Protein 6CRK (pdb70)

Solvent-accessible surface area: 40838 Å² total; per-residue (Å²): 139,119,69,4,15,13,39,115,15,11,44,40,39,8,128,49,18,56,129,82,11,148,93,58,16,118,130,46,92,66,46,11,56,0,0,0,10,11,39,50,63,2,11,20,44,17,2,4,23,0,0,67,23,34,36,65,99,16,24,55,123,78,81,2,48,144,50,66,32,39,0,6,36,12,0,10,99,3,0,12,27,0,12,149,0,6,60,144,44,176,25,123,54,51,70,99,47,43,52,99,12,10,59,72,0,79,102,36,45,68,45,60,129,77,60,21,12,73,93,101,4,11,21,2,0,62,102,0,27,105,11,77,6,0,50,46,0,44,109,91,34,77,69,20,126,36,34,69,14,1,28,42,1,3,102,50,10,114,87,0,22,94,129,133,14,90,5,64,66,56,0,0,3,53,11,79,72,174,71,59,1,25,44,64,6,114,11,71,43,88,135,43,105,3,39,0,3,3,9,26,21,27,154,33,60,80,118,22,8,4,30,3,0,82,62,4,34,0,0,0,0,1,1,6,0,3,15,1,3,31,76,95,73,119,98,36,155,53,23,65,0,54,76,7,23,126,33,0,39,42,0,2,43,35,149,44,0,93,141,4,34,0,4,0,3,0,3,32,55,54,50,0,81,107,57,4,144,94,15,54,0,54,68,1,3,109,110,17,103,36,48,66,65,46,119,82,0,5,56,54,0,46,57,34,0,49,79,41,5,166,36,125,140,122,31,111,21,44,29,35,55,0,12,4,26,61,41,168,27,2,93,148,8,2,47,30,2,0,62,47,8,81,90,90,130,118,58,64,94,66,22,56,52,48,4,85,119,18,80,72,96,10,142,93,31,46,68,72,12,48,74,24,78,0,58,128,47,0,106,142,40,115,90,38,42,104,21,92,23,41,53,61,42,33,0,150,20,3,104,35,28,0,23,10,10,45,15,5,74,72,4,46,27,0,0,0,0,0,29,36,9,29,0,0,1,1,3,0,59,64,52,19,10,6,12,32,5,93,21,166,22,30,15,4,24,5,2,0,8,0,60,60,23,45,49,0,0,2,2,1,2,28,0,31,1,7,0,9,30,10,126,21,138,52,10,67,23,108,37,32,77,86,1,63,45,2,51,0,0,0,12,12,0,53,7,17,65,39,94,43,0,0,0,0,0,1,12,40,29,0,0,6,0,44,12,119,80,16,104,60,78,36,56,1,89,42,8,97,6,4,0,24,12,4,14,32,6,86,75,43,156,35,0,0,0,0,0,16,45,21,7,0,17,2,2,25,0,143,126,20,56,5,105,15,25,2,85,36,14,149,32,6,1,26,5,10,27,13,2,38,44,12,46,0,0,0,0,0,0,51,29,7,16,0,27,2,2,0,15,75,0,3,28,58,18,15,52,0,48,61,151,132,18,149,31,8,0,35,10,11,12,12,1,81,0,0,24,0,0,0,0,0,1,28,66,82,43,0,2,0,1,2,1,3,40,30,74,101,22,11,55,2,71,22,16,123,45,51,0,15,12,17,13,24,4,88,55,0,30,0,0,0,1,0,0,20,26,17,64,0,40,0,12,16,140,112,76,55,36,58,114,16,127,60,82,8,63,39,16,107,77,11,14,133,50,131,42,31,100,4,33,100,0,0,41,44,2,43,59,50,3,136,75,54,27,100,94,0,17,7,24,60,107,40,84,46,90,103,10,26,5,125,74,157,134,6,81,5,64,9,55,30,22,28,126,15,66,63,56,28,67,80,100,0,25,0,55,8,55,33,16,30,4,54,34,1,2,0,0,0,0,11,23,34,115,95,121,22,11,76,5,1,0,6,4,2,19,39,50,67,35,70,83,67,8,120,56,0,60,85,25,5,72,2,48,27,57,40,135,60,52,17,0,37,0,62,0,47,58,2,123,73,79,1,28,3,62,0,7,0,0,6,0,10,12,39,81,47,4,28,0,0,38,48,13,1,119,15,17,70,0,46,9,40,105,126,114,116,52,6,82,12,64,12,101,74,88,55,34,98,10,65,84,52,43,84,15,71,4,71,5,39,10,79,100,49,0,90,32,82,51,56,55,13,4,0,0,0,0,10,19,82,104,90,98,29,6,95,7,5,0,36,23,18,72,56,62,8,119,80,16,58,130,47,8,62,12,61,37,81,13,58,58,3,41,0,40,0,57,60,4,78,74,83,3,40,4,37,0,8,0,0,0,1,19,59,49,31,4,28,22,3,83,6,2,75,0,76,80,158

Radius of gyration: 34.23 Å; Cα contacts (8 Å, |Δi|>4): 2324; chains: 4; bounding box: 76×103×67 Å

Secondary structure (DSSP, 8-state):
----HHHHHHHHHHHHHHHHHHHHHHHHHTEEEEEEEESTTSSHHHHHHHHHHHHS----HHHHHTTHHHHHHHHHHHHHHHHHHHHHHT---SSTTHHHHHHHHHHHTTS-SSS---HHHHHHHHHHHH-HHHHHHHTTGGGS---TTHHHHHTTHHHHHSTT----HHHHHT------EEEEEEEEETTEEEEEEEEEE--S-HHHHGGGGTT-SEEEEEEEGGGGGPPP-SS-SS-HHHHHHHHHHHHHT-GGGTTSEEEEEEE-HHHHHHHTTTS-GGGT-TT--S---HHHHHHHHHHHHHTT-TTTTT--EEEEE--TT-HHHHHHHHHHHHHHHHHH-/-HHHHHHHHHHHHHHHHHHHHHHH--S-HHHHTTTSPP-------EEEEE----S-EEEEEE-TTSSEEEEEETTTEEEEEETTT--EEEEEEPS---EEEEEE-TTSSEEEEEETT-EEEEEESS-TTSS-EEEEEEE--SS-EEEEEEEETTEEEEEETTS-EEEEETTTTEEEEEE---SS-EEEEEE-TTSSEEEEEETTS-EEEEETTTTEEEEEE---SS-EEEEEE-TTSSEEEEEETTS-EEEEETTTTEEEEEE--TT--S-EEEEEE-TTS-EEEEEETTSEEEEEETTT--EEEEEE--SS-EEEEEE-TTSS-EEEEETTS-EEEE-/-HHHHHHHHHHHHHHHHHHTS----HHHHHHHHHHHHHHHGGG-TTTSPPPGGG-GGG--/--EEEEE--EEE-TT--EEEEEEEESS-GGGSEEEEEEE-TTS-EEEEEEE-TTS--EEE-GGGTTT-EEEEETTTTEEEEEE-S--GGG-EEEEEEEE--STT--TT-EE---EEEEE-----SPPEE----EEEE-TT--EEEEEEESS--B-TTS-B-EEEEEE-TTS--EEEEETTTEEPTT--TTEEEEEETTEEEEEESS--STT-EEEEEEE-SSSSPEE---EEEEE-

B-factor: mean 47.33, std 17.77, range [20.15, 149.13]

Structure (mmCIF, N/CA/C/O backbone):
data_6CRK
#
_entry.id   6CRK
#
_cell.length_a   58.514
_cell.length_b   104.739
_cell.length_c   211.821
_cell.angle_alpha   90.000
_cell.angle_beta   90.000
_cell.angle_gamma   90.000
#
_symmetry.space_group_name_H-M   'P 2 2 21'
#
loop_
_entity.id
_entity.type
_entity.pdbx_description
1 polymer 'Guanine nucleotide-binding protein G(i) subunit alpha-1'
2 polymer 'Guanine nucleotide-binding protein G(I)/G(S)/G(T) subunit beta-1'
3 polymer 'Guanine nucleotide-binding protein G(I)/G(S)/G(O) subunit gamma-2'
4 polymer 'single-chain Fv'
5 non-polymer "GUANOSINE-5'-DIPHOSPHATE"
6 non-polymer 'CITRATE ANION'
7 water water
#
loop_
_atom_site.group_PDB
_atom_site.id
_atom_site.type_symbol
_atom_site.label_atom_id
_atom_site.label_alt_id
_atom_site.label_comp_id
_atom_site.label_asym_id
_atom_site.label_entity_id
_atom_site.label_seq_id
_atom_site.pdbx_PDB_ins_code
_atom_site.Cartn_x
_atom_site.Cartn_y
_atom_site.Cartn_z
_atom_site.occupancy
_atom_site.B_iso_or_equiv
_atom_site.auth_seq_id
_atom_site.auth_comp_id
_atom_site.auth_asym_id
_atom_site.auth_atom_id
_atom_site.pdbx_PDB_model_num
ATOM 1 N N . CYS A 1 4 ? -57.149 19.056 -12.936 1.00 130.61 3 CYS A N 1
ATOM 2 C CA . CYS A 1 4 ? -57.853 19.338 -14.183 1.00 129.01 3 CYS A CA 1
ATOM 3 C C . CYS A 1 4 ? -59.186 20.031 -13.919 1.00 118.35 3 CYS A C 1
ATOM 4 O O . CYS A 1 4 ? -59.751 19.915 -12.830 1.00 118.31 3 CYS A O 1
ATOM 7 N N . THR A 1 5 ? -59.683 20.749 -14.925 1.00 105.04 4 THR A N 1
ATOM 8 C CA . THR A 1 5 ? -60.962 21.456 -14.859 1.00 93.15 4 THR A CA 1
ATOM 9 C C . THR A 1 5 ? -61.943 20.739 -15.788 1.00 84.72 4 THR A C 1
ATOM 10 O O . THR A 1 5 ? -62.007 21.013 -16.989 1.00 83.10 4 THR A O 1
ATOM 14 N N . LEU A 1 6 ? -62.720 19.828 -15.215 1.00 73.87 5 LEU A N 1
ATOM 15 C CA . LEU A 1 6 ? -63.580 18.940 -15.980 1.00 61.68 5 LEU A CA 1
ATOM 16 C C . LEU A 1 6 ? -64.918 19.596 -16.289 1.00 54.23 5 LEU A C 1
ATOM 17 O O . LEU A 1 6 ? -65.444 20.381 -15.495 1.00 55.03 5 LEU A O 1
ATOM 22 N N . SER A 1 7 ? -65.468 19.256 -17.452 1.00 50.30 6 SER A N 1
ATOM 23 C CA . SER A 1 7 ? -66.851 19.583 -17.773 1.00 46.75 6 SER A CA 1
ATOM 24 C C . SER A 1 7 ? -67.801 18.825 -16.848 1.00 44.10 6 SER A C 1
ATOM 25 O O . SER A 1 7 ? -67.423 17.863 -16.175 1.00 46.25 6 SER A O 1
ATOM 28 N N . ALA A 1 8 ? -69.067 19.249 -16.854 1.00 42.72 7 ALA A N 1
ATOM 29 C CA . ALA A 1 8 ? -70.066 18.598 -16.013 1.00 38.30 7 ALA A CA 1
ATOM 30 C C . ALA A 1 8 ? -70.255 17.127 -16.390 1.00 36.41 7 ALA A C 1
ATOM 31 O O . ALA A 1 8 ? -70.384 16.273 -15.507 1.00 39.64 7 ALA A O 1
ATOM 33 N N . GLU A 1 9 ? -70.293 16.810 -17.687 1.00 35.51 8 GLU A N 1
ATOM 34 C CA . GLU A 1 9 ? -70.410 15.401 -18.080 1.00 37.54 8 GLU A CA 1
ATOM 35 C C . GLU A 1 9 ? -69.161 14.626 -17.693 1.00 39.77 8 GLU A C 1
ATOM 36 O O . GLU A 1 9 ? -69.247 13.461 -17.291 1.00 35.33 8 GLU A O 1
ATOM 42 N N . ASP A 1 10 ? -67.991 15.269 -17.779 1.00 43.53 9 ASP A N 1
ATOM 43 C CA . ASP A 1 10 ? -66.751 14.614 -17.374 1.00 41.98 9 ASP A CA 1
ATOM 44 C C . ASP A 1 10 ? -66.754 14.290 -15.886 1.00 39.52 9 ASP A C 1
ATOM 45 O O . ASP A 1 10 ? -66.302 13.211 -15.480 1.00 42.21 9 ASP A O 1
ATOM 50 N N . LYS A 1 11 ? -67.228 15.224 -15.049 1.00 35.03 10 LYS A N 1
ATOM 51 C CA . LYS A 1 11 ? -67.267 14.952 -13.617 1.00 36.33 10 LYS A CA 1
ATOM 52 C C . LYS A 1 11 ? -68.176 13.773 -13.318 1.00 33.48 10 LYS A C 1
ATOM 53 O O . LYS A 1 11 ? -67.865 12.926 -12.471 1.00 37.14 10 LYS A O 1
ATOM 59 N N . ALA A 1 12 ? -69.317 13.719 -13.993 1.00 31.21 11 ALA A N 1
ATOM 60 C CA . ALA A 1 12 ? -70.250 12.627 -13.777 1.00 31.36 11 ALA A CA 1
ATOM 61 C C . ALA A 1 12 ? -69.672 11.295 -14.259 1.00 31.04 11 ALA A C 1
ATOM 62 O O . ALA A 1 12 ? -69.938 10.254 -13.650 1.00 36.41 11 ALA A O 1
ATOM 64 N N . ALA A 1 13 ? -68.853 11.316 -15.318 1.00 33.25 12 ALA A N 1
ATOM 65 C CA . ALA A 1 13 ? -68.166 10.100 -15.758 1.00 32.54 12 ALA A CA 1
ATOM 66 C C . ALA A 1 13 ? -67.136 9.634 -14.735 1.00 40.07 12 ALA A C 1
ATOM 67 O O . ALA A 1 13 ? -67.012 8.430 -14.482 1.00 34.15 12 ALA A O 1
ATOM 69 N N . VAL A 1 14 ? -66.382 10.566 -14.135 1.00 36.79 13 VAL A N 1
ATOM 70 C CA . VAL A 1 14 ? -65.436 10.182 -13.088 1.00 36.63 13 VAL A CA 1
ATOM 71 C C . VAL A 1 14 ? -66.175 9.534 -11.927 1.00 38.25 13 VAL A C 1
ATOM 72 O O . VAL A 1 14 ? -65.753 8.502 -11.387 1.00 36.26 13 VAL A O 1
ATOM 76 N N . GLU A 1 15 ? -67.286 10.150 -11.516 1.00 39.08 14 GLU A N 1
ATOM 77 C CA . GLU A 1 15 ? -68.066 9.623 -10.406 1.00 39.82 14 GLU A CA 1
ATOM 78 C C . GLU A 1 15 ? -68.540 8.207 -10.704 1.00 38.41 14 GLU A C 1
ATOM 79 O O . GLU A 1 15 ? -68.492 7.329 -9.834 1.00 36.02 14 GLU A O 1
ATOM 85 N N . ARG A 1 16 ? -68.992 7.965 -11.934 1.00 34.61 15 ARG A N 1
ATOM 86 C CA . ARG A 1 16 ? -69.372 6.611 -12.332 1.00 33.31 15 ARG A CA 1
ATOM 87 C C . ARG A 1 16 ? -68.197 5.651 -12.208 1.00 28.07 15 ARG A C 1
ATOM 88 O O . ARG A 1 16 ? -68.337 4.539 -11.678 1.00 33.91 15 ARG A O 1
ATOM 96 N N . SER A 1 17 ? -67.022 6.072 -12.685 1.00 35.88 16 SER A N 1
ATOM 97 C CA . SER A 1 17 ? -65.840 5.214 -12.632 1.00 33.17 16 SER A CA 1
ATOM 98 C C . SER A 1 17 ? -65.489 4.854 -11.193 1.00 33.16 16 SER A C 1
ATOM 99 O O . SER A 1 17 ? -65.147 3.706 -10.894 1.00 33.50 16 SER A O 1
ATOM 102 N N . LYS A 1 18 ? -65.594 5.823 -10.281 1.00 33.35 17 LYS A N 1
ATOM 103 C CA . LYS A 1 18 ? -65.320 5.541 -8.875 1.00 37.94 17 LYS A CA 1
ATOM 104 C C . LYS A 1 18 ? -66.353 4.605 -8.276 1.00 37.69 17 LYS A C 1
ATOM 105 O O . LYS A 1 18 ? -66.014 3.770 -7.433 1.00 35.39 17 LYS A O 1
ATOM 111 N N . MET A 1 19 ? -67.607 4.695 -8.723 1.00 39.15 18 MET A N 1
ATOM 112 C CA . MET A 1 19 ? -68.598 3.717 -8.287 1.00 40.78 18 MET A CA 1
ATOM 113 C C . MET A 1 19 ? -68.273 2.315 -8.803 1.00 39.97 18 MET A C 1
ATOM 114 O O . MET A 1 19 ? -68.386 1.334 -8.059 1.00 35.61 18 MET A O 1
ATOM 119 N N . ILE A 1 20 ? -67.896 2.198 -10.080 1.00 37.15 19 ILE A N 1
ATOM 120 C CA . ILE A 1 20 ? -67.434 0.908 -10.603 1.00 30.66 19 ILE A CA 1
ATOM 121 C C . ILE A 1 20 ? -66.283 0.373 -9.755 1.00 34.92 19 ILE A C 1
ATOM 122 O O . ILE A 1 20 ? -66.280 -0.800 -9.364 1.00 35.52 19 ILE A O 1
ATOM 127 N N . ASP A 1 21 ? -65.316 1.240 -9.409 1.00 33.26 20 ASP A N 1
ATOM 128 C CA . ASP A 1 21 ? -64.184 0.805 -8.593 1.00 32.06 20 ASP A CA 1
ATOM 129 C C . ASP A 1 21 ? -64.640 0.220 -7.264 1.00 36.05 20 ASP A C 1
ATOM 130 O O . ASP A 1 21 ? -64.113 -0.810 -6.824 1.00 38.81 20 ASP A O 1
ATOM 135 N N . ARG A 1 22 ? -65.603 0.872 -6.597 1.00 36.89 21 ARG A N 1
ATOM 136 C CA . ARG A 1 22 ? -66.098 0.348 -5.326 1.00 40.14 21 ARG A CA 1
ATOM 137 C C . ARG A 1 22 ? -66.720 -1.029 -5.508 1.00 37.47 21 ARG A C 1
ATOM 138 O O . ARG A 1 22 ? -66.515 -1.926 -4.678 1.00 37.00 21 ARG A O 1
ATOM 146 N N . ASN A 1 23 ? -67.463 -1.224 -6.604 1.00 38.39 22 ASN A N 1
ATOM 147 C CA . ASN A 1 23 ? -68.055 -2.530 -6.891 1.00 38.93 22 ASN A CA 1
ATOM 148 C C . ASN A 1 23 ? -66.974 -3.579 -7.116 1.00 37.16 22 ASN A C 1
ATOM 149 O O . ASN A 1 23 ? -67.048 -4.690 -6.577 1.00 37.48 22 ASN A O 1
ATOM 154 N N . LEU A 1 24 ? -65.973 -3.243 -7.934 1.00 38.44 23 LEU A N 1
ATOM 155 C CA . LEU A 1 24 ? -64.886 -4.172 -8.235 1.00 36.73 23 LEU A CA 1
ATOM 156 C C . LEU A 1 24 ? -64.133 -4.563 -6.973 1.00 41.49 23 LEU A C 1
ATOM 157 O O . LEU A 1 24 ? -63.798 -5.741 -6.775 1.00 34.83 23 LEU A O 1
ATOM 162 N N . ARG A 1 25 ? -63.859 -3.580 -6.105 1.00 37.50 24 ARG A N 1
ATOM 163 C CA . ARG A 1 25 ? -63.181 -3.864 -4.847 1.00 34.54 24 ARG A CA 1
ATOM 164 C C . ARG A 1 25 ? -63.998 -4.839 -4.010 1.00 39.14 24 ARG A C 1
ATOM 165 O O . ARG A 1 25 ? -63.466 -5.826 -3.492 1.00 38.27 24 ARG A O 1
ATOM 173 N N . GLU A 1 26 ? -65.304 -4.594 -3.904 1.00 41.70 25 GLU A N 1
ATOM 174 C CA . GLU A 1 26 ? -66.179 -5.476 -3.139 1.00 46.38 25 GLU A CA 1
ATOM 175 C C . GLU A 1 26 ? -66.228 -6.879 -3.742 1.00 42.89 25 GLU A C 1
ATOM 176 O O . GLU A 1 26 ? -66.059 -7.880 -3.033 1.00 39.24 25 GLU A O 1
ATOM 182 N N . ASP A 1 27 ? -66.455 -6.973 -5.058 1.00 41.80 26 ASP A N 1
ATOM 183 C CA . ASP A 1 27 ? -66.385 -8.268 -5.723 1.00 41.92 26 ASP A CA 1
ATOM 184 C C . ASP A 1 27 ? -65.052 -8.941 -5.456 1.00 43.33 26 ASP A C 1
ATOM 185 O O . ASP A 1 27 ? -64.995 -10.157 -5.243 1.00 45.06 26 ASP A O 1
ATOM 190 N N . GLY A 1 28 ? -63.968 -8.165 -5.459 1.00 41.98 27 GLY A N 1
ATOM 191 C CA . GLY A 1 28 ? -62.654 -8.750 -5.245 1.00 37.76 27 GLY A CA 1
ATOM 192 C C . GLY A 1 28 ? -62.496 -9.335 -3.854 1.00 48.34 27 GLY A C 1
ATOM 193 O O . GLY A 1 28 ? -61.879 -10.390 -3.683 1.00 50.08 27 GLY A O 1
ATOM 194 N N . GLU A 1 29 ? -63.047 -8.657 -2.841 1.00 47.18 28 GLU A N 1
ATOM 195 C CA . GLU A 1 29 ? -62.982 -9.179 -1.479 1.00 47.42 28 GLU A CA 1
ATOM 196 C C . GLU A 1 29 ? -63.680 -10.528 -1.375 1.00 52.42 28 GLU A C 1
ATOM 197 O O . GLU A 1 29 ? -63.137 -11.467 -0.781 1.00 53.03 28 GLU A O 1
ATOM 203 N N . LYS A 1 30 ? -64.873 -10.654 -1.967 1.00 50.55 29 LYS A N 1
ATOM 204 C CA . LYS A 1 30 ? -65.570 -11.939 -1.972 1.00 48.21 29 LYS A CA 1
ATOM 205 C C . LYS A 1 30 ? -64.758 -13.008 -2.697 1.00 49.98 29 LYS A C 1
ATOM 206 O O . LYS A 1 30 ? -64.584 -14.121 -2.189 1.00 54.79 29 LYS A O 1
ATOM 212 N N . ALA A 1 31 ? -64.246 -12.687 -3.889 1.00 49.36 30 ALA A N 1
ATOM 213 C CA . ALA A 1 31 ? -63.556 -13.691 -4.695 1.00 48.41 30 ALA A CA 1
ATOM 214 C C . ALA A 1 31 ? -62.301 -14.210 -4.007 1.00 53.52 30 ALA A C 1
ATOM 215 O O . ALA A 1 31 ? -61.934 -15.382 -4.181 1.00 48.41 30 ALA A O 1
ATOM 217 N N . ALA A 1 32 ? -61.627 -13.358 -3.231 1.00 50.83 31 ALA A N 1
ATOM 218 C CA . ALA A 1 32 ? -60.414 -13.777 -2.536 1.00 51.51 31 ALA A CA 1
ATOM 219 C C . ALA A 1 32 ? -60.694 -14.783 -1.424 1.00 48.82 31 ALA A C 1
ATOM 220 O O . ALA A 1 32 ? -59.767 -15.474 -0.986 1.00 48.39 31 ALA A O 1
ATOM 222 N N . ARG A 1 33 ? -61.936 -14.870 -0.951 1.00 43.10 32 ARG A N 1
ATOM 223 C CA . ARG A 1 33 ? -62.305 -15.848 0.061 1.00 50.22 32 ARG A CA 1
ATOM 224 C C . ARG A 1 33 ? -62.715 -17.186 -0.538 1.00 50.40 32 ARG A C 1
ATOM 225 O O . ARG A 1 33 ? -62.934 -18.143 0.212 1.00 46.66 32 ARG A O 1
ATOM 227 N N . GLU A 1 34 ? -62.824 -17.275 -1.860 1.00 41.44 33 GLU A N 1
ATOM 228 C CA . GLU A 1 34 ? -63.348 -18.484 -2.486 1.00 41.53 33 GLU A CA 1
ATOM 229 C C . GLU A 1 34 ? -62.367 -19.638 -2.343 1.00 40.20 33 GLU A C 1
ATOM 230 O O . GLU A 1 34 ? -61.154 -19.462 -2.462 1.00 37.82 33 GLU A O 1
ATOM 236 N N . VAL A 1 35 ? -62.899 -20.823 -2.058 1.00 37.75 34 VAL A N 1
ATOM 237 C CA . VAL A 1 35 ? -62.138 -22.062 -2.161 1.00 41.73 34 VAL A CA 1
ATOM 238 C C . VAL A 1 35 ? -62.403 -22.619 -3.556 1.00 36.08 34 VAL A C 1
ATOM 239 O O . VAL A 1 35 ? -63.535 -22.982 -3.885 1.00 39.20 34 VAL A O 1
ATOM 243 N N . LYS A 1 36 ? -61.375 -22.659 -4.391 1.00 33.51 35 LYS A N 1
ATOM 244 C CA . LYS A 1 36 ? -61.526 -23.052 -5.784 1.00 37.91 35 LYS A CA 1
ATOM 245 C C . LYS A 1 36 ? -61.108 -24.505 -5.936 1.00 34.74 35 LYS A C 1
ATOM 246 O O . LYS A 1 36 ? -59.983 -24.868 -5.576 1.00 36.41 35 LYS A O 1
ATOM 252 N N . LEU A 1 37 ? -62.006 -25.325 -6.482 1.00 30.52 36 LEU A N 1
ATOM 253 C CA . LEU A 1 37 ? -61.765 -26.743 -6.708 1.00 35.43 36 LEU A CA 1
ATOM 254 C C . LEU A 1 37 ? -61.829 -27.035 -8.198 1.00 30.21 36 LEU A C 1
ATOM 255 O O . LEU A 1 37 ? -62.806 -26.684 -8.867 1.00 34.61 36 LEU A O 1
ATOM 260 N N . LEU A 1 38 ? -60.800 -27.694 -8.710 1.00 27.92 37 LEU A N 1
ATOM 261 C CA . LEU A 1 38 ? -60.723 -28.050 -10.118 1.00 28.24 37 LEU A CA 1
ATOM 262 C C . LEU A 1 38 ? -60.912 -29.557 -10.250 1.00 27.55 37 LEU A C 1
ATOM 263 O O . LEU A 1 38 ? -60.107 -30.331 -9.719 1.00 30.60 37 LEU A O 1
ATOM 268 N N . LEU A 1 39 ? -61.982 -29.963 -10.933 1.00 25.24 38 LEU A N 1
ATOM 269 C CA . LEU A 1 39 ? -62.257 -31.366 -11.224 1.00 29.36 38 LEU A CA 1
ATOM 270 C C . LEU A 1 39 ? -61.595 -31.746 -12.541 1.00 33.08 38 LEU A C 1
ATOM 271 O O . LEU A 1 39 ? -61.872 -31.123 -13.568 1.00 32.69 38 LEU A O 1
ATOM 276 N N . LEU A 1 40 ? -60.754 -32.774 -12.520 1.00 31.24 39 LEU A N 1
ATOM 277 C CA . LEU A 1 40 ? -60.111 -33.299 -13.714 1.00 30.14 39 LEU A CA 1
ATOM 278 C C . LEU A 1 40 ? -60.312 -34.805 -13.762 1.00 32.63 39 LEU A C 1
ATOM 279 O O . LEU A 1 40 ? -60.729 -35.432 -12.781 1.00 29.32 39 LEU A O 1
ATOM 284 N N . GLY A 1 41 ? -59.991 -35.384 -14.908 1.00 28.85 40 GLY A N 1
ATOM 285 C CA . GLY A 1 41 ? -60.091 -36.817 -15.123 1.00 29.42 40 GLY A CA 1
ATOM 286 C C . GLY A 1 41 ? -60.563 -37.083 -16.539 1.00 27.34 40 GLY A C 1
ATOM 287 O O . GLY A 1 41 ? -61.096 -36.204 -17.216 1.00 27.78 40 GLY A O 1
ATOM 288 N N . ALA A 1 42 ? -60.357 -38.320 -16.990 1.00 30.69 41 ALA A N 1
ATOM 289 C CA . ALA A 1 42 ? -60.761 -38.742 -18.326 1.00 34.48 41 ALA A CA 1
ATOM 290 C C . ALA A 1 42 ? -62.272 -38.603 -18.506 1.00 37.78 41 ALA A C 1
ATOM 291 O O . ALA A 1 42 ? -63.045 -38.597 -17.543 1.00 30.96 41 ALA A O 1
ATOM 293 N N . GLY A 1 43 ? -62.697 -38.490 -19.766 1.00 31.74 42 GLY A N 1
ATOM 294 C CA . GLY A 1 43 ? -64.121 -38.546 -20.045 1.00 30.80 42 GLY A CA 1
ATOM 295 C C . GLY A 1 43 ? -64.781 -39.776 -19.427 1.00 30.58 42 GLY A C 1
ATOM 296 O O . GLY A 1 43 ? -64.183 -40.859 -19.386 1.00 31.45 42 GLY A O 1
ATOM 297 N N . GLU A 1 44 ? -65.998 -39.599 -18.904 1.00 30.56 43 GLU A N 1
ATOM 298 C CA . GLU A 1 44 ? -66.810 -40.613 -18.226 1.00 24.95 43 GLU A CA 1
ATOM 299 C C . GLU A 1 44 ? -66.241 -41.063 -16.879 1.00 30.70 43 GLU A C 1
ATOM 300 O O . GLU A 1 44 ? -66.722 -42.049 -16.320 1.00 30.35 43 GLU A O 1
ATOM 306 N N . SER A 1 45 ? -65.248 -40.361 -16.326 1.00 28.43 44 SER A N 1
ATOM 307 C CA . SER A 1 45 ? -64.742 -40.741 -15.012 1.00 25.67 44 SER A CA 1
ATOM 308 C C . SER A 1 45 ? -65.674 -40.361 -13.863 1.00 28.78 44 SER A C 1
ATOM 309 O O . SER A 1 45 ? -65.465 -40.852 -12.748 1.00 32.18 44 SER A O 1
ATOM 312 N N . GLY A 1 46 ? -66.689 -39.522 -14.104 1.00 25.91 45 GLY A N 1
ATOM 313 C CA . GLY A 1 46 ? -67.665 -39.155 -13.096 1.00 25.69 45 GLY A CA 1
ATOM 314 C C . GLY A 1 46 ? -67.664 -37.682 -12.694 1.00 28.83 45 GLY A C 1
ATOM 315 O O . GLY A 1 46 ? -68.287 -37.324 -11.692 1.00 27.32 45 GLY A O 1
ATOM 316 N N . LYS A 1 47 ? -67.012 -36.806 -13.474 1.00 26.44 46 LYS A N 1
ATOM 317 C CA . LYS A 1 47 ? -66.855 -35.409 -13.050 1.00 32.46 46 LYS A CA 1
ATOM 318 C C . LYS A 1 47 ? -68.194 -34.675 -12.978 1.00 27.63 46 LYS A C 1
ATOM 319 O O . LYS A 1 47 ? -68.512 -34.014 -11.976 1.00 23.77 46 LYS A O 1
ATOM 325 N N . SER A 1 48 ? -68.980 -34.735 -14.050 1.00 28.71 47 SER A N 1
ATOM 326 C CA . SER A 1 48 ? -70.235 -34.002 -13.996 1.00 31.49 47 SER A CA 1
ATOM 327 C C . SER A 1 48 ? -71.198 -34.613 -12.984 1.00 31.86 47 SER A C 1
ATOM 328 O O . SER A 1 48 ? -72.071 -33.909 -12.476 1.00 31.38 47 SER A O 1
ATOM 331 N N . THR A 1 49 ? -71.042 -35.902 -12.663 1.00 28.78 48 THR A N 1
ATOM 332 C CA . THR A 1 49 ? -71.849 -36.496 -11.603 1.00 26.97 48 THR A CA 1
ATOM 333 C C . THR A 1 49 ? -71.477 -35.919 -10.240 1.00 29.72 48 THR A C 1
ATOM 334 O O . THR A 1 49 ? -72.363 -35.650 -9.415 1.00 30.73 48 THR A O 1
ATOM 338 N N . ILE A 1 50 ? -70.177 -35.700 -9.981 1.00 25.35 49 ILE A N 1
ATOM 339 C CA . ILE A 1 50 ? -69.788 -35.035 -8.732 1.00 25.11 49 ILE A CA 1
ATOM 340 C C . ILE A 1 50 ? -70.394 -33.628 -8.662 1.00 31.24 49 ILE A C 1
ATOM 341 O O . ILE A 1 50 ? -70.833 -33.177 -7.598 1.00 30.89 49 ILE A O 1
ATOM 346 N N . VAL A 1 51 ? -70.442 -32.919 -9.795 1.00 27.68 50 VAL A N 1
ATOM 347 C CA . VAL A 1 51 ? -71.038 -31.582 -9.810 1.00 30.67 50 VAL A CA 1
ATOM 348 C C . VAL A 1 51 ? -72.515 -31.649 -9.437 1.00 32.27 50 VAL A C 1
ATOM 349 O O . VAL A 1 51 ? -73.017 -30.832 -8.657 1.00 29.92 50 VAL A O 1
ATOM 353 N N . LYS A 1 52 ? -73.238 -32.604 -10.018 1.00 32.75 51 LYS A N 1
ATOM 354 C CA . LYS A 1 52 ? -74.633 -32.797 -9.642 1.00 29.61 51 LYS A CA 1
ATOM 355 C C . LYS A 1 52 ? -74.772 -33.063 -8.147 1.00 34.91 51 LYS A C 1
ATOM 356 O O . LYS A 1 52 ? -75.715 -32.579 -7.509 1.00 33.66 51 LYS A O 1
ATOM 362 N N . GLN A 1 53 ? -73.851 -33.844 -7.570 1.00 31.64 52 GLN A N 1
ATOM 363 C CA . GLN A 1 53 ? -73.966 -34.153 -6.146 1.00 28.29 52 GLN A CA 1
ATOM 364 C C . GLN A 1 53 ? -73.758 -32.921 -5.284 1.00 29.74 52 GLN A C 1
ATOM 365 O O . GLN A 1 53 ? -74.397 -32.794 -4.238 1.00 28.88 52 GLN A O 1
ATOM 371 N N . MET A 1 54 ? -72.876 -32.006 -5.692 1.00 29.26 53 MET A N 1
ATOM 372 C CA . MET A 1 54 ? -72.725 -30.778 -4.922 1.00 31.54 53 MET A CA 1
ATOM 373 C C . MET A 1 54 ? -74.027 -29.984 -4.917 1.00 34.87 53 MET A C 1
ATOM 374 O O . MET A 1 54 ? -74.407 -29.401 -3.890 1.00 38.18 53 MET A O 1
ATOM 379 N N . LYS A 1 55 ? -74.725 -29.950 -6.053 1.00 29.81 54 LYS A N 1
ATOM 380 C CA . LYS A 1 55 ? -76.013 -29.269 -6.103 1.00 37.39 54 LYS A CA 1
ATOM 381 C C . LYS A 1 55 ? -77.006 -29.955 -5.184 1.00 38.11 54 LYS A C 1
ATOM 382 O O . LYS A 1 55 ? -77.682 -29.301 -4.384 1.00 38.41 54 LYS A O 1
ATOM 388 N N . ILE A 1 56 ? -77.084 -31.285 -5.268 1.00 36.73 55 ILE A N 1
ATOM 389 C CA . ILE A 1 56 ? -78.006 -32.031 -4.421 1.00 29.83 55 ILE A CA 1
ATOM 390 C C . ILE A 1 56 ? -77.687 -31.807 -2.951 1.00 34.20 55 ILE A C 1
ATOM 391 O O . ILE A 1 56 ? -78.585 -31.557 -2.142 1.00 40.37 55 ILE A O 1
ATOM 396 N N . ILE A 1 57 ? -76.407 -31.881 -2.582 1.00 37.10 56 ILE A N 1
ATOM 397 C CA . ILE A 1 57 ? -76.042 -31.906 -1.165 1.00 34.49 56 ILE A CA 1
ATOM 398 C C . ILE A 1 57 ? -76.000 -30.498 -0.572 1.00 38.37 56 ILE A C 1
ATOM 399 O O . ILE A 1 57 ? -76.429 -30.275 0.567 1.00 35.10 56 ILE A O 1
ATOM 404 N N . HIS A 1 58 ? -75.470 -29.529 -1.310 1.00 38.01 57 HIS A N 1
ATOM 405 C CA . HIS A 1 58 ? -75.176 -28.220 -0.741 1.00 36.38 57 HIS A CA 1
ATOM 406 C C . HIS A 1 58 ? -75.975 -27.069 -1.336 1.00 42.72 57 HIS A C 1
ATOM 407 O O . HIS A 1 58 ? -75.826 -25.934 -0.869 1.00 41.64 57 HIS A O 1
ATOM 414 N N . GLU A 1 59 ? -76.790 -27.316 -2.357 1.00 37.33 58 GLU A N 1
ATOM 415 C CA . GLU A 1 59 ? -77.575 -26.276 -3.014 1.00 40.60 58 GLU A CA 1
ATOM 416 C C . GLU A 1 59 ? -79.045 -26.674 -3.082 1.00 42.58 58 GLU A C 1
ATOM 417 O O . GLU A 1 59 ? -79.794 -26.121 -3.891 1.00 44.49 58 GLU A O 1
ATOM 423 N N . ALA A 1 60 ? -79.450 -27.657 -2.281 1.00 39.87 59 ALA A N 1
ATOM 424 C CA . ALA A 1 60 ? -80.823 -28.153 -2.269 1.00 50.85 59 ALA A CA 1
ATOM 425 C C . ALA A 1 60 ? -81.342 -28.385 -3.687 1.00 55.81 59 ALA A C 1
ATOM 426 O O . ALA A 1 60 ? -82.490 -28.081 -4.013 1.00 59.35 59 ALA A O 1
ATOM 428 N N . GLY A 1 61 ? -80.481 -28.935 -4.545 1.00 46.91 60 GLY A N 1
ATOM 429 C CA . GLY A 1 61 ? -80.763 -29.000 -5.958 1.00 48.45 60 GLY A CA 1
ATOM 430 C C . GLY A 1 61 ? -81.547 -30.235 -6.361 1.00 49.26 60 GLY A C 1
ATOM 431 O O . GLY A 1 61 ? -81.839 -31.124 -5.556 1.00 46.70 60 GLY A O 1
ATOM 432 N N . TYR A 1 62 ? -81.873 -30.266 -7.651 1.00 45.69 61 TYR A N 1
ATOM 433 C CA . TYR A 1 62 ? -82.649 -31.320 -8.309 1.00 53.97 61 TYR A CA 1
ATOM 434 C C . TYR A 1 62 ? -83.918 -31.646 -7.522 1.00 60.36 61 TYR A C 1
ATOM 435 O O . TYR A 1 62 ? -84.097 -32.730 -6.962 1.00 58.04 61 TYR A O 1
ATOM 444 N N . SER A 1 63 ? -84.783 -30.632 -7.493 1.00 55.78 62 SER A N 1
ATOM 445 C CA . SER A 1 63 ? -86.166 -30.789 -7.085 1.00 60.41 62 SER A CA 1
ATOM 446 C C . SER A 1 63 ? -86.887 -31.742 -8.034 1.00 67.68 62 SER A C 1
ATOM 447 O O . SER A 1 63 ? -86.395 -32.075 -9.118 1.00 63.02 62 SER A O 1
ATOM 450 N N . GLU A 1 64 ? -88.094 -32.148 -7.631 1.00 68.54 63 GLU A N 1
ATOM 451 C CA . GLU A 1 64 ? -88.922 -32.960 -8.518 1.00 69.31 63 GLU A CA 1
ATOM 452 C C . GLU A 1 64 ? -89.158 -32.259 -9.852 1.00 58.20 63 GLU A C 1
ATOM 453 O O . GLU A 1 64 ? -89.073 -32.886 -10.914 1.00 58.21 63 GLU A O 1
ATOM 459 N N . GLU A 1 65 ? -89.430 -30.953 -9.821 1.00 51.97 64 GLU A N 1
ATOM 460 C CA . GLU A 1 65 ? -89.754 -30.242 -11.054 1.00 55.33 64 GLU A CA 1
ATOM 461 C C . GLU A 1 65 ? -88.559 -30.181 -12.000 1.00 57.22 64 GLU A C 1
ATOM 462 O O . GLU A 1 65 ? -88.721 -30.305 -13.219 1.00 65.46 64 GLU A O 1
ATOM 464 N N . GLU A 1 66 ? -87.350 -29.979 -11.465 1.00 58.15 65 GLU A N 1
ATOM 465 C CA . GLU A 1 66 ? -86.162 -29.976 -12.320 1.00 57.02 65 GLU A CA 1
ATOM 466 C C . GLU A 1 66 ? -85.877 -31.370 -12.866 1.00 55.52 65 GLU A C 1
ATOM 467 O O . GLU A 1 66 ? -85.474 -31.523 -14.024 1.00 51.73 65 GLU A O 1
ATOM 473 N N . CYS A 1 67 ? -86.100 -32.394 -12.039 1.00 59.38 66 CYS A N 1
ATOM 474 C CA . CYS A 1 67 ? -85.883 -33.774 -12.452 1.00 57.19 66 CYS A CA 1
ATOM 475 C C . CYS A 1 67 ? -86.723 -34.150 -13.668 1.00 59.92 66 CYS A C 1
ATOM 476 O O . CYS A 1 67 ? -86.289 -34.973 -14.484 1.00 58.76 66 CYS A O 1
ATOM 479 N N . LYS A 1 68 ? -87.915 -33.557 -13.820 1.00 63.06 67 LYS A N 1
ATOM 480 C CA . LYS A 1 68 ? -88.769 -33.903 -14.957 1.00 56.38 67 LYS A CA 1
ATOM 481 C C . LYS A 1 68 ? -88.129 -33.509 -16.282 1.00 54.40 67 LYS A C 1
ATOM 482 O O . LYS A 1 68 ? -88.368 -34.164 -17.304 1.00 57.80 67 LYS A O 1
ATOM 484 N N . GLN A 1 69 ? -87.300 -32.464 -16.288 1.00 53.06 68 GLN A N 1
ATOM 485 C CA . GLN A 1 69 ? -86.619 -32.065 -17.516 1.00 60.17 68 GLN A CA 1
ATOM 486 C C . GLN A 1 69 ? -85.593 -33.089 -17.987 1.00 58.68 68 GLN A C 1
ATOM 487 O O . GLN A 1 69 ? -85.119 -32.989 -19.125 1.00 54.95 68 GLN A O 1
ATOM 493 N N . TYR A 1 70 ? -85.232 -34.055 -17.147 1.00 50.72 69 TYR A N 1
ATOM 494 C CA . TYR A 1 70 ? -84.288 -35.096 -17.528 1.00 51.76 69 TYR A CA 1
ATOM 495 C C . TYR A 1 70 ? -84.968 -36.317 -18.140 1.00 47.27 69 TYR A C 1
ATOM 496 O O . TYR A 1 70 ? -84.278 -37.277 -18.503 1.00 45.95 69 TYR A O 1
ATOM 505 N N . LYS A 1 71 ? -86.292 -36.290 -18.303 1.00 46.04 70 LYS A N 1
ATOM 506 C CA . LYS A 1 71 ? -87.005 -37.463 -18.808 1.00 47.41 70 LYS A CA 1
ATOM 507 C C . LYS A 1 71 ? -86.515 -37.853 -20.198 1.00 47.12 70 LYS A C 1
ATOM 508 O O . LYS A 1 71 ? -86.227 -39.028 -20.462 1.00 44.50 70 LYS A O 1
ATOM 514 N N . ALA A 1 72 ? -86.415 -36.881 -21.106 1.00 39.40 71 ALA A N 1
ATOM 515 C CA . ALA A 1 72 ? -85.971 -37.194 -22.461 1.00 43.04 71 ALA A CA 1
ATOM 516 C C . ALA A 1 72 ? -84.542 -37.723 -22.462 1.00 45.58 71 ALA A C 1
ATOM 517 O O . ALA A 1 72 ? -84.188 -38.586 -23.279 1.00 41.27 71 ALA A O 1
ATOM 519 N N . VAL A 1 73 ? -83.702 -37.213 -21.556 1.00 40.76 72 VAL A N 1
ATOM 520 C CA . VAL A 1 73 ? -82.329 -37.699 -21.481 1.00 42.23 72 VAL A CA 1
ATOM 521 C C . VAL A 1 73 ? -82.301 -39.144 -21.002 1.00 41.37 72 VAL A C 1
ATOM 522 O O . VAL A 1 73 ? -81.559 -39.974 -21.551 1.00 38.85 72 VAL A O 1
ATOM 526 N N . VAL A 1 74 ? -83.114 -39.472 -19.984 1.00 33.93 73 VAL A N 1
ATOM 527 C CA . VAL A 1 74 ? -83.219 -40.860 -19.523 1.00 36.30 73 VAL A CA 1
ATOM 528 C C . VAL A 1 74 ? -83.641 -41.766 -20.672 1.00 43.80 73 VAL A C 1
ATOM 529 O O . VAL A 1 74 ? -83.046 -42.826 -20.903 1.00 46.75 73 VAL A O 1
ATOM 533 N N . TYR A 1 75 ? -84.686 -41.361 -21.402 1.00 41.10 74 TYR A N 1
ATOM 534 C CA . TYR A 1 75 ? -85.165 -42.152 -22.533 1.00 44.24 74 TYR A CA 1
ATOM 535 C C . TYR A 1 75 ? -84.084 -42.287 -23.596 1.00 45.19 74 TYR A C 1
ATOM 536 O O . TYR A 1 75 ? -83.855 -43.379 -24.136 1.00 44.59 74 TYR A O 1
ATOM 545 N N . SER A 1 76 ? -83.409 -41.180 -23.915 1.00 40.91 75 SER A N 1
ATOM 546 C CA . SER A 1 76 ? -82.366 -41.218 -24.936 1.00 41.36 75 SER A CA 1
ATOM 547 C C . SER A 1 76 ? -81.220 -42.142 -24.522 1.00 43.76 75 SER A C 1
ATOM 548 O O . SER A 1 76 ? -80.755 -42.962 -25.323 1.00 47.40 75 SER A O 1
ATOM 551 N N . ASN A 1 77 ? -80.755 -42.020 -23.266 1.00 42.44 76 ASN A N 1
ATOM 552 C CA . ASN A 1 77 ? -79.769 -42.953 -22.716 1.00 43.11 76 ASN A CA 1
ATOM 553 C C . ASN A 1 77 ? -80.239 -44.400 -22.853 1.00 40.61 76 ASN A C 1
ATOM 554 O O . ASN A 1 77 ? -79.470 -45.279 -23.268 1.00 38.71 76 ASN A O 1
ATOM 559 N N . THR A 1 78 ? -81.496 -44.671 -22.483 1.00 36.35 77 THR A N 1
ATOM 560 C CA . THR A 1 78 ? -82.008 -46.040 -22.521 1.00 35.97 77 THR A CA 1
ATOM 561 C C . THR A 1 78 ? -82.001 -46.584 -23.943 1.00 38.06 77 THR A C 1
ATOM 562 O O . THR A 1 78 ? -81.520 -47.696 -24.197 1.00 40.06 77 THR A O 1
ATOM 566 N N . ILE A 1 79 ? -82.484 -45.780 -24.894 1.00 40.12 78 ILE A N 1
ATOM 567 C CA . ILE A 1 79 ? -82.598 -46.227 -26.278 1.00 42.39 78 ILE A CA 1
ATOM 568 C C . ILE A 1 79 ? -81.218 -46.471 -26.867 1.00 44.58 78 ILE A C 1
ATOM 569 O O . ILE A 1 79 ? -80.971 -47.488 -27.526 1.00 47.49 78 ILE A O 1
ATOM 574 N N . GLN A 1 80 ? -80.300 -45.533 -26.647 1.00 42.19 79 GLN A N 1
ATOM 575 C CA . GLN A 1 80 ? -78.959 -45.692 -27.190 1.00 48.66 79 GLN A CA 1
ATOM 576 C C . GLN A 1 80 ? -78.246 -46.897 -26.593 1.00 40.87 79 GLN A C 1
ATOM 577 O O . GLN A 1 80 ? -77.453 -47.540 -27.283 1.00 45.02 79 GLN A O 1
ATOM 583 N N . SER A 1 81 ? -78.508 -47.215 -25.323 1.00 38.64 80 SER A N 1
ATOM 584 C CA . SER A 1 81 ? -77.870 -48.374 -24.708 1.00 37.91 80 SER A CA 1
ATOM 585 C C . SER A 1 81 ? -78.343 -49.671 -25.355 1.00 42.21 80 SER A C 1
ATOM 586 O O . SER A 1 81 ? -77.526 -50.521 -25.732 1.00 37.59 80 SER A O 1
ATOM 589 N N . ILE A 1 82 ? -79.660 -49.851 -25.490 1.00 42.18 81 ILE A N 1
ATOM 590 C CA . ILE A 1 82 ? -80.120 -51.112 -26.065 1.00 42.43 81 ILE A CA 1
ATOM 591 C C . ILE A 1 82 ? -79.699 -51.208 -27.524 1.00 40.19 81 ILE A C 1
ATOM 592 O O . ILE A 1 82 ? -79.401 -52.298 -28.017 1.00 41.79 81 ILE A O 1
ATOM 597 N N . ILE A 1 83 ? -79.628 -50.072 -28.222 1.00 48.64 82 ILE A N 1
ATOM 598 C CA . ILE A 1 83 ? -79.180 -50.069 -29.613 1.00 48.84 82 ILE A CA 1
ATOM 599 C C . ILE A 1 83 ? -77.712 -50.460 -29.701 1.00 46.15 82 ILE A C 1
ATOM 600 O O . ILE A 1 83 ? -77.322 -51.280 -30.541 1.00 48.07 82 ILE A O 1
ATOM 605 N N . ALA A 1 84 ? -76.874 -49.887 -28.830 1.00 43.72 83 ALA A N 1
ATOM 606 C CA . ALA A 1 84 ? -75.468 -50.270 -28.793 1.00 37.74 83 ALA A CA 1
ATOM 607 C C . ALA A 1 84 ? -75.317 -51.775 -28.624 1.00 43.60 83 ALA A C 1
ATOM 608 O O . ALA A 1 84 ? -74.520 -52.409 -29.321 1.00 41.07 83 ALA A O 1
ATOM 610 N N . ILE A 1 85 ? -76.099 -52.370 -27.724 1.00 41.92 84 ILE A N 1
ATOM 611 C CA . ILE A 1 85 ? -76.025 -53.816 -27.520 1.00 43.75 84 ILE A CA 1
ATOM 612 C C . ILE A 1 85 ? -76.472 -54.563 -28.775 1.00 44.12 84 ILE A C 1
ATOM 613 O O . ILE A 1 85 ? -75.808 -55.510 -29.218 1.00 43.43 84 ILE A O 1
ATOM 618 N N . ILE A 1 86 ? -77.608 -54.167 -29.363 1.00 51.69 85 ILE A N 1
ATOM 619 C CA . ILE A 1 86 ? -78.092 -54.858 -30.563 1.00 50.79 85 ILE A CA 1
ATOM 620 C C . ILE A 1 86 ? -77.052 -54.776 -31.676 1.00 51.40 85 ILE A C 1
ATOM 621 O O . ILE A 1 86 ? -76.700 -55.786 -32.292 1.00 55.49 85 ILE A O 1
ATOM 626 N N . ARG A 1 87 ? -76.525 -53.574 -31.933 1.00 56.40 86 ARG A N 1
ATOM 627 C CA . ARG A 1 87 ? -75.507 -53.424 -32.968 1.00 56.14 86 ARG A CA 1
ATOM 628 C C . ARG A 1 87 ? -74.271 -54.260 -32.677 1.00 59.22 86 ARG A C 1
ATOM 629 O O . ARG A 1 87 ? -73.629 -54.759 -33.608 1.00 60.73 86 ARG A O 1
ATOM 637 N N . ALA A 1 88 ? -73.914 -54.434 -31.402 1.00 54.29 87 ALA A N 1
ATOM 638 C CA . ALA A 1 88 ? -72.736 -55.238 -31.101 1.00 50.87 87 ALA A CA 1
ATOM 639 C C . ALA A 1 88 ? -72.958 -56.720 -31.378 1.00 52.68 87 ALA A C 1
ATOM 640 O O . ALA A 1 88 ? -71.981 -57.444 -31.598 1.00 49.18 87 ALA A O 1
ATOM 642 N N . MET A 1 89 ? -74.213 -57.188 -31.375 1.00 51.67 88 MET A N 1
ATOM 643 C CA . MET A 1 89 ? -74.479 -58.590 -31.684 1.00 56.06 88 MET A CA 1
ATOM 644 C C . MET A 1 89 ? -74.105 -58.921 -33.123 1.00 62.39 88 MET A C 1
ATOM 645 O O . MET A 1 89 ? -73.530 -59.984 -33.391 1.00 61.86 88 MET A O 1
ATOM 650 N N . GLY A 1 90 ? -74.438 -58.038 -34.065 1.00 62.49 89 GLY A N 1
ATOM 651 C CA . GLY A 1 90 ? -74.035 -58.272 -35.441 1.00 66.94 89 GLY A CA 1
ATOM 652 C C . GLY A 1 90 ? -72.528 -58.294 -35.592 1.00 72.68 89 GLY A C 1
ATOM 653 O O . GLY A 1 90 ? -71.979 -59.096 -36.350 1.00 77.12 89 GLY A O 1
ATOM 654 N N . ARG A 1 91 ? -71.842 -57.433 -34.843 1.00 68.99 90 ARG A N 1
ATOM 655 C CA . ARG A 1 91 ? -70.391 -57.331 -34.931 1.00 68.58 90 ARG A CA 1
ATOM 656 C C . ARG A 1 91 ? -69.707 -58.556 -34.334 1.00 71.63 90 ARG A C 1
ATOM 657 O O . ARG A 1 91 ? -68.750 -59.085 -34.910 1.00 73.71 90 ARG A O 1
ATOM 665 N N . LEU A 1 92 ? -70.185 -59.023 -33.184 1.00 68.34 91 LEU A N 1
ATOM 666 C CA . LEU A 1 92 ? -69.578 -60.143 -32.478 1.00 65.80 91 LEU A CA 1
ATOM 667 C C . LEU A 1 92 ? -70.158 -61.496 -32.875 1.00 65.33 91 LEU A C 1
ATOM 668 O O . LEU A 1 92 ? -69.726 -62.514 -32.327 1.00 64.33 91 LEU A O 1
ATOM 673 N N . LYS A 1 93 ? -71.122 -61.530 -33.797 1.00 63.55 92 LYS A N 1
ATOM 674 C CA . LYS A 1 93 ? -71.808 -62.759 -34.204 1.00 71.31 92 LYS A CA 1
ATOM 675 C C . LYS A 1 93 ? -72.470 -63.448 -33.006 1.00 73.43 92 LYS A C 1
ATOM 676 O O . LYS A 1 93 ? -72.172 -64.596 -32.661 1.00 71.79 92 LYS A O 1
ATOM 682 N N . ILE A 1 94 ? -73.389 -62.727 -32.377 1.00 63.33 93 ILE A N 1
ATOM 683 C CA . ILE A 1 94 ? -74.207 -63.270 -31.304 1.00 60.37 93 ILE A CA 1
ATOM 684 C C . ILE A 1 94 ? -75.647 -63.296 -31.792 1.00 58.54 93 ILE A C 1
ATOM 685 O O . ILE A 1 94 ? -76.140 -62.302 -32.336 1.00 59.22 93 ILE A O 1
ATOM 690 N N . ASP A 1 95 ? -76.305 -64.436 -31.627 1.00 56.93 94 ASP A N 1
ATOM 691 C CA . ASP A 1 95 ? -77.654 -64.632 -32.126 1.00 55.34 94 ASP A CA 1
ATOM 692 C C . ASP A 1 95 ? -78.652 -64.498 -30.990 1.00 59.70 94 ASP A C 1
ATOM 693 O O . ASP A 1 95 ? -78.331 -64.752 -29.825 1.00 59.25 94 ASP A O 1
ATOM 698 N N . PHE A 1 96 ? -79.873 -64.100 -31.347 1.00 57.92 95 PHE A N 1
ATOM 699 C CA . PHE A 1 96 ? -80.944 -63.988 -30.368 1.00 53.70 95 PHE A CA 1
ATOM 700 C C . PHE A 1 96 ? -81.285 -65.352 -29.784 1.00 55.69 95 PHE A C 1
ATOM 701 O O . PHE A 1 96 ? -81.242 -66.373 -30.479 1.00 60.22 95 PHE A O 1
ATOM 709 N N . GLY A 1 97 ? -81.625 -65.365 -28.494 1.00 56.68 96 GLY A N 1
ATOM 710 C CA . GLY A 1 97 ? -82.129 -66.577 -27.873 1.00 61.49 96 GLY A CA 1
ATOM 711 C C . GLY A 1 97 ? -83.480 -67.012 -28.402 1.00 63.50 96 GLY A C 1
ATOM 712 O O . GLY A 1 97 ? -83.853 -68.178 -28.242 1.00 66.00 96 GLY A O 1
ATOM 713 N N . ASP A 1 98 ? -84.218 -66.097 -29.029 1.00 56.73 97 ASP A N 1
ATOM 714 C CA . ASP A 1 98 ? -85.500 -66.390 -29.659 1.00 57.10 97 ASP A CA 1
ATOM 715 C C . ASP A 1 98 ? -85.538 -65.655 -30.992 1.00 59.17 97 ASP A C 1
ATOM 716 O O . ASP A 1 98 ? -85.359 -64.434 -31.039 1.00 58.52 97 ASP A O 1
ATOM 721 N N . SER A 1 99 ? -85.775 -66.398 -32.072 1.00 54.87 98 SER A N 1
ATOM 722 C CA . SER A 1 99 ? -85.729 -65.820 -33.411 1.00 62.22 98 SER A CA 1
ATOM 723 C C . SER A 1 99 ? -86.799 -64.759 -33.635 1.00 62.79 98 SER A C 1
ATOM 724 O O . SER A 1 99 ? -86.657 -63.944 -34.555 1.00 59.16 98 SER A O 1
ATOM 727 N N . ALA A 1 100 ? -87.866 -64.753 -32.824 1.00 61.97 99 ALA A N 1
ATOM 728 C CA . ALA A 1 100 ? -88.878 -63.706 -32.920 1.00 60.46 99 ALA A CA 1
ATOM 729 C C . ALA A 1 100 ? -88.317 -62.336 -32.572 1.00 62.88 99 ALA A C 1
ATOM 730 O O . ALA A 1 100 ? -88.906 -61.319 -32.953 1.00 65.52 99 ALA A O 1
ATOM 732 N N . ARG A 1 101 ? -87.190 -62.287 -31.862 1.00 60.04 100 ARG A N 1
ATOM 733 C CA . ARG A 1 101 ? -86.593 -61.009 -31.497 1.00 61.42 100 ARG A CA 1
ATOM 734 C C . ARG A 1 101 ? -85.947 -60.301 -32.675 1.00 62.70 100 ARG A C 1
ATOM 735 O O . ARG A 1 101 ? -85.615 -59.119 -32.547 1.00 62.25 100 ARG A O 1
ATOM 743 N N . ALA A 1 102 ? -85.756 -60.985 -33.810 1.00 59.00 101 ALA A N 1
ATOM 744 C CA . ALA A 1 102 ? -85.162 -60.326 -34.969 1.00 53.59 101 ALA A CA 1
ATOM 745 C C . ALA A 1 102 ? -86.079 -59.241 -35.511 1.00 64.01 101 ALA A C 1
ATOM 746 O O . ALA A 1 102 ? -85.603 -58.218 -36.023 1.00 63.32 101 ALA A O 1
ATOM 748 N N . ASP A 1 103 ? -87.395 -59.443 -35.393 1.00 73.85 102 ASP A N 1
ATOM 749 C CA . ASP A 1 103 ? -88.353 -58.423 -35.805 1.00 79.81 102 ASP A CA 1
ATOM 750 C C . ASP A 1 103 ? -88.327 -57.243 -34.846 1.00 73.69 102 ASP A C 1
ATOM 751 O O . ASP A 1 103 ? -88.272 -56.082 -35.272 1.00 66.73 102 ASP A O 1
ATOM 756 N N . ASP A 1 104 ? -88.361 -57.529 -33.541 1.00 68.30 103 ASP A N 1
ATOM 757 C CA . ASP A 1 104 ? -88.208 -56.482 -32.536 1.00 61.62 103 ASP A CA 1
ATOM 758 C C . ASP A 1 104 ? -86.965 -55.637 -32.799 1.00 60.19 103 ASP A C 1
ATOM 759 O O . ASP A 1 104 ? -87.002 -54.407 -32.674 1.00 56.38 103 ASP A O 1
ATOM 764 N N . ALA A 1 105 ? -85.855 -56.278 -33.179 1.00 58.82 104 ALA A N 1
ATOM 765 C CA . ALA A 1 105 ? -84.630 -55.531 -33.448 1.00 56.72 104 ALA A CA 1
ATOM 766 C C . ALA A 1 105 ? -84.785 -54.633 -34.669 1.00 59.89 104 ALA A C 1
ATOM 767 O O . ALA A 1 105 ? -84.259 -53.514 -34.692 1.00 59.33 104 ALA A O 1
ATOM 769 N N . ARG A 1 106 ? -85.501 -55.105 -35.694 1.00 60.48 105 ARG A N 1
ATOM 770 C CA . ARG A 1 106 ? -85.798 -54.252 -36.843 1.00 60.80 105 ARG A CA 1
ATOM 771 C C . ARG A 1 106 ? -86.688 -53.084 -36.437 1.00 58.93 105 ARG A C 1
ATOM 772 O O . ARG A 1 106 ? -86.440 -51.936 -36.820 1.00 58.18 105 ARG A O 1
ATOM 774 N N . GLN A 1 107 ? -87.732 -53.369 -35.651 1.00 65.36 106 GLN A N 1
ATOM 775 C CA . GLN A 1 107 ? -88.625 -52.323 -35.161 1.00 64.37 106 GLN A CA 1
ATOM 776 C C . GLN A 1 107 ? -87.879 -51.301 -34.319 1.00 64.83 106 GLN A C 1
ATOM 777 O O . GLN A 1 107 ? -88.139 -50.094 -34.424 1.00 62.22 106 GLN A O 1
ATOM 783 N N . LEU A 1 108 ? -86.970 -51.768 -33.456 1.00 58.91 107 LEU A N 1
ATOM 784 C CA . LEU A 1 108 ? -86.207 -50.858 -32.605 1.00 55.00 107 LEU A CA 1
ATOM 785 C C . LEU A 1 108 ? -85.571 -49.741 -33.426 1.00 59.38 107 LEU A C 1
ATOM 786 O O . LEU A 1 108 ? -85.721 -48.557 -33.106 1.00 57.24 107 LEU A O 1
ATOM 791 N N . PHE A 1 109 ? -84.872 -50.099 -34.505 1.00 61.12 108 PHE A N 1
ATOM 792 C CA . PHE A 1 109 ? -84.240 -49.070 -35.322 1.00 68.15 108 PHE A CA 1
ATOM 793 C C . PHE A 1 109 ? -85.271 -48.206 -36.033 1.00 74.10 108 PHE A C 1
ATOM 794 O O . PHE A 1 109 ? -85.027 -47.015 -36.260 1.00 74.36 108 PHE A O 1
ATOM 802 N N . VAL A 1 110 ? -86.429 -48.778 -36.375 1.00 75.62 109 VAL A N 1
ATOM 803 C CA . VAL A 1 110 ? -87.482 -47.998 -37.017 1.00 75.74 109 VAL A CA 1
ATOM 804 C C . VAL A 1 110 ? -88.117 -47.040 -36.018 1.00 73.55 109 VAL A C 1
ATOM 805 O O . VAL A 1 110 ? -88.190 -45.827 -36.254 1.00 71.51 109 VAL A O 1
ATOM 809 N N . LEU A 1 111 ? -88.579 -47.568 -34.882 1.00 73.68 110 LEU A N 1
ATOM 810 C CA . LEU A 1 111 ? -89.170 -46.726 -33.849 1.00 71.76 110 LEU A CA 1
ATOM 811 C C . LEU A 1 111 ? -88.195 -45.684 -33.314 1.00 78.97 110 LEU A C 1
ATOM 812 O O . LEU A 1 111 ? -88.634 -44.708 -32.695 1.00 84.47 110 LEU A O 1
ATOM 817 N N . ALA A 1 112 ? -86.894 -45.842 -33.573 1.00 76.70 111 ALA A N 1
ATOM 818 C CA . ALA A 1 112 ? -85.895 -44.834 -33.250 1.00 78.37 111 ALA A CA 1
ATOM 819 C C . ALA A 1 112 ? -85.894 -43.666 -34.240 1.00 86.74 111 ALA A C 1
ATOM 820 O O . ALA A 1 112 ? -84.933 -42.884 -34.270 1.00 85.97 111 ALA A O 1
ATOM 822 N N . GLY A 1 113 ? -86.946 -43.545 -35.054 1.00 93.48 112 GLY A N 1
ATOM 823 C CA . GLY A 1 113 ? -87.206 -42.350 -35.829 1.00 98.87 112 GLY A CA 1
ATOM 824 C C . GLY A 1 113 ? -88.081 -41.332 -35.134 1.00 106.64 112 GLY A C 1
ATOM 825 O O . GLY A 1 113 ? -88.268 -40.228 -35.652 1.00 104.83 112 GLY A O 1
ATOM 826 N N . ALA A 1 114 ? -88.634 -41.675 -33.973 1.00 115.63 113 ALA A N 1
ATOM 827 C CA . ALA A 1 114 ? -89.360 -40.706 -33.164 1.00 121.73 113 ALA A CA 1
ATOM 828 C C . ALA A 1 114 ? -88.396 -39.685 -32.569 1.00 129.66 113 ALA A C 1
ATOM 829 O O . ALA A 1 114 ? -87.236 -39.989 -32.277 1.00 130.08 113 ALA A O 1
ATOM 831 N N . ALA A 1 115 ? -88.888 -38.463 -32.384 1.00 136.57 114 ALA A N 1
ATOM 832 C CA . ALA A 1 115 ? -88.047 -37.373 -31.915 1.00 140.36 114 ALA A CA 1
ATOM 833 C C . ALA A 1 115 ? -87.693 -37.567 -30.439 1.00 143.65 114 ALA A C 1
ATOM 834 O O . ALA A 1 115 ? -88.103 -38.534 -29.789 1.00 149.13 114 ALA A O 1
ATOM 836 N N . GLU A 1 116 ? -86.909 -36.627 -29.905 1.00 138.00 115 GLU A N 1
ATOM 837 C CA . GLU A 1 116 ? -86.514 -36.628 -28.495 1.00 128.18 115 GLU A CA 1
ATOM 838 C C . GLU A 1 116 ? -87.433 -35.662 -27.750 1.00 123.56 115 GLU A C 1
ATOM 839 O O . GLU A 1 116 ? -87.200 -34.451 -27.721 1.00 121.02 115 GLU A O 1
ATOM 845 N N . GLU A 1 117 ? -88.472 -36.226 -27.137 1.00 123.26 116 GLU A N 1
ATOM 846 C CA . GLU A 1 117 ? -89.595 -35.536 -26.511 1.00 124.17 116 GLU A CA 1
ATOM 847 C C . GLU A 1 117 ? -90.026 -36.413 -25.345 1.00 124.27 116 GLU A C 1
ATOM 848 O O . GLU A 1 117 ? -89.182 -37.078 -24.738 1.00 122.32 116 GLU A O 1
ATOM 854 N N . GLY A 1 118 ? -91.296 -36.376 -24.957 1.00 124.72 117 GLY A N 1
ATOM 855 C CA . GLY A 1 118 ? -91.719 -37.515 -24.173 1.00 124.31 117 GLY A CA 1
ATOM 856 C C . GLY A 1 118 ? -92.075 -38.635 -25.133 1.00 127.14 117 GLY A C 1
ATOM 857 O O . GLY A 1 118 ? -93.228 -38.796 -25.548 1.00 126.71 117 GLY A O 1
ATOM 858 N N . PHE A 1 119 ? -91.059 -39.432 -25.465 1.00 131.71 118 PHE A N 1
ATOM 859 C CA . PHE A 1 119 ? -91.183 -40.661 -26.237 1.00 127.96 118 PHE A CA 1
ATOM 860 C C . PHE A 1 119 ? -91.328 -41.816 -25.251 1.00 121.63 118 PHE A C 1
ATOM 861 O O . PHE A 1 119 ? -91.828 -41.625 -24.139 1.00 125.58 118 PHE A O 1
ATOM 869 N N . MET A 1 120 ? -90.973 -43.028 -25.682 1.00 108.82 119 MET A N 1
ATOM 870 C CA . MET A 1 120 ? -91.303 -44.265 -24.976 1.00 95.15 119 MET A CA 1
ATOM 871 C C . MET A 1 120 ? -92.797 -44.560 -25.104 1.00 87.51 119 MET A C 1
ATOM 872 O O . MET A 1 120 ? -93.498 -44.798 -24.119 1.00 87.57 119 MET A O 1
ATOM 877 N N . THR A 1 121 ? -93.280 -44.507 -26.344 1.00 76.53 120 THR A N 1
ATOM 878 C CA . THR A 1 121 ? -94.528 -45.166 -26.688 1.00 63.81 120 THR A CA 1
ATOM 879 C C . THR A 1 121 ? -94.533 -46.571 -26.109 1.00 64.79 120 THR A C 1
ATOM 880 O O . THR A 1 121 ? -93.483 -47.191 -25.928 1.00 66.62 120 THR A O 1
ATOM 884 N N . ALA A 1 122 ? -95.728 -47.071 -25.798 1.00 62.49 121 ALA A N 1
ATOM 885 C CA . ALA A 1 122 ? -95.830 -48.439 -25.304 1.00 59.23 121 ALA A CA 1
ATOM 886 C C . ALA A 1 122 ? -95.241 -49.442 -26.290 1.00 62.74 121 ALA A C 1
ATOM 887 O O . ALA A 1 122 ? -94.730 -50.488 -25.874 1.00 62.80 121 ALA A O 1
ATOM 889 N N . GLU A 1 123 ? -95.285 -49.138 -27.593 1.00 66.38 122 GLU A N 1
ATOM 890 C CA . GLU A 1 123 ? -94.755 -50.071 -28.584 1.00 71.52 122 GLU A CA 1
ATOM 891 C C . GLU A 1 123 ? -93.237 -50.173 -28.483 1.00 69.04 122 GLU A C 1
ATOM 892 O O . GLU A 1 123 ? -92.680 -51.276 -28.440 1.00 62.70 122 GLU A O 1
ATOM 898 N N . LEU A 1 124 ? -92.552 -49.028 -28.465 1.00 67.01 123 LEU A N 1
ATOM 899 C CA . LEU A 1 124 ? -91.100 -49.027 -28.311 1.00 65.59 123 LEU A CA 1
ATOM 900 C C . LEU A 1 124 ? -90.687 -49.678 -26.997 1.00 62.91 123 LEU A C 1
ATOM 901 O O . LEU A 1 124 ? -89.780 -50.520 -26.963 1.00 56.67 123 LEU A O 1
ATOM 906 N N . ALA A 1 125 ? -91.348 -49.294 -25.902 1.00 56.79 124 ALA A N 1
ATOM 907 C CA . ALA A 1 125 ? -91.032 -49.876 -24.605 1.00 54.98 124 ALA A CA 1
ATOM 908 C C . ALA A 1 125 ? -91.123 -51.392 -24.648 1.00 51.45 124 ALA A C 1
ATOM 909 O O . ALA A 1 125 ? -90.265 -52.088 -24.093 1.00 54.20 124 ALA A O 1
ATOM 911 N N . GLY A 1 126 ? -92.150 -51.924 -25.312 1.00 56.55 125 GLY A N 1
ATOM 912 C CA . GLY A 1 126 ? -92.301 -53.368 -25.388 1.00 47.48 125 GLY A CA 1
ATOM 913 C C . GLY A 1 126 ? -91.230 -54.019 -26.240 1.00 46.30 125 GLY A C 1
ATOM 914 O O . GLY A 1 126 ? -90.784 -55.135 -25.951 1.00 48.64 125 GLY A O 1
ATOM 915 N N . VAL A 1 127 ? -90.810 -53.338 -27.306 1.00 45.23 126 VAL A N 1
ATOM 916 C CA . VAL A 1 127 ? -89.702 -53.838 -28.110 1.00 55.83 126 VAL A CA 1
ATOM 917 C C . VAL A 1 127 ? -88.420 -53.884 -27.283 1.00 57.47 126 VAL A C 1
ATOM 918 O O . VAL A 1 127 ? -87.668 -54.865 -27.333 1.00 52.40 126 VAL A O 1
ATOM 922 N N . ILE A 1 128 ? -88.170 -52.845 -26.482 1.00 54.71 127 ILE A N 1
ATOM 923 C CA . ILE A 1 128 ? -86.951 -52.814 -25.675 1.00 50.68 127 ILE A CA 1
ATOM 924 C C . ILE A 1 128 ? -87.016 -53.846 -24.551 1.00 51.25 127 ILE A C 1
ATOM 925 O O . ILE A 1 128 ? -86.017 -54.509 -24.238 1.00 50.44 127 ILE A O 1
ATOM 930 N N . LYS A 1 129 ? -88.184 -54.002 -23.925 1.00 51.01 128 LYS A N 1
ATOM 931 C CA . LYS A 1 129 ? -88.303 -54.960 -22.828 1.00 54.12 128 LYS A CA 1
ATOM 932 C C . LYS A 1 129 ? -88.080 -56.391 -23.311 1.00 56.47 128 LYS A C 1
ATOM 933 O O . LYS A 1 129 ? -87.484 -57.210 -22.596 1.00 51.43 128 LYS A O 1
ATOM 936 N N . ARG A 1 130 ? -88.545 -56.712 -24.522 1.00 54.18 129 ARG A N 1
ATOM 937 C CA . ARG A 1 130 ? -88.383 -58.077 -25.014 1.00 59.52 129 ARG A CA 1
ATOM 938 C C . ARG A 1 130 ? -86.937 -58.349 -25.410 1.00 56.73 129 ARG A C 1
ATOM 939 O O . ARG A 1 130 ? -86.398 -59.419 -25.103 1.00 54.02 129 ARG A O 1
ATOM 947 N N . LEU A 1 131 ? -86.290 -57.386 -26.074 1.00 51.17 130 LEU A N 1
ATOM 948 C CA . LEU A 1 131 ? -84.878 -57.544 -26.413 1.00 52.06 130 LEU A CA 1
ATOM 949 C C . LEU A 1 131 ? -84.024 -57.693 -25.161 1.00 50.49 130 LEU A C 1
ATOM 950 O O . LEU A 1 131 ? -83.162 -58.573 -25.093 1.00 52.04 130 LEU A O 1
ATOM 955 N N . TRP A 1 132 ? -84.256 -56.845 -24.157 1.00 49.30 131 TRP A N 1
ATOM 956 C CA . TRP A 1 132 ? -83.423 -56.857 -22.960 1.00 52.07 131 TRP A CA 1
ATOM 957 C C . TRP A 1 132 ? -83.548 -58.176 -22.207 1.00 55.19 131 TRP A C 1
ATOM 958 O O . TRP A 1 132 ? -82.576 -58.631 -21.591 1.00 50.78 131 TRP A O 1
ATOM 969 N N . LYS A 1 133 ? -84.721 -58.812 -22.267 1.00 57.30 132 LYS A N 1
ATOM 970 C CA . LYS A 1 133 ? -84.926 -60.102 -21.620 1.00 58.58 132 LYS A CA 1
ATOM 971 C C . LYS A 1 133 ? -84.359 -61.259 -22.433 1.00 57.18 132 LYS A C 1
ATOM 972 O O . LYS A 1 133 ? -84.183 -62.354 -21.890 1.00 59.63 132 LYS A O 1
ATOM 975 N N . ASP A 1 134 ? -84.074 -61.048 -23.715 1.00 54.91 133 ASP A N 1
ATOM 976 C CA . ASP A 1 134 ? -83.567 -62.129 -24.553 1.00 56.18 133 ASP A CA 1
ATOM 977 C C . ASP A 1 134 ? -82.204 -62.617 -24.064 1.00 58.05 133 ASP A C 1
ATOM 978 O O . ASP A 1 134 ? -81.356 -61.827 -23.636 1.00 59.25 133 ASP A O 1
ATOM 983 N N . SER A 1 135 ? -81.991 -63.938 -24.144 1.00 52.65 134 SER A N 1
ATOM 984 C CA . SER A 1 135 ? -80.746 -64.525 -23.656 1.00 49.95 134 SER A CA 1
ATOM 985 C C . SER A 1 135 ? -79.569 -64.191 -24.565 1.00 48.94 134 SER A C 1
ATOM 986 O O . SER A 1 135 ? -78.434 -64.066 -24.092 1.00 48.53 134 SER A O 1
ATOM 989 N N . GLY A 1 136 ? -79.810 -64.054 -25.867 1.00 43.76 135 GLY A N 1
ATOM 990 C CA . GLY A 1 136 ? -78.738 -63.646 -26.754 1.00 41.34 135 GLY A CA 1
ATOM 991 C C . GLY A 1 136 ? -78.337 -62.200 -26.546 1.00 54.08 135 GLY A C 1
ATOM 992 O O . GLY A 1 136 ? -77.163 -61.847 -26.698 1.00 51.94 135 GLY A O 1
ATOM 993 N N . VAL A 1 137 ? -79.297 -61.344 -26.199 1.00 47.75 136 VAL A N 1
ATOM 994 C CA . VAL A 1 137 ? -78.956 -59.959 -25.907 1.00 48.10 136 VAL A CA 1
ATOM 995 C C . VAL A 1 137 ? -78.166 -59.875 -24.607 1.00 50.47 136 VAL A C 1
ATOM 996 O O . VAL A 1 137 ? -77.182 -59.129 -24.504 1.00 43.65 136 VAL A O 1
ATOM 1000 N N . GLN A 1 138 ? -78.579 -60.645 -23.599 1.00 48.59 137 GLN A N 1
ATOM 1001 C CA . GLN A 1 138 ? -77.854 -60.672 -22.335 1.00 48.32 137 GLN A CA 1
ATOM 1002 C C . GLN A 1 138 ? -76.436 -61.187 -22.525 1.00 45.66 137 GLN A C 1
ATOM 1003 O O . GLN A 1 138 ? -75.496 -60.672 -21.911 1.00 46.75 137 GLN A O 1
ATOM 1009 N N . ALA A 1 139 ? -76.257 -62.203 -23.373 1.00 44.09 138 ALA A N 1
ATOM 1010 C CA . ALA A 1 139 ? -74.909 -62.691 -23.641 1.00 47.52 138 ALA A CA 1
ATOM 1011 C C . ALA A 1 139 ? -74.032 -61.577 -24.203 1.00 51.00 138 ALA A C 1
ATOM 1012 O O . ALA A 1 139 ? -72.872 -61.418 -23.798 1.00 49.54 138 ALA A O 1
ATOM 1014 N N . CYS A 1 140 ? -74.582 -60.782 -25.126 1.00 46.47 139 CYS A N 1
ATOM 1015 C CA . CYS A 1 140 ? -73.855 -59.635 -25.656 1.00 41.13 139 CYS A CA 1
ATOM 1016 C C . CYS A 1 140 ? -73.612 -58.583 -24.578 1.00 42.51 139 CYS A C 1
ATOM 1017 O O . CYS A 1 140 ? -72.507 -58.033 -24.478 1.00 40.72 139 CYS A O 1
ATOM 1020 N N . PHE A 1 141 ? -74.635 -58.274 -23.776 1.00 41.63 140 PHE A N 1
ATOM 1021 C CA . PHE A 1 141 ? -74.465 -57.276 -22.723 1.00 41.63 140 PHE A CA 1
ATOM 1022 C C . PHE A 1 141 ? -73.324 -57.661 -21.790 1.00 45.02 140 PHE A C 1
ATOM 1023 O O . PHE A 1 141 ? -72.520 -56.808 -21.398 1.00 42.51 140 PHE A O 1
ATOM 1031 N N . ASN A 1 142 ? -73.216 -58.951 -21.459 1.00 45.52 141 ASN A N 1
ATOM 1032 C CA . ASN A 1 142 ? -72.155 -59.438 -20.583 1.00 44.36 141 ASN A CA 1
ATOM 1033 C C . ASN A 1 142 ? -70.783 -59.448 -21.247 1.00 44.23 141 ASN A C 1
ATOM 1034 O O . ASN A 1 142 ? -69.790 -59.729 -20.571 1.00 49.86 141 ASN A O 1
ATOM 1039 N N . ARG A 1 143 ? -70.702 -59.133 -22.538 1.00 38.56 142 ARG A N 1
ATOM 1040 C CA . ARG A 1 143 ? -69.432 -58.901 -23.211 1.00 39.98 142 ARG A CA 1
ATOM 1041 C C . ARG A 1 143 ? -69.212 -57.418 -23.527 1.00 40.05 142 ARG A C 1
ATOM 1042 O O . ARG A 1 143 ? -68.426 -57.080 -24.421 1.00 48.14 142 ARG A O 1
ATOM 1050 N N . SER A 1 144 ? -69.876 -56.520 -22.789 1.00 40.88 143 SER A N 1
ATOM 1051 C CA . SER A 1 144 ? -69.790 -55.098 -23.109 1.00 38.79 143 SER A CA 1
ATOM 1052 C C . SER A 1 144 ? -68.372 -54.553 -23.012 1.00 47.52 143 SER A C 1
ATOM 1053 O O . SER A 1 144 ? -68.078 -53.530 -23.640 1.00 48.39 143 SER A O 1
ATOM 1056 N N . ARG A 1 145 ? -67.478 -55.212 -22.267 1.00 43.44 144 ARG A N 1
ATOM 1057 C CA . ARG A 1 145 ? -66.097 -54.730 -22.220 1.00 49.68 144 ARG A CA 1
ATOM 1058 C C . ARG A 1 145 ? -65.428 -54.743 -23.592 1.00 48.22 144 ARG A C 1
ATOM 1059 O O . ARG A 1 145 ? -64.336 -54.180 -23.735 1.00 53.55 144 ARG A O 1
ATOM 1067 N N . GLU A 1 146 ? -66.071 -55.333 -24.603 1.00 44.29 145 GLU A N 1
ATOM 1068 C CA . GLU A 1 146 ? -65.550 -55.412 -25.959 1.00 48.06 145 GLU A CA 1
ATOM 1069 C C . GLU A 1 146 ? -66.090 -54.336 -26.889 1.00 54.77 145 GLU A C 1
ATOM 1070 O O . GLU A 1 146 ? -65.651 -54.274 -28.042 1.00 53.25 145 GLU A O 1
ATOM 1076 N N . TYR A 1 147 ? -67.037 -53.509 -26.443 1.00 48.72 146 TYR A N 1
ATOM 1077 C CA . TYR A 1 147 ? -67.519 -52.388 -27.255 1.00 47.64 146 TYR A CA 1
ATOM 1078 C C . TYR A 1 147 ? -67.813 -51.212 -26.327 1.00 48.13 146 TYR A C 1
ATOM 1079 O O . TYR A 1 147 ? -67.422 -51.207 -25.155 1.00 53.91 146 TYR A O 1
ATOM 1088 N N . GLN A 1 148 ? -68.498 -50.200 -26.855 1.00 42.91 147 GLN A N 1
ATOM 1089 C CA . GLN A 1 148 ? -68.804 -48.988 -26.104 1.00 44.72 147 GLN A CA 1
ATOM 1090 C C . GLN A 1 148 ? -70.240 -49.048 -25.603 1.00 46.05 147 GLN A C 1
ATOM 1091 O O . GLN A 1 148 ? -71.163 -49.250 -26.394 1.00 43.01 147 GLN A O 1
ATOM 1097 N N . LEU A 1 149 ? -70.424 -48.871 -24.293 1.00 43.19 148 LEU A N 1
ATOM 1098 C CA . LEU A 1 149 ? -71.742 -48.983 -23.679 1.00 41.09 148 LEU A CA 1
ATOM 1099 C C . LEU A 1 149 ? -71.781 -48.127 -22.421 1.00 42.18 148 LEU A C 1
ATOM 1100 O O . LEU A 1 149 ? -70.863 -48.209 -21.593 1.00 35.03 148 LEU A O 1
ATOM 1105 N N . ASN A 1 150 ? -72.839 -47.315 -22.287 1.00 35.84 149 ASN A N 1
ATOM 1106 C CA . ASN A 1 150 ? -73.037 -46.494 -21.093 1.00 43.13 149 ASN A CA 1
ATOM 1107 C C . ASN A 1 150 ? -73.011 -47.357 -19.834 1.00 39.49 149 ASN A C 1
ATOM 1108 O O . ASN A 1 150 ? -73.670 -48.395 -19.765 1.00 34.16 149 ASN A O 1
ATOM 1113 N N . ASP A 1 151 ? -72.275 -46.906 -18.822 1.00 35.69 150 ASP A N 1
ATOM 1114 C CA . ASP A 1 151 ? -72.252 -47.657 -17.575 1.00 37.55 150 ASP A CA 1
ATOM 1115 C C . ASP A 1 151 ? -73.643 -47.772 -16.964 1.00 37.03 150 ASP A C 1
ATOM 1116 O O . ASP A 1 151 ? -73.939 -48.771 -16.307 1.00 35.93 150 ASP A O 1
ATOM 1121 N N . SER A 1 152 ? -74.522 -46.798 -17.209 1.00 35.69 151 SER A N 1
ATOM 1122 C CA . SER A 1 152 ? -75.891 -46.847 -16.699 1.00 38.37 151 SER A CA 1
ATOM 1123 C C . SER A 1 152 ? -76.834 -47.726 -17.527 1.00 38.33 151 SER A C 1
ATOM 1124 O O . SER A 1 152 ? -78.042 -47.697 -17.270 1.00 33.33 151 SER A O 1
ATOM 1127 N N . ALA A 1 153 ? -76.323 -48.493 -18.499 1.00 31.35 152 ALA A N 1
ATOM 1128 C CA . ALA A 1 153 ? -77.193 -49.294 -19.361 1.00 38.08 152 ALA A CA 1
ATOM 1129 C C . ALA A 1 153 ? -78.089 -50.226 -18.552 1.00 43.69 152 ALA A C 1
ATOM 1130 O O . ALA A 1 153 ? -79.315 -50.227 -18.726 1.00 41.32 152 ALA A O 1
ATOM 1132 N N . ALA A 1 154 ? -77.496 -51.035 -17.666 1.00 39.42 153 ALA A N 1
ATOM 1133 C CA . ALA A 1 154 ? -78.294 -51.978 -16.888 1.00 41.64 153 ALA A CA 1
ATOM 1134 C C . ALA A 1 154 ? -79.235 -51.248 -15.941 1.00 36.06 153 ALA A C 1
ATOM 1135 O O . ALA A 1 154 ? -80.378 -51.673 -15.742 1.00 36.90 153 ALA A O 1
ATOM 1137 N N . TYR A 1 155 ? -78.777 -50.136 -15.366 1.00 35.34 154 TYR A N 1
ATOM 1138 C CA . TYR A 1 155 ? -79.599 -49.398 -14.410 1.00 40.38 154 TYR A CA 1
ATOM 1139 C C . TYR A 1 155 ? -80.963 -49.049 -14.994 1.00 35.97 154 TYR A C 1
ATOM 1140 O O . TYR A 1 155 ? -82.001 -49.305 -14.377 1.00 35.99 154 TYR A O 1
ATOM 1149 N N . TYR A 1 156 ? -80.973 -48.437 -16.179 1.00 34.55 155 TYR A N 1
ATOM 1150 C CA . TYR A 1 156 ? -82.228 -48.040 -16.800 1.00 38.12 155 TYR A CA 1
ATOM 1151 C C . TYR A 1 156 ? -82.970 -49.254 -17.353 1.00 41.41 155 TYR A C 1
ATOM 1152 O O . TYR A 1 156 ? -84.156 -49.446 -17.064 1.00 45.53 155 TYR A O 1
ATOM 1161 N N . LEU A 1 157 ? -82.279 -50.093 -18.136 1.00 41.25 156 LEU A N 1
ATOM 1162 C CA . LEU A 1 157 ? -82.948 -51.232 -18.762 1.00 38.92 156 LEU A CA 1
ATOM 1163 C C . LEU A 1 157 ? -83.560 -52.162 -17.719 1.00 43.02 156 LEU A C 1
ATOM 1164 O O . LEU A 1 157 ? -84.644 -52.709 -17.938 1.00 45.09 156 LEU A O 1
ATOM 1169 N N . ASN A 1 158 ? -82.919 -52.318 -16.562 1.00 41.62 157 ASN A N 1
ATOM 1170 C CA . ASN A 1 158 ? -83.531 -53.147 -15.528 1.00 47.73 157 ASN A CA 1
ATOM 1171 C C . ASN A 1 158 ? -84.742 -52.478 -14.883 1.00 50.01 157 ASN A C 1
ATOM 1172 O O . ASN A 1 158 ? -85.535 -53.157 -14.230 1.00 44.06 157 ASN A O 1
ATOM 1177 N N . ASP A 1 159 ? -84.908 -51.171 -15.049 1.00 48.85 158 ASP A N 1
ATOM 1178 C CA . ASP A 1 159 ? -86.038 -50.448 -14.479 1.00 50.65 158 ASP A CA 1
ATOM 1179 C C . ASP A 1 159 ? -87.009 -49.974 -15.548 1.00 46.95 158 ASP A C 1
ATOM 1180 O O . ASP A 1 159 ? -87.689 -48.964 -15.361 1.00 49.38 158 ASP A O 1
ATOM 1185 N N . LEU A 1 160 ? -87.074 -50.680 -16.676 1.00 45.96 159 LEU A N 1
ATOM 1186 C CA . LEU A 1 160 ? -87.845 -50.179 -17.806 1.00 49.53 159 LEU A CA 1
ATOM 1187 C C . LEU A 1 160 ? -89.329 -50.052 -17.478 1.00 57.24 159 LEU A C 1
ATOM 1188 O O . LEU A 1 160 ? -89.999 -49.155 -18.000 1.00 54.27 159 LEU A O 1
ATOM 1193 N N . ASP A 1 161 ? -89.857 -50.931 -16.621 1.00 57.57 160 ASP A N 1
ATOM 1194 C CA . ASP A 1 161 ? -91.268 -50.858 -16.248 1.00 64.99 160 ASP A CA 1
ATOM 1195 C C . ASP A 1 161 ? -91.609 -49.501 -15.653 1.00 62.04 160 ASP A C 1
ATOM 1196 O O . ASP A 1 161 ? -92.527 -48.819 -16.121 1.00 61.57 160 ASP A O 1
ATOM 1201 N N . ARG A 1 162 ? -90.876 -49.100 -14.608 1.00 59.26 161 ARG A N 1
ATOM 1202 C CA . ARG A 1 162 ? -91.101 -47.803 -13.980 1.00 47.92 161 ARG A CA 1
ATOM 1203 C C . ARG A 1 162 ? -90.850 -46.671 -14.965 1.00 49.70 161 ARG A C 1
ATOM 1204 O O . ARG A 1 162 ? -91.632 -45.716 -15.045 1.00 48.95 161 ARG A O 1
ATOM 1212 N N . ILE A 1 163 ? -89.790 -46.792 -15.761 1.00 49.71 162 ILE A N 1
ATOM 1213 C CA . ILE A 1 163 ? -89.350 -45.704 -16.625 1.00 49.38 162 ILE A CA 1
ATOM 1214 C C . ILE A 1 163 ? -90.321 -45.491 -17.778 1.00 51.12 162 ILE A C 1
ATOM 1215 O O . ILE A 1 163 ? -90.540 -44.351 -18.219 1.00 52.47 162 ILE A O 1
ATOM 1220 N N . ALA A 1 164 ? -90.933 -46.563 -18.277 1.00 53.75 163 ALA A N 1
ATOM 1221 C CA . ALA A 1 164 ? -91.781 -46.438 -19.453 1.00 55.58 163 ALA A CA 1
ATOM 1222 C C . ALA A 1 164 ? -93.200 -45.980 -19.133 1.00 60.16 163 ALA A C 1
ATOM 1223 O O . ALA A 1 164 ? -93.966 -45.719 -20.069 1.00 65.69 163 ALA A O 1
ATOM 1225 N N . GLN A 1 165 ? -93.568 -45.877 -17.855 1.00 59.29 164 GLN A N 1
ATOM 1226 C CA . GLN A 1 165 ? -94.900 -45.406 -17.497 1.00 60.83 164 GLN A CA 1
ATOM 1227 C C . GLN A 1 165 ? -95.117 -43.996 -18.037 1.00 64.59 164 GLN A C 1
ATOM 1228 O O . GLN A 1 165 ? -94.199 -43.169 -17.998 1.00 63.43 164 GLN A O 1
ATOM 1234 N N . PRO A 1 166 ? -96.312 -43.686 -18.548 1.00 67.61 165 PRO A N 1
ATOM 1235 C CA . PRO A 1 166 ? -96.560 -42.326 -19.044 1.00 62.24 165 PRO A CA 1
ATOM 1236 C C . PRO A 1 166 ? -96.581 -41.281 -17.944 1.00 54.98 165 PRO A C 1
ATOM 1237 O O . PRO A 1 166 ? -96.466 -40.089 -18.249 1.00 54.73 165 PRO A O 1
ATOM 1241 N N . ASN A 1 167 ? -96.716 -41.688 -16.679 1.00 52.18 166 ASN A N 1
ATOM 1242 C CA . ASN A 1 167 ? -96.606 -40.784 -15.540 1.00 59.84 166 ASN A CA 1
ATOM 1243 C C . ASN A 1 167 ? -95.221 -40.821 -14.896 1.00 62.30 166 ASN A C 1
ATOM 1244 O O . ASN A 1 167 ? -95.086 -40.531 -13.703 1.00 57.01 166 ASN A O 1
ATOM 1249 N N . TYR A 1 168 ? -94.186 -41.158 -15.666 1.00 66.32 167 TYR A N 1
ATOM 1250 C CA . TYR A 1 168 ? -92.851 -41.337 -15.105 1.00 54.15 167 TYR A CA 1
ATOM 1251 C C . TYR A 1 168 ? -92.265 -39.998 -14.668 1.00 44.14 167 TYR A C 1
ATOM 1252 O O . TYR A 1 168 ? -92.233 -39.038 -15.439 1.00 45.07 167 TYR A O 1
ATOM 1261 N N . ILE A 1 169 ? -91.834 -39.931 -13.413 1.00 49.79 168 ILE A N 1
ATOM 1262 C CA . ILE A 1 169 ? -91.093 -38.784 -12.896 1.00 52.25 168 ILE A CA 1
ATOM 1263 C C . ILE A 1 169 ? -89.689 -39.251 -12.536 1.00 48.75 168 ILE A C 1
ATOM 1264 O O . ILE A 1 169 ? -89.535 -40.068 -11.614 1.00 48.54 168 ILE A O 1
ATOM 1269 N N . PRO A 1 170 ? -88.651 -38.778 -13.228 1.00 46.87 169 PRO A N 1
ATOM 1270 C CA . PRO A 1 170 ? -87.279 -39.187 -12.880 1.00 45.57 169 PRO A CA 1
ATOM 1271 C C . PRO A 1 170 ? -86.933 -38.918 -11.419 1.00 42.02 169 PRO A C 1
ATOM 1272 O O . PRO A 1 170 ? -87.268 -37.871 -10.861 1.00 46.84 169 PRO A O 1
ATOM 1276 N N . THR A 1 171 ? -86.265 -39.886 -10.795 1.00 43.85 170 THR A N 1
ATOM 1277 C CA . THR A 1 171 ? -85.741 -39.674 -9.455 1.00 45.22 170 THR A CA 1
ATOM 1278 C C . THR A 1 171 ? -84.387 -38.963 -9.518 1.00 43.23 170 THR A C 1
ATOM 1279 O O . THR A 1 171 ? -83.797 -38.779 -10.589 1.00 43.62 170 THR A O 1
ATOM 1283 N N . GLN A 1 172 ? -83.888 -38.561 -8.346 1.00 43.01 171 GLN A N 1
ATOM 1284 C CA . GLN A 1 172 ? -82.545 -37.990 -8.290 1.00 45.75 171 GLN A CA 1
ATOM 1285 C C . GLN A 1 172 ? -81.502 -38.990 -8.778 1.00 41.21 171 GLN A C 1
ATOM 1286 O O . GLN A 1 172 ? -80.558 -38.614 -9.481 1.00 38.50 171 GLN A O 1
ATOM 1292 N N . GLN A 1 173 ? -81.673 -40.274 -8.444 1.00 38.68 172 GLN A N 1
ATOM 1293 C CA . GLN A 1 173 ? -80.718 -41.276 -8.906 1.00 38.66 172 GLN A CA 1
ATOM 1294 C C . GLN A 1 173 ? -80.810 -41.453 -10.416 1.00 36.99 172 GLN A C 1
ATOM 1295 O O . GLN A 1 173 ? -79.778 -41.583 -11.086 1.00 35.97 172 GLN A O 1
ATOM 1301 N N . ASP A 1 174 ? -82.026 -41.404 -10.975 1.00 33.52 173 ASP A N 1
ATOM 1302 C CA . ASP A 1 174 ? -82.184 -41.400 -12.432 1.00 35.40 173 ASP A CA 1
ATOM 1303 C C . ASP A 1 174 ? -81.363 -40.289 -13.073 1.00 38.75 173 ASP A C 1
ATOM 1304 O O . ASP A 1 174 ? -80.653 -40.513 -14.067 1.00 38.39 173 ASP A O 1
ATOM 1309 N N . VAL A 1 175 ? -81.469 -39.074 -12.522 1.00 34.23 174 VAL A N 1
ATOM 1310 C CA . VAL A 1 175 ? -80.707 -37.934 -13.031 1.00 35.98 174 VAL A CA 1
ATOM 1311 C C . VAL A 1 175 ? -79.211 -38.174 -12.863 1.00 35.44 174 VAL A C 1
ATOM 1312 O O . VAL A 1 175 ? -78.425 -37.946 -13.788 1.00 32.81 174 VAL A O 1
ATOM 1316 N N . LEU A 1 176 ? -78.794 -38.619 -11.669 1.00 33.72 175 LEU A N 1
ATOM 1317 C CA . LEU A 1 176 ? -77.372 -38.860 -11.422 1.00 36.27 175 LEU A CA 1
ATOM 1318 C C . LEU A 1 176 ? -76.800 -39.886 -12.391 1.00 36.78 175 LEU A C 1
ATOM 1319 O O . LEU A 1 176 ? -75.625 -39.794 -12.771 1.00 33.22 175 LEU A O 1
ATOM 1324 N N . ARG A 1 177 ? -77.624 -40.853 -12.822 1.00 30.48 176 ARG A N 1
ATOM 1325 C CA . ARG A 1 177 ? -77.210 -41.900 -13.745 1.00 30.14 176 ARG A CA 1
ATOM 1326 C C . ARG A 1 177 ? -77.141 -41.444 -15.203 1.00 39.42 176 ARG A C 1
ATOM 1327 O O . ARG A 1 177 ? -76.616 -42.196 -16.036 1.00 35.69 176 ARG A O 1
ATOM 1335 N N . THR A 1 178 ? -77.657 -40.257 -15.546 1.00 32.00 177 THR A N 1
ATOM 1336 C CA . THR A 1 178 ? -77.684 -39.866 -16.952 1.00 30.35 177 THR A CA 1
ATOM 1337 C C . THR A 1 178 ? -76.274 -39.590 -17.456 1.00 34.07 177 THR A C 1
ATOM 1338 O O . THR A 1 178 ? -75.390 -39.186 -16.703 1.00 33.44 177 THR A O 1
ATOM 1342 N N . ARG A 1 179 ? -76.082 -39.811 -18.753 1.00 34.05 178 ARG A N 1
ATOM 1343 C CA . ARG A 1 179 ? -74.850 -39.481 -19.459 1.00 34.92 178 ARG A CA 1
ATOM 1344 C C . ARG A 1 179 ? -75.184 -38.426 -20.503 1.00 32.21 178 ARG A C 1
ATOM 1345 O O . ARG A 1 179 ? -75.955 -38.695 -21.428 1.00 32.06 178 ARG A O 1
ATOM 1353 N N . VAL A 1 180 ? -74.611 -37.235 -20.360 1.00 34.28 179 VAL A N 1
ATOM 1354 C CA . VAL A 1 180 ? -74.711 -36.188 -21.378 1.00 37.18 179 VAL A CA 1
ATOM 1355 C C . VAL A 1 180 ? -73.314 -35.638 -21.639 1.00 41.72 179 VAL A C 1
ATOM 1356 O O . VAL A 1 180 ? -72.673 -35.100 -20.726 1.00 42.31 179 VAL A O 1
ATOM 1360 N N . LYS A 1 181 ? -72.853 -35.750 -22.879 1.00 39.71 180 LYS A N 1
ATOM 1361 C CA . LYS A 1 181 ? -71.559 -35.210 -23.255 1.00 46.27 180 LYS A CA 1
ATOM 1362 C C . LYS A 1 181 ? -71.689 -33.722 -23.568 1.00 48.77 180 LYS A C 1
ATOM 1363 O O . LYS A 1 181 ? -72.530 -33.313 -24.375 1.00 48.22 180 LYS A O 1
ATOM 1369 N N . THR A 1 182 ? -70.859 -32.919 -22.918 1.00 49.37 181 THR A N 1
ATOM 1370 C CA . THR A 1 182 ? -70.855 -31.472 -23.077 1.00 51.01 181 THR A CA 1
ATOM 1371 C C . THR A 1 182 ? -69.444 -31.020 -23.423 1.00 48.01 181 THR A C 1
ATOM 1372 O O . THR A 1 182 ? -68.474 -31.779 -23.321 1.00 39.68 181 THR A O 1
ATOM 1376 N N . THR A 1 183 ? -69.330 -29.756 -23.814 1.00 44.11 182 THR A N 1
ATOM 1377 C CA . THR A 1 183 ? -68.043 -29.148 -24.092 1.00 38.00 182 THR A CA 1
ATOM 1378 C C . THR A 1 183 ? -67.911 -27.879 -23.261 1.00 35.00 182 THR A C 1
ATOM 1379 O O . THR A 1 183 ? -68.898 -27.200 -22.963 1.00 41.04 182 THR A O 1
ATOM 1383 N N . GLY A 1 184 ? -66.694 -27.584 -22.855 1.00 32.54 183 GLY A N 1
ATOM 1384 C CA . GLY A 1 184 ? -66.447 -26.361 -22.128 1.00 39.51 183 GLY A CA 1
ATOM 1385 C C . GLY A 1 184 ? -66.655 -26.522 -20.633 1.00 41.59 183 GLY A C 1
ATOM 1386 O O . GLY A 1 184 ? -67.235 -27.491 -20.139 1.00 45.47 183 GLY A O 1
ATOM 1387 N N . ILE A 1 185 ? -66.175 -25.524 -19.905 1.00 39.35 184 ILE A N 1
ATOM 1388 C CA . ILE A 1 185 ? -66.080 -25.633 -18.460 1.00 38.63 184 ILE A CA 1
ATOM 1389 C C . ILE A 1 185 ? -67.479 -25.637 -17.845 1.00 41.81 184 ILE A C 1
ATOM 1390 O O . ILE A 1 185 ? -68.385 -24.937 -18.313 1.00 36.71 184 ILE A O 1
ATOM 1395 N N . VAL A 1 186 ? -67.675 -26.508 -16.848 1.00 38.59 185 VAL A N 1
ATOM 1396 C CA . VAL A 1 186 ? -68.906 -26.631 -16.063 1.00 41.45 185 VAL A CA 1
ATOM 1397 C C . VAL A 1 186 ? -68.608 -26.165 -14.639 1.00 44.96 185 VAL A C 1
ATOM 1398 O O . VAL A 1 186 ? -67.627 -26.612 -14.032 1.00 36.95 185 VAL A O 1
ATOM 1402 N N . GLU A 1 187 ? -69.463 -25.298 -14.093 1.00 38.60 186 GLU A N 1
ATOM 1403 C CA . GLU A 1 187 ? -69.169 -24.604 -12.847 1.00 39.63 186 GLU A CA 1
ATOM 1404 C C . GLU A 1 187 ? -70.349 -24.702 -11.881 1.00 39.93 186 GLU A C 1
ATOM 1405 O O . GLU A 1 187 ? -71.508 -24.736 -12.302 1.00 39.65 186 GLU A O 1
ATOM 1411 N N . THR A 1 188 ? -70.052 -24.763 -10.574 1.00 34.69 187 THR A N 1
ATOM 1412 C CA . THR A 1 188 ? -71.094 -24.608 -9.563 1.00 32.81 187 THR A CA 1
ATOM 1413 C C . THR A 1 188 ? -70.476 -23.991 -8.317 1.00 33.94 187 THR A C 1
ATOM 1414 O O . THR A 1 188 ? -69.282 -24.139 -8.059 1.00 37.50 187 THR A O 1
ATOM 1418 N N . HIS A 1 189 ? -71.286 -23.268 -7.559 1.00 40.79 188 HIS A N 1
ATOM 1419 C CA . HIS A 1 189 ? -70.798 -22.629 -6.349 1.00 37.45 188 HIS A CA 1
ATOM 1420 C C . HIS A 1 189 ? -71.752 -22.930 -5.206 1.00 36.44 188 HIS A C 1
ATOM 1421 O O . HIS A 1 189 ? -72.957 -23.093 -5.407 1.00 36.07 188 HIS A O 1
ATOM 1428 N N . PHE A 1 190 ? -71.199 -23.020 -4.001 1.00 38.27 189 PHE A N 1
ATOM 1429 C CA . PHE A 1 190 ? -71.999 -23.389 -2.839 1.00 40.14 189 PHE A CA 1
ATOM 1430 C C . PHE A 1 190 ? -71.207 -23.048 -1.591 1.00 37.26 189 PHE A C 1
ATOM 1431 O O . PHE A 1 190 ? -69.982 -22.901 -1.637 1.00 35.82 189 PHE A O 1
ATOM 1439 N N . THR A 1 191 ? -71.924 -22.917 -0.477 1.00 36.96 190 THR A N 1
ATOM 1440 C CA . THR A 1 191 ? -71.329 -22.648 0.824 1.00 40.96 190 THR A CA 1
ATOM 1441 C C . THR A 1 191 ? -71.438 -23.889 1.703 1.00 35.65 190 THR A C 1
ATOM 1442 O O . THR A 1 191 ? -72.459 -24.582 1.688 1.00 37.22 190 THR A O 1
ATOM 1446 N N . PHE A 1 192 ? -70.376 -24.173 2.451 1.00 34.66 191 PHE A N 1
ATOM 1447 C CA . PHE A 1 192 ? -70.338 -25.356 3.311 1.00 34.48 191 PHE A CA 1
ATOM 1448 C C . PHE A 1 192 ? -69.293 -25.105 4.385 1.00 41.74 191 PHE A C 1
ATOM 1449 O O . PHE A 1 192 ? -68.148 -24.771 4.062 1.00 38.51 191 PHE A O 1
ATOM 1457 N N . LYS A 1 193 ? -69.695 -25.221 5.655 1.00 44.78 192 LYS A N 1
ATOM 1458 C CA . LYS A 1 193 ? -68.801 -24.982 6.789 1.00 40.88 192 LYS A CA 1
ATOM 1459 C C . LYS A 1 193 ? -68.160 -23.595 6.714 1.00 41.57 192 LYS A C 1
ATOM 1460 O O . LYS A 1 193 ? -66.983 -23.412 7.037 1.00 43.53 192 LYS A O 1
ATOM 1466 N N . ASP A 1 194 ? -68.946 -22.611 6.271 1.00 37.02 193 ASP A N 1
ATOM 1467 C CA . ASP A 1 194 ? -68.562 -21.204 6.162 1.00 44.10 193 ASP A CA 1
ATOM 1468 C C . ASP A 1 194 ? -67.507 -20.936 5.098 1.00 52.09 193 ASP A C 1
ATOM 1469 O O . ASP A 1 194 ? -66.921 -19.851 5.087 1.00 56.70 193 ASP A O 1
ATOM 1474 N N . LEU A 1 195 ? -67.248 -21.879 4.203 1.00 52.18 194 LEU A N 1
ATOM 1475 C CA . LEU A 1 195 ? -66.382 -21.638 3.056 1.00 46.96 194 LEU A CA 1
ATOM 1476 C C . LEU A 1 195 ? -67.228 -21.498 1.798 1.00 43.92 194 LEU A C 1
ATOM 1477 O O . LEU A 1 195 ? -68.168 -22.271 1.581 1.00 38.21 194 LEU A O 1
ATOM 1482 N N . HIS A 1 196 ? -66.905 -20.502 0.975 1.00 39.77 195 HIS A N 1
ATOM 1483 C CA . HIS A 1 196 ? -67.567 -20.340 -0.316 1.00 38.44 195 HIS A CA 1
ATOM 1484 C C . HIS A 1 196 ? -66.773 -21.127 -1.351 1.00 42.75 195 HIS A C 1
ATOM 1485 O O . HIS A 1 196 ? -65.639 -20.771 -1.682 1.00 40.43 195 HIS A O 1
ATOM 1492 N N . PHE A 1 197 ? -67.363 -22.209 -1.834 1.00 39.41 196 PHE A N 1
ATOM 1493 C CA . PHE A 1 197 ? -66.711 -23.094 -2.786 1.00 28.38 196 PHE A CA 1
ATOM 1494 C C . PHE A 1 197 ? -67.099 -22.709 -4.199 1.00 31.59 196 PHE A C 1
ATOM 1495 O O . PHE A 1 197 ? -68.261 -22.394 -4.476 1.00 35.09 196 PHE A O 1
ATOM 1503 N N . LYS A 1 198 ? -66.125 -22.767 -5.097 1.00 32.78 197 LYS A N 1
ATOM 1504 C CA . LYS A 1 198 ? -66.388 -22.736 -6.530 1.00 29.94 197 LYS A CA 1
ATOM 1505 C C . LYS A 1 198 ? -65.704 -23.947 -7.146 1.00 28.85 197 LYS A C 1
ATOM 1506 O O . LYS A 1 198 ? -64.486 -24.103 -7.032 1.00 33.48 197 LYS A O 1
ATOM 1512 N N . MET A 1 199 ? -66.488 -24.824 -7.757 1.00 29.56 198 MET A N 1
ATOM 1513 C CA . MET A 1 199 ? -65.977 -26.060 -8.326 1.00 32.60 198 MET A CA 1
ATOM 1514 C C . MET A 1 199 ? -66.115 -25.986 -9.837 1.00 31.16 198 MET A C 1
ATOM 1515 O O . MET A 1 199 ? -67.176 -25.616 -10.346 1.00 35.83 198 MET A O 1
ATOM 1520 N N . PHE A 1 200 ? -65.041 -26.316 -10.551 1.00 33.50 199 PHE A N 1
ATOM 1521 C CA . PHE A 1 200 ? -64.991 -26.194 -12.002 1.00 32.41 199 PHE A CA 1
ATOM 1522 C C . PHE A 1 200 ? -64.624 -27.546 -12.587 1.00 34.61 199 PHE A C 1
ATOM 1523 O O . PHE A 1 200 ? -63.605 -28.137 -12.215 1.00 39.91 199 PHE A O 1
ATOM 1531 N N . ASP A 1 201 ? -65.441 -28.012 -13.504 1.00 29.13 200 ASP A N 1
ATOM 1532 C CA . ASP A 1 201 ? -65.224 -29.247 -14.232 1.00 28.70 200 ASP A CA 1
ATOM 1533 C C . ASP A 1 201 ? -64.801 -28.839 -15.636 1.00 32.02 200 ASP A C 1
ATOM 1534 O O . ASP A 1 201 ? -65.622 -28.320 -16.403 1.00 33.95 200 ASP A O 1
ATOM 1539 N N . VAL A 1 202 ? -63.525 -29.059 -15.970 1.00 35.30 201 VAL A N 1
ATOM 1540 C CA . VAL A 1 202 ? -63.026 -28.620 -17.276 1.00 41.63 201 VAL A CA 1
ATOM 1541 C C . VAL A 1 202 ? -63.870 -29.222 -18.396 1.00 49.45 201 VAL A C 1
ATOM 1542 O O . VAL A 1 202 ? -64.128 -28.571 -19.420 1.00 52.80 201 VAL A O 1
ATOM 1546 N N . GLY A 1 203 ? -64.333 -30.460 -18.207 1.00 41.91 202 GLY A N 1
ATOM 1547 C CA . GLY A 1 203 ? -65.327 -31.037 -19.105 1.00 43.59 202 GLY A CA 1
ATOM 1548 C C . GLY A 1 203 ? -64.746 -31.336 -20.475 1.00 53.33 202 GLY A C 1
ATOM 1549 O O . GLY A 1 203 ? -63.612 -31.812 -20.611 1.00 62.63 202 GLY A O 1
ATOM 1550 N N . GLY A 1 204 ? -65.534 -31.053 -21.506 1.00 44.39 203 GLY A N 1
ATOM 1551 C CA . GLY A 1 204 ? -65.088 -31.247 -22.876 1.00 45.07 203 GLY A CA 1
ATOM 1552 C C . GLY A 1 204 ? -64.052 -30.205 -23.248 1.00 45.51 203 GLY A C 1
ATOM 1553 O O . GLY A 1 204 ? -64.359 -29.010 -23.296 1.00 40.49 203 GLY A O 1
ATOM 1554 N N . GLN A 1 205 ? -62.810 -30.641 -23.458 1.00 43.61 204 GLN A N 1
ATOM 1555 C CA . GLN A 1 205 ? -61.713 -29.718 -23.754 1.00 45.86 204 GLN A CA 1
ATOM 1556 C C . GLN A 1 205 ? -60.726 -30.437 -24.680 1.00 46.44 204 GLN A C 1
ATOM 1557 O O . GLN A 1 205 ? -59.743 -31.027 -24.220 1.00 39.25 204 GLN A O 1
ATOM 1563 N N . ARG A 1 206 ? -60.961 -30.317 -25.987 1.00 45.37 205 ARG A N 1
ATOM 1564 C CA . ARG A 1 206 ? -60.163 -31.029 -26.992 1.00 51.46 205 ARG A CA 1
ATOM 1565 C C . ARG A 1 206 ? -59.056 -30.094 -27.452 1.00 45.49 205 ARG A C 1
ATOM 1566 O O . ARG A 1 206 ? -59.256 -29.267 -28.345 1.00 44.07 205 ARG A O 1
ATOM 1574 N N . SER A 1 207 ? -57.884 -30.212 -26.824 1.00 45.40 206 SER A N 1
ATOM 1575 C CA . SER A 1 207 ? -56.799 -29.247 -27.005 1.00 41.81 206 SER A CA 1
ATOM 1576 C C . SER A 1 207 ? -55.585 -29.724 -26.218 1.00 44.09 206 SER A C 1
ATOM 1577 O O . SER A 1 207 ? -55.654 -30.707 -25.477 1.00 43.05 206 SER A O 1
ATOM 1580 N N . GLU A 1 208 ? -54.481 -28.986 -26.348 1.00 40.62 207 GLU A N 1
ATOM 1581 C CA . GLU A 1 208 ? -53.258 -29.293 -25.613 1.00 42.14 207 GLU A CA 1
ATOM 1582 C C . GLU A 1 208 ? -53.330 -28.713 -24.211 1.00 43.23 207 GLU A C 1
ATOM 1583 O O . GLU A 1 208 ? -53.456 -27.494 -24.039 1.00 41.57 207 GLU A O 1
ATOM 1589 N N . ARG A 1 209 ? -53.211 -29.588 -23.216 1.00 42.05 208 ARG A N 1
ATOM 1590 C CA . ARG A 1 209 ? -53.267 -29.159 -21.824 1.00 42.04 208 ARG A CA 1
ATOM 1591 C C . ARG A 1 209 ? -52.241 -28.078 -21.530 1.00 37.09 208 ARG A C 1
ATOM 1592 O O . ARG A 1 209 ? -52.517 -27.143 -20.773 1.00 41.33 208 ARG A O 1
ATOM 1600 N N . LYS A 1 210 ? -51.041 -28.193 -22.105 1.00 41.94 209 LYS A N 1
ATOM 1601 C CA . LYS A 1 210 ? -49.987 -27.259 -21.731 1.00 44.01 209 LYS A CA 1
ATOM 1602 C C . LYS A 1 210 ? -50.365 -25.806 -22.005 1.00 50.15 209 LYS A C 1
ATOM 1603 O O . LYS A 1 210 ? -49.793 -24.905 -21.380 1.00 53.82 209 LYS A O 1
ATOM 1609 N N . LYS A 1 211 ? -51.344 -25.553 -22.883 1.00 47.84 210 LYS A N 1
ATOM 1610 C CA . LYS A 1 211 ? -51.715 -24.181 -23.199 1.00 46.02 210 LYS A CA 1
ATOM 1611 C C . LYS A 1 211 ? -52.737 -23.583 -22.242 1.00 45.11 210 LYS A C 1
ATOM 1612 O O . LYS A 1 211 ? -52.841 -22.351 -22.166 1.00 45.94 210 LYS A O 1
ATOM 1618 N N . TRP A 1 212 ? -53.506 -24.395 -21.516 1.00 41.78 211 TRP A N 1
ATOM 1619 C CA . TRP A 1 212 ? -54.495 -23.832 -20.601 1.00 43.50 211 TRP A CA 1
ATOM 1620 C C . TRP A 1 212 ? -54.286 -24.194 -19.135 1.00 41.13 211 TRP A C 1
ATOM 1621 O O . TRP A 1 212 ? -54.874 -23.537 -18.270 1.00 38.02 211 TRP A O 1
ATOM 1632 N N . ILE A 1 213 ? -53.455 -25.190 -18.827 1.00 38.49 212 ILE A N 1
ATOM 1633 C CA . ILE A 1 213 ? -53.349 -25.635 -17.439 1.00 39.07 212 ILE A CA 1
ATOM 1634 C C . ILE A 1 213 ? -52.840 -24.510 -16.540 1.00 39.21 212 ILE A C 1
ATOM 1635 O O . ILE A 1 213 ? -53.293 -24.372 -15.392 1.00 40.71 212 ILE A O 1
ATOM 1640 N N . HIS A 1 214 ? -51.969 -23.629 -17.055 1.00 41.40 213 HIS A N 1
ATOM 1641 C CA . HIS A 1 214 ? -51.474 -22.546 -16.199 1.00 38.13 213 HIS A CA 1
ATOM 1642 C C . HIS A 1 214 ? -52.574 -21.579 -15.764 1.00 33.55 213 HIS A C 1
ATOM 1643 O O . HIS A 1 214 ? -52.374 -20.837 -14.794 1.00 35.58 213 HIS A O 1
ATOM 1650 N N . CYS A 1 215 ? -53.733 -21.585 -16.432 1.00 37.18 214 CYS A N 1
ATOM 1651 C CA . CYS A 1 215 ? -54.839 -20.727 -16.010 1.00 38.80 214 CYS A CA 1
ATOM 1652 C C . CYS A 1 215 ? -55.321 -21.064 -14.611 1.00 44.58 214 CYS A C 1
ATOM 1653 O O . CYS A 1 215 ? -55.852 -20.194 -13.905 1.00 38.73 214 CYS A O 1
ATOM 1656 N N . PHE A 1 216 ? -55.161 -22.316 -14.190 1.00 35.39 215 PHE A N 1
ATOM 1657 C CA . PHE A 1 216 ? -55.640 -22.727 -12.883 1.00 32.14 215 PHE A CA 1
ATOM 1658 C C . PHE A 1 216 ? -54.553 -22.663 -11.827 1.00 39.53 215 PHE A C 1
ATOM 1659 O O . PHE A 1 216 ? -54.713 -23.251 -10.749 1.00 39.36 215 PHE A O 1
ATOM 1667 N N . GLU A 1 217 ? -53.454 -21.961 -12.111 1.00 37.45 216 GLU A N 1
ATOM 1668 C CA . GLU A 1 217 ? -52.503 -21.658 -11.057 1.00 39.65 216 GLU A CA 1
ATOM 1669 C C . GLU A 1 217 ? -53.252 -21.005 -9.904 1.00 39.09 216 GLU A C 1
ATOM 1670 O O . GLU A 1 217 ? -54.081 -20.113 -10.109 1.00 48.63 216 GLU A O 1
ATOM 1676 N N . GLY A 1 218 ? -53.012 -21.500 -8.704 1.00 42.26 217 GLY A N 1
ATOM 1677 C CA . GLY A 1 218 ? -53.620 -20.922 -7.529 1.00 50.75 217 GLY A CA 1
ATOM 1678 C C . GLY A 1 218 ? -54.902 -21.574 -7.058 1.00 46.29 217 GLY A C 1
ATOM 1679 O O . GLY A 1 218 ? -55.412 -21.179 -6.008 1.00 40.39 217 GLY A O 1
ATOM 1680 N N . VAL A 1 219 ? -55.449 -22.556 -7.782 1.00 37.96 218 VAL A N 1
ATOM 1681 C CA . VAL A 1 219 ? -56.626 -23.228 -7.246 1.00 36.25 218 VAL A CA 1
ATOM 1682 C C . VAL A 1 219 ? -56.238 -23.921 -5.942 1.00 35.30 218 VAL A C 1
ATOM 1683 O O . VAL A 1 219 ? -55.081 -24.309 -5.727 1.00 36.90 218 VAL A O 1
ATOM 1687 N N . THR A 1 220 ? -57.218 -24.036 -5.047 1.00 34.91 219 THR A N 1
ATOM 1688 C CA . THR A 1 220 ? -56.982 -24.610 -3.727 1.00 34.09 219 THR A CA 1
ATOM 1689 C C . THR A 1 220 ? -56.676 -26.101 -3.815 1.00 34.30 219 THR A C 1
ATOM 1690 O O . THR A 1 220 ? -55.752 -26.605 -3.161 1.00 31.29 219 THR A O 1
ATOM 1694 N N . ALA A 1 221 ? -57.458 -26.828 -4.596 1.00 36.03 220 ALA A N 1
ATOM 1695 C CA . ALA A 1 221 ? -57.281 -28.269 -4.690 1.00 34.54 220 ALA A CA 1
ATOM 1696 C C . ALA A 1 221 ? -57.760 -28.749 -6.050 1.00 31.78 220 ALA A C 1
ATOM 1697 O O . ALA A 1 221 ? -58.652 -28.152 -6.659 1.00 34.30 220 ALA A O 1
ATOM 1699 N N . ILE A 1 222 ? -57.147 -29.835 -6.508 1.00 30.61 221 ILE A N 1
ATOM 1700 C CA . ILE A 1 222 ? -57.582 -30.593 -7.670 1.00 33.10 221 ILE A CA 1
ATOM 1701 C C . ILE A 1 222 ? -58.250 -31.861 -7.162 1.00 34.23 221 ILE A C 1
ATOM 1702 O O . ILE A 1 222 ? -57.727 -32.523 -6.257 1.00 30.48 221 ILE A O 1
ATOM 1707 N N . ILE A 1 223 ? -59.408 -32.187 -7.727 1.00 27.64 222 ILE A N 1
ATOM 1708 C CA . ILE A 1 223 ? -60.037 -33.482 -7.528 1.00 27.30 222 ILE A CA 1
ATOM 1709 C C . ILE A 1 223 ? -59.923 -34.241 -8.842 1.00 31.58 222 ILE A C 1
ATOM 1710 O O . ILE A 1 223 ? -60.553 -33.866 -9.844 1.00 28.37 222 ILE A O 1
ATOM 1715 N N . PHE A 1 224 ? -59.109 -35.298 -8.845 1.00 28.39 223 PHE A N 1
ATOM 1716 C CA . PHE A 1 224 ? -58.865 -36.095 -10.044 1.00 25.04 223 PHE A CA 1
ATOM 1717 C C . PHE A 1 224 ? -59.687 -37.380 -9.997 1.00 27.19 223 PHE A C 1
ATOM 1718 O O . PHE A 1 224 ? -59.444 -38.241 -9.147 1.00 28.01 223 PHE A O 1
ATOM 1726 N N . CYS A 1 225 ? -60.625 -37.527 -10.937 1.00 27.36 224 CYS A N 1
ATOM 1727 C CA . CYS A 1 225 ? -61.509 -38.686 -10.984 1.00 23.81 224 CYS A CA 1
ATOM 1728 C C . CYS A 1 225 ? -60.963 -39.796 -11.877 1.00 28.97 224 CYS A C 1
ATOM 1729 O O . CYS A 1 225 ? -60.557 -39.547 -13.016 1.00 26.71 224 CYS A O 1
ATOM 1732 N N . VAL A 1 226 ? -61.014 -41.034 -11.374 1.00 25.57 225 VAL A N 1
ATOM 1733 C CA . VAL A 1 226 ? -60.577 -42.222 -12.103 1.00 30.28 225 VAL A CA 1
ATOM 1734 C C . VAL A 1 226 ? -61.729 -43.214 -12.124 1.00 28.36 225 VAL A C 1
ATOM 1735 O O . VAL A 1 226 ? -62.287 -43.538 -11.071 1.00 32.34 225 VAL A O 1
ATOM 1739 N N . ALA A 1 227 ? -62.076 -43.715 -13.303 1.00 26.79 226 ALA A N 1
ATOM 1740 C CA . ALA A 1 227 ? -63.069 -44.792 -13.374 1.00 28.32 226 ALA A CA 1
ATOM 1741 C C . ALA A 1 227 ? -62.370 -46.107 -13.041 1.00 35.30 226 ALA A C 1
ATOM 1742 O O . ALA A 1 227 ? -61.687 -46.685 -13.891 1.00 29.33 226 ALA A O 1
ATOM 1744 N N . LEU A 1 228 ? -62.533 -46.603 -11.804 1.00 26.77 227 LEU A N 1
ATOM 1745 C CA . LEU A 1 228 ? -61.900 -47.875 -11.449 1.00 24.61 227 LEU A CA 1
ATOM 1746 C C . LEU A 1 228 ? -62.300 -48.974 -12.422 1.00 29.52 227 LEU A C 1
ATOM 1747 O O . LEU A 1 228 ? -61.479 -49.821 -12.804 1.00 27.31 227 LEU A O 1
ATOM 1752 N N . SER A 1 229 ? -63.562 -48.977 -12.826 1.00 27.27 228 SER A N 1
ATOM 1753 C CA . SER A 1 229 ? -64.090 -50.034 -13.670 1.00 32.57 228 SER A CA 1
ATOM 1754 C C . SER A 1 229 ? -63.575 -49.976 -15.104 1.00 33.16 228 SER A C 1
ATOM 1755 O O . SER A 1 229 ? -63.888 -50.882 -15.881 1.00 33.03 228 SER A O 1
ATOM 1758 N N . ASP A 1 230 ? -62.792 -48.965 -15.481 1.00 31.98 229 ASP A N 1
ATOM 1759 C CA . ASP A 1 230 ? -62.219 -48.995 -16.826 1.00 32.66 229 ASP A CA 1
ATOM 1760 C C . ASP A 1 230 ? -61.091 -50.008 -16.967 1.00 37.35 229 ASP A C 1
ATOM 1761 O O . ASP A 1 230 ? -60.588 -50.177 -18.084 1.00 39.69 229 ASP A O 1
ATOM 1766 N N . TYR A 1 231 ? -60.699 -50.703 -15.896 1.00 30.41 230 TYR A N 1
ATOM 1767 C CA . TYR A 1 231 ? -59.448 -51.467 -15.945 1.00 33.38 230 TYR A CA 1
ATOM 1768 C C . TYR A 1 231 ? -59.462 -52.595 -16.979 1.00 34.61 230 TYR A C 1
ATOM 1769 O O . TYR A 1 231 ? -58.399 -52.979 -17.468 1.00 37.21 230 TYR A O 1
ATOM 1778 N N . ASP A 1 232 ? -60.618 -53.178 -17.287 1.00 37.60 231 ASP A N 1
ATOM 1779 C CA . ASP A 1 232 ? -60.646 -54.333 -18.178 1.00 37.11 231 ASP A CA 1
ATOM 1780 C C . ASP A 1 232 ? -61.143 -53.998 -19.580 1.00 43.71 231 ASP A C 1
ATOM 1781 O O . ASP A 1 232 ? -61.491 -54.909 -20.337 1.00 50.31 231 ASP A O 1
ATOM 1786 N N . LEU A 1 233 ? -61.210 -52.727 -19.938 1.00 37.32 232 LEU A N 1
ATOM 1787 C CA . LEU A 1 233 ? -61.783 -52.384 -21.229 1.00 51.85 232 LEU A CA 1
ATOM 1788 C C . LEU A 1 233 ? -60.808 -52.750 -22.346 1.00 53.35 232 LEU A C 1
ATOM 1789 O O . LEU A 1 233 ? -59.632 -52.377 -22.298 1.00 58.54 232 LEU A O 1
ATOM 1794 N N . VAL A 1 234 ? -61.298 -53.494 -23.346 1.00 49.70 233 VAL A N 1
ATOM 1795 C CA . VAL A 1 234 ? -60.446 -53.882 -24.473 1.00 59.42 233 VAL A CA 1
ATOM 1796 C C . VAL A 1 234 ? -59.936 -52.642 -25.225 1.00 58.70 233 VAL A C 1
ATOM 1797 O O . VAL A 1 234 ? -60.640 -51.631 -25.368 1.00 58.67 233 VAL A O 1
ATOM 1801 N N . LEU A 1 235 ? -58.692 -52.727 -25.696 1.00 76.20 234 LEU A N 1
ATOM 1802 C CA . LEU A 1 235 ? -58.083 -51.656 -26.478 1.00 85.46 234 LEU A CA 1
ATOM 1803 C C . LEU A 1 235 ? -58.899 -51.338 -27.729 1.00 86.95 234 LEU A C 1
ATOM 1804 O O . LEU A 1 235 ? -59.482 -52.221 -28.366 1.00 88.71 234 LEU A O 1
ATOM 1809 N N . ALA A 1 236 ? -58.915 -50.057 -28.092 1.00 84.96 235 ALA A N 1
ATOM 1810 C CA . ALA A 1 236 ? -59.585 -49.617 -29.304 1.00 78.82 235 ALA A CA 1
ATOM 1811 C C . ALA A 1 236 ? -58.773 -50.040 -30.529 1.00 86.00 235 ALA A C 1
ATOM 1812 O O . ALA A 1 236 ? -57.743 -50.712 -30.424 1.00 82.09 235 ALA A O 1
ATOM 1814 N N . GLU A 1 237 ? -59.246 -49.621 -31.709 1.00 103.61 236 GLU A N 1
ATOM 1815 C CA . GLU A 1 237 ? -58.654 -50.068 -32.970 1.00 108.23 236 GLU A CA 1
ATOM 1816 C C . GLU A 1 237 ? -57.168 -49.730 -33.045 1.00 106.01 236 GLU A C 1
ATOM 1817 O O . GLU A 1 237 ? -56.329 -50.611 -33.274 1.00 108.52 236 GLU A O 1
ATOM 1819 N N . ASP A 1 238 ? -56.821 -48.456 -32.857 1.00 99.71 237 ASP A N 1
ATOM 1820 C CA . ASP A 1 238 ? -55.430 -48.016 -32.856 1.00 96.47 237 ASP A CA 1
ATOM 1821 C C . ASP A 1 238 ? -54.993 -47.498 -31.488 1.00 98.31 237 ASP A C 1
ATOM 1822 O O . ASP A 1 238 ? -54.046 -46.710 -31.400 1.00 99.89 237 ASP A O 1
ATOM 1824 N N . GLU A 1 239 ? -55.662 -47.933 -30.420 1.00 94.09 238 GLU A N 1
ATOM 1825 C CA . GLU A 1 239 ? -55.355 -47.441 -29.084 1.00 88.19 238 GLU A CA 1
ATOM 1826 C C . GLU A 1 239 ? -53.952 -47.858 -28.663 1.00 83.31 238 GLU A C 1
ATOM 1827 O O . GLU A 1 239 ? -53.555 -49.015 -28.826 1.00 83.83 238 GLU A O 1
ATOM 1829 N N . GLU A 1 240 ? -53.206 -46.902 -28.107 1.00 82.87 239 GLU A N 1
ATOM 1830 C CA . GLU A 1 240 ? -51.839 -47.157 -27.664 1.00 82.72 239 GLU A CA 1
ATOM 1831 C C . GLU A 1 240 ? -51.814 -47.954 -26.363 1.00 83.36 239 GLU A C 1
ATOM 1832 O O . GLU A 1 240 ? -51.128 -48.978 -26.265 1.00 86.71 239 GLU A O 1
ATOM 1838 N N . MET A 1 241 ? -52.557 -47.502 -25.356 1.00 75.08 240 MET A N 1
ATOM 1839 C CA . MET A 1 241 ? -52.596 -48.143 -24.049 1.00 64.28 240 MET A CA 1
ATOM 1840 C C . MET A 1 241 ? -54.048 -48.277 -23.604 1.00 59.72 240 MET A C 1
ATOM 1841 O O . MET A 1 241 ? -54.956 -47.655 -24.166 1.00 64.99 240 MET A O 1
ATOM 1846 N N . ASN A 1 242 ? -54.281 -49.101 -22.588 1.00 51.38 241 ASN A N 1
ATOM 1847 C CA . ASN A 1 242 ? -55.654 -49.255 -22.133 1.00 42.50 241 ASN A CA 1
ATOM 1848 C C . ASN A 1 242 ? -56.109 -48.003 -21.368 1.00 37.49 241 ASN A C 1
ATOM 1849 O O . ASN A 1 242 ? -55.315 -47.102 -21.052 1.00 32.26 241 ASN A O 1
ATOM 1854 N N . ARG A 1 243 ? -57.422 -47.933 -21.116 1.00 32.95 242 ARG A N 1
ATOM 1855 C CA . ARG A 1 243 ? -58.018 -46.719 -20.560 1.00 34.68 242 ARG A CA 1
ATOM 1856 C C . ARG A 1 243 ? -57.405 -46.354 -19.212 1.00 35.60 242 ARG A C 1
ATOM 1857 O O . ARG A 1 243 ? -57.199 -45.170 -18.914 1.00 38.65 242 ARG A O 1
ATOM 1865 N N . MET A 1 244 ? -57.126 -47.353 -18.373 1.00 33.45 243 MET A N 1
ATOM 1866 C CA . MET A 1 244 ? -56.561 -47.059 -17.056 1.00 35.97 243 MET A CA 1
ATOM 1867 C C . MET A 1 244 ? -55.184 -46.433 -17.192 1.00 36.65 243 MET A C 1
ATOM 1868 O O . MET A 1 244 ? -54.845 -45.486 -16.474 1.00 35.16 243 MET A O 1
ATOM 1873 N N . HIS A 1 245 ? -54.372 -46.947 -18.115 1.00 35.03 244 HIS A N 1
ATOM 1874 C CA . HIS A 1 245 ? -53.055 -46.355 -18.321 1.00 30.29 244 HIS A CA 1
ATOM 1875 C C . HIS A 1 245 ? -53.141 -44.964 -18.935 1.00 30.78 244 HIS A C 1
ATOM 1876 O O . HIS A 1 245 ? -52.293 -44.110 -18.641 1.00 38.34 244 HIS A O 1
ATOM 1883 N N . GLU A 1 246 ? -54.156 -44.687 -19.762 1.00 31.38 245 GLU A N 1
ATOM 1884 C CA . GLU A 1 246 ? -54.333 -43.309 -20.227 1.00 29.57 245 GLU A CA 1
ATOM 1885 C C . GLU A 1 246 ? -54.704 -42.398 -19.063 1.00 33.72 245 GLU A C 1
ATOM 1886 O O . GLU A 1 246 ? -54.272 -41.244 -19.000 1.00 36.71 245 GLU A O 1
ATOM 1892 N N . SER A 1 247 ? -55.510 -42.903 -18.131 1.00 31.32 246 SER A N 1
ATOM 1893 C CA . SER A 1 247 ? -55.806 -42.126 -16.934 1.00 33.37 246 SER A CA 1
ATOM 1894 C C . SER A 1 247 ? -54.539 -41.872 -16.122 1.00 28.91 246 SER A C 1
ATOM 1895 O O . SER A 1 247 ? -54.308 -40.753 -15.648 1.00 31.74 246 SER A O 1
ATOM 1898 N N . MET A 1 248 ? -53.703 -42.902 -15.953 1.00 31.43 247 MET A N 1
ATOM 1899 C CA . MET A 1 248 ? -52.456 -42.723 -15.213 1.00 31.63 247 MET A CA 1
ATOM 1900 C C . MET A 1 248 ? -51.560 -41.695 -15.894 1.00 38.04 247 MET A C 1
ATOM 1901 O O . MET A 1 248 ? -50.902 -40.884 -15.228 1.00 35.16 247 MET A O 1
ATOM 1906 N N . LYS A 1 249 ? -51.528 -41.710 -17.226 1.00 36.42 248 LYS A N 1
ATOM 1907 C CA . LYS A 1 249 ? -50.716 -40.737 -17.945 1.00 38.98 248 LYS A CA 1
ATOM 1908 C C . LYS A 1 249 ? -51.202 -39.320 -17.674 1.00 37.72 248 LYS A C 1
ATOM 1909 O O . LYS A 1 249 ? -50.397 -38.416 -17.407 1.00 36.92 248 LYS A O 1
ATOM 1915 N N . LEU A 1 250 ? -52.524 -39.107 -17.725 1.00 31.05 249 LEU A N 1
ATOM 1916 C CA . LEU A 1 250 ? -53.073 -37.787 -17.411 1.00 31.82 249 LEU A CA 1
ATOM 1917 C C . LEU A 1 250 ? -52.767 -37.386 -15.972 1.00 34.18 249 LEU A C 1
ATOM 1918 O O . LEU A 1 250 ? -52.407 -36.233 -15.703 1.00 34.03 249 LEU A O 1
ATOM 1923 N N . PHE A 1 251 ? -52.901 -38.325 -15.028 1.00 31.17 250 PHE A N 1
ATOM 1924 C CA . PHE A 1 251 ? -52.663 -37.985 -13.623 1.00 30.09 250 PHE A CA 1
ATOM 1925 C C . PHE A 1 251 ? -51.202 -37.614 -13.379 1.00 32.94 250 PHE A C 1
ATOM 1926 O O . PHE A 1 251 ? -50.909 -36.659 -12.653 1.00 30.05 250 PHE A O 1
ATOM 1934 N N . ASP A 1 252 ? -50.281 -38.400 -13.937 1.00 34.87 251 ASP A N 1
ATOM 1935 C CA . ASP A 1 252 ? -48.854 -38.100 -13.871 1.00 43.58 251 ASP A CA 1
ATOM 1936 C C . ASP A 1 252 ? -48.581 -36.656 -14.294 1.00 39.25 251 ASP A C 1
ATOM 1937 O O . ASP A 1 252 ? -47.898 -35.898 -13.590 1.00 39.63 251 ASP A O 1
ATOM 1942 N N . SER A 1 253 ? -49.142 -36.264 -15.439 1.00 39.52 252 SER A N 1
ATOM 1943 C CA . SER A 1 253 ? -48.975 -34.917 -15.971 1.00 41.68 252 SER A CA 1
ATOM 1944 C C . SER A 1 253 ? -49.547 -33.863 -15.035 1.00 41.37 252 SER A C 1
ATOM 1945 O O . SER A 1 253 ? -48.935 -32.808 -14.826 1.00 42.13 252 SER A O 1
ATOM 1948 N N . ILE A 1 254 ? -50.724 -34.130 -14.470 1.00 39.95 253 ILE A N 1
ATOM 1949 C CA . ILE A 1 254 ? -51.378 -33.170 -13.584 1.00 35.70 253 ILE A CA 1
ATOM 1950 C C . ILE A 1 254 ? -50.672 -33.105 -12.239 1.00 39.78 253 ILE A C 1
ATOM 1951 O O . ILE A 1 254 ? -50.322 -32.025 -11.752 1.00 38.34 253 ILE A O 1
ATOM 1956 N N . CYS A 1 255 ? -50.495 -34.262 -11.599 1.00 35.24 254 CYS A N 1
ATOM 1957 C CA . CYS A 1 255 ? -49.980 -34.286 -10.236 1.00 32.77 254 CYS A CA 1
ATOM 1958 C C . CYS A 1 255 ? -48.643 -33.564 -10.136 1.00 36.23 254 CYS A C 1
ATOM 1959 O O . CYS A 1 255 ? -48.384 -32.851 -9.159 1.00 36.47 254 CYS A O 1
ATOM 1962 N N . ASN A 1 256 ? -47.793 -33.725 -11.147 1.00 39.25 255 ASN A N 1
ATOM 1963 C CA . ASN A 1 256 ? -46.429 -33.226 -11.130 1.00 43.91 255 ASN A CA 1
ATOM 1964 C C . ASN A 1 256 ? -46.263 -31.884 -11.846 1.00 48.13 255 ASN A C 1
ATOM 1965 O O . ASN A 1 256 ? -45.133 -31.421 -12.011 1.00 49.65 255 ASN A O 1
ATOM 1970 N N . ASN A 1 257 ? -47.353 -31.242 -12.248 1.00 42.67 256 ASN A N 1
ATOM 1971 C CA . ASN A 1 257 ? -47.253 -30.012 -13.023 1.00 41.04 256 ASN A CA 1
ATOM 1972 C C . ASN A 1 257 ? -46.734 -28.863 -12.162 1.00 36.64 256 ASN A C 1
ATOM 1973 O O . ASN A 1 257 ? -47.185 -28.659 -11.029 1.00 41.01 256 ASN A O 1
ATOM 1978 N N . LYS A 1 258 ? -45.805 -28.078 -12.724 1.00 44.51 257 LYS A N 1
ATOM 1979 C CA . LYS A 1 258 ? -45.190 -26.994 -11.955 1.00 42.25 257 LYS A CA 1
ATOM 1980 C C . LYS A 1 258 ? -46.216 -25.979 -11.474 1.00 41.77 257 LYS A C 1
ATOM 1981 O O . LYS A 1 258 ? -46.019 -25.348 -10.429 1.00 41.77 257 LYS A O 1
ATOM 1987 N N . TRP A 1 259 ? -47.322 -25.820 -12.205 1.00 38.58 258 TRP A N 1
ATOM 1988 C CA . TRP A 1 259 ? -48.331 -24.839 -11.835 1.00 40.77 258 TRP A CA 1
ATOM 1989 C C . TRP A 1 259 ? -49.175 -25.271 -10.644 1.00 40.13 258 TRP A C 1
ATOM 1990 O O . TRP A 1 259 ? -49.899 -24.440 -10.079 1.00 36.56 258 TRP A O 1
ATOM 2001 N N . PHE A 1 260 ? -49.094 -26.539 -10.243 1.00 37.80 259 PHE A N 1
ATOM 2002 C CA . PHE A 1 260 ? -49.899 -27.067 -9.146 1.00 43.04 259 PHE A CA 1
ATOM 2003 C C . PHE A 1 260 ? -49.049 -27.410 -7.931 1.00 50.98 259 PHE A C 1
ATOM 2004 O O . PHE A 1 260 ? -49.425 -28.270 -7.127 1.00 50.23 259 PHE A O 1
ATOM 2012 N N . THR A 1 261 ? -47.901 -26.739 -7.793 1.00 48.91 260 THR A N 1
ATOM 2013 C CA . THR A 1 261 ? -46.985 -27.031 -6.691 1.00 53.98 260 THR A CA 1
ATOM 2014 C C . THR A 1 261 ? -47.645 -26.801 -5.335 1.00 53.00 260 THR A C 1
ATOM 2015 O O . THR A 1 261 ? -47.503 -27.625 -4.421 1.00 47.31 260 THR A O 1
ATOM 2019 N N . ASP A 1 262 ? -48.382 -25.697 -5.187 1.00 59.92 261 ASP A N 1
ATOM 2020 C CA . ASP A 1 262 ? -49.058 -25.355 -3.940 1.00 65.88 261 ASP A CA 1
ATOM 2021 C C . ASP A 1 262 ? -50.547 -25.697 -3.968 1.00 63.00 261 ASP A C 1
ATOM 2022 O O . ASP A 1 262 ? -51.346 -25.073 -3.253 1.00 56.42 261 ASP A O 1
ATOM 2027 N N . THR A 1 263 ? -50.933 -26.680 -4.780 1.00 49.11 262 THR A N 1
ATOM 2028 C CA . THR A 1 263 ? -52.314 -27.123 -4.913 1.00 40.17 262 THR A CA 1
ATOM 2029 C C . THR A 1 263 ? -52.426 -28.535 -4.348 1.00 39.29 262 THR A C 1
ATOM 2030 O O . THR A 1 263 ? -51.607 -29.394 -4.674 1.00 36.20 262 THR A O 1
ATOM 2034 N N . SER A 1 264 ? -53.420 -28.776 -3.491 1.00 44.84 263 SER A N 1
ATOM 2035 C CA . SER A 1 264 ? -53.631 -30.131 -2.987 1.00 39.51 263 SER A CA 1
ATOM 2036 C C . SER A 1 264 ? -54.180 -31.036 -4.083 1.00 34.53 263 SER A C 1
ATOM 2037 O O . SER A 1 264 ? -55.085 -30.654 -4.831 1.00 35.08 263 SER A O 1
ATOM 2040 N N . ILE A 1 265 ? -53.645 -32.251 -4.153 1.00 31.10 264 ILE A N 1
ATOM 2041 C CA . ILE A 1 265 ? -54.055 -33.242 -5.139 1.00 32.61 264 ILE A CA 1
ATOM 2042 C C . ILE A 1 265 ? -54.917 -34.276 -4.418 1.00 33.02 264 ILE A C 1
ATOM 2043 O O . ILE A 1 265 ? -54.446 -35.000 -3.530 1.00 33.47 264 ILE A O 1
ATOM 2048 N N . ILE A 1 266 ? -56.190 -34.325 -4.786 1.00 30.77 265 ILE A N 1
ATOM 2049 C CA . ILE A 1 266 ? -57.149 -35.281 -4.252 1.00 29.30 265 ILE A CA 1
ATOM 2050 C C . ILE A 1 266 ? -57.493 -36.270 -5.357 1.00 29.45 265 ILE A C 1
ATOM 2051 O O . ILE A 1 266 ? -57.785 -35.870 -6.490 1.00 31.49 265 ILE A O 1
ATOM 2056 N N . LEU A 1 267 ? -57.447 -37.553 -5.034 1.00 29.36 266 LEU A N 1
ATOM 2057 C CA . LEU A 1 267 ? -57.678 -38.622 -5.997 1.00 28.65 266 LEU A CA 1
ATOM 2058 C C . LEU A 1 267 ? -58.984 -39.323 -5.634 1.00 31.64 266 LEU A C 1
ATOM 2059 O O . LEU A 1 267 ? -59.099 -39.905 -4.551 1.00 32.84 266 LEU A O 1
ATOM 2064 N N . PHE A 1 268 ? -59.980 -39.245 -6.518 1.00 28.50 267 PHE A N 1
ATOM 2065 C CA . PHE A 1 268 ? -61.232 -39.994 -6.362 1.00 26.45 267 PHE A CA 1
ATOM 2066 C C . PHE A 1 268 ? -61.134 -41.258 -7.203 1.00 28.34 267 PHE A C 1
ATOM 2067 O O . PHE A 1 268 ? -61.334 -41.220 -8.425 1.00 29.44 267 PHE A O 1
ATOM 2075 N N . LEU A 1 269 ? -60.854 -42.390 -6.555 1.00 24.16 268 LEU A N 1
ATOM 2076 C CA . LEU A 1 269 ? -60.921 -43.673 -7.252 1.00 26.89 268 LEU A CA 1
ATOM 2077 C C . LEU A 1 269 ? -62.396 -44.045 -7.289 1.00 27.30 268 LEU A C 1
ATOM 2078 O O . LEU A 1 269 ? -62.958 -44.522 -6.301 1.00 28.44 268 LEU A O 1
ATOM 2083 N N . ASN A 1 270 ? -63.032 -43.774 -8.429 1.00 31.09 269 ASN A N 1
ATOM 2084 C CA . ASN A 1 270 ? -64.480 -43.711 -8.576 1.00 25.51 269 ASN A CA 1
ATOM 2085 C C . ASN A 1 270 ? -65.017 -44.968 -9.252 1.00 24.30 269 ASN A C 1
ATOM 2086 O O . ASN A 1 270 ? -64.265 -45.796 -9.775 1.00 28.59 269 ASN A O 1
ATOM 2091 N N . LYS A 1 271 ? -66.345 -45.093 -9.232 1.00 24.86 270 LYS A N 1
ATOM 2092 C CA . LYS A 1 271 ? -67.055 -46.265 -9.759 1.00 26.21 270 LYS A CA 1
ATOM 2093 C C . LYS A 1 271 ? -66.628 -47.527 -9.018 1.00 34.14 270 LYS A C 1
ATOM 2094 O O . LYS A 1 271 ? -66.469 -48.591 -9.615 1.00 25.31 270 LYS A O 1
ATOM 2100 N N . LYS A 1 272 ? -66.381 -47.392 -7.711 1.00 26.56 271 LYS A N 1
ATOM 2101 C CA . LYS A 1 272 ? -65.983 -48.554 -6.925 1.00 25.67 271 LYS A CA 1
ATOM 2102 C C . LYS A 1 272 ? -67.079 -49.607 -6.905 1.00 27.15 271 LYS A C 1
ATOM 2103 O O . LYS A 1 272 ? -66.796 -50.803 -6.757 1.00 32.70 271 LYS A O 1
ATOM 2109 N N . ASP A 1 273 ? -68.340 -49.189 -7.035 1.00 26.53 272 ASP A N 1
ATOM 2110 C CA . ASP A 1 273 ? -69.422 -50.167 -7.056 1.00 28.78 272 ASP A CA 1
ATOM 2111 C C . ASP A 1 273 ? -69.325 -51.052 -8.301 1.00 34.62 272 ASP A C 1
ATOM 2112 O O . ASP A 1 273 ? -69.369 -52.286 -8.203 1.00 31.06 272 ASP A O 1
ATOM 2117 N N . LEU A 1 274 ? -69.143 -50.446 -9.483 1.00 29.25 273 LEU A N 1
ATOM 2118 C CA . LEU A 1 274 ? -68.985 -51.245 -10.704 1.00 30.65 273 LEU A CA 1
ATOM 2119 C C . LEU A 1 274 ? -67.704 -52.073 -10.659 1.00 29.59 273 LEU A C 1
ATOM 2120 O O . LEU A 1 274 ? -67.673 -53.221 -11.122 1.00 32.80 273 LEU A O 1
ATOM 2125 N N . PHE A 1 275 ? -66.632 -51.499 -10.104 1.00 29.40 274 PHE A N 1
ATOM 2126 C CA . PHE A 1 275 ? -65.355 -52.205 -10.025 1.00 28.13 274 PHE A CA 1
ATOM 2127 C C . PHE A 1 275 ? -65.465 -53.456 -9.153 1.00 30.03 274 PHE A C 1
ATOM 2128 O O . PHE A 1 275 ? -64.894 -54.504 -9.477 1.00 27.50 274 PHE A O 1
ATOM 2136 N N . GLU A 1 276 ? -66.174 -53.352 -8.027 1.00 31.57 275 GLU A N 1
ATOM 2137 C CA . GLU A 1 276 ? -66.294 -54.495 -7.130 1.00 29.35 275 GLU A CA 1
ATOM 2138 C C . GLU A 1 276 ? -67.027 -55.653 -7.801 1.00 31.87 275 GLU A C 1
ATOM 2139 O O . GLU A 1 276 ? -66.702 -56.823 -7.565 1.00 32.87 275 GLU A O 1
ATOM 2145 N N . GLU A 1 277 ? -68.016 -55.350 -8.646 1.00 35.15 276 GLU A N 1
ATOM 2146 C CA . GLU A 1 277 ? -68.679 -56.418 -9.394 1.00 31.76 276 GLU A CA 1
ATOM 2147 C C . GLU A 1 277 ? -67.775 -56.977 -10.490 1.00 26.77 276 GLU A C 1
ATOM 2148 O O . GLU A 1 277 ? -67.712 -58.192 -10.682 1.00 32.47 276 GLU A O 1
ATOM 2154 N N . LYS A 1 278 ? -67.056 -56.112 -11.210 1.00 28.19 277 LYS A N 1
ATOM 2155 C CA . LYS A 1 278 ? -66.260 -56.596 -12.345 1.00 30.74 277 LYS A CA 1
ATOM 2156 C C . LYS A 1 278 ? -65.110 -57.477 -11.893 1.00 37.89 277 LYS A C 1
ATOM 2157 O O . LYS A 1 278 ? -64.777 -58.472 -12.557 1.00 34.40 277 LYS A O 1
ATOM 2163 N N . ILE A 1 279 ? -64.473 -57.112 -10.778 1.00 36.52 278 ILE A N 1
ATOM 2164 C CA . ILE A 1 279 ? -63.266 -57.810 -10.356 1.00 33.13 278 ILE A CA 1
ATOM 2165 C C . ILE A 1 279 ? -63.578 -59.241 -9.932 1.00 35.70 278 ILE A C 1
ATOM 2166 O O . ILE A 1 279 ? -62.666 -60.076 -9.835 1.00 35.76 278 ILE A O 1
ATOM 2171 N N . LYS A 1 280 ? -64.854 -59.548 -9.687 1.00 33.94 279 LYS A N 1
ATOM 2172 C CA . LYS A 1 280 ? -65.241 -60.918 -9.374 1.00 32.73 279 LYS A CA 1
ATOM 2173 C C . LYS A 1 280 ? -65.031 -61.840 -10.562 1.00 42.19 279 LYS A C 1
ATOM 2174 O O . LYS A 1 280 ? -64.745 -63.026 -10.375 1.00 43.44 279 LYS A O 1
ATOM 2180 N N . LYS A 1 281 ? -65.154 -61.315 -11.787 1.00 45.17 280 LYS A N 1
ATOM 2181 C CA . LYS A 1 281 ? -65.119 -62.141 -12.986 1.00 50.89 280 LYS A CA 1
ATOM 2182 C C . LYS A 1 281 ? -64.001 -61.793 -13.954 1.00 45.16 280 LYS A C 1
ATOM 2183 O O . LYS A 1 281 ? -63.671 -62.623 -14.800 1.00 46.12 280 LYS A O 1
ATOM 2185 N N . SER A 1 282 ? -63.406 -60.614 -13.854 1.00 42.45 281 SER A N 1
ATOM 2186 C CA . SER A 1 282 ? -62.410 -60.158 -14.819 1.00 38.53 281 SER A CA 1
ATOM 2187 C C . SER A 1 282 ? -61.128 -59.783 -14.079 1.00 39.91 281 SER A C 1
ATOM 2188 O O . SER A 1 282 ? -61.134 -58.827 -13.280 1.00 40.68 281 SER A O 1
ATOM 2191 N N . PRO A 1 283 ? -60.023 -60.503 -14.276 1.00 43.91 282 PRO A N 1
ATOM 2192 C CA . PRO A 1 283 ? -58.839 -60.290 -13.432 1.00 40.66 282 PRO A CA 1
ATOM 2193 C C . PRO A 1 283 ? -58.123 -58.978 -13.718 1.00 40.67 282 PRO A C 1
ATOM 2194 O O . PRO A 1 283 ? -58.131 -58.456 -14.838 1.00 36.36 282 PRO A O 1
ATOM 2198 N N . LEU A 1 284 ? -57.479 -58.450 -12.671 1.00 34.76 283 LEU A N 1
ATOM 2199 C CA . LEU A 1 284 ? -56.766 -57.180 -12.796 1.00 34.83 283 LEU A CA 1
ATOM 2200 C C . LEU A 1 284 ? -55.586 -57.279 -13.755 1.00 37.97 283 LEU A C 1
ATOM 2201 O O . LEU A 1 284 ? -55.145 -56.253 -14.286 1.00 34.86 283 LEU A O 1
ATOM 2206 N N . THR A 1 285 ? -55.073 -58.493 -14.003 1.00 37.77 284 THR A N 1
ATOM 2207 C CA . THR A 1 285 ? -53.965 -58.655 -14.942 1.00 34.54 284 THR A CA 1
ATOM 2208 C C . THR A 1 285 ? -54.332 -58.235 -16.353 1.00 39.48 284 THR A C 1
ATOM 2209 O O . THR A 1 285 ? -53.437 -57.912 -17.137 1.00 46.68 284 THR A O 1
ATOM 2213 N N . ILE A 1 286 ? -55.617 -58.225 -16.707 1.00 35.94 285 ILE A N 1
ATOM 2214 C CA . ILE A 1 286 ? -55.985 -57.617 -17.984 1.00 41.63 285 ILE A CA 1
ATOM 2215 C C . ILE A 1 286 ? -55.433 -56.197 -18.071 1.00 44.00 285 ILE A C 1
ATOM 2216 O O . ILE A 1 286 ? -54.999 -55.742 -19.136 1.00 42.44 285 ILE A O 1
ATOM 2221 N N . CYS A 1 287 ? -55.434 -55.475 -16.954 1.00 37.53 286 CYS A N 1
ATOM 2222 C CA . CYS A 1 287 ? -54.961 -54.098 -16.956 1.00 34.77 286 CYS A CA 1
ATOM 2223 C C . CYS A 1 287 ? -53.477 -54.002 -16.648 1.00 35.23 286 CYS A C 1
ATOM 2224 O O . CYS A 1 287 ? -52.770 -53.199 -17.263 1.00 40.41 286 CYS A O 1
ATOM 2227 N N . TYR A 1 288 ? -53.008 -54.783 -15.677 1.00 38.91 287 TYR A N 1
ATOM 2228 C CA . TYR A 1 288 ? -51.633 -54.730 -15.186 1.00 37.77 287 TYR A CA 1
ATOM 2229 C C . TYR A 1 288 ? -51.101 -56.154 -15.264 1.00 46.41 287 TYR A C 1
ATOM 2230 O O . TYR A 1 288 ? -51.257 -56.935 -14.312 1.00 44.05 287 TYR A O 1
ATOM 2239 N N . PRO A 1 289 ? -50.477 -56.535 -16.380 1.00 43.05 288 PRO A N 1
ATOM 2240 C CA . PRO A 1 289 ? -50.079 -57.944 -16.536 1.00 39.25 288 PRO A CA 1
ATOM 2241 C C . PRO A 1 289 ? -49.103 -58.407 -15.467 1.00 40.77 288 PRO A C 1
ATOM 2242 O O . PRO A 1 289 ? -49.081 -59.598 -15.132 1.00 47.42 288 PRO A O 1
ATOM 2246 N N . GLU A 1 290 ? -48.334 -57.492 -14.878 1.00 43.58 289 GLU A N 1
ATOM 2247 C CA . GLU A 1 290 ? -47.392 -57.841 -13.820 1.00 45.57 289 GLU A CA 1
ATOM 22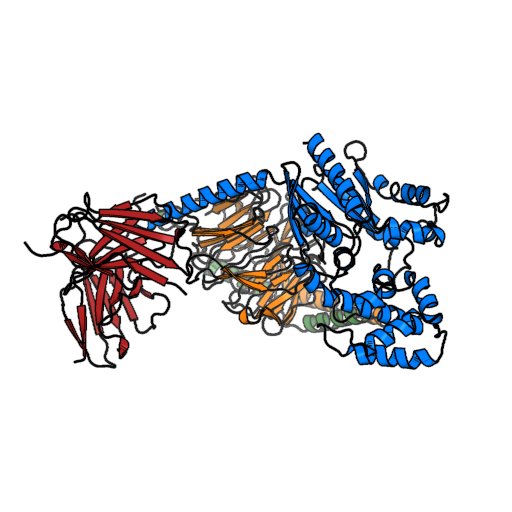48 C C . GLU A 1 290 ? -48.043 -58.027 -12.450 1.00 50.45 289 GLU A C 1
ATOM 2249 O O . GLU A 1 290 ? -47.345 -58.401 -11.504 1.00 54.12 289 GLU A O 1
ATOM 2255 N N . TYR A 1 291 ? -49.347 -57.789 -12.309 1.00 46.77 290 TYR A N 1
ATOM 2256 C CA . TYR A 1 291 ? -49.997 -57.904 -11.003 1.00 37.00 290 TYR A CA 1
ATOM 2257 C C . TYR A 1 291 ? -50.063 -59.355 -10.533 1.00 39.81 290 TYR A C 1
ATOM 2258 O O . TYR A 1 291 ? -50.608 -60.225 -11.226 1.00 46.45 290 TYR A O 1
ATOM 2267 N N . ALA A 1 292 ? -49.544 -59.609 -9.334 1.00 36.28 291 ALA A N 1
ATOM 2268 C CA . ALA A 1 292 ? -49.491 -60.949 -8.770 1.00 45.46 291 ALA A CA 1
ATOM 2269 C C . ALA A 1 292 ? -50.393 -61.144 -7.561 1.00 47.71 291 ALA A C 1
ATOM 2270 O O . ALA A 1 292 ? -50.363 -62.224 -6.967 1.00 45.31 291 ALA A O 1
ATOM 2272 N N . GLY A 1 293 ? -51.179 -60.143 -7.169 1.00 41.92 292 GLY A N 1
ATOM 2273 C CA . GLY A 1 293 ? -52.061 -60.283 -6.025 1.00 42.04 292 GLY A CA 1
ATOM 2274 C C . GLY A 1 293 ? -53.317 -61.058 -6.384 1.00 43.41 292 GLY A C 1
ATOM 2275 O O . GLY A 1 293 ? -53.442 -61.630 -7.467 1.00 44.40 292 GLY A O 1
ATOM 2276 N N . SER A 1 294 ? -54.270 -61.069 -5.454 1.00 41.45 293 SER A N 1
ATOM 2277 C CA . SER A 1 294 ? -55.532 -61.751 -5.717 1.00 37.17 293 SER A CA 1
ATOM 2278 C C . SER A 1 294 ? -56.549 -60.780 -6.320 1.00 38.14 293 SER A C 1
ATOM 2279 O O . SER A 1 294 ? -56.377 -59.558 -6.286 1.00 38.40 293 SER A O 1
ATOM 2282 N N . ASN A 1 295 ? -57.604 -61.339 -6.911 1.00 36.41 294 ASN A N 1
ATOM 2283 C CA . ASN A 1 295 ? -58.660 -60.492 -7.471 1.00 40.86 294 ASN A CA 1
ATOM 2284 C C . ASN A 1 295 ? -59.774 -60.249 -6.463 1.00 45.51 294 ASN A C 1
ATOM 2285 O O . ASN A 1 295 ? -60.954 -60.391 -6.774 1.00 44.54 294 ASN A O 1
ATOM 2290 N N . THR A 1 296 ? -59.413 -59.864 -5.248 1.00 40.00 295 THR A N 1
ATOM 2291 C CA . THR A 1 296 ? -60.423 -59.311 -4.368 1.00 32.56 295 THR A CA 1
ATOM 2292 C C . THR A 1 296 ? -60.538 -57.829 -4.637 1.00 26.35 295 THR A C 1
ATOM 2293 O O . THR A 1 296 ? -59.603 -57.193 -5.127 1.00 32.38 295 THR A O 1
ATOM 2297 N N . TYR A 1 297 ? -61.710 -57.281 -4.312 1.00 32.09 296 TYR A N 1
ATOM 2298 C CA . TYR A 1 297 ? -61.910 -55.844 -4.393 1.00 30.94 296 TYR A CA 1
ATOM 2299 C C . TYR A 1 297 ? -60.825 -55.109 -3.617 1.00 32.52 296 TYR A C 1
ATOM 2300 O O . TYR A 1 297 ? -60.209 -54.164 -4.118 1.00 29.70 296 TYR A O 1
ATOM 2309 N N . GLU A 1 298 ? -60.551 -55.575 -2.398 1.00 34.76 297 GLU A N 1
ATOM 2310 C CA . GLU A 1 298 ? -59.661 -54.851 -1.500 1.00 35.94 297 GLU A CA 1
ATOM 2311 C C . GLU A 1 298 ? -58.235 -54.836 -2.033 1.00 33.37 297 GLU A C 1
ATOM 2312 O O . GLU A 1 298 ? -57.595 -53.782 -2.097 1.00 32.30 297 GLU A O 1
ATOM 2318 N N . GLU A 1 299 ? -57.725 -55.997 -2.441 1.00 34.24 298 GLU A N 1
ATOM 2319 C CA . GLU A 1 299 ? -56.354 -56.059 -2.928 1.00 35.19 298 GLU A CA 1
ATOM 2320 C C . GLU A 1 299 ? -56.201 -55.349 -4.262 1.00 30.81 298 GLU A C 1
ATOM 2321 O O . GLU A 1 299 ? -55.203 -54.656 -4.492 1.00 34.64 298 GLU A O 1
ATOM 2327 N N . ALA A 1 300 ? -57.159 -55.535 -5.165 1.00 36.84 299 ALA A N 1
ATOM 2328 C CA . ALA A 1 300 ? -57.057 -54.901 -6.475 1.00 34.14 299 ALA A CA 1
ATOM 2329 C C . ALA A 1 300 ? -57.181 -53.381 -6.367 1.00 31.79 299 ALA A C 1
ATOM 2330 O O . ALA A 1 300 ? -56.439 -52.644 -7.031 1.00 34.88 299 ALA A O 1
ATOM 2332 N N . ALA A 1 301 ? -58.105 -52.892 -5.529 1.00 28.34 300 ALA A N 1
ATOM 2333 C CA . ALA A 1 301 ? -58.229 -51.446 -5.340 1.00 32.89 300 ALA A CA 1
ATOM 2334 C C . ALA A 1 301 ? -56.960 -50.854 -4.732 1.00 35.09 300 ALA A C 1
ATOM 2335 O O . ALA A 1 301 ? -56.495 -49.784 -5.157 1.00 31.82 300 ALA A O 1
ATOM 2337 N N . ALA A 1 302 ? -56.371 -51.541 -3.748 1.00 33.23 301 ALA A N 1
ATOM 2338 C CA . ALA A 1 302 ? -55.134 -51.039 -3.149 1.00 36.55 301 ALA A CA 1
ATOM 2339 C C . ALA A 1 302 ? -54.017 -50.990 -4.176 1.00 36.19 301 ALA A C 1
ATOM 2340 O O . ALA A 1 302 ? -53.234 -50.033 -4.203 1.00 37.86 301 ALA A O 1
ATOM 2342 N N . TYR A 1 303 ? -53.944 -52.000 -5.052 1.00 28.47 302 TYR A N 1
ATOM 2343 C CA . TYR A 1 303 ? -52.897 -52.002 -6.068 1.00 35.41 302 TYR A CA 1
ATOM 2344 C C . TYR A 1 303 ? -53.061 -50.844 -7.051 1.00 35.74 302 TYR A C 1
ATOM 2345 O O . TYR A 1 303 ? -52.078 -50.173 -7.401 1.00 38.33 302 TYR A O 1
ATOM 2354 N N . ILE A 1 304 ? -54.288 -50.600 -7.514 1.00 37.49 303 ILE A N 1
ATOM 2355 C CA . ILE A 1 304 ? -54.538 -49.474 -8.418 1.00 31.08 303 ILE A CA 1
ATOM 2356 C C . ILE A 1 304 ? -54.149 -48.158 -7.748 1.00 29.83 303 ILE A C 1
ATOM 2357 O O . ILE A 1 304 ? -53.452 -47.321 -8.338 1.00 37.79 303 ILE A O 1
ATOM 2362 N N . GLN A 1 305 ? -54.583 -47.964 -6.499 1.00 27.02 304 GLN A N 1
ATOM 2363 C CA . GLN A 1 305 ? -54.183 -46.777 -5.741 1.00 29.19 304 GLN A CA 1
ATOM 2364 C C . GLN A 1 305 ? -52.670 -46.613 -5.733 1.00 38.10 304 GLN A C 1
ATOM 2365 O O . GLN A 1 305 ? -52.154 -45.511 -5.952 1.00 36.06 304 GLN A O 1
ATOM 2371 N N A CYS A 1 306 ? -51.944 -47.706 -5.484 0.50 36.43 305 CYS A N 1
ATOM 2372 N N B CYS A 1 306 ? -51.934 -47.701 -5.496 0.50 36.47 305 CYS A N 1
ATOM 2373 C CA A CYS A 1 306 ? -50.488 -47.640 -5.478 0.50 37.42 305 CYS A CA 1
ATOM 2374 C CA B CYS A 1 306 ? -50.480 -47.594 -5.471 0.50 37.38 305 CYS A CA 1
ATOM 2375 C C A CYS A 1 306 ? -49.953 -47.186 -6.828 0.50 36.17 305 CYS A C 1
ATOM 2376 C C B CYS A 1 306 ? -49.930 -47.193 -6.834 0.50 36.22 305 CYS A C 1
ATOM 2377 O O A CYS A 1 306 ? -49.071 -46.322 -6.894 0.50 39.58 305 CYS A O 1
ATOM 2378 O O B CYS A 1 306 ? -49.014 -46.367 -6.918 0.50 39.65 305 CYS A O 1
ATOM 2383 N N . GLN A 1 307 ? -50.487 -47.748 -7.917 1.00 33.63 306 GLN A N 1
ATOM 2384 C CA . GLN A 1 307 ? -50.013 -47.382 -9.247 1.00 35.62 306 GLN A CA 1
ATOM 2385 C C . GLN A 1 307 ? -50.209 -45.892 -9.508 1.00 41.11 306 GLN A C 1
ATOM 2386 O O . GLN A 1 307 ? -49.357 -45.253 -10.136 1.00 38.50 306 GLN A O 1
ATOM 2392 N N . PHE A 1 308 ? -51.310 -45.311 -9.018 1.00 36.92 307 PHE A N 1
ATOM 2393 C CA . PHE A 1 308 ? -51.496 -43.879 -9.233 1.00 32.99 307 PHE A CA 1
ATOM 2394 C C . PHE A 1 308 ? -50.591 -43.064 -8.312 1.00 31.76 307 PHE A C 1
ATOM 2395 O O . PHE A 1 308 ? -49.902 -42.146 -8.767 1.00 34.62 307 PHE A O 1
ATOM 2403 N N . GLU A 1 309 ? -50.556 -43.408 -7.019 1.00 33.90 308 GLU A N 1
ATOM 2404 C CA . GLU A 1 309 ? -49.772 -42.629 -6.066 1.00 35.77 308 GLU A CA 1
ATOM 2405 C C . GLU A 1 309 ? -48.277 -42.712 -6.349 1.00 42.37 308 GLU A C 1
ATOM 2406 O O . GLU A 1 309 ? -47.545 -41.765 -6.042 1.00 41.87 308 GLU A O 1
ATOM 2412 N N . ASP A 1 310 ? -47.805 -43.811 -6.953 1.00 41.46 309 ASP A N 1
ATOM 2413 C CA . ASP A 1 310 ? -46.387 -43.901 -7.302 1.00 40.71 309 ASP A CA 1
ATOM 2414 C C . ASP A 1 310 ? -45.988 -42.907 -8.382 1.00 41.20 309 ASP A C 1
ATOM 2415 O O . ASP A 1 310 ? -44.795 -42.648 -8.550 1.00 43.72 309 ASP A O 1
ATOM 2420 N N . LEU A 1 311 ? -46.948 -42.347 -9.117 1.00 35.68 310 LEU A N 1
ATOM 2421 C CA . LEU A 1 311 ? -46.621 -41.381 -10.161 1.00 33.32 310 LEU A CA 1
ATOM 2422 C C . LEU A 1 311 ? -46.164 -40.038 -9.600 1.00 35.90 310 LEU A C 1
ATOM 2423 O O . LEU A 1 311 ? -45.571 -39.241 -10.342 1.00 41.97 310 LEU A O 1
ATOM 2428 N N . ASN A 1 312 ? -46.427 -39.778 -8.325 1.00 32.02 311 ASN A N 1
ATOM 2429 C CA . ASN A 1 312 ? -46.047 -38.533 -7.658 1.00 36.51 311 ASN A CA 1
ATOM 2430 C C . ASN A 1 312 ? -44.522 -38.450 -7.573 1.00 45.61 311 ASN A C 1
ATOM 2431 O O . ASN A 1 312 ? -43.889 -39.239 -6.863 1.00 46.82 311 ASN A O 1
ATOM 2436 N N . LYS A 1 313 ? -43.929 -37.505 -8.307 1.00 43.07 312 LYS A N 1
ATOM 2437 C CA . LYS A 1 313 ? -42.483 -37.317 -8.331 1.00 45.52 312 LYS A CA 1
ATOM 2438 C C . LYS A 1 313 ? -41.957 -36.513 -7.151 1.00 56.05 312 LYS A C 1
ATOM 2439 O O . LYS A 1 313 ? -40.744 -36.304 -7.065 1.00 59.60 312 LYS A O 1
ATOM 2445 N N . ARG A 1 314 ? -42.820 -36.059 -6.247 1.00 54.77 313 ARG A N 1
ATOM 2446 C CA . ARG A 1 314 ? -42.424 -35.220 -5.118 1.00 52.35 313 ARG A CA 1
ATOM 2447 C C . ARG A 1 314 ? -43.053 -35.726 -3.828 1.00 45.53 313 ARG A C 1
ATOM 2448 O O . ARG A 1 314 ? -43.660 -34.968 -3.071 1.00 50.35 313 ARG A O 1
ATOM 2450 N N . LYS A 1 315 ? -42.923 -37.036 -3.570 1.00 51.80 314 LYS A N 1
ATOM 2451 C CA . LYS A 1 315 ? -43.596 -37.667 -2.433 1.00 59.57 314 LYS A CA 1
ATOM 2452 C C . LYS A 1 315 ? -43.227 -37.024 -1.099 1.00 70.80 314 LYS A C 1
ATOM 2453 O O . LYS A 1 315 ? -44.072 -36.935 -0.202 1.00 75.84 314 LYS A O 1
ATOM 2459 N N . ASP A 1 316 ? -41.979 -36.584 -0.937 1.00 78.26 315 ASP A N 1
ATOM 2460 C CA . ASP A 1 316 ? -41.555 -36.040 0.352 1.00 87.73 315 ASP A CA 1
ATOM 2461 C C . ASP A 1 316 ? -42.137 -34.653 0.611 1.00 80.99 315 ASP A C 1
ATOM 2462 O O . ASP A 1 316 ? -42.360 -34.283 1.769 1.00 83.48 315 ASP A O 1
ATOM 2467 N N . THR A 1 317 ? -42.395 -33.878 -0.439 1.00 74.43 316 THR A N 1
ATOM 2468 C CA . THR A 1 317 ? -42.947 -32.541 -0.280 1.00 72.72 316 THR A CA 1
ATOM 2469 C C . THR A 1 317 ? -44.440 -32.449 -0.583 1.00 74.04 316 THR A C 1
ATOM 2470 O O . THR A 1 317 ? -45.078 -31.475 -0.163 1.00 68.58 316 THR A O 1
ATOM 2474 N N . LYS A 1 318 ? -45.013 -33.433 -1.283 1.00 71.44 317 LYS A N 1
ATOM 2475 C CA . LYS A 1 318 ? -46.406 -33.401 -1.710 1.00 62.57 317 LYS A CA 1
ATOM 2476 C C . LYS A 1 318 ? -47.095 -34.714 -1.356 1.00 61.49 317 LYS A C 1
ATOM 2477 O O . LYS A 1 318 ? -46.529 -35.797 -1.541 1.00 57.03 317 LYS A O 1
ATOM 2483 N N . GLU A 1 319 ? -48.327 -34.611 -0.863 1.00 57.76 318 GLU A N 1
ATOM 2484 C CA . GLU A 1 319 ? -49.113 -35.757 -0.424 1.00 62.14 318 GLU A CA 1
ATOM 2485 C C . GLU A 1 319 ? -50.402 -35.847 -1.239 1.00 54.58 318 GLU A C 1
ATOM 2486 O O . GLU A 1 319 ? -51.080 -34.837 -1.447 1.00 62.30 318 GLU A O 1
ATOM 2492 N N . ILE A 1 320 ? -50.739 -37.050 -1.698 1.00 41.30 319 ILE A N 1
ATOM 2493 C CA . ILE A 1 320 ? -51.977 -37.303 -2.435 1.00 34.82 319 ILE A CA 1
ATOM 2494 C C . ILE A 1 320 ? -53.024 -37.813 -1.450 1.00 37.65 319 ILE A C 1
ATOM 2495 O O . ILE A 1 320 ? -52.731 -38.671 -0.606 1.00 34.05 319 ILE A O 1
ATOM 2500 N N . TYR A 1 321 ? -54.229 -37.276 -1.537 1.00 33.42 320 TYR A N 1
ATOM 2501 C CA . TYR A 1 321 ? -55.331 -37.622 -0.639 1.00 34.86 320 TYR A CA 1
ATOM 2502 C C . TYR A 1 321 ? -56.302 -38.485 -1.426 1.00 33.24 320 TYR A C 1
ATOM 2503 O O . TYR A 1 321 ? -57.075 -37.973 -2.236 1.00 32.90 320 TYR A O 1
ATOM 2512 N N . THR A 1 322 ? -56.288 -39.781 -1.168 1.00 32.58 321 THR A N 1
ATOM 2513 C CA . THR A 1 322 ? -57.036 -40.731 -1.976 1.00 32.36 321 THR A CA 1
ATOM 2514 C C . THR A 1 322 ? -58.329 -41.138 -1.287 1.00 37.47 321 THR A C 1
ATOM 2515 O O . THR A 1 322 ? -58.321 -41.518 -0.112 1.00 32.26 321 THR A O 1
ATOM 2519 N N . HIS A 1 323 ? -59.427 -41.076 -2.034 1.00 29.57 322 HIS A N 1
ATOM 2520 C CA . HIS A 1 323 ? -60.743 -41.514 -1.602 1.00 28.54 322 HIS A CA 1
ATOM 2521 C C . HIS A 1 323 ? -61.298 -42.525 -2.595 1.00 33.62 322 HIS A C 1
ATOM 2522 O O . HIS A 1 323 ? -60.984 -42.488 -3.791 1.00 30.03 322 HIS A O 1
ATOM 2529 N N . PHE A 1 324 ? -62.103 -43.448 -2.081 1.00 25.41 323 PHE A N 1
ATOM 2530 C CA . PHE A 1 324 ? -62.774 -44.460 -2.889 1.00 27.53 323 PHE A CA 1
ATOM 2531 C C . PHE A 1 324 ? -64.252 -44.113 -2.925 1.00 28.96 323 PHE A C 1
ATOM 2532 O O . PHE A 1 324 ? -64.921 -44.103 -1.883 1.00 28.21 323 PHE A O 1
ATOM 2540 N N . THR A 1 325 ? -64.750 -43.795 -4.117 1.00 27.74 324 THR A N 1
ATOM 2541 C CA . THR A 1 325 ? -66.032 -43.122 -4.262 1.00 26.69 324 THR A CA 1
ATOM 2542 C C . THR A 1 325 ? -66.958 -43.895 -5.188 1.00 30.66 324 THR A C 1
ATOM 2543 O O . THR A 1 325 ? -66.525 -44.616 -6.094 1.00 30.03 324 THR A O 1
ATOM 2547 N N . CYS A 1 326 ? -68.244 -43.715 -4.955 1.00 28.36 325 CYS A N 1
ATOM 2548 C CA . CYS A 1 326 ? -69.293 -44.058 -5.906 1.00 29.37 325 CYS A CA 1
ATOM 2549 C C . CYS A 1 326 ? -70.020 -42.747 -6.182 1.00 32.16 325 CYS A C 1
ATOM 2550 O O . CYS A 1 326 ? -70.853 -42.323 -5.374 1.00 28.15 325 CYS A O 1
ATOM 2553 N N . ALA A 1 327 ? -69.696 -42.092 -7.309 1.00 28.93 326 ALA A N 1
ATOM 2554 C CA . ALA A 1 327 ? -70.154 -40.718 -7.520 1.00 25.04 326 ALA A CA 1
ATOM 2555 C C . ALA A 1 327 ? -71.677 -40.617 -7.591 1.00 28.45 326 ALA A C 1
ATOM 2556 O O . ALA A 1 327 ? -72.244 -39.555 -7.299 1.00 28.94 326 ALA A O 1
ATOM 2558 N N . THR A 1 328 ? -72.353 -41.686 -7.994 1.00 30.46 327 THR A N 1
ATOM 2559 C CA . THR A 1 328 ? -73.811 -41.643 -8.046 1.00 35.02 327 THR A CA 1
ATOM 2560 C C . THR A 1 328 ? -74.471 -41.852 -6.680 1.00 39.37 327 THR A C 1
ATOM 2561 O O . THR A 1 328 ? -75.699 -41.769 -6.590 1.00 33.97 327 THR A O 1
ATOM 2565 N N . ASP A 1 329 ? -73.695 -42.110 -5.626 1.00 29.23 328 ASP A N 1
ATOM 2566 C CA . ASP A 1 329 ? -74.223 -42.417 -4.285 1.00 27.71 328 ASP A CA 1
ATOM 2567 C C . ASP A 1 329 ? -74.101 -41.150 -3.432 1.00 29.08 328 ASP A C 1
ATOM 2568 O O . ASP A 1 329 ? -73.007 -40.774 -2.993 1.00 28.11 328 ASP A O 1
ATOM 2573 N N . THR A 1 330 ? -75.237 -40.489 -3.210 1.00 32.41 329 THR A N 1
ATOM 2574 C CA . THR A 1 330 ? -75.230 -39.179 -2.567 1.00 33.41 329 THR A CA 1
ATOM 2575 C C . THR A 1 330 ? -74.642 -39.243 -1.168 1.00 30.12 329 THR A C 1
ATOM 2576 O O . THR A 1 330 ? -73.878 -38.357 -0.765 1.00 32.58 329 THR A O 1
ATOM 2580 N N . LYS A 1 331 ? -74.951 -40.301 -0.418 1.00 32.23 330 LYS A N 1
ATOM 2581 C CA . LYS A 1 331 ? -74.409 -40.392 0.933 1.00 30.92 330 LYS A CA 1
ATOM 2582 C C . LYS A 1 331 ? -72.896 -40.575 0.917 1.00 30.01 330 LYS A C 1
ATOM 2583 O O . LYS A 1 331 ? -72.193 -40.038 1.780 1.00 30.39 330 LYS A O 1
ATOM 2589 N N . ASN A 1 332 ? -72.374 -41.357 -0.034 1.00 28.01 331 ASN A N 1
ATOM 2590 C CA . ASN A 1 332 ? -70.928 -41.554 -0.078 1.00 26.59 331 ASN A CA 1
ATOM 2591 C C . ASN A 1 332 ? -70.228 -40.260 -0.465 1.00 26.57 331 ASN A C 1
ATOM 2592 O O . ASN A 1 332 ? -69.224 -39.873 0.151 1.00 30.18 331 ASN A O 1
ATOM 2597 N N . VAL A 1 333 ? -70.755 -39.562 -1.472 1.00 28.24 332 VAL A N 1
ATOM 2598 C CA . VAL A 1 333 ? -70.118 -38.325 -1.906 1.00 30.36 332 VAL A CA 1
ATOM 2599 C C . VAL A 1 333 ? -70.185 -37.284 -0.791 1.00 30.91 332 VAL A C 1
ATOM 2600 O O . VAL A 1 333 ? -69.206 -36.573 -0.522 1.00 31.59 332 VAL A O 1
ATOM 2604 N N . GLN A 1 334 ? -71.323 -37.207 -0.098 1.00 29.77 333 GLN A N 1
ATOM 2605 C CA . GLN A 1 334 ? -71.430 -36.310 1.056 1.00 32.66 333 GLN A CA 1
ATOM 2606 C C . GLN A 1 334 ? -70.363 -36.602 2.107 1.00 32.60 333 GLN A C 1
ATOM 2607 O O . GLN A 1 334 ? -69.708 -35.682 2.614 1.00 32.33 333 GLN A O 1
ATOM 2613 N N . PHE A 1 335 ? -70.189 -37.878 2.462 1.00 33.70 334 PHE A N 1
ATOM 2614 C CA . PHE A 1 335 ? -69.189 -38.237 3.468 1.00 31.68 334 PHE A CA 1
ATOM 2615 C C . PHE A 1 335 ? -67.780 -37.901 2.993 1.00 30.46 334 PHE A C 1
ATOM 2616 O O . PHE A 1 335 ? -66.969 -37.360 3.755 1.00 31.25 334 PHE A O 1
ATOM 2624 N N . VAL A 1 336 ? -67.469 -38.225 1.739 1.00 29.09 335 VAL A N 1
ATOM 2625 C CA . VAL A 1 336 ? -66.125 -37.992 1.209 1.00 28.25 335 VAL A CA 1
ATOM 2626 C C . VAL A 1 336 ? -65.845 -36.499 1.092 1.00 29.43 335 VAL A C 1
ATOM 2627 O O . VAL A 1 336 ? -64.761 -36.020 1.452 1.00 33.11 335 VAL A O 1
ATOM 2631 N N . PHE A 1 337 ? -66.809 -35.738 0.578 1.00 28.05 336 PHE A N 1
ATOM 2632 C CA . PHE A 1 337 ? -66.588 -34.302 0.462 1.00 29.92 336 PHE A CA 1
ATOM 2633 C C . PHE A 1 337 ? -66.497 -33.643 1.829 1.00 26.47 336 PHE A C 1
ATOM 2634 O O . PHE A 1 337 ? -65.785 -32.649 1.994 1.00 30.82 336 PHE A O 1
ATOM 2642 N N . ASP A 1 338 ? -67.189 -34.192 2.819 1.00 28.93 337 ASP A N 1
ATOM 2643 C CA . ASP A 1 338 ? -67.006 -33.713 4.186 1.00 31.69 337 ASP A CA 1
ATOM 2644 C C . ASP A 1 338 ? -65.555 -33.890 4.631 1.00 37.81 337 ASP A C 1
ATOM 2645 O O . ASP A 1 338 ? -64.936 -32.960 5.165 1.00 34.14 337 ASP A O 1
ATOM 2650 N N . ALA A 1 339 ? -64.974 -35.065 4.355 1.00 35.96 338 ALA A N 1
ATOM 2651 C CA . ALA A 1 339 ? -63.577 -35.313 4.705 1.00 39.31 338 ALA A CA 1
ATOM 2652 C C . ALA A 1 339 ? -62.638 -34.417 3.915 1.00 38.75 338 ALA A C 1
ATOM 2653 O O . ALA A 1 339 ? -61.680 -33.871 4.474 1.00 45.35 338 ALA A O 1
ATOM 2655 N N . VAL A 1 340 ? -62.875 -34.283 2.603 1.00 34.09 339 VAL A N 1
ATOM 2656 C CA . VAL A 1 340 ? -62.109 -33.340 1.792 1.00 34.41 339 VAL A CA 1
ATOM 2657 C C . VAL A 1 340 ? -62.128 -31.956 2.431 1.00 39.16 339 VAL A C 1
ATOM 2658 O O . VAL A 1 340 ? -61.091 -31.289 2.550 1.00 39.25 339 VAL A O 1
ATOM 2662 N N . THR A 1 341 ? -63.309 -31.510 2.864 1.00 35.05 340 THR A N 1
ATOM 2663 C CA . THR A 1 341 ? -63.432 -30.166 3.431 1.00 36.66 340 THR A CA 1
ATOM 2664 C C . THR A 1 341 ? -62.643 -30.035 4.725 1.00 40.40 340 THR A C 1
ATOM 2665 O O . THR A 1 341 ? -61.945 -29.033 4.934 1.00 38.10 340 THR A O 1
ATOM 2669 N N . ASP A 1 342 ? -62.729 -31.042 5.594 1.00 41.87 341 ASP A N 1
ATOM 2670 C CA . ASP A 1 342 ? -61.981 -30.991 6.844 1.00 48.94 341 ASP A CA 1
ATOM 2671 C C . ASP A 1 342 ? -60.491 -30.883 6.577 1.00 48.39 341 ASP A C 1
ATOM 2672 O O . ASP A 1 342 ? -59.785 -30.128 7.255 1.00 48.99 341 ASP A O 1
ATOM 2677 N N . VAL A 1 343 ? -59.997 -31.616 5.580 1.00 40.25 342 VAL A N 1
ATOM 2678 C CA . VAL A 1 343 ? -58.581 -31.530 5.243 1.00 44.50 342 VAL A CA 1
ATOM 2679 C C . VAL A 1 343 ? -58.234 -30.123 4.781 1.00 50.00 342 VAL A C 1
ATOM 2680 O O . VAL A 1 343 ? -57.219 -29.552 5.191 1.00 57.35 342 VAL A O 1
ATOM 2684 N N . ILE A 1 344 ? -59.083 -29.533 3.939 1.00 51.63 343 ILE A N 1
ATOM 2685 C CA . ILE A 1 344 ? -58.853 -28.163 3.486 1.00 53.61 343 ILE A CA 1
ATOM 2686 C C . ILE A 1 344 ? -58.853 -27.196 4.667 1.00 49.15 343 ILE A C 1
ATOM 2687 O O . ILE A 1 344 ? -58.009 -26.298 4.751 1.00 53.46 343 ILE A O 1
ATOM 2692 N N . ILE A 1 345 ? -59.778 -27.375 5.609 1.00 51.62 344 ILE A N 1
ATOM 2693 C CA . ILE A 1 345 ? -59.832 -26.496 6.776 1.00 55.12 344 ILE A CA 1
ATOM 2694 C C . ILE A 1 345 ? -58.566 -26.636 7.619 1.00 64.79 344 ILE A C 1
ATOM 2695 O O . ILE A 1 345 ? -57.936 -25.640 7.992 1.00 72.08 344 ILE A O 1
ATOM 2700 N N . LYS A 1 346 ? -58.170 -27.875 7.927 1.00 66.70 345 LYS A N 1
ATOM 2701 C CA . LYS A 1 346 ? -57.007 -28.093 8.785 1.00 62.40 345 LYS A CA 1
ATOM 2702 C C . LYS A 1 346 ? -55.709 -27.627 8.134 1.00 65.35 345 LYS A C 1
ATOM 2703 O O . LYS A 1 346 ? -54.758 -27.282 8.839 1.00 69.65 345 LYS A O 1
ATOM 2705 N N . ASN A 1 347 ? -55.647 -27.595 6.807 1.00 63.72 346 ASN A N 1
ATOM 2706 C CA . ASN A 1 347 ? -54.428 -27.200 6.111 1.00 75.17 346 ASN A CA 1
ATOM 2707 C C . ASN A 1 347 ? -54.347 -25.707 5.825 1.00 92.43 346 ASN A C 1
ATOM 2708 O O . ASN A 1 347 ? -53.272 -25.234 5.441 1.00 99.36 346 ASN A O 1
ATOM 2713 N N . ASN A 1 348 ? -55.445 -24.966 5.987 1.00 98.95 347 ASN A N 1
ATOM 2714 C CA . ASN A 1 348 ? -55.476 -23.513 5.788 1.00 100.34 347 ASN A CA 1
ATOM 2715 C C . ASN A 1 348 ? -56.879 -22.970 6.065 1.00 101.31 347 ASN A C 1
ATOM 2716 O O . ASN A 1 348 ? -57.565 -22.483 5.162 1.00 97.76 347 ASN A O 1
ATOM 2721 N N . SER B 2 7 ? -50.825 -50.257 -49.421 1.00 108.39 2 SER B N 1
ATOM 2722 C CA . SER B 2 7 ? -49.818 -49.215 -49.271 1.00 104.19 2 SER B CA 1
ATOM 2723 C C . SER B 2 7 ? -50.282 -47.908 -49.908 1.00 108.45 2 SER B C 1
ATOM 2724 O O . SER B 2 7 ? -49.466 -47.141 -50.424 1.00 114.63 2 SER B O 1
ATOM 2727 N N . GLU B 2 8 ? -51.595 -47.661 -49.889 1.00 100.73 3 GLU B N 1
ATOM 2728 C CA . GLU B 2 8 ? -52.097 -46.371 -50.352 1.00 90.86 3 GLU B CA 1
ATOM 2729 C C . GLU B 2 8 ? -51.629 -45.247 -49.435 1.00 86.91 3 GLU B C 1
ATOM 2730 O O . GLU B 2 8 ? -51.189 -44.197 -49.912 1.00 88.56 3 GLU B O 1
ATOM 2732 N N . LEU B 2 9 ? -51.695 -45.458 -48.115 1.00 83.79 4 LEU B N 1
ATOM 2733 C CA . LEU B 2 9 ? -51.174 -44.470 -47.176 1.00 81.17 4 LEU B CA 1
ATOM 2734 C C . LEU B 2 9 ? -49.674 -44.266 -47.355 1.00 89.37 4 LEU B C 1
ATOM 2735 O O . LEU B 2 9 ? -49.156 -43.178 -47.075 1.00 91.70 4 LEU B O 1
ATOM 2740 N N . ASP B 2 10 ? -48.962 -45.293 -47.822 1.00 92.45 5 ASP B N 1
ATOM 2741 C CA . ASP B 2 10 ? -47.543 -45.135 -48.120 1.00 93.30 5 ASP B CA 1
ATOM 2742 C C . ASP B 2 10 ? -47.340 -44.256 -49.347 1.00 82.36 5 ASP B C 1
ATOM 2743 O O . ASP B 2 10 ? -46.503 -43.346 -49.340 1.00 81.12 5 ASP B O 1
ATOM 2748 N N . GLN B 2 11 ? -48.101 -44.515 -50.412 1.00 76.58 6 GLN B N 1
ATOM 2749 C CA . GLN B 2 11 ? -47.946 -43.741 -51.638 1.00 80.07 6 GLN B CA 1
ATOM 2750 C C . GLN B 2 11 ? -48.292 -42.270 -51.423 1.00 79.76 6 GLN B C 1
ATOM 2751 O O . GLN B 2 11 ? -47.685 -41.389 -52.042 1.00 77.26 6 GLN B O 1
ATOM 2753 N N . LEU B 2 12 ? -49.254 -41.985 -50.548 1.00 74.96 7 LEU B N 1
ATOM 2754 C CA . LEU B 2 12 ? -49.626 -40.603 -50.283 1.00 69.18 7 LEU B CA 1
ATOM 2755 C C . LEU B 2 12 ? -48.617 -39.918 -49.372 1.00 69.71 7 LEU B C 1
ATOM 2756 O O . LEU B 2 12 ? -48.224 -38.775 -49.632 1.00 67.40 7 LEU B O 1
ATOM 2761 N N . ARG B 2 13 ? -48.188 -40.597 -48.304 1.00 63.11 8 ARG B N 1
ATOM 2762 C CA . ARG B 2 13 ? -47.228 -39.995 -47.384 1.00 63.01 8 ARG B CA 1
ATOM 2763 C C . ARG B 2 13 ? -45.915 -39.661 -48.085 1.00 68.48 8 ARG B C 1
ATOM 2764 O O . ARG B 2 13 ? -45.238 -38.696 -47.708 1.00 64.56 8 ARG B O 1
ATOM 2766 N N . GLN B 2 14 ? -45.548 -40.428 -49.119 1.00 70.53 9 GLN B N 1
ATOM 2767 C CA . GLN B 2 14 ? -44.348 -40.120 -49.890 1.00 71.33 9 GLN B CA 1
ATOM 2768 C C . GLN B 2 14 ? -44.591 -39.004 -50.899 1.00 70.64 9 GLN B C 1
ATOM 2769 O O . GLN B 2 14 ? -43.686 -38.208 -51.171 1.00 70.30 9 GLN B O 1
ATOM 2771 N N . GLU B 2 15 ? -45.799 -38.924 -51.458 1.00 64.96 10 GLU B N 1
ATOM 2772 C CA . GLU B 2 15 ? -46.106 -37.865 -52.413 1.00 62.45 10 GLU B CA 1
ATOM 2773 C C . GLU B 2 15 ? -46.095 -36.493 -51.743 1.00 60.71 10 GLU B C 1
ATOM 2774 O O . GLU B 2 15 ? -45.675 -35.502 -52.351 1.00 64.58 10 GLU B O 1
ATOM 2780 N N . ALA B 2 16 ? -46.553 -36.415 -50.490 1.00 53.65 11 ALA B N 1
ATOM 2781 C CA . ALA B 2 16 ? -46.490 -35.155 -49.758 1.00 56.40 11 ALA B CA 1
ATOM 2782 C C . ALA B 2 16 ? -45.054 -34.685 -49.575 1.00 66.12 11 ALA B C 1
ATOM 2783 O O . ALA B 2 16 ? -44.788 -33.478 -49.609 1.00 68.67 11 ALA B O 1
ATOM 2785 N N . GLU B 2 17 ? -44.114 -35.616 -49.395 1.00 67.52 12 GLU B N 1
ATOM 2786 C CA . GLU B 2 17 ? -42.715 -35.230 -49.243 1.00 70.71 12 GLU B CA 1
ATOM 2787 C C . GLU B 2 17 ? -42.163 -34.625 -50.528 1.00 66.29 12 GLU B C 1
ATOM 2788 O O . GLU B 2 17 ? -41.367 -33.680 -50.482 1.00 67.31 12 GLU B O 1
ATOM 2794 N N . GLN B 2 18 ? -42.577 -35.151 -51.681 1.00 59.94 13 GLN B N 1
ATOM 2795 C CA . GLN B 2 18 ? -42.131 -34.578 -52.943 1.00 66.95 13 GLN B CA 1
ATOM 2796 C C . GLN B 2 18 ? -42.746 -33.205 -53.166 1.00 64.92 13 GLN B C 1
ATOM 2797 O O . GLN B 2 18 ? -42.081 -32.297 -53.678 1.00 69.13 13 GLN B O 1
ATOM 2803 N N . LEU B 2 19 ? -44.021 -33.039 -52.803 1.00 57.35 14 LEU B N 1
ATOM 2804 C CA . LEU B 2 19 ? -44.666 -31.740 -52.957 1.00 56.70 14 LEU B CA 1
ATOM 2805 C C . LEU B 2 19 ? -44.020 -30.695 -52.054 1.00 48.70 14 LEU B C 1
ATOM 2806 O O . LEU B 2 19 ? -43.803 -29.550 -52.471 1.00 53.52 14 LEU B O 1
ATOM 2811 N N . LYS B 2 20 ? -43.683 -31.078 -50.824 1.00 43.41 15 LYS B N 1
ATOM 2812 C CA . LYS B 2 20 ? -42.934 -30.186 -49.941 1.00 47.02 15 LYS B CA 1
ATOM 2813 C C . LYS B 2 20 ? -41.599 -29.793 -50.560 1.00 48.82 15 LYS B C 1
ATOM 2814 O O . LYS B 2 20 ? -41.170 -28.639 -50.451 1.00 50.05 15 LYS B O 1
ATOM 2820 N N . ASN B 2 21 ? -40.917 -30.746 -51.199 1.00 51.95 16 ASN B N 1
ATOM 2821 C CA . ASN B 2 21 ? -39.632 -30.434 -51.815 1.00 56.23 16 ASN B CA 1
ATOM 2822 C C . ASN B 2 21 ? -39.799 -29.517 -53.018 1.00 53.11 16 ASN B C 1
ATOM 2823 O O . ASN B 2 21 ? -38.972 -28.626 -53.243 1.00 53.32 16 ASN B O 1
ATOM 2828 N N . GLN B 2 22 ? -40.844 -29.736 -53.818 1.00 47.15 17 GLN B N 1
ATOM 2829 C CA . GLN B 2 22 ? -41.138 -28.820 -54.913 1.00 52.97 17 GLN B CA 1
ATOM 2830 C C . GLN B 2 22 ? -41.355 -27.406 -54.387 1.00 51.44 17 GLN B C 1
ATOM 2831 O O . GLN B 2 22 ? -40.788 -26.440 -54.912 1.00 52.99 17 GLN B O 1
ATOM 2837 N N . ILE B 2 23 ? -42.149 -27.276 -53.319 1.00 44.53 18 ILE B N 1
ATOM 2838 C CA . ILE B 2 23 ? -42.449 -25.965 -52.747 1.00 43.41 18 ILE B CA 1
ATOM 2839 C C . ILE B 2 23 ? -41.187 -25.322 -52.191 1.00 45.71 18 ILE B C 1
ATOM 2840 O O . ILE B 2 23 ? -40.928 -24.131 -52.409 1.00 44.72 18 ILE B O 1
ATOM 2845 N N . ARG B 2 24 ? -40.389 -26.098 -51.455 1.00 46.98 19 ARG B N 1
ATOM 2846 C CA . ARG B 2 24 ? -39.100 -25.609 -50.985 1.00 50.72 19 ARG B CA 1
ATOM 2847 C C . ARG B 2 24 ? -38.249 -25.109 -52.148 1.00 48.25 19 ARG B C 1
ATOM 2848 O O . ARG B 2 24 ? -37.663 -24.021 -52.076 1.00 49.83 19 ARG B O 1
ATOM 2856 N N . ASP B 2 25 ? -38.216 -25.861 -53.252 1.00 52.92 20 ASP B N 1
ATOM 2857 C CA . ASP B 2 25 ? -37.414 -25.447 -54.403 1.00 56.19 20 ASP B CA 1
ATOM 2858 C C . ASP B 2 25 ? -37.985 -24.195 -55.056 1.00 56.24 20 ASP B C 1
ATOM 2859 O O . ASP B 2 25 ? -37.231 -23.286 -55.429 1.00 57.17 20 ASP B O 1
ATOM 2864 N N . ALA B 2 26 ? -39.312 -24.125 -55.207 1.00 49.54 21 ALA B N 1
ATOM 2865 C CA . ALA B 2 26 ? -39.922 -22.917 -55.752 1.00 51.67 21 ALA B CA 1
ATOM 2866 C C . ALA B 2 26 ? -39.624 -21.713 -54.867 1.00 47.31 21 ALA B C 1
ATOM 2867 O O . ALA B 2 26 ? -39.334 -20.618 -55.368 1.00 43.27 21 ALA B O 1
ATOM 2869 N N . ARG B 2 27 ? -39.660 -21.904 -53.547 1.00 46.26 22 ARG B N 1
ATOM 2870 C CA . ARG B 2 27 ? -39.339 -20.812 -52.633 1.00 45.92 22 ARG B CA 1
ATOM 2871 C C . ARG B 2 27 ? -37.877 -20.407 -52.745 1.00 44.67 22 ARG B C 1
ATOM 2872 O O . ARG B 2 27 ? -37.560 -19.214 -52.788 1.00 42.48 22 ARG B O 1
ATOM 2880 N N . LYS B 2 28 ? -36.968 -21.388 -52.782 1.00 45.90 23 LYS B N 1
ATOM 2881 C CA . LYS B 2 28 ? -35.554 -21.071 -52.971 1.00 45.63 23 LYS B CA 1
ATOM 2882 C C . LYS B 2 28 ? -35.323 -20.330 -54.285 1.00 52.11 23 LYS B C 1
ATOM 2883 O O . LYS B 2 28 ? -34.493 -19.417 -54.351 1.00 49.37 23 LYS B O 1
ATOM 2885 N N . ALA B 2 29 ? -36.068 -20.685 -55.334 1.00 55.16 24 ALA B N 1
ATOM 2886 C CA . ALA B 2 29 ? -35.847 -20.061 -56.635 1.00 53.09 24 ALA B CA 1
ATOM 2887 C C . ALA B 2 29 ? -36.115 -18.561 -56.597 1.00 57.44 24 ALA B C 1
ATOM 2888 O O . ALA B 2 29 ? -35.444 -17.793 -57.298 1.00 62.17 24 ALA B O 1
ATOM 2890 N N . CYS B 2 30 ? -37.086 -18.106 -55.802 1.00 50.13 25 CYS B N 1
ATOM 2891 C CA . CYS B 2 30 ? -37.323 -16.666 -55.775 1.00 53.26 25 CYS B CA 1
ATOM 2892 C C . CYS B 2 30 ? -36.700 -15.974 -54.568 1.00 46.20 25 CYS B C 1
ATOM 2893 O O . CYS B 2 30 ? -36.921 -14.773 -54.376 1.00 52.69 25 CYS B O 1
ATOM 2896 N N . ALA B 2 31 ? -35.868 -16.674 -53.798 1.00 47.97 26 ALA B N 1
ATOM 2897 C CA . ALA B 2 31 ? -35.069 -16.039 -52.744 1.00 54.70 26 ALA B CA 1
ATOM 2898 C C . ALA B 2 31 ? -33.769 -15.467 -53.325 1.00 56.79 26 ALA B C 1
ATOM 2899 O O . ALA B 2 31 ? -32.659 -15.893 -53.007 1.00 59.85 26 ALA B O 1
ATOM 2901 N N . ASP B 2 32 ? -33.928 -14.470 -54.198 1.00 59.45 27 ASP B N 1
ATOM 2902 C CA . ASP B 2 32 ? -32.777 -13.877 -54.870 1.00 59.74 27 ASP B CA 1
ATOM 2903 C C . ASP B 2 32 ? -31.974 -12.960 -53.961 1.00 64.46 27 ASP B C 1
ATOM 2904 O O . ASP B 2 32 ? -30.826 -12.645 -54.284 1.00 69.65 27 ASP B O 1
ATOM 2909 N N . ALA B 2 33 ? -32.547 -12.514 -52.848 1.00 57.65 28 ALA B N 1
ATOM 2910 C CA . ALA B 2 33 ? -31.842 -11.679 -51.889 1.00 55.73 28 ALA B CA 1
ATOM 2911 C C . ALA B 2 33 ? -32.465 -11.892 -50.514 1.00 63.34 28 ALA B C 1
ATOM 2912 O O . ALA B 2 33 ? -33.443 -12.628 -50.359 1.00 70.32 28 ALA B O 1
ATOM 2914 N N . THR B 2 34 ? -31.880 -11.262 -49.502 1.00 61.61 29 THR B N 1
ATOM 2915 C CA . THR B 2 34 ? -32.460 -11.262 -48.169 1.00 59.70 29 THR B CA 1
ATOM 2916 C C . THR B 2 34 ? -32.871 -9.849 -47.785 1.00 53.79 29 THR B C 1
ATOM 2917 O O . THR B 2 34 ? -32.246 -8.862 -48.194 1.00 50.75 29 THR B O 1
ATOM 2921 N N . LEU B 2 35 ? -33.951 -9.770 -47.007 1.00 44.69 30 LEU B N 1
ATOM 2922 C CA . LEU B 2 35 ? -34.402 -8.489 -46.478 1.00 49.19 30 LEU B CA 1
ATOM 2923 C C . LEU B 2 35 ? -33.261 -7.749 -45.789 1.00 49.50 30 LEU B C 1
ATOM 2924 O O . LEU B 2 35 ? -33.118 -6.531 -45.943 1.00 51.25 30 LEU B O 1
ATOM 2929 N N . SER B 2 36 ? -32.420 -8.486 -45.056 1.00 50.92 31 SER B N 1
ATOM 2930 C CA . SER B 2 36 ? -31.344 -7.876 -44.282 1.00 55.46 31 SER B CA 1
ATOM 2931 C C . SER B 2 36 ? -30.357 -7.137 -45.179 1.00 61.95 31 SER B C 1
ATOM 2932 O O . SER B 2 36 ? -29.964 -6.001 -44.886 1.00 66.47 31 SER B O 1
ATOM 2935 N N . GLN B 2 37 ? -29.939 -7.764 -46.280 1.00 59.10 32 GLN B N 1
ATOM 2936 C CA A GLN B 2 37 ? -29.014 -7.115 -47.206 0.55 59.36 32 GLN B CA 1
ATOM 2937 C CA B GLN B 2 37 ? -29.004 -7.078 -47.162 0.45 59.53 32 GLN B CA 1
ATOM 2938 C C . GLN B 2 37 ? -29.694 -5.982 -47.960 1.00 61.32 32 GLN B C 1
ATOM 2939 O O . GLN B 2 37 ? -29.058 -4.976 -48.288 1.00 66.39 32 GLN B O 1
ATOM 2950 N N . ILE B 2 38 ? -30.988 -6.128 -48.242 1.00 59.85 33 ILE B N 1
ATOM 2951 C CA . ILE B 2 38 ? -31.723 -5.064 -48.919 1.00 57.94 33 ILE B CA 1
ATOM 2952 C C . ILE B 2 38 ? -31.795 -3.811 -48.050 1.00 57.99 33 ILE B C 1
ATOM 2953 O O . ILE B 2 38 ? -31.751 -2.685 -48.560 1.00 55.70 33 ILE B O 1
ATOM 2958 N N . THR B 2 39 ? -31.929 -3.976 -46.732 1.00 62.65 34 THR B N 1
ATOM 2959 C CA . THR B 2 39 ? -32.095 -2.830 -45.842 1.00 65.07 34 THR B CA 1
ATOM 2960 C C . THR B 2 39 ? -30.793 -2.411 -45.169 1.00 64.87 34 THR B C 1
ATOM 2961 O O . THR B 2 39 ? -30.805 -1.510 -44.324 1.00 57.75 34 THR B O 1
ATOM 2965 N N . ASN B 2 40 ? -29.671 -3.036 -45.535 1.00 68.56 35 ASN B N 1
ATOM 2966 C CA . ASN B 2 40 ? -28.404 -2.751 -44.871 1.00 71.42 35 ASN B CA 1
ATOM 2967 C C . ASN B 2 40 ? -28.049 -1.267 -44.916 1.00 69.12 35 ASN B C 1
ATOM 2968 O O . ASN B 2 40 ? -27.434 -0.749 -43.978 1.00 61.82 35 ASN B O 1
ATOM 2973 N N . ASN B 2 41 ? -28.446 -0.563 -45.976 1.00 68.30 36 ASN B N 1
ATOM 2974 C CA . ASN B 2 41 ? -28.029 0.819 -46.155 1.00 74.26 36 ASN B CA 1
ATOM 2975 C C . ASN B 2 41 ? -28.808 1.810 -45.301 1.00 76.14 36 ASN B C 1
ATOM 2976 O O . ASN B 2 41 ? -28.302 2.909 -45.050 1.00 79.73 36 ASN B O 1
ATOM 2981 N N . ILE B 2 42 ? -30.018 1.476 -44.860 1.00 70.07 37 ILE B N 1
ATOM 2982 C CA . ILE B 2 42 ? -30.852 2.488 -44.222 1.00 59.30 37 ILE B CA 1
ATOM 2983 C C . ILE B 2 42 ? -30.417 2.682 -42.774 1.00 54.90 37 ILE B C 1
ATOM 2984 O O . ILE B 2 42 ? -29.830 1.792 -42.142 1.00 54.60 37 ILE B O 1
ATOM 2989 N N . ASP B 2 43 ? -30.683 3.875 -42.256 1.00 50.13 38 ASP B N 1
ATOM 2990 C CA . ASP B 2 43 ? -30.252 4.210 -40.911 1.00 53.52 38 ASP B CA 1
ATOM 2991 C C . ASP B 2 43 ? -31.038 3.402 -39.885 1.00 59.87 38 ASP B C 1
ATOM 2992 O O . ASP B 2 43 ? -32.230 3.143 -40.079 1.00 55.11 38 ASP B O 1
ATOM 2997 N N . PRO B 2 44 ? -30.404 2.994 -38.790 1.00 63.28 39 PRO B N 1
ATOM 2998 C CA . PRO B 2 44 ? -31.159 2.385 -37.692 1.00 59.45 39 PRO B CA 1
ATOM 2999 C C . PRO B 2 44 ? -32.112 3.400 -37.082 1.00 56.12 39 PRO B C 1
ATOM 3000 O O . PRO B 2 44 ? -31.983 4.612 -37.272 1.00 58.67 39 PRO B O 1
ATOM 3004 N N . VAL B 2 45 ? -33.099 2.884 -36.353 1.00 56.53 40 VAL B N 1
ATOM 3005 C CA . VAL B 2 45 ? -34.100 3.774 -35.775 1.00 54.08 40 VAL B CA 1
ATOM 3006 C C . VAL B 2 45 ? -33.535 4.527 -34.576 1.00 61.18 40 VAL B C 1
ATOM 3007 O O . VAL B 2 45 ? -33.956 5.654 -34.290 1.00 66.03 40 VAL B O 1
ATOM 3011 N N . GLY B 2 46 ? -32.593 3.933 -33.855 1.00 62.74 41 GLY B N 1
ATOM 3012 C CA . GLY B 2 46 ? -31.985 4.631 -32.740 1.00 74.71 41 GLY B CA 1
ATOM 3013 C C . GLY B 2 46 ? -32.801 4.641 -31.463 1.00 76.75 41 GLY B C 1
ATOM 3014 O O . GLY B 2 46 ? -33.480 3.663 -31.129 1.00 69.53 41 GLY B O 1
ATOM 3015 N N . ARG B 2 47 ? -32.743 5.763 -30.746 1.00 81.90 42 ARG B N 1
ATOM 3016 C CA . ARG B 2 47 ? -33.272 5.850 -29.388 1.00 80.29 42 ARG B CA 1
ATOM 3017 C C . ARG B 2 47 ? -34.789 5.729 -29.410 1.00 67.77 42 ARG B C 1
ATOM 3018 O O . ARG B 2 47 ? -35.490 6.671 -29.789 1.00 64.49 42 ARG B O 1
ATOM 3020 N N . ILE B 2 48 ? -35.298 4.572 -29.002 1.00 71.41 43 ILE B N 1
ATOM 3021 C CA . ILE B 2 48 ? -36.720 4.384 -28.747 1.00 70.32 43 ILE B CA 1
ATOM 3022 C C . ILE B 2 48 ? -36.886 4.430 -27.233 1.00 66.91 43 ILE B C 1
ATOM 3023 O O . ILE B 2 48 ? -36.672 3.432 -26.540 1.00 74.98 43 ILE B O 1
ATOM 3028 N N . GLN B 2 49 ? -37.243 5.596 -26.716 1.00 57.16 44 GLN B N 1
ATOM 3029 C CA . GLN B 2 49 ? -37.419 5.819 -25.286 1.00 58.71 44 GLN B CA 1
ATOM 3030 C C . GLN B 2 49 ? -38.899 6.104 -25.043 1.00 60.85 44 GLN B C 1
ATOM 3031 O O . GLN B 2 49 ? -39.331 7.256 -25.003 1.00 64.71 44 GLN B O 1
ATOM 3033 N N . MET B 2 50 ? -39.673 5.042 -24.879 1.00 50.36 45 MET B N 1
ATOM 3034 C CA . MET B 2 50 ? -41.087 5.166 -24.570 1.00 39.92 45 MET B CA 1
ATOM 3035 C C . MET B 2 50 ? -41.273 5.153 -23.060 1.00 43.20 45 MET B C 1
ATOM 3036 O O . MET B 2 50 ? -40.535 4.479 -22.336 1.00 45.18 45 MET B O 1
ATOM 3041 N N . ARG B 2 51 ? -42.224 5.944 -22.576 1.00 40.03 46 ARG B N 1
ATOM 3042 C CA . ARG B 2 51 ? -42.506 5.984 -21.152 1.00 43.69 46 ARG B CA 1
ATOM 3043 C C . ARG B 2 51 ? -43.944 5.552 -20.900 1.00 40.78 46 ARG B C 1
ATOM 3044 O O . ARG B 2 51 ? -44.824 5.750 -21.743 1.00 40.78 46 ARG B O 1
ATOM 3046 N N . THR B 2 52 ? -44.177 4.962 -19.732 1.00 37.21 47 THR B N 1
ATOM 3047 C CA . THR B 2 52 ? -45.544 4.687 -19.306 1.00 38.39 47 THR B CA 1
ATOM 3048 C C . THR B 2 52 ? -46.303 5.998 -19.119 1.00 42.84 47 THR B C 1
ATOM 3049 O O . THR B 2 52 ? -45.931 6.822 -18.276 1.00 38.12 47 THR B O 1
ATOM 3053 N N . ARG B 2 53 ? -47.357 6.202 -19.912 1.00 33.86 48 ARG B N 1
ATOM 3054 C CA . ARG B 2 53 ? -48.186 7.396 -19.767 1.00 36.36 48 ARG B CA 1
ATOM 3055 C C . ARG B 2 53 ? -49.441 7.166 -18.940 1.00 42.85 48 ARG B C 1
ATOM 3056 O O . ARG B 2 53 ? -50.056 8.140 -18.494 1.00 39.56 48 ARG B O 1
ATOM 3064 N N . ARG B 2 54 ? -49.850 5.914 -18.751 1.00 38.40 49 ARG B N 1
ATOM 3065 C CA . ARG B 2 54 ? -51.029 5.576 -17.968 1.00 33.80 49 ARG B CA 1
ATOM 3066 C C . ARG B 2 54 ? -50.809 4.201 -17.367 1.00 39.02 49 ARG B C 1
ATOM 3067 O O . ARG B 2 54 ? -50.238 3.320 -18.015 1.00 37.47 49 ARG B O 1
ATOM 3075 N N . THR B 2 55 ? -51.275 4.010 -16.145 1.00 37.04 50 THR B N 1
ATOM 3076 C CA . THR B 2 55 ? -51.395 2.677 -15.582 1.00 41.56 50 THR B CA 1
ATOM 3077 C C . THR B 2 55 ? -52.869 2.476 -15.312 1.00 35.21 50 THR B C 1
ATOM 3078 O O . THR B 2 55 ? -53.466 3.250 -14.560 1.00 36.81 50 THR B O 1
ATOM 3082 N N . LEU B 2 56 ? -53.472 1.491 -15.982 1.00 36.91 51 LEU B N 1
ATOM 3083 C CA . LEU B 2 56 ? -54.901 1.216 -15.836 1.00 29.24 51 LEU B CA 1
ATOM 3084 C C . LEU B 2 56 ? -55.076 0.217 -14.701 1.00 32.07 51 LEU B C 1
ATOM 3085 O O . LEU B 2 56 ? -54.729 -0.960 -14.833 1.00 32.35 51 LEU B O 1
ATOM 3090 N N . ARG B 2 57 ? -55.637 0.682 -13.596 1.00 29.02 52 ARG B N 1
ATOM 3091 C CA . ARG B 2 57 ? -55.753 -0.109 -12.386 1.00 31.76 52 ARG B CA 1
ATOM 3092 C C . ARG B 2 57 ? -57.199 -0.516 -12.175 1.00 35.72 52 ARG B C 1
ATOM 3093 O O . ARG B 2 57 ? -58.108 0.312 -12.306 1.00 35.06 52 ARG B O 1
ATOM 3101 N N . GLY B 2 58 ? -57.387 -1.752 -11.724 1.00 35.50 53 GLY B N 1
ATOM 3102 C CA . GLY B 2 58 ? -58.697 -2.217 -11.314 1.00 33.05 53 GLY B CA 1
ATOM 3103 C C . GLY B 2 58 ? -58.956 -3.695 -11.496 1.00 32.61 53 GLY B C 1
ATOM 3104 O O . GLY B 2 58 ? -59.744 -4.272 -10.734 1.00 31.89 53 GLY B O 1
ATOM 3105 N N . HIS B 2 59 ? -58.283 -4.339 -12.447 1.00 30.62 54 HIS B N 1
ATOM 3106 C CA . HIS B 2 59 ? -58.347 -5.793 -12.494 1.00 36.57 54 HIS B CA 1
ATOM 3107 C C . HIS B 2 59 ? -57.696 -6.365 -11.239 1.00 34.40 54 HIS B C 1
ATOM 3108 O O . HIS B 2 59 ? -56.762 -5.782 -10.681 1.00 31.37 54 HIS B O 1
ATOM 3115 N N . LEU B 2 60 ? -58.189 -7.516 -10.788 1.00 35.30 55 LEU B N 1
ATOM 3116 C CA . LEU B 2 60 ? -57.681 -8.105 -9.552 1.00 40.43 55 LEU B CA 1
ATOM 3117 C C . LEU B 2 60 ? -57.176 -9.529 -9.756 1.00 45.15 55 LEU B C 1
ATOM 3118 O O . LEU B 2 60 ? -57.076 -10.295 -8.793 1.00 40.22 55 LEU B O 1
ATOM 3123 N N . ALA B 2 61 ? -56.856 -9.897 -10.990 1.00 34.59 56 ALA B N 1
ATOM 3124 C CA . ALA B 2 61 ? -56.269 -11.200 -11.299 1.00 30.23 56 ALA B CA 1
ATOM 3125 C C . ALA B 2 61 ? -55.522 -11.042 -12.624 1.00 31.02 56 ALA B C 1
ATOM 3126 O O . ALA B 2 61 ? -55.410 -9.932 -13.153 1.00 29.98 56 ALA B O 1
ATOM 3128 N N . LYS B 2 62 ? -54.994 -12.137 -13.160 1.00 28.95 57 LYS B N 1
ATOM 3129 C CA . LYS B 2 62 ? -54.222 -12.037 -14.396 1.00 39.62 57 LYS B CA 1
ATOM 3130 C C . LYS B 2 62 ? -55.072 -11.467 -15.530 1.00 34.62 57 LYS B C 1
ATOM 3131 O O . LYS B 2 62 ? -56.247 -11.808 -15.670 1.00 35.23 57 LYS B O 1
ATOM 3137 N N . ILE B 2 63 ? -54.470 -10.579 -16.325 1.00 32.45 58 ILE B N 1
ATOM 3138 C CA . ILE B 2 63 ? -55.061 -10.121 -17.581 1.00 28.30 58 ILE B CA 1
ATOM 3139 C C . ILE B 2 63 ? -54.561 -11.020 -18.703 1.00 27.28 58 ILE B C 1
ATOM 3140 O O . ILE B 2 63 ? -53.353 -11.246 -18.839 1.00 31.03 58 ILE B O 1
ATOM 3145 N N . TYR B 2 64 ? -55.484 -11.500 -19.534 1.00 28.95 59 TYR B N 1
ATOM 3146 C CA . TYR B 2 64 ? -55.147 -12.390 -20.637 1.00 33.07 59 TYR B CA 1
ATOM 3147 C C . TYR B 2 64 ? -55.267 -11.760 -22.017 1.00 31.23 59 TYR B C 1
ATOM 3148 O O . TYR B 2 64 ? -54.646 -12.260 -22.954 1.00 31.19 59 TYR B O 1
ATOM 3157 N N . ALA B 2 65 ? -56.025 -10.677 -22.177 1.00 32.00 60 ALA B N 1
ATOM 3158 C CA . ALA B 2 65 ? -56.207 -10.137 -23.520 1.00 26.84 60 ALA B CA 1
ATOM 3159 C C . ALA B 2 65 ? -56.662 -8.694 -23.423 1.00 27.28 60 ALA B C 1
ATOM 3160 O O . ALA B 2 65 ? -57.246 -8.280 -22.419 1.00 28.17 60 ALA B O 1
ATOM 3162 N N . MET B 2 66 ? -56.434 -7.957 -24.510 1.00 25.72 61 MET B N 1
ATOM 3163 C CA . MET B 2 66 ? -56.971 -6.617 -24.678 1.00 27.07 61 MET B CA 1
ATOM 3164 C C . MET B 2 66 ? -57.111 -6.310 -26.163 1.00 28.01 61 MET B C 1
ATOM 3165 O O . MET B 2 66 ? -56.495 -6.955 -27.017 1.00 29.10 61 MET B O 1
ATOM 3170 N N . HIS B 2 67 ? -57.898 -5.277 -26.455 1.00 29.40 62 HIS B N 1
ATOM 3171 C CA . HIS B 2 67 ? -58.073 -4.837 -27.831 1.00 26.33 62 HIS B CA 1
ATOM 3172 C C . HIS B 2 67 ? -58.495 -3.373 -27.834 1.00 25.50 62 HIS B C 1
ATOM 3173 O O . HIS B 2 67 ? -59.460 -3.002 -27.159 1.00 25.54 62 HIS B O 1
ATOM 3180 N N . TRP B 2 68 ? -57.766 -2.550 -28.582 1.00 30.63 63 TRP B N 1
ATOM 3181 C CA . TRP B 2 68 ? -58.148 -1.156 -28.773 1.00 32.00 63 TRP B CA 1
ATOM 3182 C C . TRP B 2 68 ? -59.399 -1.054 -29.645 1.00 29.77 63 TRP B C 1
ATOM 3183 O O . TRP B 2 68 ? -59.535 -1.753 -30.648 1.00 30.19 63 TRP B O 1
ATOM 3194 N N . GLY B 2 69 ? -60.302 -0.156 -29.280 1.00 28.13 64 GLY B N 1
ATOM 3195 C CA . GLY B 2 69 ? -61.323 0.260 -30.221 1.00 23.97 64 GLY B CA 1
ATOM 3196 C C . GLY B 2 69 ? -60.737 1.099 -31.346 1.00 32.05 64 GLY B C 1
ATOM 3197 O O . GLY B 2 69 ? -59.616 1.620 -31.264 1.00 35.08 64 GLY B O 1
ATOM 3198 N N . THR B 2 70 ? -61.512 1.240 -32.425 1.00 31.02 65 THR B N 1
ATOM 3199 C CA . THR B 2 70 ? -60.965 1.930 -33.581 1.00 37.08 65 THR B CA 1
ATOM 3200 C C . THR B 2 70 ? -60.866 3.433 -33.380 1.00 34.90 65 THR B C 1
ATOM 3201 O O . THR B 2 70 ? -60.262 4.092 -34.229 1.00 36.39 65 THR B O 1
ATOM 3205 N N . ASP B 2 71 ? -61.402 3.988 -32.287 1.00 29.54 66 ASP B N 1
ATOM 3206 C CA . ASP B 2 71 ? -61.198 5.414 -32.042 1.00 33.78 66 ASP B CA 1
ATOM 3207 C C . ASP B 2 71 ? -59.858 5.722 -31.382 1.00 38.11 66 ASP B C 1
ATOM 3208 O O . ASP B 2 71 ? -59.582 6.893 -31.095 1.00 33.58 66 ASP B O 1
ATOM 3213 N N . SER B 2 72 ? -59.022 4.711 -31.138 1.00 32.28 67 SER B N 1
ATOM 3214 C CA . SER B 2 72 ? -57.704 4.876 -30.525 1.00 30.70 67 SER B CA 1
ATOM 3215 C C . SER B 2 72 ? -57.783 5.444 -29.116 1.00 31.39 67 SER B C 1
ATOM 3216 O O . SER B 2 72 ? -56.812 6.049 -28.624 1.00 35.35 67 SER B O 1
ATOM 3219 N N . ARG B 2 73 ? -58.948 5.355 -28.480 1.00 30.75 68 ARG B N 1
ATOM 3220 C CA . ARG B 2 73 ? -59.112 5.900 -27.140 1.00 30.29 68 ARG B CA 1
ATOM 3221 C C . ARG B 2 73 ? -59.712 4.884 -26.169 1.00 36.30 68 ARG B C 1
ATOM 3222 O O . ARG B 2 73 ? -59.163 4.638 -25.091 1.00 35.04 68 ARG B O 1
ATOM 3230 N N . LEU B 2 74 ? -60.834 4.277 -26.552 1.00 29.03 69 LEU B N 1
ATOM 3231 C CA . LEU B 2 74 ? -61.420 3.197 -25.773 1.00 29.94 69 LEU B CA 1
ATOM 3232 C C . LEU B 2 74 ? -60.669 1.900 -26.037 1.00 29.66 69 LEU B C 1
ATOM 3233 O O . LEU B 2 74 ? -60.174 1.658 -27.147 1.00 29.04 69 LEU B O 1
ATOM 3238 N N . LEU B 2 75 ? -60.591 1.063 -25.004 1.00 30.31 70 LEU B N 1
ATOM 3239 C CA . LEU B 2 75 ? -60.066 -0.283 -25.167 1.00 33.23 70 LEU B CA 1
ATOM 3240 C C . LEU B 2 75 ? -60.786 -1.210 -24.195 1.00 32.53 70 LEU B C 1
ATOM 3241 O O . LEU B 2 75 ? -61.310 -0.778 -23.166 1.00 35.96 70 LEU B O 1
ATOM 3246 N N . VAL B 2 76 ? -60.805 -2.497 -24.538 1.00 27.93 71 VAL B N 1
ATOM 3247 C CA . VAL B 2 76 ? -61.408 -3.530 -23.703 1.00 28.01 71 VAL B CA 1
ATOM 3248 C C . VAL B 2 76 ? -60.303 -4.462 -23.226 1.00 28.37 71 VAL B C 1
ATOM 3249 O O . VAL B 2 76 ? -59.355 -4.746 -23.966 1.00 28.72 71 VAL B O 1
ATOM 3253 N N . SER B 2 77 ? -60.404 -4.910 -21.977 1.00 27.93 72 SER B N 1
ATOM 3254 C CA . SER B 2 77 ? -59.458 -5.876 -21.443 1.00 27.57 72 SER B CA 1
ATOM 3255 C C . SER B 2 77 ? -60.221 -6.990 -20.748 1.00 26.42 72 SER B C 1
ATOM 3256 O O . SER B 2 77 ? -61.310 -6.777 -20.207 1.00 29.00 72 SER B O 1
ATOM 3259 N N . ALA B 2 78 ? -59.640 -8.189 -20.777 1.00 28.88 73 ALA B N 1
ATOM 3260 C CA . ALA B 2 78 ? -60.247 -9.390 -20.224 1.00 25.64 73 ALA B CA 1
ATOM 3261 C C . ALA B 2 78 ? -59.303 -10.006 -19.206 1.00 30.18 73 ALA B C 1
ATOM 3262 O O . ALA B 2 78 ? -58.129 -10.247 -19.514 1.00 30.88 73 ALA B O 1
ATOM 3264 N N . SER B 2 79 ? -59.837 -10.339 -18.026 1.00 29.64 74 SER B N 1
ATOM 3265 C CA . SER B 2 79 ? -59.043 -10.841 -16.910 1.00 29.43 74 SER B CA 1
ATOM 3266 C C . SER B 2 79 ? -59.708 -12.048 -16.256 1.00 30.31 74 SER B C 1
ATOM 3267 O O . SER B 2 79 ? -60.931 -12.199 -16.291 1.00 29.75 74 SER B O 1
ATOM 3270 N N . GLN B 2 80 ? -58.888 -12.900 -15.631 1.00 31.54 75 GLN B N 1
ATOM 3271 C CA . GLN B 2 80 ? -59.418 -14.032 -14.877 1.00 39.02 75 GLN B CA 1
ATOM 3272 C C . GLN B 2 80 ? -60.113 -13.619 -13.590 1.00 37.73 75 GLN B C 1
ATOM 3273 O O . GLN B 2 80 ? -60.557 -14.498 -12.855 1.00 36.87 75 GLN B O 1
ATOM 3279 N N . ASP B 2 81 ? -60.215 -12.331 -13.284 1.00 31.02 76 ASP B N 1
ATOM 3280 C CA . ASP B 2 81 ? -61.103 -11.908 -12.213 1.00 37.63 76 ASP B CA 1
ATOM 3281 C C . ASP B 2 81 ? -62.570 -11.919 -12.638 1.00 34.19 76 ASP B C 1
ATOM 3282 O O . ASP B 2 81 ? -63.421 -11.414 -11.894 1.00 32.15 76 ASP B O 1
ATOM 3287 N N . GLY B 2 82 ? -62.866 -12.466 -13.816 1.00 33.59 77 GLY B N 1
ATOM 3288 C CA . GLY B 2 82 ? -64.228 -12.513 -14.314 1.00 34.67 77 GLY B CA 1
ATOM 3289 C C . GLY B 2 82 ? -64.779 -11.191 -14.799 1.00 39.31 77 GLY B C 1
ATOM 3290 O O . GLY B 2 82 ? -66.000 -11.046 -14.902 1.00 38.12 77 GLY B O 1
ATOM 3291 N N . LYS B 2 83 ? -63.918 -10.217 -15.104 1.00 31.32 78 LYS B N 1
ATOM 3292 C CA . LYS B 2 83 ? -64.360 -8.895 -15.539 1.00 31.63 78 LYS B CA 1
ATOM 3293 C C . LYS B 2 83 ? -63.849 -8.601 -16.939 1.00 33.07 78 LYS B C 1
ATOM 3294 O O . LYS B 2 83 ? -62.678 -8.817 -17.238 1.00 31.46 78 LYS B O 1
ATOM 3300 N N . LEU B 2 84 ? -64.722 -8.042 -17.757 1.00 31.36 79 LEU B N 1
ATOM 3301 C CA . LEU B 2 84 ? -64.376 -7.406 -19.019 1.00 31.34 79 LEU B CA 1
ATOM 3302 C C . LEU B 2 84 ? -64.531 -5.901 -18.807 1.00 32.48 79 LEU B C 1
ATOM 3303 O O . LEU B 2 84 ? -65.651 -5.412 -18.609 1.00 31.62 79 LEU B O 1
ATOM 3308 N N . ILE B 2 85 ? -63.426 -5.161 -18.827 1.00 25.62 80 ILE B N 1
ATOM 3309 C CA . ILE B 2 85 ? -63.466 -3.728 -18.549 1.00 28.28 80 ILE B CA 1
ATOM 3310 C C . ILE B 2 85 ? -63.234 -2.948 -19.837 1.00 28.58 80 ILE B C 1
ATOM 3311 O O . ILE B 2 85 ? -62.287 -3.226 -20.584 1.00 28.83 80 ILE B O 1
ATOM 3316 N N . ILE B 2 86 ? -64.094 -1.963 -20.083 1.00 28.74 81 ILE B N 1
ATOM 3317 C CA . ILE B 2 86 ? -63.885 -0.984 -21.137 1.00 29.81 81 ILE B CA 1
ATOM 3318 C C . ILE B 2 86 ? -63.378 0.298 -20.485 1.00 28.00 81 ILE B C 1
ATOM 3319 O O . ILE B 2 86 ? -64.021 0.855 -19.583 1.00 29.70 81 ILE B O 1
ATOM 3324 N N . TRP B 2 87 ? -62.221 0.746 -20.937 1.00 28.61 82 TRP B N 1
ATOM 3325 C CA . TRP B 2 87 ? -61.532 1.896 -20.373 1.00 31.46 82 TRP B CA 1
ATOM 3326 C C . TRP B 2 87 ? -61.541 3.036 -21.373 1.00 31.68 82 TRP B C 1
ATOM 3327 O O . TRP B 2 87 ? -61.320 2.827 -22.572 1.00 32.62 82 TRP B O 1
ATOM 3338 N N . ASP B 2 88 ? -61.739 4.245 -20.868 1.00 30.58 83 ASP B N 1
ATOM 3339 C CA . ASP B 2 88 ? -61.347 5.459 -21.579 1.00 28.99 83 ASP B CA 1
ATOM 3340 C C . ASP B 2 88 ? -59.876 5.691 -21.257 1.00 36.92 83 ASP B C 1
ATOM 3341 O O . ASP B 2 88 ? -59.543 6.170 -20.171 1.00 34.53 83 ASP B O 1
ATOM 3346 N N . SER B 2 89 ? -58.989 5.369 -22.200 1.00 31.28 84 SER B N 1
ATOM 3347 C CA . SER B 2 89 ? -57.564 5.425 -21.897 1.00 28.81 84 SER B CA 1
ATOM 3348 C C . SER B 2 89 ? -57.051 6.857 -21.695 1.00 32.72 84 SER B C 1
ATOM 3349 O O . SER B 2 89 ? -56.008 7.041 -21.064 1.00 37.87 84 SER B O 1
ATOM 3352 N N . TYR B 2 90 ? -57.747 7.871 -22.209 1.00 30.44 85 TYR B N 1
ATOM 3353 C CA . TYR B 2 90 ? -57.287 9.250 -22.010 1.00 31.16 85 TYR B CA 1
ATOM 3354 C C . TYR B 2 90 ? -57.459 9.695 -20.564 1.00 37.69 85 TYR B C 1
ATOM 3355 O O . TYR B 2 90 ? -56.569 10.339 -20.002 1.00 40.89 85 TYR B O 1
ATOM 3364 N N . THR B 2 91 ? -58.596 9.374 -19.943 1.00 38.40 86 THR B N 1
ATOM 3365 C CA . THR B 2 91 ? -58.857 9.783 -18.565 1.00 36.67 86 THR B CA 1
ATOM 3366 C C . THR B 2 91 ? -58.569 8.694 -17.536 1.00 37.39 86 THR B C 1
ATOM 3367 O O . THR B 2 91 ? -58.473 9.008 -16.342 1.00 33.84 86 THR B O 1
ATOM 3371 N N . THR B 2 92 ? -58.441 7.434 -17.975 1.00 28.98 87 THR B N 1
ATOM 3372 C CA . THR B 2 92 ? -58.426 6.192 -17.203 1.00 27.96 87 THR B CA 1
ATOM 3373 C C . THR B 2 92 ? -59.795 5.840 -16.627 1.00 29.62 87 THR B C 1
ATOM 3374 O O . THR B 2 92 ? -59.910 4.824 -15.921 1.00 34.34 87 THR B O 1
ATOM 3378 N N . ASN B 2 93 ? -60.837 6.617 -16.917 1.00 29.43 88 ASN B N 1
ATOM 3379 C CA . ASN B 2 93 ? -62.180 6.264 -16.458 1.00 28.55 88 ASN B CA 1
ATOM 3380 C C . ASN B 2 93 ? -62.582 4.886 -16.958 1.00 32.06 88 ASN B C 1
ATOM 3381 O O . ASN B 2 93 ? -62.387 4.555 -18.127 1.00 35.00 88 ASN B O 1
ATOM 3386 N N . LYS B 2 94 ? -63.197 4.101 -16.080 1.00 30.13 89 LYS B N 1
ATOM 3387 C CA . LYS B 2 94 ? -63.866 2.884 -16.514 1.00 31.45 89 LYS B CA 1
ATOM 3388 C C . LYS B 2 94 ? -65.231 3.245 -17.094 1.00 33.47 89 LYS B C 1
ATOM 3389 O O . LYS B 2 94 ? -66.052 3.895 -16.432 1.00 31.40 89 LYS B O 1
ATOM 3395 N N . VAL B 2 95 ? -65.443 2.883 -18.355 1.00 29.40 90 VAL B N 1
ATOM 3396 C CA . VAL B 2 95 ? -66.720 3.141 -19.012 1.00 31.75 90 VAL B CA 1
ATOM 3397 C C . VAL B 2 95 ? -67.736 2.070 -18.627 1.00 34.97 90 VAL B C 1
ATOM 3398 O O . VAL B 2 95 ? -68.884 2.376 -18.261 1.00 33.68 90 VAL B O 1
ATOM 3402 N N . HIS B 2 96 ? -67.313 0.801 -18.694 1.00 30.04 91 HIS B N 1
ATOM 3403 C CA . HIS B 2 96 ? -68.101 -0.352 -18.277 1.00 32.47 91 HIS B CA 1
ATOM 3404 C C . HIS B 2 96 ? -67.197 -1.372 -17.611 1.00 27.15 91 HIS B C 1
ATOM 3405 O O . HIS B 2 96 ? -66.044 -1.552 -18.013 1.00 33.61 91 HIS B O 1
ATOM 3412 N N . ALA B 2 97 ? -67.748 -2.081 -16.630 1.00 29.43 92 ALA B N 1
ATOM 3413 C CA . ALA B 2 97 ? -67.133 -3.290 -16.085 1.00 33.38 92 ALA B CA 1
ATOM 3414 C C . ALA B 2 97 ? -68.143 -4.418 -16.244 1.00 37.17 92 ALA B C 1
ATOM 3415 O O . ALA B 2 97 ? -69.155 -4.449 -15.536 1.00 38.48 92 ALA B O 1
ATOM 3417 N N . ILE B 2 98 ? -67.872 -5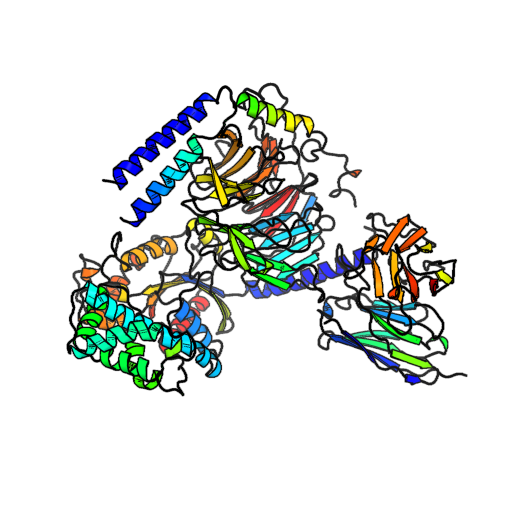.344 -17.157 1.00 34.07 93 ILE B N 1
ATOM 3418 C CA . ILE B 2 98 ? -68.846 -6.358 -17.560 1.00 29.93 93 ILE B CA 1
ATOM 3419 C C . ILE B 2 98 ? -68.558 -7.632 -16.789 1.00 34.72 93 ILE B C 1
ATOM 3420 O O . ILE B 2 98 ? -67.431 -8.159 -16.876 1.00 32.21 93 ILE B O 1
ATOM 3425 N N . PRO B 2 99 ? -69.511 -8.164 -16.019 1.00 30.20 94 PRO B N 1
ATOM 3426 C CA . PRO B 2 99 ? -69.270 -9.406 -15.272 1.00 33.06 94 PRO B CA 1
ATOM 3427 C C . PRO B 2 99 ? -69.471 -10.616 -16.174 1.00 33.31 94 PRO B C 1
ATOM 3428 O O . PRO B 2 99 ? -70.528 -10.782 -16.784 1.00 34.90 94 PRO B O 1
ATOM 3432 N N . LEU B 2 100 ? -68.460 -11.468 -16.248 1.00 30.97 95 LEU B N 1
ATOM 3433 C CA . LEU B 2 100 ? -68.465 -12.574 -17.195 1.00 34.78 95 LEU B CA 1
ATOM 3434 C C . LEU B 2 100 ? -69.119 -13.802 -16.574 1.00 38.43 95 LEU B C 1
ATOM 3435 O O . LEU B 2 100 ? -68.921 -14.090 -15.392 1.00 35.68 95 LEU B O 1
ATOM 3440 N N . ARG B 2 101 ? -69.890 -14.532 -17.377 1.00 37.67 96 ARG B N 1
ATOM 3441 C CA . ARG B 2 101 ? -70.498 -15.763 -16.875 1.00 39.01 96 ARG B CA 1
ATOM 3442 C C . ARG B 2 101 ? -69.446 -16.822 -16.589 1.00 40.88 96 ARG B C 1
ATOM 3443 O O . ARG B 2 101 ? -69.572 -17.586 -15.632 1.00 39.11 96 ARG B O 1
ATOM 3451 N N . SER B 2 102 ? -68.395 -16.876 -17.390 1.00 36.91 97 SER B N 1
ATOM 3452 C CA . SER B 2 102 ? -67.256 -17.731 -17.109 1.00 41.18 97 SER B CA 1
ATOM 3453 C C . SER B 2 102 ? -66.022 -16.853 -17.012 1.00 42.13 97 SER B C 1
ATOM 3454 O O . SER B 2 102 ? -65.763 -16.029 -17.894 1.00 36.87 97 SER B O 1
ATOM 3457 N N . SER B 2 103 ? -65.256 -17.032 -15.951 1.00 36.06 98 SER B N 1
ATOM 3458 C CA . SER B 2 103 ? -64.108 -16.178 -15.705 1.00 36.67 98 SER B CA 1
ATOM 3459 C C . SER B 2 103 ? -62.841 -16.671 -16.382 1.00 41.46 98 SER B C 1
ATOM 3460 O O . SER B 2 103 ? -61.825 -15.978 -16.322 1.00 32.66 98 SER B O 1
ATOM 3463 N N . TRP B 2 104 ? -62.871 -17.831 -17.045 1.00 40.78 99 TRP B N 1
ATOM 3464 C CA . TRP B 2 104 ? -61.653 -18.444 -17.575 1.00 35.57 99 TRP B CA 1
ATOM 3465 C C . TRP B 2 104 ? -61.393 -17.969 -19.009 1.00 41.61 99 TRP B C 1
ATOM 3466 O O . TRP B 2 104 ? -61.292 -18.748 -19.952 1.00 32.81 99 TRP B O 1
ATOM 3477 N N . VAL B 2 105 ? -61.255 -16.650 -19.143 1.00 34.93 100 VAL B N 1
ATOM 3478 C CA . VAL B 2 105 ? -61.201 -15.985 -20.441 1.00 38.55 100 VAL B CA 1
ATOM 3479 C C . VAL B 2 105 ? -59.794 -16.022 -21.016 1.00 36.88 100 VAL B C 1
ATOM 3480 O O . VAL B 2 105 ? -58.785 -16.019 -20.303 1.00 33.91 100 VAL B O 1
ATOM 3484 N N . MET B 2 106 ? -59.725 -16.046 -22.342 1.00 32.10 101 MET B N 1
ATOM 3485 C CA . MET B 2 106 ? -58.447 -16.005 -23.032 1.00 25.55 101 MET B CA 1
ATOM 3486 C C . MET B 2 106 ? -58.364 -14.936 -24.099 1.00 31.07 101 MET B C 1
ATOM 3487 O O . MET B 2 106 ? -57.248 -14.637 -24.552 1.00 26.97 101 MET B O 1
ATOM 3492 N N . THR B 2 107 ? -59.489 -14.375 -24.538 1.00 26.80 102 THR B N 1
ATOM 3493 C CA . THR B 2 107 ? -59.473 -13.441 -25.649 1.00 29.60 102 THR B CA 1
ATOM 3494 C C . THR B 2 107 ? -60.606 -12.445 -25.493 1.00 26.61 102 THR B C 1
ATOM 3495 O O . THR B 2 107 ? -61.635 -12.746 -24.889 1.00 29.44 102 THR B O 1
ATOM 3499 N N . CYS B 2 108 ? -60.408 -11.252 -26.052 1.00 28.00 103 CYS B N 1
ATOM 3500 C CA . CYS B 2 108 ? -61.496 -10.312 -26.230 1.00 25.07 103 CYS B CA 1
ATOM 3501 C C . CYS B 2 108 ? -61.215 -9.514 -27.489 1.00 31.42 103 CYS B C 1
ATOM 3502 O O . CYS B 2 108 ? -60.090 -9.492 -27.993 1.00 28.71 103 CYS B O 1
ATOM 3505 N N . ALA B 2 109 ? -62.257 -8.860 -27.993 1.00 24.54 104 ALA B N 1
ATOM 3506 C CA . ALA B 2 109 ? -62.155 -8.095 -29.221 1.00 26.22 104 ALA B CA 1
ATOM 3507 C C . ALA B 2 109 ? -63.157 -6.957 -29.146 1.00 27.47 104 ALA B C 1
ATOM 3508 O O . ALA B 2 109 ? -64.217 -7.088 -28.534 1.00 28.99 104 ALA B O 1
ATOM 3510 N N . TYR B 2 110 ? -62.810 -5.846 -29.779 1.00 28.62 105 TYR B N 1
ATOM 3511 C CA . TYR B 2 110 ? -63.678 -4.688 -29.903 1.00 34.28 105 TYR B CA 1
ATOM 3512 C C . TYR B 2 110 ? -64.163 -4.652 -31.345 1.00 28.28 105 TYR B C 1
ATOM 3513 O O . TYR B 2 110 ? -63.349 -4.708 -32.270 1.00 28.77 105 TYR B O 1
ATOM 3522 N N . ALA B 2 111 ? -65.474 -4.604 -31.536 1.00 24.22 106 ALA B N 1
ATOM 3523 C CA . ALA B 2 111 ? -66.002 -4.479 -32.886 1.00 23.91 106 ALA B CA 1
ATOM 3524 C C . ALA B 2 111 ? -65.585 -3.129 -33.462 1.00 32.15 106 ALA B C 1
ATOM 3525 O O . ALA B 2 111 ? -65.552 -2.126 -32.730 1.00 27.85 106 ALA B O 1
ATOM 3527 N N . PRO B 2 112 ? -65.224 -3.068 -34.747 1.00 31.51 107 PRO B N 1
ATOM 3528 C CA . PRO B 2 112 ? -64.800 -1.773 -35.305 1.00 32.97 107 PRO B CA 1
ATOM 3529 C C . PRO B 2 112 ? -65.863 -0.701 -35.182 1.00 30.88 107 PRO B C 1
ATOM 3530 O O . PRO B 2 112 ? -65.520 0.476 -35.068 1.00 33.57 107 PRO B O 1
ATOM 3534 N N . SER B 2 113 ? -67.144 -1.073 -35.139 1.00 30.11 108 SER B N 1
ATOM 3535 C CA . SER B 2 113 ? -68.194 -0.079 -34.964 1.00 34.40 108 SER B CA 1
ATOM 3536 C C . SER B 2 113 ? -68.214 0.527 -33.564 1.00 34.74 108 SER B C 1
ATOM 3537 O O . SER B 2 113 ? -68.850 1.564 -33.367 1.00 34.77 108 SER B O 1
ATOM 3540 N N . GLY B 2 114 ? -67.590 -0.120 -32.580 1.00 34.28 109 GLY B N 1
ATOM 3541 C CA . GLY B 2 114 ? -67.771 0.260 -31.188 1.00 30.07 109 GLY B CA 1
ATOM 3542 C C . GLY B 2 114 ? -69.067 -0.209 -30.544 1.00 32.27 109 GLY B C 1
ATOM 3543 O O . GLY B 2 114 ? -69.295 0.082 -29.364 1.00 33.22 109 GLY B O 1
ATOM 3544 N N . ASN B 2 115 ? -69.919 -0.935 -31.263 1.00 27.85 110 ASN B N 1
ATOM 3545 C CA . ASN B 2 115 ? -71.224 -1.313 -30.723 1.00 32.38 110 ASN B CA 1
ATOM 3546 C C . ASN B 2 115 ? -71.193 -2.580 -29.876 1.00 28.74 110 ASN B C 1
ATOM 3547 O O . ASN B 2 115 ? -72.132 -2.814 -29.101 1.00 32.47 110 ASN B O 1
ATOM 3552 N N . TYR B 2 116 ? -70.151 -3.401 -30.014 1.00 29.50 111 TYR B N 1
ATOM 3553 C CA . TYR B 2 116 ? -70.077 -4.728 -29.420 1.00 29.32 111 TYR B CA 1
ATOM 3554 C C . TYR B 2 116 ? -68.644 -5.001 -29.006 1.00 31.57 111 TYR B C 1
ATOM 3555 O O . TYR B 2 116 ? -67.705 -4.507 -29.635 1.00 29.73 111 TYR B O 1
ATOM 3564 N N . VAL B 2 117 ? -68.486 -5.820 -27.961 1.00 29.68 112 VAL B N 1
ATOM 3565 C CA . VAL B 2 117 ? -67.234 -6.504 -27.668 1.00 27.63 112 VAL B CA 1
ATOM 3566 C C . VAL B 2 117 ? -67.524 -8.006 -27.648 1.00 28.13 112 VAL B C 1
ATOM 3567 O O . VAL B 2 117 ? -68.676 -8.430 -27.615 1.00 28.55 112 VAL B O 1
ATOM 3571 N N . ALA B 2 118 ? -66.459 -8.805 -27.719 1.00 26.53 113 ALA B N 1
ATOM 3572 C CA . ALA B 2 118 ? -66.538 -10.261 -27.648 1.00 28.67 113 ALA B CA 1
ATOM 3573 C C . ALA B 2 118 ? -65.475 -10.772 -26.686 1.00 32.20 113 ALA B C 1
ATOM 3574 O O . ALA B 2 118 ? -64.448 -10.120 -26.477 1.00 29.25 113 ALA B O 1
ATOM 3576 N N A CYS B 2 119 ? -65.706 -11.960 -26.149 0.59 28.64 114 CYS B N 1
ATOM 3577 N N B CYS B 2 119 ? -65.732 -11.941 -26.077 0.41 28.71 114 CYS B N 1
ATOM 3578 C CA A CYS B 2 119 ? -64.660 -12.617 -25.390 0.59 29.95 114 CYS B CA 1
ATOM 3579 C CA B CYS B 2 119 ? -64.838 -12.533 -25.077 0.41 29.30 114 CYS B CA 1
ATOM 3580 C C A CYS B 2 119 ? -65.011 -14.091 -25.250 0.59 28.53 114 CYS B C 1
ATOM 3581 C C B CYS B 2 119 ? -65.151 -14.026 -24.913 0.41 29.63 114 CYS B C 1
ATOM 3582 O O A CYS B 2 119 ? -66.056 -14.554 -25.709 0.59 28.59 114 CYS B O 1
ATOM 3583 O O B CYS B 2 119 ? -66.300 -14.449 -25.054 0.41 25.28 114 CYS B O 1
ATOM 3588 N N . GLY B 2 120 ? -64.125 -14.815 -24.598 1.00 27.79 115 GLY B N 1
ATOM 3589 C CA . GLY B 2 120 ? -64.343 -16.232 -24.350 1.00 30.59 115 GLY B CA 1
ATOM 3590 C C . GLY B 2 120 ? -63.038 -16.893 -23.978 1.00 31.10 115 GLY B C 1
ATOM 3591 O O . GLY B 2 120 ? -61.978 -16.262 -23.961 1.00 30.83 115 GLY B O 1
ATOM 3592 N N . GLY B 2 121 ? -63.119 -18.202 -23.731 1.00 30.75 116 GLY B N 1
ATOM 3593 C CA . GLY B 2 121 ? -61.989 -18.928 -23.183 1.00 28.41 116 GLY B CA 1
ATOM 3594 C C . GLY B 2 121 ? -62.303 -20.398 -22.982 1.00 34.42 116 GLY B C 1
ATOM 3595 O O . GLY B 2 121 ? -62.717 -21.092 -23.928 1.00 31.14 116 GLY B O 1
ATOM 3596 N N . LEU B 2 122 ? -62.070 -20.892 -21.760 1.00 31.41 117 LEU B N 1
ATOM 3597 C CA . LEU B 2 122 ? -62.274 -22.309 -21.462 1.00 31.96 117 LEU B CA 1
ATOM 3598 C C . LEU B 2 122 ? -63.738 -22.708 -21.460 1.00 33.40 117 LEU B C 1
ATOM 3599 O O . LEU B 2 122 ? -64.035 -23.908 -21.327 1.00 32.57 117 LEU B O 1
ATOM 3604 N N . ASP B 2 123 ? -64.664 -21.753 -21.619 1.00 26.95 118 ASP B N 1
ATOM 3605 C CA . ASP B 2 123 ? -66.045 -22.144 -21.870 1.00 24.77 118 ASP B CA 1
ATOM 3606 C C . ASP B 2 123 ? -66.256 -22.584 -23.310 1.00 31.45 118 ASP B C 1
ATOM 3607 O O . ASP B 2 123 ? -67.339 -23.069 -23.639 1.00 29.14 118 ASP B O 1
ATOM 3612 N N . ASN B 2 124 ? -65.245 -22.431 -24.169 1.00 29.30 119 ASN B N 1
ATOM 3613 C CA . ASN B 2 124 ? -65.326 -22.810 -25.581 1.00 30.96 119 ASN B CA 1
ATOM 3614 C C . ASN B 2 124 ? -66.382 -22.006 -26.321 1.00 30.73 119 ASN B C 1
ATOM 3615 O O . ASN B 2 124 ? -66.894 -22.452 -27.345 1.00 30.19 119 ASN B O 1
ATOM 3620 N N . ILE B 2 125 ? -66.726 -20.825 -25.810 1.00 29.18 120 ILE B N 1
ATOM 3621 C CA . ILE B 2 125 ? -67.827 -20.019 -26.323 1.00 30.66 120 ILE B CA 1
ATOM 3622 C C . ILE B 2 125 ? -67.292 -18.642 -26.698 1.00 32.82 120 ILE B C 1
ATOM 3623 O O . ILE B 2 125 ? -66.516 -18.045 -25.945 1.00 33.10 120 ILE B O 1
ATOM 3628 N N . CYS B 2 126 ? -67.735 -18.108 -27.821 1.00 33.21 121 CYS B N 1
ATOM 3629 C CA . CYS B 2 126 ? -67.466 -16.705 -28.127 1.00 27.85 121 CYS B CA 1
ATOM 3630 C C . CYS B 2 126 ? -68.721 -15.916 -27.790 1.00 27.39 121 CYS B C 1
ATOM 3631 O O . CYS B 2 126 ? -69.739 -16.022 -28.486 1.00 30.75 121 CYS B O 1
ATOM 3634 N N . SER B 2 127 ? -68.658 -15.155 -26.697 1.00 28.09 122 SER B N 1
ATOM 3635 C CA . SER B 2 127 ? -69.796 -14.392 -26.218 1.00 26.34 122 SER B CA 1
ATOM 3636 C C . SER B 2 127 ? -69.724 -12.984 -26.786 1.00 31.01 122 SER B C 1
ATOM 3637 O O . SER B 2 127 ? -68.662 -12.344 -26.743 1.00 27.58 122 SER B O 1
ATOM 3640 N N . ILE B 2 128 ? -70.852 -12.515 -27.312 1.00 28.58 123 ILE B N 1
ATOM 3641 C CA . ILE B 2 128 ? -70.991 -11.194 -27.915 1.00 30.68 123 ILE B CA 1
ATOM 3642 C C . ILE B 2 128 ? -71.761 -10.314 -26.947 1.00 32.76 123 ILE B C 1
ATOM 3643 O O . ILE B 2 128 ? -72.816 -10.724 -26.447 1.00 28.77 123 ILE B O 1
ATOM 3648 N N . TYR B 2 129 ? -71.261 -9.098 -26.715 1.00 30.38 124 TYR B N 1
ATOM 3649 C CA . TYR B 2 129 ? -71.817 -8.182 -25.724 1.00 34.54 124 TYR B CA 1
ATOM 3650 C C . TYR B 2 129 ? -72.234 -6.882 -26.396 1.00 32.69 124 TYR B C 1
ATOM 3651 O O . TYR B 2 129 ? -71.420 -6.235 -27.059 1.00 29.84 124 TYR B O 1
ATOM 3660 N N . ASN B 2 130 ? -73.493 -6.497 -26.203 1.00 28.32 125 ASN B N 1
ATOM 3661 C CA . ASN B 2 130 ? -74.051 -5.286 -26.792 1.00 32.52 125 ASN B CA 1
ATOM 3662 C C . ASN B 2 130 ? -73.738 -4.118 -25.863 1.00 34.21 125 ASN B C 1
ATOM 3663 O O . ASN B 2 130 ? -74.144 -4.125 -24.697 1.00 32.78 125 ASN B O 1
ATOM 3668 N N . LEU B 2 131 ? -72.989 -3.145 -26.357 1.00 33.19 126 LEU B N 1
ATOM 3669 C CA . LEU B 2 131 ? -72.613 -2.000 -25.543 1.00 32.86 126 LEU B CA 1
ATOM 3670 C C . LEU B 2 131 ? -73.641 -0.878 -25.579 1.00 40.82 126 LEU B C 1
ATOM 3671 O O . LEU B 2 131 ? -73.532 0.063 -24.787 1.00 37.05 126 LEU B O 1
ATOM 3676 N N . LYS B 2 132 ? -74.655 -0.979 -26.434 1.00 32.64 127 LYS B N 1
ATOM 3677 C CA . LYS B 2 132 ? -75.579 0.126 -26.680 1.00 38.03 127 LYS B CA 1
ATOM 3678 C C . LYS B 2 132 ? -77.016 -0.312 -26.425 1.00 39.66 127 LYS B C 1
ATOM 3679 O O . LYS B 2 132 ? -77.834 -0.294 -27.343 1.00 43.02 127 LYS B O 1
ATOM 3685 N N . THR B 2 133 ? -77.314 -0.821 -25.235 1.00 39.38 128 THR B N 1
ATOM 3686 C CA . THR B 2 133 ? -78.666 -1.294 -24.982 1.00 33.58 128 THR B CA 1
ATOM 3687 C C . THR B 2 133 ? -79.572 -0.142 -24.543 1.00 40.88 128 THR B C 1
ATOM 3688 O O . THR B 2 133 ? -79.115 0.893 -24.055 1.00 37.23 128 THR B O 1
ATOM 3692 N N . ARG B 2 134 ? -80.881 -0.340 -24.724 1.00 37.35 129 ARG B N 1
ATOM 3693 C CA . ARG B 2 134 ? -81.867 0.586 -24.172 1.00 42.98 129 ARG B CA 1
ATOM 3694 C C . ARG B 2 134 ? -81.838 0.595 -22.648 1.00 42.19 129 ARG B C 1
ATOM 3695 O O . ARG B 2 134 ? -82.098 1.633 -22.018 1.00 38.04 129 ARG B O 1
ATOM 3703 N N . GLU B 2 135 ? -81.511 -0.547 -22.041 1.00 35.86 130 GLU B N 1
ATOM 3704 C CA . GLU B 2 135 ? -81.495 -0.667 -20.591 1.00 40.95 130 GLU B CA 1
ATOM 3705 C C . GLU B 2 135 ? -80.349 0.107 -19.952 1.00 37.31 130 GLU B C 1
ATOM 3706 O O . GLU B 2 135 ? -80.418 0.418 -18.758 1.00 39.24 130 GLU B O 1
ATOM 3712 N N . GLY B 2 136 ? -79.301 0.413 -20.709 1.00 33.64 131 GLY B N 1
ATOM 3713 C CA . GLY B 2 136 ? -78.215 1.229 -20.236 1.00 43.49 131 GLY B CA 1
ATOM 3714 C C . GLY B 2 136 ? -77.012 0.451 -19.752 1.00 47.71 131 GLY B C 1
ATOM 3715 O O . GLY B 2 136 ? -75.935 1.035 -19.613 1.00 45.03 131 GLY B O 1
ATOM 3716 N N . ASN B 2 137 ? -77.167 -0.835 -19.479 1.00 40.23 132 ASN B N 1
ATOM 3717 C CA . ASN B 2 137 ? -76.040 -1.687 -19.133 1.00 48.14 132 ASN B CA 1
ATOM 3718 C C . ASN B 2 137 ? -75.688 -2.594 -20.312 1.00 44.21 132 ASN B C 1
ATOM 3719 O O . ASN B 2 137 ? -76.378 -2.626 -21.329 1.00 48.60 132 ASN B O 1
ATOM 3724 N N . VAL B 2 138 ? -74.583 -3.317 -20.167 1.00 41.66 133 VAL B N 1
ATOM 3725 C CA . VAL B 2 138 ? -74.091 -4.227 -21.199 1.00 40.59 133 VAL B CA 1
ATOM 3726 C C . VAL B 2 138 ? -74.786 -5.568 -21.028 1.00 41.37 133 VAL B C 1
ATOM 3727 O O . VAL B 2 138 ? -74.879 -6.082 -19.910 1.00 39.19 133 VAL B O 1
ATOM 3731 N N . ARG B 2 139 ? -75.271 -6.138 -22.129 1.00 42.34 134 ARG B N 1
ATOM 3732 C CA . ARG B 2 139 ? -75.978 -7.415 -22.099 1.00 47.66 134 ARG B CA 1
ATOM 3733 C C . ARG B 2 139 ? -75.326 -8.392 -23.070 1.00 34.46 134 ARG B C 1
ATOM 3734 O O . ARG B 2 139 ? -74.914 -8.000 -24.167 1.00 33.22 134 ARG B O 1
ATOM 3742 N N . VAL B 2 140 ? -75.242 -9.666 -22.671 1.00 28.66 135 VAL B N 1
ATOM 3743 C CA . VAL B 2 140 ? -74.875 -10.714 -23.622 1.00 36.21 135 VAL B CA 1
ATOM 3744 C C . VAL B 2 140 ? -75.934 -10.778 -24.714 1.00 36.68 135 VAL B C 1
ATOM 3745 O O . VAL B 2 140 ? -77.105 -11.059 -24.444 1.00 41.75 135 VAL B O 1
ATOM 3749 N N . SER B 2 141 ? -75.535 -10.543 -25.959 1.00 31.03 136 SER B N 1
ATOM 3750 C CA . SER B 2 141 ? -76.498 -10.702 -27.042 1.00 37.13 136 SER B CA 1
ATOM 3751 C C . SER B 2 141 ? -76.421 -12.067 -27.718 1.00 36.54 136 SER B C 1
ATOM 3752 O O . SER B 2 141 ? -77.423 -12.530 -28.261 1.00 38.86 136 SER B O 1
ATOM 3755 N N . ARG B 2 142 ? -75.273 -12.736 -27.691 1.00 35.39 137 ARG B N 1
ATOM 3756 C CA . ARG B 2 142 ? -75.147 -14.047 -28.312 1.00 32.69 137 ARG B CA 1
ATOM 3757 C C . ARG B 2 142 ? -74.076 -14.824 -27.586 1.00 34.51 137 ARG B C 1
ATOM 3758 O O . ARG B 2 142 ? -73.057 -14.257 -27.184 1.00 32.40 137 ARG B O 1
ATOM 3766 N N . GLU B 2 143 ? -74.295 -16.125 -27.447 1.00 32.35 138 GLU B N 1
ATOM 3767 C CA . GLU B 2 143 ? -73.250 -17.048 -27.018 1.00 35.31 138 GLU B CA 1
ATOM 3768 C C . GLU B 2 143 ? -73.009 -17.981 -28.209 1.00 40.64 138 GLU B C 1
ATOM 3769 O O . GLU B 2 143 ? -73.850 -18.830 -28.517 1.00 37.75 138 GLU B O 1
ATOM 3775 N N . LEU B 2 144 ? -71.889 -17.782 -28.908 1.00 30.86 139 LEU B N 1
ATOM 3776 C CA . LEU B 2 144 ? -71.564 -18.553 -30.115 1.00 30.56 139 LEU B CA 1
ATOM 3777 C C . LEU B 2 144 ? -70.960 -19.892 -29.711 1.00 30.05 139 LEU B C 1
ATOM 3778 O O . LEU B 2 144 ? -69.796 -19.971 -29.286 1.00 29.24 139 LEU B O 1
ATOM 3783 N N . ALA B 2 145 ? -71.745 -20.955 -29.858 1.00 36.72 140 ALA B N 1
ATOM 3784 C CA . ALA B 2 145 ? -71.362 -22.280 -29.402 1.00 35.88 140 ALA B CA 1
ATOM 3785 C C . ALA B 2 145 ? -71.067 -23.184 -30.591 1.00 26.25 140 ALA B C 1
ATOM 3786 O O . ALA B 2 145 ? -71.755 -23.134 -31.611 1.00 30.90 140 ALA B O 1
ATOM 3788 N N . GLY B 2 146 ? -70.094 -24.067 -30.411 1.00 33.41 141 GLY B N 1
ATOM 3789 C CA . GLY B 2 146 ? -69.729 -25.009 -31.454 1.00 38.19 141 GLY B CA 1
ATOM 3790 C C . GLY B 2 146 ? -68.265 -25.390 -31.474 1.00 42.10 141 GLY B C 1
ATOM 3791 O O . GLY B 2 146 ? -67.955 -26.526 -31.846 1.00 37.04 141 GLY B O 1
ATOM 3792 N N . HIS B 2 147 ? -67.356 -24.520 -31.026 1.00 31.42 142 HIS B N 1
ATOM 3793 C CA . HIS B 2 147 ? -65.996 -24.997 -30.819 1.00 34.21 142 HIS B CA 1
ATOM 3794 C C . HIS B 2 147 ? -65.993 -26.082 -29.745 1.00 38.17 142 HIS B C 1
ATOM 3795 O O . HIS B 2 147 ? -66.814 -26.076 -28.826 1.00 33.75 142 HIS B O 1
ATOM 3802 N N . THR B 2 148 ? -65.060 -27.021 -29.866 1.00 31.81 143 THR B N 1
ATOM 3803 C CA . THR B 2 148 ? -64.940 -28.106 -28.905 1.00 34.65 143 THR B CA 1
ATOM 3804 C C . THR B 2 148 ? -63.668 -27.999 -28.081 1.00 36.37 143 THR B C 1
ATOM 3805 O O . THR B 2 148 ? -63.361 -28.912 -27.306 1.00 35.39 143 THR B O 1
ATOM 3809 N N . GLY B 2 149 ? -62.906 -26.914 -28.248 1.00 29.20 144 GLY B N 1
ATOM 3810 C CA . GLY B 2 149 ? -61.802 -26.583 -27.374 1.00 29.39 144 GLY B CA 1
ATOM 3811 C C . GLY B 2 149 ? -61.836 -25.089 -27.095 1.00 30.80 144 GLY B C 1
ATOM 3812 O O . GLY B 2 149 ? -62.685 -24.371 -27.628 1.00 28.85 144 GLY B O 1
ATOM 3813 N N . TYR B 2 150 ? -60.899 -24.631 -26.276 1.00 25.35 145 TYR B N 1
ATOM 3814 C CA . TYR B 2 150 ? -60.970 -23.254 -25.790 1.00 29.66 145 TYR B CA 1
ATOM 3815 C C . TYR B 2 150 ? -60.941 -22.248 -26.941 1.00 36.09 145 TYR B C 1
ATOM 3816 O O . TYR B 2 150 ? -60.328 -22.481 -27.986 1.00 30.65 145 TYR B O 1
ATOM 3825 N N . LEU B 2 151 ? -61.594 -21.108 -26.718 1.00 30.32 146 LEU B N 1
ATOM 3826 C CA . LEU B 2 151 ? -61.533 -19.972 -27.632 1.00 30.89 146 LEU B CA 1
ATOM 3827 C C . LEU B 2 151 ? -60.239 -19.212 -27.376 1.00 30.68 146 LEU B C 1
ATOM 3828 O O . LEU B 2 151 ? -60.020 -18.699 -26.270 1.00 30.50 146 LEU B O 1
ATOM 3833 N N . SER B 2 152 ? -59.354 -19.169 -28.372 1.00 25.89 147 SER B N 1
ATOM 3834 C CA . SER B 2 152 ? -58.062 -18.519 -28.161 1.00 26.84 147 SER B CA 1
ATOM 3835 C C . SER B 2 152 ? -57.999 -17.098 -28.710 1.00 32.37 147 SER B C 1
ATOM 3836 O O . SER B 2 152 ? -57.148 -16.313 -28.270 1.00 29.23 147 SER B O 1
ATOM 3839 N N . CYS B 2 153 ? -58.835 -16.762 -29.682 1.00 30.61 148 CYS B N 1
ATOM 3840 C CA . CYS B 2 153 ? -58.762 -15.439 -30.286 1.00 31.26 148 CYS B CA 1
ATOM 3841 C C . CYS B 2 153 ? -60.042 -15.223 -31.076 1.00 27.67 148 CYS B C 1
ATOM 3842 O O . CYS B 2 153 ? -60.713 -16.181 -31.464 1.00 27.67 148 CYS B O 1
ATOM 3845 N N . CYS B 2 154 ? -60.396 -13.955 -31.279 1.00 28.46 149 CYS B N 1
ATOM 3846 C CA . CYS B 2 154 ? -61.556 -13.619 -32.098 1.00 29.01 149 CYS B CA 1
ATOM 3847 C C . CYS B 2 154 ? -61.411 -12.174 -32.563 1.00 30.58 149 CYS B C 1
ATOM 3848 O O . CYS B 2 154 ? -60.798 -11.357 -31.870 1.00 29.77 149 CYS B O 1
ATOM 3851 N N . ARG B 2 155 ? -61.955 -11.879 -33.751 1.00 30.16 150 ARG B N 1
ATOM 3852 C CA . ARG B 2 155 ? -61.947 -10.536 -34.338 1.00 30.42 150 ARG B CA 1
ATOM 3853 C C . ARG B 2 155 ? -63.227 -10.352 -35.142 1.00 30.08 150 ARG B C 1
ATOM 3854 O O . ARG B 2 155 ? -63.554 -11.191 -35.992 1.00 28.92 150 ARG B O 1
ATOM 3862 N N . PHE B 2 156 ? -63.943 -9.264 -34.888 1.00 27.70 151 PHE B N 1
ATOM 3863 C CA . PHE B 2 156 ? -65.123 -8.950 -35.687 1.00 28.74 151 PHE B CA 1
ATOM 3864 C C . PHE B 2 156 ? -64.724 -8.536 -37.102 1.00 33.35 151 PHE B C 1
ATOM 3865 O O . PHE B 2 156 ? -63.727 -7.835 -37.302 1.00 33.25 151 PHE B O 1
ATOM 3873 N N A LEU B 2 157 ? -65.514 -8.970 -38.091 0.65 31.77 152 LEU B N 1
ATOM 3874 N N B LEU B 2 157 ? -65.513 -8.970 -38.090 0.35 31.83 152 LEU B N 1
ATOM 3875 C CA A LEU B 2 157 ? -65.460 -8.340 -39.408 0.65 31.45 152 LEU B CA 1
ATOM 3876 C CA B LEU B 2 157 ? -65.459 -8.335 -39.406 0.35 31.76 152 LEU B CA 1
ATOM 3877 C C A LEU B 2 157 ? -66.336 -7.098 -39.439 0.65 34.32 152 LEU B C 1
ATOM 3878 C C B LEU B 2 157 ? -66.331 -7.090 -39.427 0.35 33.86 152 LEU B C 1
ATOM 3879 O O A LEU B 2 157 ? -65.966 -6.083 -40.037 0.65 36.06 152 LEU B O 1
ATOM 3880 O O B LEU B 2 157 ? -65.948 -6.062 -39.994 0.35 35.54 152 LEU B O 1
ATOM 3889 N N . ASP B 2 158 ? -67.505 -7.183 -38.816 1.00 31.02 153 ASP B N 1
ATOM 3890 C CA . ASP B 2 158 ? -68.436 -6.077 -38.637 1.00 32.46 153 ASP B CA 1
ATOM 3891 C C . ASP B 2 158 ? -69.418 -6.541 -37.563 1.00 34.07 153 ASP B C 1
ATOM 3892 O O . ASP B 2 158 ? -69.194 -7.568 -36.920 1.00 35.05 153 ASP B O 1
ATOM 3897 N N . ASP B 2 159 ? -70.530 -5.819 -37.389 1.00 30.71 154 ASP B N 1
ATOM 3898 C CA . ASP B 2 159 ? -71.452 -6.163 -36.315 1.00 30.86 154 ASP B CA 1
ATOM 3899 C C . ASP B 2 159 ? -72.168 -7.507 -36.518 1.00 36.62 154 ASP B C 1
ATOM 3900 O O . ASP B 2 159 ? -72.753 -8.019 -35.559 1.00 37.18 154 ASP B O 1
ATOM 3905 N N . ASN B 2 160 ? -72.151 -8.105 -37.713 1.00 35.35 155 ASN B N 1
ATOM 3906 C CA A ASN B 2 160 ? -72.865 -9.341 -38.021 0.44 37.30 155 ASN B CA 1
ATOM 3907 C CA B ASN B 2 160 ? -72.862 -9.377 -37.849 0.56 35.50 155 ASN B CA 1
ATOM 3908 C C . ASN B 2 160 ? -71.960 -10.562 -38.141 1.00 30.49 155 ASN B C 1
ATOM 3909 O O . ASN B 2 160 ? -72.460 -11.689 -38.166 1.00 32.09 155 ASN B O 1
ATOM 3918 N N . GLN B 2 161 ? -70.650 -10.373 -38.279 1.00 30.95 156 GLN B N 1
ATOM 3919 C CA . GLN B 2 161 ? -69.765 -11.503 -38.544 1.00 34.64 156 GLN B CA 1
ATOM 3920 C C . GLN B 2 161 ? -68.499 -11.413 -37.706 1.00 33.00 156 GLN B C 1
ATOM 3921 O O . GLN B 2 161 ? -67.940 -10.330 -37.528 1.00 34.04 156 GLN B O 1
ATOM 3927 N N . ILE B 2 162 ? -68.038 -12.561 -37.217 1.00 26.33 157 ILE B N 1
ATOM 3928 C CA . ILE B 2 162 ? -66.856 -12.604 -36.369 1.00 29.62 157 ILE B CA 1
ATOM 3929 C C . ILE B 2 162 ? -66.100 -13.885 -36.683 1.00 29.12 157 ILE B C 1
ATOM 3930 O O . ILE B 2 162 ? -66.709 -14.922 -36.964 1.00 32.04 157 ILE B O 1
ATOM 3935 N N . VAL B 2 163 ? -64.766 -13.812 -36.668 1.00 27.08 158 VAL B N 1
ATOM 3936 C CA A VAL B 2 163 ? -63.906 -14.969 -36.888 0.29 29.67 158 VAL B CA 1
ATOM 3937 C CA B VAL B 2 163 ? -63.901 -14.969 -36.890 0.71 29.46 158 VAL B CA 1
ATOM 3938 C C . VAL B 2 163 ? -63.283 -15.379 -35.559 1.00 30.96 158 VAL B C 1
ATOM 3939 O O . VAL B 2 163 ? -62.870 -14.524 -34.765 1.00 26.61 158 VAL B O 1
ATOM 3946 N N . THR B 2 164 ? -63.211 -16.692 -35.323 1.00 29.58 159 THR B N 1
ATOM 3947 C CA . THR B 2 164 ? -62.684 -17.235 -34.079 1.00 30.13 159 THR B CA 1
ATOM 3948 C C . THR B 2 164 ? -61.578 -18.240 -34.366 1.00 30.42 159 THR B C 1
ATOM 3949 O O . THR B 2 164 ? -61.546 -18.855 -35.428 1.00 27.57 159 THR B O 1
ATOM 3953 N N . SER B 2 165 ? -60.654 -18.388 -33.426 1.00 29.45 160 SER B N 1
ATOM 3954 C CA . SER B 2 165 ? -59.692 -19.486 -33.449 1.00 30.87 160 SER B CA 1
ATOM 3955 C C . SER B 2 165 ? -59.845 -20.276 -32.155 1.00 29.36 160 SER B C 1
ATOM 3956 O O . SER B 2 165 ? -60.266 -19.718 -31.135 1.00 29.27 160 SER B O 1
ATOM 3959 N N . SER B 2 166 ? -59.501 -21.567 -32.194 1.00 28.22 161 SER B N 1
ATOM 3960 C CA . SER B 2 166 ? -59.781 -22.448 -31.064 1.00 28.39 161 SER B CA 1
ATOM 3961 C C . SER B 2 166 ? -58.692 -23.500 -30.878 1.00 30.69 161 SER B C 1
ATOM 3962 O O . SER B 2 166 ? -58.085 -23.975 -31.840 1.00 30.99 161 SER B O 1
ATOM 3965 N N . GLY B 2 167 ? -58.479 -23.889 -29.617 1.00 31.63 162 GLY B N 1
ATOM 3966 C CA . GLY B 2 167 ? -57.671 -25.061 -29.327 1.00 30.31 162 GLY B CA 1
ATOM 3967 C C . GLY B 2 167 ? -58.160 -26.347 -29.984 1.00 28.41 162 GLY B C 1
ATOM 3968 O O . GLY B 2 167 ? -57.403 -27.323 -30.024 1.00 32.66 162 GLY B O 1
ATOM 3969 N N . ASP B 2 168 ? -59.390 -26.382 -30.497 1.00 27.86 163 ASP B N 1
ATOM 3970 C CA . ASP B 2 168 ? -59.813 -27.583 -31.228 1.00 31.91 163 ASP B CA 1
ATOM 3971 C C . ASP B 2 168 ? -59.160 -27.723 -32.624 1.00 37.62 163 ASP B C 1
ATOM 3972 O O . ASP B 2 168 ? -59.506 -28.662 -33.348 1.00 31.29 163 ASP B O 1
ATOM 3977 N N . THR B 2 169 ? -58.238 -26.824 -33.001 1.00 32.87 164 THR B N 1
ATOM 3978 C CA . THR B 2 169 ? -57.446 -26.755 -34.256 1.00 29.98 164 THR B CA 1
ATOM 3979 C C . THR B 2 169 ? -58.203 -26.132 -35.426 1.00 28.46 164 THR B C 1
ATOM 3980 O O . THR B 2 169 ? -57.656 -26.102 -36.540 1.00 29.37 164 THR B O 1
ATOM 3984 N N . THR B 2 170 ? -59.412 -25.611 -35.224 1.00 28.04 165 THR B N 1
ATOM 3985 C CA . THR B 2 170 ? -60.157 -24.956 -36.288 1.00 33.12 165 THR B CA 1
ATOM 3986 C C . THR B 2 170 ? -60.255 -23.457 -36.027 1.00 38.53 165 THR B C 1
ATOM 3987 O O . THR B 2 170 ? -60.048 -22.979 -34.908 1.00 31.37 165 THR B O 1
ATOM 3991 N N . CYS B 2 171 ? -60.552 -22.720 -37.096 1.00 30.75 166 CYS B N 1
ATOM 3992 C CA . CYS B 2 171 ? -61.097 -21.379 -37.010 1.00 33.14 166 CYS B CA 1
ATOM 3993 C C . CYS B 2 171 ? -62.466 -21.407 -37.664 1.00 29.91 166 CYS B C 1
ATOM 3994 O O . CYS B 2 171 ? -62.787 -22.312 -38.433 1.00 31.81 166 CYS B O 1
ATOM 3997 N N . ALA B 2 172 ? -63.273 -20.398 -37.384 1.00 29.69 167 ALA B N 1
ATOM 3998 C CA . ALA B 2 172 ? -64.630 -20.403 -37.899 1.00 32.36 167 ALA B CA 1
ATOM 3999 C C . ALA B 2 172 ? -65.063 -18.971 -38.151 1.00 35.84 167 ALA B C 1
ATOM 4000 O O . ALA B 2 172 ? -64.668 -18.060 -37.425 1.00 30.53 167 ALA B O 1
ATOM 4002 N N . LEU B 2 173 ? -65.869 -18.792 -39.195 1.00 30.07 168 LEU B N 1
ATOM 4003 C CA . LEU B 2 173 ? -66.594 -17.559 -39.464 1.00 30.96 168 LEU B CA 1
ATOM 4004 C C . LEU B 2 173 ? -68.036 -17.760 -39.020 1.00 34.15 168 LEU B C 1
ATOM 4005 O O . LEU B 2 173 ? -68.670 -18.743 -39.415 1.00 33.21 168 LEU B O 1
ATOM 4010 N N . TRP B 2 174 ? -68.549 -16.833 -38.214 1.00 30.54 169 TRP B N 1
ATOM 4011 C CA . TRP B 2 174 ? -69.873 -16.948 -37.609 1.00 29.10 169 TRP B CA 1
ATOM 4012 C C . TRP B 2 174 ? -70.831 -15.904 -38.165 1.00 32.85 169 TRP B C 1
ATOM 4013 O O . TRP B 2 174 ? -70.450 -14.755 -38.407 1.00 31.26 169 TRP B O 1
ATOM 4024 N N . ASP B 2 175 ? -72.080 -16.312 -38.340 1.00 32.48 170 ASP B N 1
ATOM 4025 C CA . ASP B 2 175 ? -73.200 -15.392 -38.489 1.00 30.55 170 ASP B CA 1
ATOM 4026 C C . ASP B 2 175 ? -73.717 -15.118 -37.084 1.00 36.81 170 ASP B C 1
ATOM 4027 O O . ASP B 2 175 ? -74.292 -16.008 -36.449 1.00 34.32 170 ASP B O 1
ATOM 4032 N N . ILE B 2 176 ? -73.502 -13.898 -36.586 1.00 35.47 171 ILE B N 1
ATOM 4033 C CA . ILE B 2 176 ? -73.839 -13.617 -35.189 1.00 31.84 171 ILE B CA 1
ATOM 4034 C C . ILE B 2 176 ? -75.351 -13.690 -34.972 1.00 34.04 171 ILE B C 1
ATOM 4035 O O . ILE B 2 176 ? -75.826 -14.278 -33.989 1.00 36.60 171 ILE B O 1
ATOM 4040 N N . GLU B 2 177 ? -76.124 -13.130 -35.905 1.00 35.63 172 GLU B N 1
ATOM 4041 C CA . GLU B 2 177 ? -77.580 -13.158 -35.816 1.00 42.19 172 GLU B CA 1
ATOM 4042 C C . GLU B 2 177 ? -78.119 -14.572 -35.615 1.00 45.86 172 GLU B C 1
ATOM 4043 O O . GLU B 2 177 ? -78.945 -14.810 -34.732 1.00 41.03 172 GLU B O 1
ATOM 4049 N N . THR B 2 178 ? -77.678 -15.525 -36.433 1.00 41.72 173 THR B N 1
ATOM 4050 C CA . THR B 2 178 ? -78.213 -16.878 -36.344 1.00 40.31 173 THR B CA 1
ATOM 4051 C C . THR B 2 178 ? -77.430 -17.751 -35.383 1.00 44.07 173 THR B C 1
ATOM 4052 O O . THR B 2 178 ? -77.879 -18.860 -35.064 1.00 41.39 173 THR B O 1
ATOM 4056 N N . GLY B 2 179 ? -76.266 -17.291 -34.932 1.00 35.45 174 GLY B N 1
ATOM 4057 C CA . GLY B 2 179 ? -75.465 -18.101 -34.039 1.00 36.79 174 GLY B CA 1
ATOM 4058 C C . GLY B 2 179 ? -74.752 -19.276 -34.671 1.00 34.48 174 GLY B C 1
ATOM 4059 O O . GLY B 2 179 ? -74.213 -20.112 -33.941 1.00 39.02 174 GLY B O 1
ATOM 4060 N N . GLN B 2 180 ? -74.686 -19.352 -35.995 1.00 36.91 175 GLN B N 1
ATOM 4061 C CA . GLN B 2 180 ? -74.124 -20.511 -36.679 1.00 37.43 175 GLN B CA 1
ATOM 4062 C C . GLN B 2 180 ? -72.737 -20.209 -37.232 1.00 35.36 175 GLN B C 1
ATOM 4063 O O . GLN B 2 180 ? -72.494 -19.115 -37.757 1.00 34.55 175 GLN B O 1
ATOM 4069 N N . GLN B 2 181 ? -71.840 -21.190 -37.127 1.00 29.41 176 GLN B N 1
ATOM 4070 C CA . GLN B 2 181 ? -70.637 -21.219 -37.948 1.00 39.12 176 GLN B CA 1
ATOM 4071 C C . GLN B 2 181 ? -71.054 -21.395 -39.399 1.00 40.42 176 GLN B C 1
ATOM 4072 O O . GLN B 2 181 ? -71.514 -22.475 -39.777 1.00 43.66 176 GLN B O 1
ATOM 4078 N N . THR B 2 182 ? -70.884 -20.364 -40.228 1.00 36.66 177 THR B N 1
ATOM 4079 C CA . THR B 2 182 ? -71.287 -20.519 -41.622 1.00 36.27 177 THR B CA 1
ATOM 4080 C C . THR B 2 182 ? -70.144 -20.921 -42.550 1.00 40.31 177 THR B C 1
ATOM 4081 O O . THR B 2 182 ? -70.395 -21.526 -43.591 1.00 42.77 177 THR B O 1
ATOM 4085 N N . THR B 2 183 ? -68.904 -20.584 -42.221 1.00 39.35 178 THR B N 1
ATOM 4086 C CA . THR B 2 183 ? -67.740 -21.051 -42.962 1.00 34.43 178 THR B CA 1
ATOM 4087 C C . THR B 2 183 ? -66.725 -21.536 -41.939 1.00 42.87 178 THR B C 1
ATOM 4088 O O . THR B 2 183 ? -66.567 -20.919 -40.881 1.00 42.18 178 THR B O 1
ATOM 4092 N N . THR B 2 184 ? -66.062 -22.657 -42.216 1.00 38.98 179 THR B N 1
ATOM 4093 C CA A THR B 2 184 ? -65.043 -23.173 -41.319 0.24 39.85 179 THR B CA 1
ATOM 4094 C CA B THR B 2 184 ? -65.036 -23.179 -41.322 0.76 38.79 179 THR B CA 1
ATOM 4095 C C . THR B 2 184 ? -63.672 -23.111 -41.986 1.00 41.06 179 THR B C 1
ATOM 4096 O O . THR B 2 184 ? -63.548 -23.094 -43.216 1.00 42.25 179 THR B O 1
ATOM 4103 N N . PHE B 2 185 ? -62.638 -23.086 -41.150 1.00 33.74 180 PHE B N 1
ATOM 4104 C CA . PHE B 2 185 ? -61.262 -23.014 -41.624 1.00 36.78 180 PHE B CA 1
ATOM 4105 C C . PHE B 2 185 ? -60.507 -24.153 -40.945 1.00 39.68 180 PHE B C 1
ATOM 4106 O O . PHE B 2 185 ? -60.070 -24.040 -39.795 1.00 33.47 180 PHE B O 1
ATOM 4114 N N . THR B 2 186 ? -60.373 -25.267 -41.653 1.00 34.91 181 THR B N 1
ATOM 4115 C CA . THR B 2 186 ? -59.750 -26.466 -41.113 1.00 31.81 181 THR B CA 1
ATOM 4116 C C . THR B 2 186 ? -58.433 -26.755 -41.827 1.00 33.59 181 THR B C 1
ATOM 4117 O O . THR B 2 186 ? -58.267 -26.463 -43.014 1.00 34.97 181 THR B O 1
ATOM 4121 N N . GLY B 2 187 ? -57.502 -27.351 -41.098 1.00 32.98 182 GLY B N 1
ATOM 4122 C CA . GLY B 2 187 ? -56.228 -27.722 -41.694 1.00 36.62 182 GLY B CA 1
ATOM 4123 C C . GLY B 2 187 ? -55.048 -27.626 -40.750 1.00 36.30 182 GLY B C 1
ATOM 4124 O O . GLY B 2 187 ? -54.063 -28.354 -40.915 1.00 34.18 182 GLY B O 1
ATOM 4125 N N . HIS B 2 188 ? -55.119 -26.751 -39.748 1.00 27.86 183 HIS B N 1
ATOM 4126 C CA . HIS B 2 188 ? -54.144 -26.832 -38.671 1.00 27.55 183 HIS B CA 1
ATOM 4127 C C . HIS B 2 188 ? -54.252 -28.194 -37.994 1.00 35.93 183 HIS B C 1
ATOM 4128 O O . HIS B 2 188 ? -55.337 -28.776 -37.887 1.00 35.97 183 HIS B O 1
ATOM 4135 N N . THR B 2 189 ? -53.112 -28.705 -37.536 1.00 32.27 184 THR B N 1
ATOM 4136 C CA . THR B 2 189 ? -53.081 -29.982 -36.833 1.00 37.91 184 THR B CA 1
ATOM 4137 C C . THR B 2 189 ? -52.762 -29.824 -35.353 1.00 42.13 184 THR B C 1
ATOM 4138 O O . THR B 2 189 ? -52.513 -30.825 -34.676 1.00 37.07 184 THR B O 1
ATOM 4142 N N . GLY B 2 190 ? -52.743 -28.585 -34.843 1.00 35.46 185 GLY B N 1
ATOM 4143 C CA . GLY B 2 190 ? -52.584 -28.335 -33.427 1.00 35.88 185 GLY B CA 1
ATOM 4144 C C . GLY B 2 190 ? -53.368 -27.093 -33.053 1.00 37.03 185 GLY B C 1
ATOM 4145 O O . GLY B 2 190 ? -53.849 -26.368 -33.922 1.00 35.10 185 GLY B O 1
ATOM 4146 N N . ASP B 2 191 ? -53.501 -26.869 -31.745 1.00 32.00 186 ASP B N 1
ATOM 4147 C CA . ASP B 2 191 ? -54.270 -25.741 -31.218 1.00 26.61 186 ASP B CA 1
ATOM 4148 C C . ASP B 2 191 ? -53.955 -24.452 -31.964 1.00 24.73 186 ASP B C 1
ATOM 4149 O O . ASP B 2 191 ? -52.789 -24.075 -32.085 1.00 28.33 186 ASP B O 1
ATOM 4154 N N . VAL B 2 192 ? -54.996 -23.750 -32.399 1.00 27.03 187 VAL B N 1
ATOM 4155 C CA . VAL B 2 192 ? -54.833 -22.418 -32.981 1.00 27.42 187 VAL B CA 1
ATOM 4156 C C . VAL B 2 192 ? -54.868 -21.402 -31.846 1.00 33.69 187 VAL B C 1
ATOM 4157 O O . VAL B 2 192 ? -55.840 -21.342 -31.085 1.00 28.68 187 VAL B O 1
ATOM 4161 N N . MET B 2 193 ? -53.815 -20.594 -31.748 1.00 27.07 188 MET B N 1
ATOM 4162 C CA . MET B 2 193 ? -53.598 -19.708 -30.616 1.00 28.81 188 MET B CA 1
ATOM 4163 C C . MET B 2 193 ? -53.946 -18.253 -30.895 1.00 32.00 188 MET B C 1
ATOM 4164 O O . MET B 2 193 ? -54.183 -17.495 -29.943 1.00 29.96 188 MET B O 1
ATOM 4169 N N A SER B 2 194 ? -53.970 -17.834 -32.160 0.63 26.60 189 SER B N 1
ATOM 4170 N N B SER B 2 194 ? -53.960 -17.838 -32.158 0.37 27.39 189 SER B N 1
ATOM 4171 C CA A SER B 2 194 ? -54.032 -16.407 -32.454 0.63 27.60 189 SER B CA 1
ATOM 4172 C CA B SER B 2 194 ? -54.069 -16.420 -32.460 0.37 28.10 189 SER B CA 1
ATOM 4173 C C A SER B 2 194 ? -54.407 -16.223 -33.912 0.63 27.63 189 SER B C 1
ATOM 4174 C C B SER B 2 194 ? -54.476 -16.260 -33.912 0.37 28.25 189 SER B C 1
ATOM 4175 O O A SER B 2 194 ? -54.079 -17.060 -34.756 0.63 28.38 189 SER B O 1
ATOM 4176 O O B SER B 2 194 ? -54.231 -17.138 -34.745 0.37 27.26 189 SER B O 1
ATOM 4181 N N . LEU B 2 195 ? -55.109 -15.128 -34.202 1.00 30.61 190 LEU B N 1
ATOM 4182 C CA . LEU B 2 195 ? -55.453 -14.795 -35.575 1.00 27.41 190 LEU B CA 1
ATOM 4183 C C . LEU B 2 195 ? -55.376 -13.285 -35.754 1.00 32.10 190 LEU B C 1
ATOM 4184 O O . LEU B 2 195 ? -55.507 -12.517 -34.800 1.00 29.81 190 LEU B O 1
ATOM 4189 N N . SER B 2 196 ? -55.221 -12.863 -37.002 1.00 31.61 191 SER B N 1
ATOM 4190 C CA . SER B 2 196 ? -55.092 -11.451 -37.312 1.00 36.10 191 SER B CA 1
ATOM 4191 C C . SER B 2 196 ? -55.771 -11.188 -38.645 1.00 29.06 191 SER B C 1
ATOM 4192 O O . SER B 2 196 ? -55.465 -11.852 -39.639 1.00 30.96 191 SER B O 1
ATOM 4195 N N . LEU B 2 197 ? -56.693 -10.235 -38.658 1.00 26.24 192 LEU B N 1
ATOM 4196 C CA . LEU B 2 197 ? -57.433 -9.890 -39.870 1.00 32.87 192 LEU B CA 1
ATOM 4197 C C . LEU B 2 197 ? -56.610 -8.965 -40.753 1.00 36.66 192 LEU B C 1
ATOM 4198 O O . LEU B 2 197 ? -56.001 -8.015 -40.265 1.00 44.06 192 LEU B O 1
ATOM 4203 N N . ALA B 2 198 ? -56.603 -9.229 -42.060 1.00 32.38 193 ALA B N 1
ATOM 4204 C CA . ALA B 2 198 ? -55.974 -8.280 -42.967 1.00 36.43 193 ALA B CA 1
ATOM 4205 C C . ALA B 2 198 ? -56.706 -6.940 -42.876 1.00 40.03 193 ALA B C 1
ATOM 4206 O O . ALA B 2 198 ? -57.888 -6.900 -42.522 1.00 34.15 193 ALA B O 1
ATOM 4208 N N . PRO B 2 199 ? -56.019 -5.822 -43.155 1.00 46.82 194 PRO B N 1
ATOM 4209 C CA . PRO B 2 199 ? -56.708 -4.515 -43.116 1.00 47.08 194 PRO B CA 1
ATOM 4210 C C . PRO B 2 199 ? -57.967 -4.446 -43.976 1.00 40.38 194 PRO B C 1
ATOM 4211 O O . PRO B 2 199 ? -58.941 -3.821 -43.547 1.00 45.30 194 PRO B O 1
ATOM 4215 N N . ASP B 2 200 ? -57.996 -5.078 -45.156 1.00 41.43 195 ASP B N 1
ATOM 4216 C CA . ASP B 2 200 ? -59.224 -5.113 -45.955 1.00 47.81 195 ASP B CA 1
ATOM 4217 C C . ASP B 2 200 ? -60.184 -6.237 -45.554 1.00 51.98 195 ASP B C 1
ATOM 4218 O O . ASP B 2 200 ? -61.237 -6.384 -46.184 1.00 47.15 195 ASP B O 1
ATOM 4223 N N . THR B 2 201 ? -59.854 -7.011 -44.516 1.00 46.62 196 THR B N 1
ATOM 4224 C CA . THR B 2 201 ? -60.667 -8.110 -43.978 1.00 41.79 196 THR B CA 1
ATOM 4225 C C . THR B 2 201 ? -60.963 -9.209 -45.002 1.00 36.26 196 THR B C 1
ATOM 4226 O O . THR B 2 201 ? -61.846 -10.040 -44.777 1.00 46.39 196 THR B O 1
ATOM 4230 N N . ARG B 2 202 ? -60.236 -9.271 -46.107 1.00 35.81 197 ARG B N 1
ATOM 4231 C CA . ARG B 2 202 ? -60.451 -10.359 -47.053 1.00 39.66 197 ARG B CA 1
ATOM 4232 C C . ARG B 2 202 ? -59.636 -11.600 -46.716 1.00 37.52 197 ARG B C 1
ATOM 4233 O O . ARG B 2 202 ? -59.999 -12.706 -47.138 1.00 38.03 197 ARG B O 1
ATOM 4241 N N . LEU B 2 203 ? -58.558 -11.436 -45.960 1.00 37.48 198 LEU B N 1
ATOM 4242 C CA . LEU B 2 203 ? -57.701 -12.531 -45.533 1.00 36.23 198 LEU B CA 1
ATOM 4243 C C . LEU B 2 203 ? -57.530 -12.432 -44.022 1.00 39.56 198 LEU B C 1
ATOM 4244 O O . LEU B 2 203 ? -57.686 -11.356 -43.447 1.00 31.33 198 LEU B O 1
ATOM 4249 N N . PHE B 2 204 ? -57.214 -13.560 -43.380 1.00 29.77 199 PHE B N 1
ATOM 4250 C CA . PHE B 2 204 ? -56.685 -13.534 -42.028 1.00 29.20 199 PHE B CA 1
ATOM 4251 C C . PHE B 2 204 ? -55.595 -14.588 -41.923 1.00 31.40 199 PHE B C 1
ATOM 4252 O O . PHE B 2 204 ? -55.552 -15.545 -42.705 1.00 33.64 199 PHE B O 1
ATOM 4260 N N . VAL B 2 205 ? -54.678 -14.377 -40.978 1.00 29.69 200 VAL B N 1
ATOM 4261 C CA . VAL B 2 205 ? -53.622 -15.347 -40.707 1.00 34.26 200 VAL B CA 1
ATOM 4262 C C . VAL B 2 205 ? -53.808 -15.900 -39.300 1.00 30.98 200 VAL B C 1
ATOM 4263 O O . VAL B 2 205 ? -54.293 -15.207 -38.400 1.00 30.19 200 VAL B O 1
ATOM 4267 N N . SER B 2 206 ? -53.399 -17.156 -39.111 1.00 30.41 201 SER B N 1
ATOM 4268 C CA . SER B 2 206 ? -53.510 -17.835 -37.826 1.00 30.34 201 SER B CA 1
ATOM 4269 C C . SER B 2 206 ? -52.168 -18.446 -37.452 1.00 32.04 201 SER B C 1
ATOM 4270 O O . SER B 2 206 ? -51.367 -18.816 -38.315 1.00 31.26 201 SER B O 1
ATOM 4273 N N . GLY B 2 207 ? -51.919 -18.541 -36.163 1.00 33.90 202 GLY B N 1
ATOM 4274 C CA . GLY B 2 207 ? -50.734 -19.211 -35.645 1.00 33.68 202 GLY B CA 1
ATOM 4275 C C . GLY B 2 207 ? -51.173 -20.310 -34.730 1.00 33.76 202 GLY B C 1
ATOM 4276 O O . GLY B 2 207 ? -52.102 -20.134 -33.928 1.00 30.91 202 GLY B O 1
ATOM 4277 N N . ALA B 2 208 ? -50.527 -21.474 -34.836 1.00 31.22 203 ALA B N 1
ATOM 4278 C CA . ALA B 2 208 ? -50.983 -22.657 -34.136 1.00 32.66 203 ALA B CA 1
ATOM 4279 C C . ALA B 2 208 ? -49.827 -23.387 -33.456 1.00 35.00 203 ALA B C 1
ATOM 4280 O O . ALA B 2 208 ? -48.647 -23.083 -33.654 1.00 35.48 203 ALA B O 1
ATOM 4282 N N . CYS B 2 209 ? -50.198 -24.370 -32.634 1.00 36.66 204 CYS B N 1
ATOM 4283 C CA . CYS B 2 209 ? -49.235 -25.230 -31.961 1.00 35.46 204 CYS B CA 1
ATOM 4284 C C . CYS B 2 209 ? -48.673 -26.317 -32.862 1.00 37.84 204 CYS B C 1
ATOM 4285 O O . CYS B 2 209 ? -47.875 -27.130 -32.396 1.00 38.74 204 CYS B O 1
ATOM 4288 N N . ASP B 2 210 ? -49.043 -26.359 -34.133 1.00 34.18 205 ASP B N 1
ATOM 4289 C CA . ASP B 2 210 ? -48.261 -27.182 -35.044 1.00 34.40 205 ASP B CA 1
ATOM 4290 C C . ASP B 2 210 ? -47.029 -26.436 -35.558 1.00 38.64 205 ASP B C 1
ATOM 4291 O O . ASP B 2 210 ? -46.380 -26.894 -36.500 1.00 36.34 205 ASP B O 1
ATOM 4296 N N . ALA B 2 211 ? -46.716 -25.289 -34.949 1.00 36.49 206 ALA B N 1
ATOM 4297 C CA . ALA B 2 211 ? -45.578 -24.440 -35.285 1.00 38.61 206 ALA B CA 1
ATOM 4298 C C . ALA B 2 211 ? -45.678 -23.825 -36.676 1.00 38.13 206 ALA B C 1
ATOM 4299 O O . ALA B 2 211 ? -44.674 -23.351 -37.212 1.00 38.15 206 ALA B O 1
ATOM 4301 N N . SER B 2 212 ? -46.862 -23.826 -37.283 1.00 34.41 207 SER B N 1
ATOM 4302 C CA . SER B 2 212 ? -47.074 -23.216 -38.588 1.00 34.27 207 SER B CA 1
ATOM 4303 C C . SER B 2 212 ? -47.997 -22.008 -38.473 1.00 34.50 207 SER B C 1
ATOM 4304 O O . SER B 2 212 ? -48.811 -21.904 -37.547 1.00 36.84 207 SER B O 1
ATOM 4307 N N . ALA B 2 213 ? -47.868 -21.094 -39.437 1.00 31.57 208 ALA B N 1
ATOM 4308 C CA . ALA B 2 213 ? -48.852 -20.042 -39.646 1.00 30.69 208 ALA B CA 1
ATOM 4309 C C . ALA B 2 213 ? -49.566 -20.298 -40.969 1.00 35.40 208 ALA B C 1
ATOM 4310 O O . ALA B 2 213 ? -48.958 -20.795 -41.922 1.00 37.83 208 ALA B O 1
ATOM 4312 N N . LYS B 2 214 ? -50.854 -19.969 -41.023 1.00 31.90 209 LYS B N 1
ATOM 4313 C CA . LYS B 2 214 ? -51.659 -20.210 -42.209 1.00 31.16 209 LYS B CA 1
ATOM 4314 C C . LYS B 2 214 ? -52.396 -18.944 -42.615 1.00 35.97 209 LYS B C 1
ATOM 4315 O O . LYS B 2 214 ? -52.973 -18.244 -41.772 1.00 32.02 209 LYS B O 1
ATOM 4321 N N . LEU B 2 215 ? -52.358 -18.658 -43.914 1.00 33.22 210 LEU B N 1
ATOM 4322 C CA . LEU B 2 215 ? -53.107 -17.562 -44.509 1.00 32.13 210 LEU B CA 1
ATOM 4323 C C . LEU B 2 215 ? -54.413 -18.120 -45.044 1.00 32.55 210 LEU B C 1
ATOM 4324 O O . LEU B 2 215 ? -54.411 -19.097 -45.805 1.00 34.60 210 LEU B O 1
ATOM 4329 N N . TRP B 2 216 ? -55.520 -17.516 -4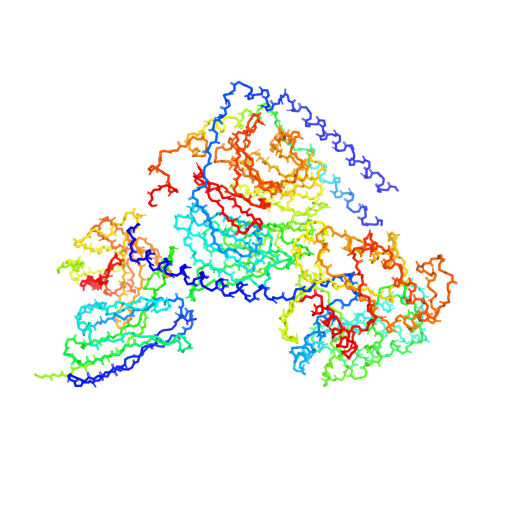4.636 1.00 30.14 211 TRP B N 1
ATOM 4330 C CA . TRP B 2 216 ? -56.846 -18.018 -44.973 1.00 29.82 211 TRP B CA 1
ATOM 4331 C C . TRP B 2 216 ? -57.562 -17.003 -45.837 1.00 37.20 211 TRP B C 1
ATOM 4332 O O . TRP B 2 216 ? -57.434 -15.792 -45.619 1.00 33.60 211 TRP B O 1
ATOM 4343 N N . ASP B 2 217 ? -58.331 -17.507 -46.795 1.00 36.03 212 ASP B N 1
ATOM 4344 C CA . ASP B 2 217 ? -59.195 -16.675 -47.615 1.00 30.98 212 ASP B CA 1
ATOM 4345 C C . ASP B 2 217 ? -60.564 -16.663 -46.951 1.00 31.61 212 ASP B C 1
ATOM 4346 O O . ASP B 2 217 ? -61.224 -17.705 -46.872 1.00 30.54 212 ASP B O 1
ATOM 4351 N N . VAL B 2 218 ? -60.983 -15.484 -46.474 1.00 33.35 213 VAL B N 1
ATOM 4352 C CA . VAL B 2 218 ? -62.182 -15.381 -45.639 1.00 35.74 213 VAL B CA 1
ATOM 4353 C C . VAL B 2 218 ? -63.412 -15.884 -46.383 1.00 34.31 213 VAL B C 1
ATOM 4354 O O . VAL B 2 218 ? -64.176 -16.703 -45.865 1.00 35.52 213 VAL B O 1
ATOM 4358 N N . ARG B 2 219 ? -63.634 -15.384 -47.605 1.00 30.26 214 ARG B N 1
ATOM 4359 C CA . ARG B 2 219 ? -64.876 -15.680 -48.310 1.00 39.86 214 ARG B CA 1
ATOM 4360 C C . ARG B 2 219 ? -64.849 -17.048 -48.985 1.00 40.18 214 ARG B C 1
ATOM 4361 O O . ARG B 2 219 ? -65.910 -17.653 -49.179 1.00 36.81 214 ARG B O 1
ATOM 4369 N N . GLU B 2 220 ? -63.668 -17.566 -49.326 1.00 37.35 215 GLU B N 1
ATOM 4370 C CA . GLU B 2 220 ? -63.584 -18.902 -49.918 1.00 29.93 215 GLU B CA 1
ATOM 4371 C C . GLU B 2 220 ? -63.513 -20.011 -48.867 1.00 29.99 215 GLU B C 1
ATOM 4372 O O . GLU B 2 220 ? -63.745 -21.178 -49.194 1.00 34.77 215 GLU B O 1
ATOM 4378 N N . GLY B 2 221 ? -63.182 -19.681 -47.627 1.00 29.56 216 GLY B N 1
ATOM 4379 C CA . GLY B 2 221 ? -63.162 -20.697 -46.591 1.00 33.37 216 GLY B CA 1
ATOM 4380 C C . GLY B 2 221 ? -62.062 -21.726 -46.737 1.00 35.26 216 GLY B C 1
ATOM 4381 O O . GLY B 2 221 ? -62.286 -22.908 -46.449 1.00 37.45 216 GLY B O 1
ATOM 4382 N N . MET B 2 222 ? -60.873 -21.315 -47.164 1.00 38.50 217 MET B N 1
ATOM 4383 C CA . MET B 2 222 ? -59.801 -22.287 -47.302 1.00 38.82 217 MET B CA 1
ATOM 4384 C C . MET B 2 222 ? -58.460 -21.614 -47.069 1.00 33.77 217 MET B C 1
ATOM 4385 O O . MET B 2 222 ? -58.355 -20.389 -46.971 1.00 30.60 217 MET B O 1
ATOM 4390 N N . CYS B 2 223 ? -57.442 -22.456 -46.943 1.00 28.17 218 CYS B N 1
ATOM 4391 C CA . CYS B 2 223 ? -56.084 -22.029 -46.657 1.00 35.86 218 CYS B CA 1
ATOM 4392 C C . CYS B 2 223 ? -55.344 -21.755 -47.964 1.00 31.25 218 CYS B C 1
ATOM 4393 O O . CYS B 2 223 ? -55.168 -22.660 -48.786 1.00 35.62 218 CYS B O 1
ATOM 4396 N N . ARG B 2 224 ? -54.907 -20.508 -48.146 1.00 33.52 219 ARG B N 1
ATOM 4397 C CA . ARG B 2 224 ? -54.147 -20.141 -49.341 1.00 33.75 219 ARG B CA 1
ATOM 4398 C C . ARG B 2 224 ? -52.685 -20.547 -49.225 1.00 36.28 219 ARG B C 1
ATOM 4399 O O . ARG B 2 224 ? -52.103 -21.036 -50.194 1.00 40.17 219 ARG B O 1
ATOM 4407 N N . GLN B 2 225 ? -52.070 -20.342 -48.060 1.00 33.85 220 GLN B N 1
ATOM 4408 C CA . GLN B 2 225 ? -50.636 -20.552 -47.903 1.00 34.30 220 GLN B CA 1
ATOM 4409 C C . GLN B 2 225 ? -50.348 -21.055 -46.496 1.00 36.88 220 GLN B C 1
ATOM 4410 O O . GLN B 2 225 ? -51.079 -20.736 -45.553 1.00 34.13 220 GLN B O 1
ATOM 4416 N N . THR B 2 226 ? -49.244 -21.800 -46.357 1.00 32.14 221 THR B N 1
ATOM 4417 C CA . THR B 2 226 ? -48.804 -22.336 -45.070 1.00 32.07 221 THR B CA 1
ATOM 4418 C C . THR B 2 226 ? -47.331 -22.002 -44.865 1.00 41.37 221 THR B C 1
ATOM 4419 O O . THR B 2 226 ? -46.511 -22.226 -45.764 1.00 34.22 221 THR B O 1
ATOM 4423 N N . PHE B 2 227 ? -47.001 -21.464 -43.689 1.00 37.20 222 PHE B N 1
ATOM 4424 C CA . PHE B 2 227 ? -45.678 -20.920 -43.404 1.00 36.49 222 PHE B CA 1
ATOM 4425 C C . PHE B 2 227 ? -45.070 -21.659 -42.224 1.00 37.04 222 PHE B C 1
ATOM 4426 O O . PHE B 2 227 ? -45.636 -21.655 -41.126 1.00 35.89 222 PHE B O 1
ATOM 4434 N N . THR B 2 228 ? -43.915 -22.269 -42.449 1.00 43.72 223 THR B N 1
ATOM 4435 C CA . THR B 2 228 ? -43.165 -22.982 -41.428 1.00 48.52 223 THR B CA 1
ATOM 4436 C C . THR B 2 228 ? -41.834 -22.277 -41.192 1.00 43.47 223 THR B C 1
ATOM 4437 O O . THR B 2 228 ? -41.464 -21.332 -41.902 1.00 41.01 223 THR B O 1
ATOM 4441 N N . GLY B 2 229 ? -41.098 -22.776 -40.205 1.00 41.61 224 GLY B N 1
ATOM 4442 C CA . GLY B 2 229 ? -39.833 -22.189 -39.806 1.00 44.81 224 GLY B CA 1
ATOM 4443 C C . GLY B 2 229 ? -39.682 -22.132 -38.296 1.00 50.43 224 GLY B C 1
ATOM 4444 O O . GLY B 2 229 ? -38.588 -22.364 -37.772 1.00 46.09 224 GLY B O 1
ATOM 4445 N N . HIS B 2 230 ? -40.774 -21.867 -37.580 1.00 43.79 225 HIS B N 1
ATOM 4446 C CA . HIS B 2 230 ? -40.721 -21.876 -36.126 1.00 40.89 225 HIS B CA 1
ATOM 4447 C C . HIS B 2 230 ? -40.485 -23.287 -35.596 1.00 41.95 225 HIS B C 1
ATOM 4448 O O . HIS B 2 230 ? -40.923 -24.281 -36.179 1.00 44.01 225 HIS B O 1
ATOM 4455 N N . GLU B 2 231 ? -39.819 -23.354 -34.448 1.00 49.03 226 GLU B N 1
ATOM 4456 C CA . GLU B 2 231 ? -39.505 -24.619 -33.802 1.00 50.37 226 GLU B CA 1
ATOM 4457 C C . GLU B 2 231 ? -40.512 -25.023 -32.735 1.00 50.51 226 GLU B C 1
ATOM 4458 O O . GLU B 2 231 ? -40.438 -26.152 -32.241 1.00 49.14 226 GLU B O 1
ATOM 4464 N N . SER B 2 232 ? -41.435 -24.144 -32.350 1.00 44.26 227 SER B N 1
ATOM 4465 C CA A SER B 2 232 ? -42.439 -24.495 -31.353 0.31 46.71 227 SER B CA 1
ATOM 4466 C CA B SER B 2 232 ? -42.427 -24.475 -31.337 0.69 48.17 227 SER B CA 1
ATOM 4467 C C . SER B 2 232 ? -43.677 -23.635 -31.585 1.00 40.61 227 SER B C 1
ATOM 4468 O O . SER B 2 232 ? -43.786 -22.938 -32.599 1.00 42.92 227 SER B O 1
ATOM 4473 N N . ASP B 2 233 ? -44.616 -23.700 -30.641 1.00 32.81 228 ASP B N 1
ATOM 4474 C CA . ASP B 2 233 ? -45.919 -23.066 -30.787 1.00 33.12 228 ASP B CA 1
ATOM 4475 C C . ASP B 2 233 ? -45.812 -21.609 -31.214 1.00 35.11 228 ASP B C 1
ATOM 4476 O O . ASP B 2 233 ? -44.979 -20.851 -30.708 1.00 36.42 228 ASP B O 1
ATOM 4481 N N . ILE B 2 234 ? -46.697 -21.213 -32.112 1.00 32.14 229 ILE B N 1
ATOM 4482 C CA . ILE B 2 234 ? -46.901 -19.805 -32.433 1.00 36.24 229 ILE B CA 1
ATOM 4483 C C . ILE B 2 234 ? -48.049 -19.316 -31.562 1.00 34.65 229 ILE B C 1
ATOM 4484 O O . ILE B 2 234 ? -49.194 -19.757 -31.719 1.00 32.25 229 ILE B O 1
ATOM 4489 N N . ASN B 2 235 ? -47.733 -18.436 -30.610 1.00 28.99 230 ASN B N 1
ATOM 4490 C CA . ASN B 2 235 ? -48.733 -17.922 -29.685 1.00 28.57 230 ASN B CA 1
ATOM 4491 C C . ASN B 2 235 ? -49.405 -16.654 -30.184 1.00 31.85 230 ASN B C 1
ATOM 4492 O O . ASN B 2 235 ? -50.482 -16.292 -29.689 1.00 29.26 230 ASN B O 1
ATOM 4497 N N . ALA B 2 236 ? -48.812 -15.980 -31.160 1.00 31.20 231 ALA B N 1
ATOM 4498 C CA . ALA B 2 236 ? -49.259 -14.638 -31.498 1.00 30.25 231 ALA B CA 1
ATOM 4499 C C . ALA B 2 236 ? -48.933 -14.355 -32.946 1.00 29.08 231 ALA B C 1
ATOM 4500 O O . ALA B 2 236 ? -47.942 -14.865 -33.474 1.00 34.99 231 ALA B O 1
ATOM 4502 N N . ILE B 2 237 ? -49.731 -13.486 -33.565 1.00 29.67 232 ILE B N 1
ATOM 4503 C CA . ILE B 2 237 ? -49.557 -13.212 -34.986 1.00 28.37 232 ILE B CA 1
ATOM 4504 C C . ILE B 2 237 ? -50.201 -11.867 -35.297 1.00 28.36 232 ILE B C 1
ATOM 4505 O O . ILE B 2 237 ? -51.214 -11.497 -34.693 1.00 32.67 232 ILE B O 1
ATOM 4510 N N . CYS B 2 238 ? -49.606 -11.126 -36.238 1.00 29.20 233 CYS B N 1
ATOM 4511 C CA A CYS B 2 238 ? -50.120 -9.807 -36.584 0.66 32.77 233 CYS B CA 1
ATOM 4512 C CA B CYS B 2 238 ? -50.133 -9.814 -36.590 0.34 31.93 233 CYS B CA 1
ATOM 4513 C C . CYS B 2 238 ? -49.717 -9.432 -38.004 1.00 27.73 233 CYS B C 1
ATOM 4514 O O . CYS B 2 238 ? -48.562 -9.614 -38.396 1.00 36.16 233 CYS B O 1
ATOM 4519 N N . PHE B 2 239 ? -50.671 -8.897 -38.763 1.00 26.94 234 PHE B N 1
ATOM 4520 C CA . PHE B 2 239 ? -50.387 -8.437 -40.119 1.00 29.09 234 PHE B CA 1
ATOM 4521 C C . PHE B 2 239 ? -49.489 -7.192 -40.106 1.00 32.42 234 PHE B C 1
ATOM 4522 O O . PHE B 2 239 ? -49.629 -6.308 -39.257 1.00 32.28 234 PHE B O 1
ATOM 4530 N N . PHE B 2 240 ? -48.574 -7.126 -41.065 1.00 34.47 235 PHE B N 1
ATOM 4531 C CA . PHE B 2 240 ? -47.912 -5.876 -41.421 1.00 32.82 235 PHE B CA 1
ATOM 4532 C C . PHE B 2 240 ? -48.946 -4.910 -42.020 1.00 34.40 235 PHE B C 1
ATOM 4533 O O . PHE B 2 240 ? -49.882 -5.344 -42.693 1.00 37.51 235 PHE B O 1
ATOM 4541 N N . PRO B 2 241 ? -48.808 -3.596 -41.779 1.00 34.89 236 PRO B N 1
ATOM 4542 C CA . PRO B 2 241 ? -49.927 -2.675 -42.059 1.00 34.89 236 PRO B CA 1
ATOM 4543 C C . PRO B 2 241 ? -50.407 -2.629 -43.502 1.00 35.38 236 PRO B C 1
ATOM 4544 O O . PRO B 2 241 ? -51.572 -2.272 -43.722 1.00 38.76 236 PRO B O 1
ATOM 4548 N N . ASN B 2 242 ? -49.564 -2.924 -44.498 1.00 36.62 237 ASN B N 1
ATOM 4549 C CA . ASN B 2 242 ? -50.043 -2.956 -45.877 1.00 38.22 237 ASN B CA 1
ATOM 4550 C C . ASN B 2 242 ? -50.632 -4.307 -46.271 1.00 40.60 237 ASN B C 1
ATOM 4551 O O . ASN B 2 242 ? -51.016 -4.490 -47.432 1.00 39.04 237 ASN B O 1
ATOM 4556 N N . GLY B 2 243 ? -50.693 -5.258 -45.348 1.00 38.01 238 GLY B N 1
ATOM 4557 C CA . GLY B 2 243 ? -51.376 -6.509 -45.611 1.00 38.76 238 GLY B CA 1
ATOM 4558 C C . GLY B 2 243 ? -50.615 -7.507 -46.447 1.00 38.83 238 GLY B C 1
ATOM 4559 O O . GLY B 2 243 ? -51.172 -8.556 -46.781 1.00 37.50 238 GLY B O 1
ATOM 4560 N N . ASN B 2 244 ? -49.354 -7.232 -46.776 1.00 31.36 239 ASN B N 1
ATOM 4561 C CA . ASN B 2 244 ? -48.559 -8.084 -47.644 1.00 36.63 239 ASN B CA 1
ATOM 4562 C C . ASN B 2 244 ? -47.568 -8.951 -46.884 1.00 34.62 239 ASN B C 1
ATOM 4563 O O . ASN B 2 244 ? -46.801 -9.686 -47.510 1.00 35.66 239 ASN B O 1
ATOM 4568 N N . ALA B 2 245 ? -47.545 -8.857 -45.560 1.00 35.59 240 ALA B N 1
ATOM 4569 C CA . ALA B 2 245 ? -46.638 -9.649 -44.747 1.00 33.18 240 ALA B CA 1
ATOM 4570 C C . ALA B 2 245 ? -47.250 -9.746 -43.364 1.00 31.98 240 ALA B C 1
ATOM 4571 O O . ALA B 2 245 ? -48.235 -9.073 -43.060 1.00 34.15 240 ALA B O 1
ATOM 4573 N N . PHE B 2 246 ? -46.650 -10.584 -42.519 1.00 32.75 241 PHE B N 1
ATOM 4574 C CA . PHE B 2 246 ? -47.135 -10.697 -41.153 1.00 32.88 241 PHE B CA 1
ATOM 4575 C C . PHE B 2 246 ? -46.003 -11.168 -40.254 1.00 31.77 241 PHE B C 1
ATOM 4576 O O . PHE B 2 246 ? -44.976 -11.670 -40.723 1.00 36.54 241 PHE B O 1
ATOM 4584 N N . ALA B 2 247 ? -46.204 -11.001 -38.955 1.00 32.80 242 ALA B N 1
ATOM 4585 C CA . ALA B 2 247 ? -45.207 -11.396 -37.975 1.00 36.52 242 ALA B CA 1
ATOM 4586 C C . ALA B 2 247 ? -45.835 -12.373 -37.000 1.00 34.44 242 ALA B C 1
ATOM 4587 O O . ALA B 2 247 ? -47.027 -12.277 -36.688 1.00 26.91 242 ALA B O 1
ATOM 4589 N N . THR B 2 248 ? -45.013 -13.301 -36.510 1.00 35.79 243 THR B N 1
ATOM 4590 C CA . THR B 2 248 ? -45.430 -14.306 -35.547 1.00 34.62 243 THR B CA 1
ATOM 4591 C C . THR B 2 248 ? -44.598 -14.166 -34.279 1.00 35.67 243 THR B C 1
ATOM 4592 O O . THR B 2 248 ? -43.498 -13.615 -34.294 1.00 38.04 243 THR B O 1
ATOM 4596 N N . GLY B 2 249 ? -45.144 -14.657 -33.178 1.00 34.42 244 GLY B N 1
ATOM 4597 C CA . GLY B 2 249 ? -44.397 -14.763 -31.932 1.00 32.69 244 GLY B CA 1
ATOM 4598 C C . GLY B 2 249 ? -44.574 -16.168 -31.374 1.00 32.95 244 GLY B C 1
ATOM 4599 O O . GLY B 2 249 ? -45.685 -16.689 -31.352 1.00 33.78 244 GLY B O 1
ATOM 4600 N N . SER B 2 250 ? -43.466 -16.758 -30.928 1.00 36.18 245 SER B N 1
ATOM 4601 C CA . SER B 2 250 ? -43.421 -18.196 -30.680 1.00 35.08 245 SER B CA 1
ATOM 4602 C C . SER B 2 250 ? -42.836 -18.519 -29.306 1.00 33.50 245 SER B C 1
ATOM 4603 O O . SER B 2 250 ? -42.129 -17.708 -28.694 1.00 39.64 245 SER B O 1
ATOM 4606 N N . ASP B 2 251 ? -43.144 -19.733 -28.827 1.00 35.74 246 ASP B N 1
ATOM 4607 C CA . ASP B 2 251 ? -42.479 -20.303 -27.655 1.00 36.92 246 ASP B CA 1
ATOM 4608 C C . ASP B 2 251 ? -40.997 -20.569 -27.892 1.00 40.72 246 ASP B C 1
ATOM 4609 O O . ASP B 2 251 ? -40.279 -20.845 -26.927 1.00 42.93 246 ASP B O 1
ATOM 4614 N N . ASP B 2 252 ? -40.525 -20.520 -29.134 1.00 33.43 247 ASP B N 1
ATOM 4615 C CA . ASP B 2 252 ? -39.100 -20.703 -29.385 1.00 38.31 247 ASP B CA 1
ATOM 4616 C C . ASP B 2 252 ? -38.295 -19.430 -29.153 1.00 42.43 247 ASP B C 1
ATOM 4617 O O . ASP B 2 252 ? -37.139 -19.363 -29.579 1.00 41.61 247 ASP B O 1
ATOM 4622 N N . ALA B 2 253 ? -38.896 -18.413 -28.531 1.00 40.24 248 ALA B N 1
ATOM 4623 C CA . ALA B 2 253 ? -38.242 -17.167 -28.153 1.00 37.84 248 ALA B CA 1
ATOM 4624 C C . ALA B 2 253 ? -37.928 -16.254 -29.327 1.00 37.47 248 ALA B C 1
ATOM 4625 O O . ALA B 2 253 ? -37.246 -15.242 -29.131 1.00 38.50 248 ALA B O 1
ATOM 4627 N N . THR B 2 254 ? -38.387 -16.568 -30.538 1.00 36.38 249 THR B N 1
ATOM 4628 C CA . THR B 2 254 ? -38.185 -15.687 -31.682 1.00 34.10 249 THR B CA 1
ATOM 4629 C C . THR B 2 254 ? -39.513 -15.101 -32.161 1.00 39.30 249 THR B C 1
ATOM 4630 O O . THR B 2 254 ? -40.576 -15.692 -31.969 1.00 35.37 249 THR B O 1
ATOM 4634 N N . CYS B 2 255 ? -39.444 -13.916 -32.772 1.00 33.96 250 CYS B N 1
ATOM 4635 C CA . CYS B 2 255 ? -40.474 -13.465 -33.694 1.00 33.98 250 CYS B CA 1
ATOM 4636 C C . CYS B 2 255 ? -39.954 -13.639 -35.108 1.00 37.43 250 CYS B C 1
ATOM 4637 O O . CYS B 2 255 ? -38.746 -13.611 -35.349 1.00 36.34 250 CYS B O 1
ATOM 4640 N N . ARG B 2 256 ? -40.873 -13.793 -36.055 1.00 37.77 251 ARG B N 1
ATOM 4641 C CA . ARG B 2 256 ? -40.468 -13.965 -37.437 1.00 38.19 251 ARG B CA 1
ATOM 4642 C C . ARG B 2 256 ? -41.378 -13.166 -38.350 1.00 39.50 251 ARG B C 1
ATOM 4643 O O . ARG B 2 256 ? -42.580 -13.054 -38.102 1.00 35.46 251 ARG B O 1
ATOM 4651 N N . LEU B 2 257 ? -40.790 -12.632 -39.415 1.00 33.78 252 LEU B N 1
ATOM 4652 C CA . LEU B 2 257 ? -41.520 -11.927 -40.452 1.00 32.94 252 LEU B CA 1
ATOM 4653 C C . LEU B 2 257 ? -41.668 -12.827 -41.668 1.00 37.77 252 LEU B C 1
ATOM 4654 O O . LEU B 2 257 ? -40.675 -13.375 -42.163 1.00 41.38 252 LEU B O 1
ATOM 4659 N N . PHE B 2 258 ? -42.900 -12.953 -42.154 1.00 34.93 253 PHE B N 1
ATOM 4660 C CA . PHE B 2 258 ? -43.228 -13.759 -43.316 1.00 34.67 253 PHE B CA 1
ATOM 4661 C C . PHE B 2 258 ? -43.862 -12.876 -44.378 1.00 36.04 253 PHE B C 1
ATOM 4662 O O . PHE B 2 258 ? -44.707 -12.035 -44.064 1.00 35.74 253 PHE B O 1
ATOM 4670 N N . ASP B 2 259 ? -43.485 -13.100 -45.636 1.00 39.07 254 ASP B N 1
ATOM 4671 C CA . ASP B 2 259 ? -44.010 -12.344 -46.766 1.00 32.70 254 ASP B CA 1
ATOM 4672 C C . ASP B 2 259 ? -44.960 -13.219 -47.578 1.00 39.00 254 ASP B C 1
ATOM 4673 O O . ASP B 2 259 ? -44.611 -14.351 -47.936 1.00 37.80 254 ASP B O 1
ATOM 4678 N N . LEU B 2 260 ? -46.147 -12.683 -47.885 1.00 39.17 255 LEU B N 1
ATOM 4679 C CA . LEU B 2 260 ? -47.163 -13.467 -48.590 1.00 36.22 255 LEU B CA 1
ATOM 4680 C C . LEU B 2 260 ? -46.777 -13.721 -50.043 1.00 34.64 255 LEU B C 1
ATOM 4681 O O . LEU B 2 260 ? -46.753 -14.873 -50.493 1.00 37.34 255 LEU B O 1
ATOM 4686 N N . ARG B 2 261 ? -46.484 -12.654 -50.795 1.00 36.07 256 ARG B N 1
ATOM 4687 C CA . ARG B 2 261 ? -46.274 -12.801 -52.232 1.00 35.85 256 ARG B CA 1
ATOM 4688 C C . ARG B 2 261 ? -44.987 -13.555 -52.538 1.00 39.03 256 ARG B C 1
ATOM 4689 O O . ARG B 2 261 ? -44.919 -14.263 -53.546 1.00 39.20 256 ARG B O 1
ATOM 4697 N N . ALA B 2 262 ? -43.967 -13.440 -51.691 1.00 38.36 257 ALA B N 1
ATOM 4698 C CA . ALA B 2 262 ? -42.785 -14.283 -51.867 1.00 41.17 257 ALA B CA 1
ATOM 4699 C C . ALA B 2 262 ? -42.924 -15.638 -51.183 1.00 39.82 257 ALA B C 1
ATOM 4700 O O . ALA B 2 262 ? -42.054 -16.500 -51.357 1.00 40.95 257 ALA B O 1
ATOM 4702 N N . ASP B 2 263 ? -43.992 -15.838 -50.408 1.00 35.03 258 ASP B N 1
ATOM 4703 C CA . ASP B 2 263 ? -44.351 -17.146 -49.862 1.00 34.13 258 ASP B CA 1
ATOM 4704 C C . ASP B 2 263 ? -43.244 -17.718 -48.974 1.00 37.78 258 ASP B C 1
ATOM 4705 O O . ASP B 2 263 ? -42.914 -18.902 -49.064 1.00 42.92 258 ASP B O 1
ATOM 4710 N N . GLN B 2 264 ? -42.668 -16.892 -48.095 1.00 39.42 259 GLN B N 1
ATOM 4711 C CA . GLN B 2 264 ? -41.607 -17.418 -47.238 1.00 39.31 259 GLN B CA 1
ATOM 4712 C C . GLN B 2 264 ? -41.219 -16.421 -46.156 1.00 38.71 259 GLN B C 1
ATOM 4713 O O . GLN B 2 264 ? -41.554 -15.235 -46.212 1.00 34.87 259 GLN B O 1
ATOM 4719 N N . GLU B 2 265 ? -40.476 -16.940 -45.179 1.00 39.75 260 GLU B N 1
ATOM 4720 C CA . GLU B 2 265 ? -39.912 -16.159 -44.088 1.00 39.64 260 GLU B CA 1
ATOM 4721 C C . GLU B 2 265 ? -38.849 -15.196 -44.594 1.00 42.75 260 GLU B C 1
ATOM 4722 O O . GLU B 2 265 ? -38.006 -15.558 -45.421 1.00 44.82 260 GLU B O 1
ATOM 4728 N N . LEU B 2 266 ? -38.875 -13.966 -44.071 1.00 35.09 261 LEU B N 1
ATOM 4729 C CA . LEU B 2 266 ? -37.913 -12.945 -44.447 1.00 38.16 261 LEU B CA 1
ATOM 4730 C C . LEU B 2 266 ? -36.912 -12.613 -43.357 1.00 42.23 261 LEU B C 1
ATOM 4731 O O . LEU B 2 266 ? -35.814 -12.150 -43.675 1.00 40.86 261 LEU B O 1
ATOM 4736 N N . MET B 2 267 ? -37.257 -12.824 -42.088 1.00 38.94 262 MET B N 1
ATOM 4737 C CA . MET B 2 267 ? -36.422 -12.296 -41.016 1.00 38.82 262 MET B CA 1
ATOM 4738 C C . MET B 2 267 ? -36.825 -12.912 -39.692 1.00 38.32 262 MET B C 1
ATOM 4739 O O . MET B 2 267 ? -37.999 -13.243 -39.472 1.00 37.25 262 MET B O 1
ATOM 4744 N N . THR B 2 268 ? -35.836 -13.033 -38.806 1.00 42.19 263 THR B N 1
ATOM 4745 C CA . THR B 2 268 ? -36.013 -13.512 -37.440 1.00 36.35 263 THR B CA 1
ATOM 4746 C C . THR B 2 268 ? -35.577 -12.428 -36.464 1.00 40.34 263 THR B C 1
ATOM 4747 O O . THR B 2 268 ? -34.623 -11.686 -36.727 1.00 42.34 263 THR B O 1
ATOM 4751 N N . TYR B 2 269 ? -36.290 -12.316 -35.350 1.00 38.16 264 TYR B N 1
ATOM 4752 C CA . TYR B 2 269 ? -35.998 -11.306 -34.337 1.00 40.86 264 TYR B CA 1
ATOM 4753 C C . TYR B 2 269 ? -35.745 -12.049 -33.039 1.00 45.90 264 TYR B C 1
ATOM 4754 O O . TYR B 2 269 ? -36.681 -12.605 -32.448 1.00 43.72 264 TYR B O 1
ATOM 4763 N N . SER B 2 270 ? -34.483 -12.076 -32.607 1.00 43.77 265 SER B N 1
ATOM 4764 C CA A SER B 2 270 ? -34.110 -12.871 -31.444 0.31 44.18 265 SER B CA 1
ATOM 4765 C CA B SER B 2 270 ? -34.123 -12.852 -31.430 0.69 44.02 265 SER B CA 1
ATOM 4766 C C . SER B 2 270 ? -32.791 -12.371 -30.872 1.00 45.66 265 SER B C 1
ATOM 4767 O O . SER B 2 270 ? -31.978 -11.763 -31.574 1.00 50.83 265 SER B O 1
ATOM 4772 N N . HIS B 2 271 ? -32.595 -12.648 -29.580 1.00 49.45 266 HIS B N 1
ATOM 4773 C CA . HIS B 2 271 ? -31.341 -12.440 -28.867 1.00 50.73 266 HIS B CA 1
ATOM 4774 C C . HIS B 2 271 ? -30.955 -13.751 -28.196 1.00 52.26 266 HIS B C 1
ATOM 4775 O O . HIS B 2 271 ? -31.816 -14.480 -27.696 1.00 45.84 266 HIS B O 1
ATOM 4782 N N . ASP B 2 272 ? -29.649 -14.036 -28.168 1.00 54.31 267 ASP B N 1
ATOM 4783 C CA . ASP B 2 272 ? -29.185 -15.304 -27.615 1.00 56.40 267 ASP B CA 1
ATOM 4784 C C . ASP B 2 272 ? -29.546 -15.457 -26.144 1.00 53.00 267 ASP B C 1
ATOM 4785 O O . ASP B 2 272 ? -29.790 -16.580 -25.683 1.00 57.81 267 ASP B O 1
ATOM 4790 N N . ASN B 2 273 ? -29.597 -14.360 -25.389 1.00 45.98 268 ASN B N 1
ATOM 4791 C CA . ASN B 2 273 ? -29.932 -14.447 -23.970 1.00 50.68 268 ASN B CA 1
ATOM 4792 C C . ASN B 2 273 ? -31.421 -14.268 -23.694 1.00 49.72 268 ASN B C 1
ATOM 4793 O O . ASN B 2 273 ? -31.795 -14.070 -22.534 1.00 47.50 268 ASN B O 1
ATOM 4798 N N . ILE B 2 274 ? -32.268 -14.310 -24.723 1.00 50.88 269 ILE B N 1
ATOM 4799 C CA . ILE B 2 274 ? -33.719 -14.320 -24.558 1.00 48.12 269 ILE B CA 1
ATOM 4800 C C . ILE B 2 274 ? -34.213 -15.696 -24.971 1.00 48.59 269 ILE B C 1
ATOM 4801 O O . ILE B 2 274 ? -34.189 -16.046 -26.161 1.00 41.42 269 ILE B O 1
ATOM 4806 N N . ILE B 2 275 ? -34.684 -16.467 -23.995 1.00 45.82 270 ILE B N 1
ATOM 4807 C CA . ILE B 2 275 ? -35.079 -17.850 -24.207 1.00 49.60 270 ILE B CA 1
ATOM 4808 C C . ILE B 2 275 ? -36.515 -18.123 -23.795 1.00 45.78 270 ILE B C 1
ATOM 4809 O O . ILE B 2 275 ? -36.975 -19.259 -23.929 1.00 45.92 270 ILE B O 1
ATOM 4814 N N . CYS B 2 276 ? -37.242 -17.119 -23.303 1.00 40.49 271 CYS B N 1
ATOM 4815 C CA . CYS B 2 276 ? -38.599 -17.335 -22.827 1.00 43.41 271 CYS B CA 1
ATOM 4816 C C . CYS B 2 276 ? -39.599 -17.208 -23.976 1.00 41.37 271 CYS B C 1
ATOM 4817 O O . CYS B 2 276 ? -39.272 -16.751 -25.072 1.00 41.22 271 CYS B O 1
ATOM 4820 N N . GLY B 2 277 ? -40.840 -17.606 -23.704 1.00 36.96 272 GLY B N 1
ATOM 4821 C CA . GLY B 2 277 ? -41.871 -17.530 -24.711 1.00 42.00 272 GLY B CA 1
ATOM 4822 C C . GLY B 2 277 ? -42.319 -16.107 -25.003 1.00 41.95 272 GLY B C 1
ATOM 4823 O O . GLY B 2 277 ? -42.162 -15.172 -24.206 1.00 37.08 272 GLY B O 1
ATOM 4824 N N . ILE B 2 278 ? -42.878 -15.958 -26.200 1.00 40.64 273 ILE B N 1
ATOM 4825 C CA . ILE B 2 278 ? -43.507 -14.729 -26.659 1.00 39.50 273 ILE B CA 1
ATOM 4826 C C . ILE B 2 278 ? -45.016 -14.942 -26.665 1.00 38.55 273 ILE B C 1
ATOM 4827 O O . ILE B 2 278 ? -45.507 -15.992 -27.098 1.00 35.60 273 ILE B O 1
ATOM 4832 N N . THR B 2 279 ? -45.747 -13.949 -26.158 1.00 33.63 274 THR B N 1
ATOM 4833 C CA . THR B 2 279 ? -47.191 -14.038 -25.984 1.00 28.75 274 THR B CA 1
ATOM 4834 C C . THR B 2 279 ? -47.983 -13.205 -26.980 1.00 30.68 274 THR B C 1
ATOM 4835 O O . THR B 2 279 ? -49.201 -13.392 -27.081 1.00 33.10 274 THR B O 1
ATOM 4839 N N . SER B 2 280 ? -47.345 -12.257 -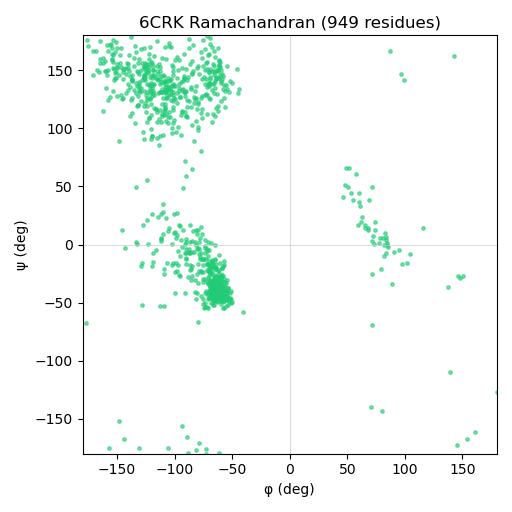27.666 1.00 29.20 275 SER B N 1
ATOM 4840 C CA . SER B 2 280 ? -48.107 -11.227 -28.352 1.00 29.17 275 SER B CA 1
ATOM 4841 C C . SER B 2 280 ? -47.167 -10.424 -29.239 1.00 31.60 275 SER B C 1
ATOM 4842 O O . SER B 2 280 ? -46.007 -10.213 -28.878 1.00 31.73 275 SER B O 1
ATOM 4845 N N . VAL B 2 281 ? -47.674 -9.974 -30.393 1.00 28.58 276 VAL B N 1
ATOM 4846 C CA . VAL B 2 281 ? -46.899 -9.170 -31.335 1.00 35.35 276 VAL B CA 1
ATOM 4847 C C . VAL B 2 281 ? -47.794 -8.103 -31.961 1.00 33.34 276 VAL B C 1
ATOM 4848 O O . VAL B 2 281 ? -48.999 -8.294 -32.139 1.00 30.16 276 VAL B O 1
ATOM 4852 N N . SER B 2 282 ? -47.180 -6.988 -32.344 1.00 29.72 277 SER B N 1
ATOM 4853 C CA . SER B 2 282 ? -47.903 -5.918 -33.014 1.00 39.16 277 SER B CA 1
ATOM 4854 C C . SER B 2 282 ? -46.898 -5.034 -33.733 1.00 38.44 277 SER B C 1
ATOM 4855 O O . SER B 2 282 ? -45.756 -4.894 -33.292 1.00 43.01 277 SER B O 1
ATOM 4858 N N . PHE B 2 283 ? -47.327 -4.442 -34.843 1.00 34.38 278 PHE B N 1
ATOM 4859 C CA . PHE B 2 283 ? -46.504 -3.492 -35.575 1.00 37.07 278 PHE B CA 1
ATOM 4860 C C . PHE B 2 283 ? -46.873 -2.063 -35.188 1.00 39.13 278 PHE B C 1
ATOM 4861 O O . PHE B 2 283 ? -48.021 -1.772 -34.859 1.00 33.23 278 PHE B O 1
ATOM 4869 N N . SER B 2 284 ? -45.895 -1.156 -35.258 1.00 35.44 279 SER B N 1
ATOM 4870 C CA . SER B 2 284 ? -46.249 0.255 -35.247 1.00 37.14 279 SER B CA 1
ATOM 4871 C C . SER B 2 284 ? -46.961 0.616 -36.554 1.00 34.96 279 SER B C 1
ATOM 4872 O O . SER B 2 284 ? -47.023 -0.179 -37.496 1.00 37.94 279 SER B O 1
ATOM 4875 N N . LYS B 2 285 ? -47.483 1.844 -36.610 1.00 36.36 280 LYS B N 1
ATOM 4876 C CA . LYS B 2 285 ? -48.338 2.247 -37.728 1.00 38.22 280 LYS B CA 1
ATOM 4877 C C . LYS B 2 285 ? -47.624 2.130 -39.072 1.00 40.70 280 LYS B C 1
ATOM 4878 O O . LYS B 2 285 ? -48.232 1.723 -40.067 1.00 38.25 280 LYS B O 1
ATOM 4884 N N . SER B 2 286 ? -46.339 2.475 -39.128 1.00 39.94 281 SER B N 1
ATOM 4885 C CA . SER B 2 286 ? -45.608 2.397 -40.393 1.00 38.53 281 SER B CA 1
ATOM 4886 C C . SER B 2 286 ? -45.052 1.010 -40.674 1.00 39.32 281 SER B C 1
ATOM 4887 O O . SER B 2 286 ? -44.506 0.784 -41.762 1.00 38.57 281 SER B O 1
ATOM 4890 N N . GLY B 2 287 ? -45.164 0.081 -39.725 1.00 41.56 282 GLY B N 1
ATOM 4891 C CA . GLY B 2 287 ? -44.553 -1.220 -39.863 1.00 38.07 282 GLY B CA 1
ATOM 4892 C C . GLY B 2 287 ? -43.097 -1.275 -39.474 1.00 38.24 282 GLY B C 1
ATOM 4893 O O . GLY B 2 287 ? -42.535 -2.377 -39.405 1.00 42.62 282 GLY B O 1
ATOM 4894 N N . ARG B 2 288 ? -42.468 -0.127 -39.189 1.00 38.04 283 ARG B N 1
ATOM 4895 C CA . ARG B 2 288 ? -41.029 -0.117 -38.929 1.00 35.18 283 ARG B CA 1
ATOM 4896 C C . ARG B 2 288 ? -40.678 -0.810 -37.618 1.00 30.91 283 ARG B C 1
ATOM 4897 O O . ARG B 2 288 ? -39.617 -1.437 -37.518 1.00 40.36 283 ARG B O 1
ATOM 4905 N N . LEU B 2 289 ? -41.548 -0.717 -36.612 1.00 29.50 284 LEU B N 1
ATOM 4906 C CA . LEU B 2 289 ? -41.310 -1.301 -35.295 1.00 27.82 284 LEU B CA 1
ATOM 4907 C C . LEU B 2 289 ? -42.190 -2.526 -35.109 1.00 33.57 284 LEU B C 1
ATOM 4908 O O . LEU B 2 289 ? -43.391 -2.489 -35.397 1.00 36.63 284 LEU B O 1
ATOM 4913 N N . LEU B 2 290 ? -41.587 -3.601 -34.617 1.00 33.69 285 LEU B N 1
ATOM 4914 C CA . LEU B 2 290 ? -42.308 -4.813 -34.238 1.00 33.30 285 LEU B CA 1
ATOM 4915 C C . LEU B 2 290 ? -42.242 -4.940 -32.720 1.00 36.91 285 LEU B C 1
ATOM 4916 O O . LEU B 2 290 ? -41.162 -5.147 -32.156 1.00 39.58 285 LEU B O 1
ATOM 4921 N N . LEU B 2 291 ? -43.385 -4.795 -32.055 1.00 29.74 286 LEU B N 1
ATOM 4922 C CA . LEU B 2 291 ? -43.438 -4.868 -30.602 1.00 32.91 286 LEU B CA 1
ATOM 4923 C C . LEU B 2 291 ? -43.911 -6.256 -30.204 1.00 36.64 286 LEU B C 1
ATOM 4924 O O . LEU B 2 291 ? -44.833 -6.801 -30.815 1.00 40.99 286 LEU B O 1
ATOM 4929 N N . ALA B 2 292 ? -43.257 -6.837 -29.202 1.00 29.42 287 ALA B N 1
ATOM 4930 C CA . ALA B 2 292 ? -43.528 -8.212 -28.818 1.00 29.83 287 ALA B CA 1
ATOM 4931 C C . ALA B 2 292 ? -43.503 -8.325 -27.303 1.00 31.26 287 ALA B C 1
ATOM 4932 O O . ALA B 2 292 ? -42.642 -7.733 -26.644 1.00 35.88 287 ALA B O 1
ATOM 4934 N N . GLY B 2 293 ? -44.449 -9.080 -26.758 1.00 34.36 288 GLY B N 1
ATOM 4935 C CA . GLY B 2 293 ? -44.551 -9.289 -25.316 1.00 34.93 288 GLY B CA 1
ATOM 4936 C C . GLY B 2 293 ? -43.979 -10.632 -24.933 1.00 34.65 288 GLY B C 1
ATOM 4937 O O . GLY B 2 293 ? -44.203 -11.637 -25.614 1.00 33.95 288 GLY B O 1
ATOM 4938 N N . TYR B 2 294 ? -43.235 -10.659 -23.822 1.00 37.59 289 TYR B N 1
ATOM 4939 C CA . TYR B 2 294 ? -42.439 -11.814 -23.434 1.00 34.82 289 TYR B CA 1
ATOM 4940 C C . TYR B 2 294 ? -42.810 -12.311 -22.042 1.00 37.08 289 TYR B C 1
ATOM 4941 O O . TYR B 2 294 ? -43.209 -11.532 -21.171 1.00 34.80 289 TYR B O 1
ATOM 4950 N N . ASP B 2 295 ? -42.665 -13.629 -21.848 1.00 38.94 290 ASP B N 1
ATOM 4951 C CA . ASP B 2 295 ? -42.865 -14.239 -20.539 1.00 42.42 290 ASP B CA 1
ATOM 4952 C C . ASP B 2 295 ? -41.934 -13.670 -19.471 1.00 40.20 290 ASP B C 1
ATOM 4953 O O . ASP B 2 295 ? -42.234 -13.809 -18.283 1.00 40.14 290 ASP B O 1
ATOM 4958 N N . ASP B 2 296 ? -40.814 -13.041 -19.856 1.00 37.65 291 ASP B N 1
ATOM 4959 C CA . ASP B 2 296 ? -39.882 -12.490 -18.875 1.00 42.53 291 ASP B CA 1
ATOM 4960 C C . ASP B 2 296 ? -40.325 -11.138 -18.309 1.00 40.74 291 ASP B C 1
ATOM 4961 O O . ASP B 2 296 ? -39.524 -10.492 -17.633 1.00 40.05 291 ASP B O 1
ATOM 4966 N N . PHE B 2 297 ? -41.577 -10.725 -18.535 1.00 40.77 292 PHE B N 1
ATOM 4967 C CA . PHE B 2 297 ? -42.248 -9.512 -18.024 1.00 35.42 292 PHE B CA 1
ATOM 4968 C C . PHE B 2 297 ? -41.980 -8.263 -18.864 1.00 39.90 292 PHE B C 1
ATOM 4969 O O . PHE B 2 297 ? -42.521 -7.192 -18.527 1.00 36.12 292 PHE B O 1
ATOM 4977 N N . ASN B 2 298 ? -41.198 -8.342 -19.934 1.00 33.32 293 ASN B N 1
ATOM 4978 C CA . ASN B 2 298 ? -40.817 -7.172 -20.711 1.00 38.48 293 ASN B CA 1
ATOM 4979 C C . ASN B 2 298 ? -41.488 -7.178 -22.080 1.00 38.69 293 ASN B C 1
ATOM 4980 O O . ASN B 2 298 ? -41.940 -8.210 -22.570 1.00 33.39 293 ASN B O 1
ATOM 4985 N N A CYS B 2 299 ? -41.569 -5.999 -22.690 0.76 37.99 294 CYS B N 1
ATOM 4986 N N B CYS B 2 299 ? -41.521 -6.002 -22.692 0.24 37.72 294 CYS B N 1
ATOM 4987 C CA A CYS B 2 299 ? -41.876 -5.872 -24.110 0.76 36.55 294 CYS B CA 1
ATOM 4988 C CA B CYS B 2 299 ? -41.839 -5.857 -24.102 0.24 36.93 294 CYS B CA 1
ATOM 4989 C C A CYS B 2 299 ? -40.605 -5.425 -24.820 0.76 37.96 294 CYS B C 1
ATOM 4990 C C B CYS B 2 299 ? -40.589 -5.409 -24.835 0.24 37.30 294 CYS B C 1
ATOM 4991 O O A CYS B 2 299 ? -39.968 -4.457 -24.399 0.76 39.52 294 CYS B O 1
ATOM 4992 O O B CYS B 2 299 ? -39.970 -4.409 -24.458 0.24 38.44 294 CYS B O 1
ATOM 4997 N N . ASN B 2 300 ? -40.219 -6.142 -25.873 1.00 34.39 295 ASN B N 1
ATOM 4998 C CA . ASN B 2 300 ? -39.085 -5.757 -26.696 1.00 36.61 295 ASN B CA 1
ATOM 4999 C C . ASN B 2 300 ? -39.588 -5.125 -27.983 1.00 38.92 295 ASN B C 1
ATOM 5000 O O . ASN B 2 300 ? -40.582 -5.572 -28.557 1.00 35.48 295 ASN B O 1
ATOM 5005 N N . VAL B 2 301 ? -38.916 -4.058 -28.405 1.00 40.47 296 VAL B N 1
ATOM 5006 C CA . VAL B 2 301 ? -39.249 -3.316 -29.616 1.00 39.63 296 VAL B CA 1
ATOM 5007 C C . VAL B 2 301 ? -38.156 -3.604 -30.632 1.00 43.28 296 VAL B C 1
ATOM 5008 O O . VAL B 2 301 ? -36.994 -3.237 -30.421 1.00 44.64 296 VAL B O 1
ATOM 5012 N N . TRP B 2 302 ? -38.520 -4.269 -31.725 1.00 40.80 297 TRP B N 1
ATOM 5013 C CA . TRP B 2 302 ? -37.589 -4.641 -32.778 1.00 33.16 297 TRP B CA 1
ATOM 5014 C C . TRP B 2 302 ? -37.713 -3.689 -33.956 1.00 37.73 297 TRP B C 1
ATOM 5015 O O . TRP B 2 302 ? -38.802 -3.183 -34.261 1.00 33.84 297 TRP B O 1
ATOM 5026 N N . ASP B 2 303 ? -36.572 -3.432 -34.599 1.00 34.83 298 ASP B N 1
ATOM 5027 C CA . ASP B 2 303 ? -36.532 -2.797 -35.913 1.00 40.49 298 ASP B CA 1
ATOM 5028 C C . ASP B 2 303 ? -36.929 -3.866 -36.930 1.00 44.81 298 ASP B C 1
ATOM 5029 O O . ASP B 2 303 ? -36.175 -4.819 -37.171 1.00 38.81 298 ASP B O 1
ATOM 5034 N N . ALA B 2 304 ? -38.123 -3.726 -37.509 1.00 36.96 299 ALA B N 1
ATOM 5035 C CA . ALA B 2 304 ? -38.658 -4.795 -38.340 1.00 39.20 299 ALA B CA 1
ATOM 5036 C C . ALA B 2 304 ? -37.886 -4.956 -39.634 1.00 36.72 299 ALA B C 1
ATOM 5037 O O . ALA B 2 304 ? -37.901 -6.047 -40.215 1.00 38.66 299 ALA B O 1
ATOM 5039 N N . LEU B 2 305 ? -37.206 -3.903 -40.090 1.00 42.90 300 LEU B N 1
ATOM 5040 C CA . LEU B 2 305 ? -36.444 -3.956 -41.334 1.00 42.08 300 LEU B CA 1
ATOM 5041 C C . LEU B 2 305 ? -35.013 -4.440 -41.143 1.00 45.26 300 LEU B C 1
ATOM 5042 O O . LEU B 2 305 ? -34.450 -5.031 -42.071 1.00 45.95 300 LEU B O 1
ATOM 5047 N N . LYS B 2 306 ? -34.414 -4.224 -39.967 1.00 43.01 301 LYS B N 1
ATOM 5048 C CA . LYS B 2 306 ? -33.010 -4.550 -39.751 1.00 48.10 301 LYS B CA 1
ATOM 5049 C C . LYS B 2 306 ? -32.757 -5.581 -38.658 1.00 51.76 301 LYS B C 1
ATOM 5050 O O . LYS B 2 306 ? -31.605 -5.995 -38.493 1.00 48.80 301 LYS B O 1
ATOM 5056 N N . ALA B 2 307 ? -33.778 -5.993 -37.902 1.00 45.88 302 ALA B N 1
ATOM 5057 C CA . ALA B 2 307 ? -33.738 -7.068 -36.906 1.00 47.88 302 ALA B CA 1
ATOM 5058 C C . ALA B 2 307 ? -32.985 -6.696 -35.631 1.00 48.96 302 ALA B C 1
ATOM 5059 O O . ALA B 2 307 ? -32.879 -7.535 -34.724 1.00 50.99 302 ALA B O 1
ATOM 5061 N N . ASP B 2 308 ? -32.462 -5.482 -35.521 1.00 40.31 303 ASP B N 1
ATOM 5062 C CA . ASP B 2 308 ? -31.888 -5.039 -34.261 1.00 45.23 303 ASP B CA 1
ATOM 5063 C C . ASP B 2 308 ? -32.997 -4.716 -33.270 1.00 43.97 303 ASP B C 1
ATOM 5064 O O . ASP B 2 308 ? -34.054 -4.198 -33.643 1.00 39.51 303 ASP B O 1
ATOM 5069 N N . ARG B 2 309 ? -32.746 -5.012 -31.990 1.00 45.71 304 ARG B N 1
ATOM 5070 C CA . ARG B 2 309 ? -33.655 -4.537 -30.959 1.00 46.67 304 ARG B CA 1
ATOM 5071 C C . ARG B 2 309 ? -33.483 -3.035 -30.812 1.00 45.85 304 ARG B C 1
ATOM 5072 O O . ARG B 2 309 ? -32.363 -2.544 -30.655 1.00 46.51 304 ARG B O 1
ATOM 5080 N N . ALA B 2 310 ? -34.594 -2.302 -30.871 1.00 37.83 305 ALA B N 1
ATOM 5081 C CA . ALA B 2 310 ? -34.537 -0.854 -30.745 1.00 42.67 305 ALA B CA 1
ATOM 5082 C C . ALA B 2 310 ? -34.854 -0.346 -29.346 1.00 40.95 305 ALA B C 1
ATOM 5083 O O . ALA B 2 310 ? -34.446 0.771 -29.013 1.00 44.39 305 ALA B O 1
ATOM 5085 N N . GLY B 2 311 ? -35.570 -1.110 -28.531 1.00 41.38 306 GLY B N 1
ATOM 5086 C CA . GLY B 2 311 ? -36.041 -0.569 -27.267 1.00 43.42 306 GLY B CA 1
ATOM 5087 C C . GLY B 2 311 ? -36.743 -1.617 -26.431 1.00 36.92 306 GLY B C 1
ATOM 5088 O O . GLY B 2 311 ? -37.021 -2.732 -26.879 1.00 37.10 306 GLY B O 1
ATOM 5089 N N . VAL B 2 312 ? -37.020 -1.238 -25.191 1.00 37.60 307 VAL B N 1
ATOM 5090 C CA . VAL B 2 312 ? -37.617 -2.140 -24.212 1.00 39.50 307 VAL B CA 1
ATOM 5091 C C . VAL B 2 312 ? -38.701 -1.377 -23.467 1.00 44.12 307 VAL B C 1
ATOM 5092 O O . VAL B 2 312 ? -38.551 -0.184 -23.181 1.00 45.45 307 VAL B O 1
ATOM 5096 N N . LEU B 2 313 ? -39.803 -2.057 -23.181 1.00 37.50 308 LEU B N 1
ATOM 5097 C CA . LEU B 2 313 ? -40.825 -1.563 -22.266 1.00 38.36 308 LEU B CA 1
ATOM 5098 C C . LEU B 2 313 ? -40.815 -2.491 -21.063 1.00 38.66 308 LEU B C 1
ATOM 5099 O O . LEU B 2 313 ? -41.249 -3.642 -21.163 1.00 38.17 308 LEU B O 1
ATOM 5104 N N . ALA B 2 314 ? -40.308 -2.005 -19.935 1.00 38.91 309 ALA B N 1
ATOM 5105 C CA . ALA B 2 314 ? -40.150 -2.808 -18.722 1.00 42.84 309 ALA B CA 1
ATOM 5106 C C . ALA B 2 314 ? -40.982 -2.148 -17.632 1.00 50.41 309 ALA B C 1
ATOM 5107 O O . ALA B 2 314 ? -40.511 -1.232 -16.961 1.00 44.76 309 ALA B O 1
ATOM 5109 N N . GLY B 2 315 ? -42.221 -2.598 -17.465 1.00 45.73 310 GLY B N 1
ATOM 5110 C CA . GLY B 2 315 ? -43.098 -1.958 -16.510 1.00 48.62 310 GLY B CA 1
ATOM 5111 C C . GLY B 2 315 ? -44.051 -2.904 -15.809 1.00 45.37 310 GLY B C 1
ATOM 5112 O O . GLY B 2 315 ? -44.992 -2.463 -15.146 1.00 49.30 310 GLY B O 1
ATOM 5113 N N . HIS B 2 316 ? -43.821 -4.202 -15.938 1.00 34.48 311 HIS B N 1
ATOM 5114 C CA . HIS B 2 316 ? -44.713 -5.186 -15.355 1.00 38.47 311 HIS B CA 1
ATOM 5115 C C . HIS B 2 316 ? -43.932 -6.131 -14.455 1.00 42.22 311 HIS B C 1
ATOM 5116 O O . HIS B 2 316 ? -42.724 -6.318 -14.618 1.00 41.81 311 HIS B O 1
ATOM 5123 N N . ASP B 2 317 ? -44.647 -6.723 -13.501 1.00 40.78 312 ASP B N 1
ATOM 5124 C CA . ASP B 2 317 ? -44.079 -7.610 -12.496 1.00 44.77 312 ASP B CA 1
ATOM 5125 C C . ASP B 2 317 ? -44.402 -9.069 -12.758 1.00 44.05 312 ASP B C 1
ATOM 5126 O O . ASP B 2 317 ? -44.202 -9.908 -11.877 1.00 39.74 312 ASP B O 1
ATOM 5131 N N . ASN B 2 318 ? -44.923 -9.378 -13.939 1.00 36.92 313 ASN B N 1
ATOM 5132 C CA . ASN B 2 318 ? -45.331 -10.719 -14.323 1.00 33.58 313 ASN B CA 1
ATOM 5133 C C . ASN B 2 318 ? -45.496 -10.682 -15.838 1.00 34.89 313 ASN B C 1
ATOM 5134 O O . ASN B 2 318 ? -45.354 -9.626 -16.464 1.00 37.66 313 ASN B O 1
ATOM 5139 N N . ARG B 2 319 ? -45.765 -11.845 -16.423 1.00 31.38 314 ARG B N 1
ATOM 5140 C CA . ARG B 2 319 ? -45.796 -11.992 -17.880 1.00 36.04 314 ARG B CA 1
ATOM 5141 C C . ARG B 2 319 ? -46.543 -10.849 -18.552 1.00 33.21 314 ARG B C 1
ATOM 5142 O O . ARG B 2 319 ? -47.636 -10.466 -18.127 1.00 31.66 314 ARG B O 1
ATOM 5150 N N . VAL B 2 320 ? -45.954 -10.302 -19.607 1.00 34.80 315 VAL B N 1
ATOM 5151 C CA . VAL B 2 320 ? -46.740 -9.493 -20.531 1.00 34.54 315 VAL B CA 1
ATOM 5152 C C . VAL B 2 320 ? -47.545 -10.473 -21.375 1.00 32.48 315 VAL B C 1
ATOM 5153 O O . VAL B 2 320 ? -46.976 -11.308 -22.084 1.00 36.81 315 VAL B O 1
ATOM 5157 N N . SER B 2 321 ? -48.865 -10.412 -21.261 1.00 28.70 316 SER B N 1
ATOM 5158 C CA . SER B 2 321 ? -49.700 -11.398 -21.931 1.00 31.50 316 SER B CA 1
ATOM 5159 C C . SER B 2 321 ? -50.327 -10.890 -23.214 1.00 35.33 316 SER B C 1
ATOM 5160 O O . SER B 2 321 ? -50.831 -11.700 -23.999 1.00 32.71 316 SER B O 1
ATOM 5163 N N . CYS B 2 322 ? -50.346 -9.578 -23.429 1.00 31.76 317 CYS B N 1
ATOM 5164 C CA . CYS B 2 322 ? -51.062 -9.042 -24.576 1.00 31.96 317 CYS B CA 1
ATOM 5165 C C . CYS B 2 322 ? -50.564 -7.633 -24.828 1.00 30.97 317 CYS B C 1
ATOM 5166 O O . CYS B 2 322 ? -50.032 -6.978 -23.934 1.00 29.09 317 CYS B O 1
ATOM 5169 N N . LEU B 2 323 ? -50.721 -7.183 -26.062 1.00 34.59 318 LEU B N 1
ATOM 5170 C CA . LEU B 2 323 ? -50.424 -5.796 -26.375 1.00 31.68 318 LEU B CA 1
ATOM 5171 C C . LEU B 2 323 ? -51.189 -5.428 -27.630 1.00 34.04 318 LEU B C 1
ATOM 5172 O O . LEU B 2 323 ? -51.729 -6.285 -28.330 1.00 31.83 318 LEU B O 1
ATOM 5177 N N . GLY B 2 324 ? -51.247 -4.135 -27.889 1.00 33.09 319 GLY B N 1
ATOM 5178 C CA . GLY B 2 324 ? -51.867 -3.639 -29.096 1.00 29.17 319 GLY B CA 1
ATOM 5179 C C . GLY B 2 324 ? -51.502 -2.191 -29.314 1.00 28.53 319 GLY B C 1
ATOM 5180 O O . GLY B 2 324 ? -51.269 -1.441 -28.354 1.00 31.85 319 GLY B O 1
ATOM 5181 N N . VAL B 2 325 ? -51.419 -1.808 -30.581 1.00 33.48 320 VAL B N 1
ATOM 5182 C CA . VAL B 2 325 ? -51.099 -0.449 -30.999 1.00 27.94 320 VAL B CA 1
ATOM 5183 C C . VAL B 2 325 ? -52.373 0.171 -31.558 1.00 33.54 320 VAL B C 1
ATOM 5184 O O . VAL B 2 325 ? -53.116 -0.486 -32.300 1.00 30.89 320 VAL B O 1
ATOM 5188 N N . THR B 2 326 ? -52.641 1.422 -31.176 1.00 34.52 321 THR B N 1
ATOM 5189 C CA . THR B 2 326 ? -53.831 2.114 -31.650 1.00 32.77 321 THR B CA 1
ATOM 5190 C C . THR B 2 326 ? -53.810 2.268 -33.167 1.00 32.90 321 THR B C 1
ATOM 5191 O O . THR B 2 326 ? -52.754 2.312 -33.802 1.00 34.65 321 THR B O 1
ATOM 5195 N N . ASP B 2 327 ? -55.010 2.388 -33.742 1.00 33.00 322 ASP B N 1
ATOM 5196 C CA . ASP B 2 327 ? -55.131 2.627 -35.179 1.00 32.13 322 ASP B CA 1
ATOM 5197 C C . ASP B 2 327 ? -54.470 3.941 -35.598 1.00 35.46 322 ASP B C 1
ATOM 5198 O O . ASP B 2 327 ? -53.931 4.037 -36.713 1.00 31.34 322 ASP B O 1
ATOM 5203 N N . ASP B 2 328 ? -54.499 4.961 -34.740 1.00 35.66 323 ASP B N 1
ATOM 5204 C CA . ASP B 2 328 ? -53.809 6.195 -35.096 1.00 34.56 323 ASP B CA 1
ATOM 5205 C C . ASP B 2 328 ? -52.306 6.125 -34.831 1.00 41.92 323 ASP B C 1
ATOM 5206 O O . ASP B 2 328 ? -51.585 7.062 -35.183 1.00 38.77 323 ASP B O 1
ATOM 5211 N N . GLY B 2 329 ? -51.807 5.036 -34.249 1.00 33.50 324 GLY B N 1
ATOM 5212 C CA . GLY B 2 329 ? -50.383 4.887 -34.049 1.00 34.27 324 GLY B CA 1
ATOM 5213 C C . GLY B 2 329 ? -49.824 5.598 -32.836 1.00 30.99 324 GLY B C 1
ATOM 5214 O O . GLY B 2 329 ? -48.632 5.460 -32.556 1.00 38.29 324 GLY B O 1
ATOM 5215 N N . MET B 2 330 ? -50.659 6.295 -32.073 1.00 29.20 325 MET B N 1
ATOM 5216 C CA . MET B 2 330 ? -50.196 7.174 -31.008 1.00 34.20 325 MET B CA 1
ATOM 5217 C C . MET B 2 330 ? -49.726 6.433 -29.758 1.00 42.00 325 MET B C 1
ATOM 5218 O O . MET B 2 330 ? -48.935 6.998 -28.998 1.00 41.67 325 MET B O 1
ATOM 5223 N N . ALA B 2 331 ? -50.187 5.200 -29.512 1.00 36.75 326 ALA B N 1
ATOM 5224 C CA . ALA B 2 331 ? -49.884 4.548 -28.240 1.00 32.11 326 ALA B CA 1
ATOM 5225 C C . ALA B 2 331 ? -49.821 3.031 -28.390 1.00 37.29 326 ALA B C 1
ATOM 5226 O O . ALA B 2 331 ? -50.451 2.446 -29.272 1.00 30.13 326 ALA B O 1
ATOM 5228 N N . VAL B 2 332 ? -49.079 2.394 -27.493 1.00 36.39 327 VAL B N 1
ATOM 5229 C CA . VAL B 2 332 ? -49.161 0.948 -27.338 1.00 36.90 327 VAL B CA 1
ATOM 5230 C C . VAL B 2 332 ? -49.646 0.656 -25.927 1.00 34.01 327 VAL B C 1
ATOM 5231 O O . VAL B 2 332 ? -49.246 1.325 -24.968 1.00 37.23 327 VAL B O 1
ATOM 5235 N N . ALA B 2 333 ? -50.548 -0.314 -25.816 1.00 36.19 328 ALA B N 1
ATOM 5236 C CA . ALA B 2 333 ? -50.989 -0.840 -24.532 1.00 34.13 328 ALA B CA 1
ATOM 5237 C C . ALA B 2 333 ? -50.330 -2.187 -24.288 1.00 36.47 328 ALA B C 1
ATOM 5238 O O . ALA B 2 333 ? -50.184 -2.983 -25.213 1.00 29.36 328 ALA B O 1
ATOM 5240 N N . THR B 2 334 ? -49.947 -2.442 -23.037 1.00 36.81 329 THR B N 1
ATOM 5241 C CA . THR B 2 334 ? -49.489 -3.755 -22.598 1.00 32.90 329 THR B CA 1
ATOM 5242 C C . THR B 2 334 ? -50.400 -4.240 -21.478 1.00 35.39 329 THR B C 1
ATOM 5243 O O . THR B 2 334 ? -50.803 -3.456 -20.616 1.00 37.45 329 THR B O 1
ATOM 5247 N N . GLY B 2 335 ? -50.765 -5.516 -21.522 1.00 29.77 330 GLY B N 1
ATOM 5248 C CA . GLY B 2 335 ? -51.556 -6.129 -20.468 1.00 26.27 330 GLY B CA 1
ATOM 5249 C C . GLY B 2 335 ? -50.742 -7.258 -19.871 1.00 29.45 330 GLY B C 1
ATOM 5250 O O . GLY B 2 335 ? -49.919 -7.869 -20.553 1.00 32.72 330 GLY B O 1
ATOM 5251 N N . SER B 2 336 ? -50.968 -7.538 -18.588 1.00 33.05 331 SER B N 1
ATOM 5252 C CA . SER B 2 336 ? -50.022 -8.369 -17.863 1.00 35.20 331 SER B CA 1
ATOM 5253 C C . SER B 2 336 ? -50.718 -9.286 -16.867 1.00 33.20 331 SER B C 1
ATOM 5254 O O . SER B 2 336 ? -51.780 -8.966 -16.322 1.00 31.65 331 SER B O 1
ATOM 5257 N N . TRP B 2 337 ? -50.084 -10.435 -16.620 1.00 30.67 332 TRP B N 1
ATOM 5258 C CA . TRP B 2 337 ? -50.467 -11.266 -15.484 1.00 32.68 332 TRP B CA 1
ATOM 5259 C C . TRP B 2 337 ? -50.386 -10.512 -14.153 1.00 32.72 332 TRP B C 1
ATOM 5260 O O . TRP B 2 337 ? -51.010 -10.943 -13.185 1.00 32.14 332 TRP B O 1
ATOM 5271 N N . ASP B 2 338 ? -49.669 -9.384 -14.079 1.00 34.85 333 ASP B N 1
ATOM 5272 C CA . ASP B 2 338 ? -49.580 -8.663 -12.803 1.00 33.76 333 ASP B CA 1
ATOM 5273 C C . ASP B 2 338 ? -50.823 -7.838 -12.495 1.00 36.42 333 ASP B C 1
ATOM 5274 O O . ASP B 2 338 ? -50.829 -7.128 -11.486 1.00 35.96 333 ASP B O 1
ATOM 5279 N N . SER B 2 339 ? -51.861 -7.944 -13.332 1.00 36.75 334 SER B N 1
ATOM 5280 C CA . SER B 2 339 ? -53.207 -7.359 -13.213 1.00 33.34 334 SER B CA 1
ATOM 5281 C C . SER B 2 339 ? -53.287 -5.923 -13.709 1.00 34.39 334 SER B C 1
ATOM 5282 O O . SER B 2 339 ? -54.352 -5.298 -13.579 1.00 34.56 334 SER B O 1
ATOM 5285 N N . PHE B 2 340 ? -52.232 -5.376 -14.306 1.00 32.89 335 PHE B N 1
ATOM 5286 C CA . PHE B 2 340 ? -52.281 -4.001 -14.779 1.00 33.04 335 PHE B CA 1
ATOM 5287 C C . PHE B 2 340 ? -52.152 -3.956 -16.296 1.00 35.81 335 PHE B C 1
ATOM 5288 O O . PHE B 2 340 ? -51.577 -4.857 -16.911 1.00 37.48 335 PHE B O 1
ATOM 5296 N N . LEU B 2 341 ? -52.704 -2.897 -16.890 1.00 30.20 336 LEU B N 1
ATOM 5297 C CA . LEU B 2 341 ? -52.378 -2.471 -18.241 1.00 30.12 336 LEU B CA 1
ATOM 5298 C C . LEU B 2 341 ? -51.605 -1.163 -18.181 1.00 35.18 336 LEU B C 1
ATOM 5299 O O . LEU B 2 341 ? -51.850 -0.322 -17.317 1.00 35.27 336 LEU B O 1
ATOM 5304 N N . LYS B 2 342 ? -50.670 -0.984 -19.099 1.00 30.71 337 LYS B N 1
ATOM 5305 C CA . LYS B 2 342 ? -49.966 0.282 -19.190 1.00 37.52 337 LYS B CA 1
ATOM 5306 C C . LYS B 2 342 ? -50.054 0.813 -20.612 1.00 35.01 337 LYS B C 1
ATOM 5307 O O . LYS B 2 342 ? -50.030 0.045 -21.576 1.00 31.22 337 LYS B O 1
ATOM 5313 N N . ILE B 2 343 ? -50.195 2.126 -20.731 1.00 32.36 338 ILE B N 1
ATOM 5314 C CA . ILE B 2 343 ? -50.170 2.811 -22.019 1.00 35.50 338 ILE B CA 1
ATOM 5315 C C . ILE B 2 343 ? -48.826 3.518 -22.161 1.00 35.94 338 ILE B C 1
ATOM 5316 O O . ILE B 2 343 ? -48.419 4.272 -21.266 1.00 38.20 338 ILE B O 1
ATOM 5321 N N . TRP B 2 344 ? -48.146 3.289 -23.290 1.00 33.75 339 TRP B N 1
ATOM 5322 C CA . TRP B 2 344 ? -46.804 3.795 -23.532 1.00 39.96 339 TRP B CA 1
ATOM 5323 C C . TRP B 2 344 ? -46.742 4.592 -24.826 1.00 40.91 339 TRP B C 1
ATOM 5324 O O . TRP B 2 344 ? -47.378 4.235 -25.822 1.00 39.17 339 TRP B O 1
ATOM 5335 N N . ASN B 2 345 ? -45.934 5.644 -24.813 1.00 36.76 340 ASN B N 1
ATOM 5336 C CA . ASN B 2 345 ? -45.410 6.241 -26.034 1.00 36.30 340 ASN B CA 1
ATOM 5337 C C . ASN B 2 345 ? -44.239 7.144 -25.671 1.00 43.56 340 ASN B C 1
ATOM 5338 O O . ASN B 2 345 ? -43.695 7.846 -26.517 1.00 40.71 340 ASN B O 1
ATOM 5344 N N . ASN C 3 5 ? -56.929 -46.677 -39.330 1.00 108.68 5 ASN G N 1
ATOM 5345 C CA . ASN C 3 5 ? -56.253 -46.693 -40.622 1.00 109.89 5 ASN G CA 1
ATOM 5346 C C . ASN C 3 5 ? -57.040 -45.908 -41.663 1.00 117.85 5 ASN G C 1
ATOM 5347 O O . ASN C 3 5 ? -56.474 -45.105 -42.404 1.00 118.90 5 ASN G O 1
ATOM 5352 N N . THR C 3 6 ? -58.356 -46.141 -41.708 1.00 123.29 6 THR G N 1
ATOM 5353 C CA . THR C 3 6 ? -59.202 -45.494 -42.706 1.00 126.59 6 THR G CA 1
ATOM 5354 C C . THR C 3 6 ? -59.318 -43.987 -42.493 1.00 124.16 6 THR G C 1
ATOM 5355 O O . THR C 3 6 ? -59.698 -43.269 -43.424 1.00 123.81 6 THR G O 1
ATOM 5359 N N . ALA C 3 7 ? -59.013 -43.494 -41.295 1.00 120.45 7 ALA G N 1
ATOM 5360 C CA . ALA C 3 7 ? -58.977 -42.058 -41.055 1.00 115.35 7 ALA G CA 1
ATOM 5361 C C . ALA C 3 7 ? -57.632 -41.447 -41.417 1.00 112.18 7 ALA G C 1
ATOM 5362 O O . ALA C 3 7 ? -57.577 -40.277 -41.810 1.00 112.00 7 ALA G O 1
ATOM 5364 N N . SER C 3 8 ? -56.545 -42.213 -41.290 1.00 108.80 8 SER G N 1
ATOM 5365 C CA . SER C 3 8 ? -55.239 -41.706 -41.691 1.00 103.61 8 SER G CA 1
ATOM 5366 C C . SER C 3 8 ? -55.130 -41.584 -43.204 1.00 100.12 8 SER G C 1
ATOM 5367 O O . SER C 3 8 ? -54.395 -40.724 -43.702 1.00 99.72 8 SER G O 1
ATOM 5370 N N . ILE C 3 9 ? -55.849 -42.423 -43.950 1.00 98.49 9 ILE G N 1
ATOM 5371 C CA . ILE C 3 9 ? -55.774 -42.347 -45.404 1.00 102.31 9 ILE G CA 1
ATOM 5372 C C . ILE C 3 9 ? -56.560 -41.148 -45.924 1.00 101.65 9 ILE G C 1
ATOM 5373 O O . ILE C 3 9 ? -56.181 -40.545 -46.935 1.00 105.31 9 ILE G O 1
ATOM 5378 N N . ALA C 3 10 ? -57.649 -40.773 -45.252 1.00 93.26 10 ALA G N 1
ATOM 5379 C CA . ALA C 3 10 ? -58.427 -39.624 -45.701 1.00 84.92 10 ALA G CA 1
ATOM 5380 C C . ALA C 3 10 ? -57.699 -38.321 -45.408 1.00 81.40 10 ALA G C 1
ATOM 5381 O O . ALA C 3 10 ? -57.705 -37.396 -46.230 1.00 80.58 10 ALA G O 1
ATOM 5383 N N . GLN C 3 11 ? -57.064 -38.232 -44.240 1.00 76.89 11 GLN G N 1
ATOM 5384 C CA . GLN C 3 11 ? -56.319 -37.030 -43.899 1.00 74.69 11 GLN G CA 1
ATOM 5385 C C . GLN C 3 11 ? -55.064 -36.885 -44.752 1.00 70.82 11 GLN G C 1
ATOM 5386 O O . GLN C 3 11 ? -54.652 -35.760 -45.057 1.00 65.39 11 GLN G O 1
ATOM 5392 N N . ALA C 3 12 ? -54.449 -38.000 -45.149 1.00 60.20 12 ALA G N 1
ATOM 5393 C CA . ALA C 3 12 ? -53.197 -37.915 -45.893 1.00 62.01 12 ALA G CA 1
ATOM 5394 C C . ALA C 3 12 ? -53.419 -37.346 -47.289 1.00 61.63 12 ALA G C 1
ATOM 5395 O O . ALA C 3 12 ? -52.580 -36.595 -47.797 1.00 66.77 12 ALA G O 1
ATOM 5397 N N . ARG C 3 13 ? -54.541 -37.689 -47.925 1.00 52.13 13 ARG G N 1
ATOM 5398 C CA . ARG C 3 13 ? -54.835 -37.133 -49.240 1.00 57.72 13 ARG G CA 1
ATOM 5399 C C . ARG C 3 13 ? -55.349 -35.697 -49.156 1.00 57.75 13 ARG G C 1
ATOM 5400 O O . ARG C 3 13 ? -55.220 -34.948 -50.128 1.00 56.38 13 ARG G O 1
ATOM 5408 N N . LYS C 3 14 ? -55.925 -35.291 -48.018 1.00 54.60 14 LYS G N 1
ATOM 5409 C CA . LYS C 3 14 ? -56.238 -33.876 -47.830 1.00 57.87 14 LYS G CA 1
ATOM 5410 C C . LYS C 3 14 ? -54.961 -33.041 -47.772 1.00 60.69 14 LYS G C 1
ATOM 5411 O O . LYS C 3 14 ? -54.927 -31.908 -48.265 1.00 60.12 14 LYS G O 1
ATOM 5413 N N . LEU C 3 15 ? -53.899 -33.587 -47.172 1.00 56.08 15 LEU G N 1
ATOM 5414 C CA . LEU C 3 15 ? -52.620 -32.888 -47.151 1.00 53.57 15 LEU G CA 1
ATOM 5415 C C . LEU C 3 15 ? -52.027 -32.791 -48.553 1.00 53.59 15 LEU G C 1
ATOM 5416 O O . LEU C 3 15 ? -51.418 -31.775 -48.908 1.00 51.62 15 LEU G O 1
ATOM 5421 N N . VAL C 3 16 ? -52.201 -33.837 -49.363 1.00 49.67 16 VAL G N 1
ATOM 5422 C CA . VAL C 3 16 ? -51.708 -33.808 -50.733 1.00 50.36 16 VAL G CA 1
ATOM 5423 C C . VAL C 3 16 ? -52.494 -32.797 -51.558 1.00 53.74 16 VAL G C 1
ATOM 5424 O O . VAL C 3 16 ? -51.914 -32.024 -52.333 1.00 49.21 16 VAL G O 1
ATOM 5428 N N . GLU C 3 17 ? -53.819 -32.770 -51.399 1.00 48.16 17 GLU G N 1
ATOM 5429 C CA . GLU C 3 17 ? -54.604 -31.777 -52.121 1.00 51.08 17 GLU G CA 1
ATOM 5430 C C . GLU C 3 17 ? -54.149 -30.364 -51.765 1.00 40.99 17 GLU G C 1
ATOM 5431 O O . GLU C 3 17 ? -53.988 -29.515 -52.650 1.00 44.93 17 GLU G O 1
ATOM 5433 N N . GLN C 3 18 ? -53.894 -30.107 -50.480 1.00 41.67 18 GLN G N 1
ATOM 5434 C CA . GLN C 3 18 ? -53.487 -28.772 -50.053 1.00 41.95 18 GLN G CA 1
ATOM 5435 C C . GLN C 3 18 ? -52.106 -28.415 -50.585 1.00 44.04 18 GLN G C 1
ATOM 5436 O O . GLN C 3 18 ? -51.884 -27.285 -51.043 1.00 40.81 18 GLN G O 1
ATOM 5442 N N . LEU C 3 19 ? -51.163 -29.357 -50.516 1.00 45.40 19 LEU G N 1
ATOM 5443 C CA . LEU C 3 19 ? -49.816 -29.095 -51.010 1.00 41.66 19 LEU G CA 1
ATOM 5444 C C . LEU C 3 19 ? -49.817 -28.896 -52.519 1.00 36.82 19 LEU G C 1
ATOM 5445 O O . LEU C 3 19 ? -49.141 -27.997 -53.028 1.00 38.82 19 LEU G O 1
ATOM 5450 N N . LYS C 3 20 ? -50.567 -29.728 -53.248 1.00 41.81 20 LYS G N 1
ATOM 5451 C CA . LYS C 3 20 ? -50.697 -29.542 -54.690 1.00 42.25 20 LYS G CA 1
ATOM 5452 C C . LYS C 3 20 ? -51.140 -28.121 -55.002 1.00 45.92 20 LYS G C 1
ATOM 5453 O O . LYS C 3 20 ? -50.546 -27.440 -55.843 1.00 40.69 20 LYS G O 1
ATOM 5459 N N . MET C 3 21 ? -52.175 -27.647 -54.304 1.00 42.92 21 MET G N 1
ATOM 5460 C CA . MET C 3 21 ? -52.655 -26.289 -54.531 1.00 42.55 21 MET G CA 1
ATOM 5461 C C . MET C 3 21 ? -51.562 -25.268 -54.237 1.00 42.03 21 MET G C 1
ATOM 5462 O O . MET C 3 21 ? -51.296 -24.375 -55.048 1.00 43.37 21 MET G O 1
ATOM 5467 N N . GLU C 3 22 ? -50.910 -25.394 -53.078 1.00 40.97 22 GLU G N 1
ATOM 5468 C CA . GLU C 3 22 ? -49.896 -24.420 -52.682 1.00 36.69 22 GLU G CA 1
ATOM 5469 C C . GLU C 3 22 ? -48.704 -24.406 -53.640 1.00 43.37 22 GLU G C 1
ATOM 5470 O O . GLU C 3 22 ? -48.080 -23.354 -53.838 1.00 40.89 22 GLU G O 1
ATOM 5476 N N . ALA C 3 23 ? -48.379 -25.547 -54.255 1.00 35.86 23 ALA G N 1
ATOM 5477 C CA . ALA C 3 23 ? -47.239 -25.579 -55.171 1.00 38.45 23 ALA G CA 1
ATOM 5478 C C . ALA C 3 23 ? -47.473 -24.708 -56.403 1.00 45.45 23 ALA G C 1
ATOM 5479 O O . ALA C 3 23 ? -46.519 -24.170 -56.976 1.00 50.06 23 ALA G O 1
ATOM 5481 N N . ASN C 3 24 ? -48.723 -24.530 -56.799 1.00 42.76 24 ASN G N 1
ATOM 5482 C CA . ASN C 3 24 ? -49.072 -23.885 -58.057 1.00 41.41 24 ASN G CA 1
ATOM 5483 C C . ASN C 3 24 ? -49.250 -22.365 -57.910 1.00 39.28 24 ASN G C 1
ATOM 5484 O O . ASN C 3 24 ? -49.608 -21.695 -58.882 1.00 35.60 24 ASN G O 1
ATOM 5489 N N . ILE C 3 25 ? -48.993 -21.791 -56.734 1.00 36.78 25 ILE G N 1
ATOM 5490 C CA . ILE C 3 25 ? -49.295 -20.371 -56.570 1.00 44.28 25 ILE G CA 1
ATOM 5491 C C . ILE C 3 25 ? -48.233 -19.527 -57.268 1.00 39.71 25 ILE G C 1
ATOM 5492 O O . ILE C 3 25 ? -47.111 -19.968 -57.522 1.00 40.77 25 ILE G O 1
ATOM 5497 N N . ASP C 3 26 ? -48.599 -18.277 -57.545 1.00 40.37 26 ASP G N 1
ATOM 5498 C CA . ASP C 3 26 ? -47.707 -17.288 -58.145 1.00 41.14 26 ASP G CA 1
ATOM 5499 C C . ASP C 3 26 ? -46.828 -16.672 -57.057 1.00 42.45 26 ASP G C 1
ATOM 5500 O O . ASP C 3 26 ? -47.344 -16.178 -56.054 1.00 42.39 26 ASP G O 1
ATOM 5505 N N . ARG C 3 27 ? -45.512 -16.698 -57.239 1.00 38.82 27 ARG G N 1
ATOM 5506 C CA . ARG C 3 27 ? -44.584 -16.152 -56.254 1.00 44.46 27 ARG G CA 1
ATOM 5507 C C . ARG C 3 27 ? -43.763 -15.022 -56.865 1.00 42.44 27 ARG G C 1
ATOM 5508 O O . ARG C 3 27 ? -43.424 -15.057 -58.048 1.00 44.00 27 ARG G O 1
ATOM 5516 N N . ILE C 3 28 ? -43.429 -14.020 -56.057 1.00 40.45 28 ILE G N 1
ATOM 5517 C CA . ILE C 3 28 ? -42.550 -12.942 -56.495 1.00 42.29 28 ILE G CA 1
ATOM 5518 C C . ILE C 3 28 ? -41.170 -13.142 -55.869 1.00 44.36 28 ILE G C 1
ATOM 5519 O O . ILE C 3 28 ? -40.975 -13.977 -54.987 1.00 43.86 28 ILE G O 1
ATOM 5524 N N . LYS C 3 29 ? -40.209 -12.346 -56.330 1.00 44.64 29 LYS G N 1
ATOM 5525 C CA . LYS C 3 29 ? -38.844 -12.414 -55.824 1.00 46.44 29 LYS G CA 1
ATOM 5526 C C . LYS C 3 29 ? -38.756 -11.757 -54.456 1.00 41.51 29 LYS G C 1
ATOM 5527 O O . LYS C 3 29 ? -39.412 -10.745 -54.203 1.00 49.57 29 LYS G O 1
ATOM 5533 N N . VAL C 3 30 ? -37.938 -12.332 -53.568 1.00 43.83 30 VAL G N 1
ATOM 5534 C CA . VAL C 3 30 ? -37.748 -11.716 -52.252 1.00 44.12 30 VAL G CA 1
ATOM 5535 C C . VAL C 3 30 ? -37.215 -10.295 -52.397 1.00 47.83 30 VAL G C 1
ATOM 5536 O O . VAL C 3 30 ? -37.614 -9.391 -51.652 1.00 41.69 30 VAL G O 1
ATOM 5540 N N . SER C 3 31 ? -36.344 -10.057 -53.384 1.00 46.59 31 SER G N 1
ATOM 5541 C CA . SER C 3 31 ? -35.824 -8.705 -53.574 1.00 46.02 31 SER G CA 1
ATOM 5542 C C . SER C 3 31 ? -36.949 -7.712 -53.846 1.00 47.27 31 SER G C 1
ATOM 5543 O O . SER C 3 31 ? -36.956 -6.597 -53.301 1.00 48.30 31 SER G O 1
ATOM 5546 N N . LYS C 3 32 ? -37.916 -8.093 -54.682 1.00 44.68 32 LYS G N 1
ATOM 5547 C CA . LYS C 3 32 ? -39.067 -7.218 -54.879 1.00 47.45 32 LYS G CA 1
ATOM 5548 C C . LYS C 3 32 ? -39.915 -7.131 -53.611 1.00 48.47 32 LYS G C 1
ATOM 5549 O O . LYS C 3 32 ? -40.363 -6.041 -53.226 1.00 50.09 32 LYS G O 1
ATOM 5555 N N . ALA C 3 33 ? -40.153 -8.265 -52.950 1.00 39.66 33 ALA G N 1
ATOM 5556 C CA . ALA C 3 33 ? -40.949 -8.236 -51.725 1.00 42.80 33 ALA G CA 1
ATOM 5557 C C . ALA C 3 33 ? -40.296 -7.358 -50.662 1.00 40.88 33 ALA G C 1
ATOM 5558 O O . ALA C 3 33 ? -40.965 -6.550 -50.009 1.00 39.11 33 ALA G O 1
ATOM 5560 N N . ALA C 3 34 ? -38.983 -7.512 -50.473 1.00 40.17 34 ALA G N 1
ATOM 5561 C CA . ALA C 3 34 ? -38.277 -6.732 -49.459 1.00 43.88 34 ALA G CA 1
ATOM 5562 C C . ALA C 3 34 ? -38.243 -5.255 -49.823 1.00 49.15 34 ALA G C 1
ATOM 5563 O O . ALA C 3 34 ? -38.382 -4.388 -48.949 1.00 46.90 34 ALA G O 1
ATOM 5565 N N . ALA C 3 35 ? -38.070 -4.951 -51.111 1.00 45.14 35 ALA G N 1
ATOM 5566 C CA . ALA C 3 35 ? -38.065 -3.559 -51.543 1.00 49.76 35 ALA G CA 1
ATOM 5567 C C . ALA C 3 35 ? -39.398 -2.889 -51.245 1.00 45.95 35 ALA G C 1
ATOM 5568 O O . ALA C 3 35 ? -39.433 -1.739 -50.790 1.00 44.50 35 ALA G O 1
ATOM 5570 N N . ASP C 3 36 ? -40.506 -3.600 -51.485 1.00 47.45 36 ASP G N 1
ATOM 5571 C CA . ASP C 3 36 ? -41.830 -3.025 -51.254 1.00 46.46 36 ASP G CA 1
ATOM 5572 C C . ASP C 3 36 ? -42.068 -2.743 -49.778 1.00 41.16 36 ASP G C 1
ATOM 5573 O O . ASP C 3 36 ? -42.694 -1.736 -49.430 1.00 44.79 36 ASP G O 1
ATOM 5578 N N . LEU C 3 37 ? -41.589 -3.621 -48.892 1.00 40.98 37 LEU G N 1
ATOM 5579 C CA . LEU C 3 37 ? -41.776 -3.386 -47.462 1.00 37.28 37 LEU G CA 1
ATOM 5580 C C . LEU C 3 37 ? -40.973 -2.176 -47.008 1.00 42.39 37 LEU G C 1
ATOM 5581 O O . LEU C 3 37 ? -41.499 -1.291 -46.319 1.00 40.19 37 LEU G O 1
ATOM 5586 N N . MET C 3 38 ? -39.703 -2.100 -47.425 1.00 41.78 38 MET G N 1
ATOM 5587 C CA . MET C 3 38 ? -38.878 -0.940 -47.096 1.00 44.08 38 MET G CA 1
ATOM 5588 C C . MET C 3 38 ? -39.495 0.351 -47.634 1.00 46.03 38 MET G C 1
ATOM 5589 O O . MET C 3 38 ? -39.508 1.381 -46.944 1.00 43.80 38 MET G O 1
ATOM 5594 N N . ALA C 3 39 ? -40.036 0.313 -48.854 1.00 44.00 39 ALA G N 1
ATOM 5595 C CA . ALA C 3 39 ? -40.688 1.503 -49.402 1.00 48.03 39 ALA G CA 1
ATOM 5596 C C . ALA C 3 39 ? -41.911 1.902 -48.584 1.00 46.65 39 ALA G C 1
ATOM 5597 O O . ALA C 3 39 ? -42.205 3.096 -48.433 1.00 42.44 39 ALA G O 1
ATOM 5599 N N . TYR C 3 40 ? -42.659 0.919 -48.071 1.00 46.84 40 TYR G N 1
ATOM 5600 C CA . TYR C 3 40 ? -43.824 1.248 -47.254 1.00 38.63 40 TYR G CA 1
ATOM 5601 C C . TYR C 3 40 ? -43.401 1.939 -45.966 1.00 38.64 40 TYR G C 1
ATOM 5602 O O . TYR C 3 40 ? -43.988 2.952 -45.568 1.00 42.34 40 TYR G O 1
ATOM 5611 N N . CYS C 3 41 ? -42.412 1.372 -45.278 1.00 43.39 41 CYS G N 1
ATOM 5612 C CA . CYS C 3 41 ? -41.918 1.975 -44.048 1.00 40.17 41 CYS G CA 1
ATOM 5613 C C . CYS C 3 41 ? -41.445 3.406 -44.293 1.00 38.67 41 CYS G C 1
ATOM 5614 O O . CYS C 3 41 ? -41.829 4.337 -43.571 1.00 41.36 41 CYS G O 1
ATOM 5617 N N . GLU C 3 42 ? -40.633 3.603 -45.328 1.00 41.48 42 GLU G N 1
ATOM 5618 C CA . GLU C 3 42 ? -40.123 4.938 -45.623 1.00 43.69 42 GLU G CA 1
ATOM 5619 C C . GLU C 3 42 ? -41.259 5.905 -45.930 1.00 42.19 42 GLU G C 1
ATOM 5620 O O . GLU C 3 42 ? -41.257 7.050 -45.459 1.00 47.62 42 GLU G O 1
ATOM 5626 N N . ALA C 3 43 ? -42.249 5.459 -46.707 1.00 44.62 43 ALA G N 1
ATOM 5627 C CA . ALA C 3 43 ? -43.342 6.345 -47.094 1.00 45.40 43 ALA G CA 1
ATOM 5628 C C . ALA C 3 43 ? -44.234 6.734 -45.919 1.00 48.95 43 ALA G C 1
ATOM 5629 O O . ALA C 3 43 ? -44.858 7.800 -45.955 1.00 48.25 43 ALA G O 1
ATOM 5631 N N . HIS C 3 44 ? -44.309 5.921 -44.871 1.00 41.55 44 HIS G N 1
ATOM 5632 C CA . HIS C 3 44 ? -45.233 6.220 -43.784 1.00 40.49 44 HIS G CA 1
ATOM 5633 C C . HIS C 3 44 ? -44.541 6.596 -42.482 1.00 40.45 44 HIS G C 1
ATOM 5634 O O . HIS C 3 44 ? -45.224 6.783 -41.474 1.00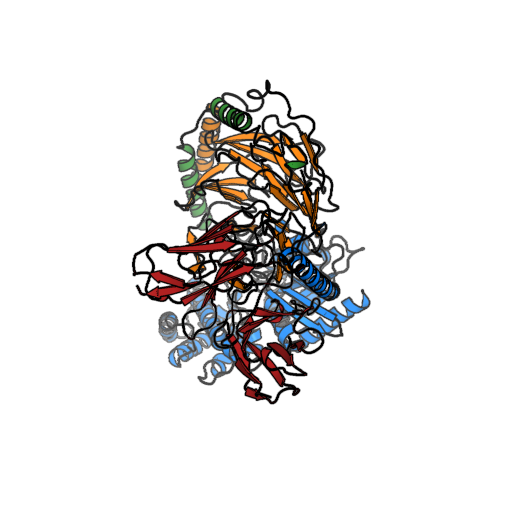 39.76 44 HIS G O 1
ATOM 5641 N N . ALA C 3 45 ? -43.208 6.713 -42.474 1.00 45.93 45 ALA G N 1
ATOM 5642 C CA . ALA C 3 45 ? -42.485 6.959 -41.226 1.00 45.62 45 ALA G CA 1
ATOM 5643 C C . ALA C 3 45 ? -42.947 8.240 -40.545 1.00 50.89 45 ALA G C 1
ATOM 5644 O O . ALA C 3 45 ? -43.002 8.308 -39.309 1.00 45.03 45 ALA G O 1
ATOM 5646 N N . LYS C 3 46 ? -43.293 9.265 -41.331 1.00 50.86 46 LYS G N 1
ATOM 5647 C CA . LYS C 3 46 ? -43.617 10.565 -40.744 1.00 50.70 46 LYS G CA 1
ATOM 5648 C C . LYS C 3 46 ? -44.937 10.532 -39.986 1.00 51.35 46 LYS G C 1
ATOM 5649 O O . LYS C 3 46 ? -45.121 11.300 -39.039 1.00 57.04 46 LYS G O 1
ATOM 5651 N N . GLU C 3 47 ? -45.858 9.647 -40.360 1.00 50.25 47 GLU G N 1
ATOM 5652 C CA . GLU C 3 47 ? -47.125 9.534 -39.653 1.00 49.89 47 GLU G CA 1
ATOM 5653 C C . GLU C 3 47 ? -47.113 8.426 -38.605 1.00 45.59 47 GLU G C 1
ATOM 5654 O O . GLU C 3 47 ? -48.179 8.018 -38.125 1.00 45.63 47 GLU G O 1
ATOM 5660 N N . ASP C 3 48 ? -45.928 7.945 -38.222 1.00 39.44 48 ASP G N 1
ATOM 5661 C CA . ASP C 3 48 ? -45.806 6.927 -37.184 1.00 35.04 48 ASP G CA 1
ATOM 5662 C C . ASP C 3 48 ? -45.356 7.604 -35.895 1.00 38.80 48 ASP G C 1
ATOM 5663 O O . ASP C 3 48 ? -44.159 7.888 -35.738 1.00 42.73 48 ASP G O 1
ATOM 5668 N N . PRO C 3 49 ? -46.263 7.872 -34.945 1.00 37.98 49 PRO G N 1
ATOM 5669 C CA . PRO C 3 49 ? -45.868 8.589 -33.720 1.00 38.85 49 PRO G CA 1
ATOM 5670 C C . PRO C 3 49 ? -44.971 7.790 -32.798 1.00 40.95 49 PRO G C 1
ATOM 5671 O O . PRO C 3 49 ? -44.359 8.384 -31.909 1.00 46.17 49 PRO G O 1
ATOM 5675 N N . LEU C 3 50 ? -44.906 6.465 -32.933 1.00 43.72 50 LEU G N 1
ATOM 5676 C CA . LEU C 3 50 ? -43.975 5.697 -32.110 1.00 42.49 50 LEU G CA 1
ATOM 5677 C C . LEU C 3 50 ? -42.574 5.717 -32.701 1.00 51.86 50 LEU G C 1
ATOM 5678 O O . LEU C 3 50 ? -41.582 5.636 -31.969 1.00 55.75 50 LEU G O 1
ATOM 5683 N N . LEU C 3 51 ? -42.480 5.818 -34.018 1.00 56.55 51 LEU G N 1
ATOM 5684 C CA . LEU C 3 51 ? -41.185 5.920 -34.663 1.00 57.18 51 LEU G CA 1
ATOM 5685 C C . LEU C 3 51 ? -40.594 7.308 -34.463 1.00 58.52 51 LEU G C 1
ATOM 5686 O O . LEU C 3 51 ? -39.472 7.449 -33.964 1.00 57.31 51 LEU G O 1
ATOM 5691 N N . THR C 3 52 ? -41.350 8.341 -34.835 1.00 59.28 52 THR G N 1
ATOM 5692 C CA . THR C 3 52 ? -40.902 9.731 -34.820 1.00 65.07 52 THR G CA 1
ATOM 5693 C C . THR C 3 52 ? -41.826 10.505 -33.887 1.00 73.37 52 THR G C 1
ATOM 5694 O O . THR C 3 52 ? -42.869 11.025 -34.319 1.00 70.30 52 THR G O 1
ATOM 5698 N N . PRO C 3 53 ? -41.485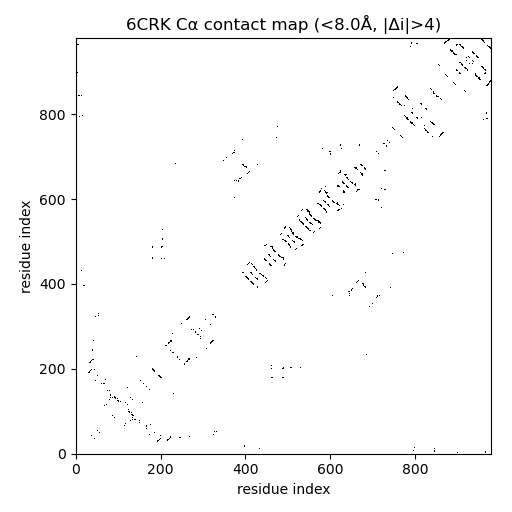 10.601 -32.596 1.00 79.10 53 PRO G N 1
ATOM 5699 C CA . PRO C 3 53 ? -42.430 11.154 -31.614 1.00 73.76 53 PRO G CA 1
ATOM 5700 C C . PRO C 3 53 ? -42.803 12.603 -31.898 1.00 60.76 53 PRO G C 1
ATOM 5701 O O . PRO C 3 53 ? -42.023 13.376 -32.451 1.00 56.17 53 PRO G O 1
ATOM 5705 N N . VAL C 3 54 ? -44.025 12.954 -31.506 1.00 60.85 54 VAL G N 1
ATOM 5706 C CA . VAL C 3 54 ? -44.624 14.258 -31.775 1.00 61.32 54 VAL G CA 1
ATOM 5707 C C . VAL C 3 54 ? -44.452 15.141 -30.542 1.00 57.93 54 VAL G C 1
ATOM 5708 O O . VAL C 3 54 ? -44.163 14.627 -29.449 1.00 52.72 54 VAL G O 1
ATOM 5712 N N . PRO C 3 55 ? -44.578 16.464 -30.662 1.00 64.49 55 PRO G N 1
ATOM 5713 C CA . PRO C 3 55 ? -44.458 17.317 -29.476 1.00 61.21 55 PRO G CA 1
ATOM 5714 C C . PRO C 3 55 ? -45.539 16.992 -28.459 1.00 59.41 55 PRO G C 1
ATOM 5715 O O . PRO C 3 55 ? -46.615 16.485 -28.795 1.00 56.65 55 PRO G O 1
ATOM 5719 N N . ALA C 3 56 ? -45.234 17.294 -27.194 1.00 53.41 56 ALA G N 1
ATOM 5720 C CA . ALA C 3 56 ? -46.128 16.935 -26.101 1.00 59.47 56 ALA G CA 1
ATOM 5721 C C . ALA C 3 56 ? -47.514 17.547 -26.261 1.00 70.56 56 ALA G C 1
ATOM 5722 O O . ALA C 3 56 ? -48.495 16.982 -25.763 1.00 69.16 56 ALA G O 1
ATOM 5724 N N . SER C 3 57 ? -47.616 18.679 -26.961 1.00 74.58 57 SER G N 1
ATOM 5725 C CA . SER C 3 57 ? -48.906 19.308 -27.198 1.00 73.39 57 SER G CA 1
ATOM 5726 C C . SER C 3 57 ? -49.762 18.519 -28.177 1.00 67.61 57 SER G C 1
ATOM 5727 O O . SER C 3 57 ? -50.987 18.674 -28.171 1.00 75.57 57 SER G O 1
ATOM 5730 N N . GLU C 3 58 ? -49.149 17.697 -29.026 1.00 56.97 58 GLU G N 1
ATOM 5731 C CA . GLU C 3 58 ? -49.873 16.853 -29.967 1.00 58.71 58 GLU G CA 1
ATOM 5732 C C . GLU C 3 58 ? -50.116 15.445 -29.438 1.00 54.90 58 GLU G C 1
ATOM 5733 O O . GLU C 3 58 ? -50.647 14.606 -30.168 1.00 53.09 58 GLU G O 1
ATOM 5739 N N . ASN C 3 59 ? -49.734 15.167 -28.204 1.00 55.10 59 ASN G N 1
ATOM 5740 C CA . ASN C 3 59 ? -49.765 13.814 -27.664 1.00 53.67 59 ASN G CA 1
ATOM 5741 C C . ASN C 3 59 ? -50.900 13.706 -26.654 1.00 41.01 59 ASN G C 1
ATOM 5742 O O . ASN C 3 59 ? -50.766 14.222 -25.532 1.00 42.20 59 ASN G O 1
ATOM 5747 N N . PRO C 3 60 ? -52.009 13.036 -26.983 1.00 42.58 60 PRO G N 1
ATOM 5748 C CA . PRO C 3 60 ? -53.146 12.971 -26.041 1.00 41.83 60 PRO G CA 1
ATOM 5749 C C . PRO C 3 60 ? -52.774 12.449 -24.673 1.00 42.44 60 PRO G C 1
ATOM 5750 O O . PRO C 3 60 ? -53.377 12.857 -23.675 1.00 48.73 60 PRO G O 1
ATOM 5754 N N . PHE C 3 61 ? -51.781 11.566 -24.583 1.00 40.49 61 PHE G N 1
ATOM 5755 C CA . PHE C 3 61 ? -51.387 10.997 -23.304 1.00 38.62 61 PHE G CA 1
ATOM 5756 C C . PHE C 3 61 ? -50.369 11.857 -22.559 1.00 41.82 61 PHE G C 1
ATOM 5757 O O . PHE C 3 61 ? -49.729 11.376 -21.617 1.00 44.92 61 PHE G O 1
ATOM 5765 N N . ARG C 3 62 ? -50.214 13.120 -22.948 1.00 42.06 62 ARG G N 1
ATOM 5766 C CA . ARG C 3 62 ? -49.474 14.067 -22.131 1.00 53.54 62 ARG G CA 1
ATOM 5767 C C . ARG C 3 62 ? -50.183 15.405 -21.938 1.00 67.91 62 ARG G C 1
ATOM 5768 O O . ARG C 3 62 ? -49.642 16.264 -21.237 1.00 79.41 62 ARG G O 1
ATOM 5776 N N . GLU C 3 63 ? -51.379 15.601 -22.504 1.00 79.78 63 GLU G N 1
ATOM 5777 C CA . GLU C 3 63 ? -51.927 16.954 -22.655 1.00 95.28 63 GLU G CA 1
ATOM 5778 C C . GLU C 3 63 ? -52.560 17.512 -21.377 1.00 107.82 63 GLU G C 1
ATOM 5779 O O . GLU C 3 63 ? -52.065 18.487 -20.801 1.00 112.31 63 GLU G O 1
ATOM 5785 N N . LYS C 3 64 ? -53.661 16.917 -20.922 1.00 109.18 64 LYS G N 1
ATOM 5786 C CA . LYS C 3 64 ? -54.441 17.514 -19.831 1.00 105.84 64 LYS G CA 1
ATOM 5787 C C . LYS C 3 64 ? -54.336 16.697 -18.549 1.00 112.83 64 LYS G C 1
ATOM 5788 O O . LYS C 3 64 ? -53.798 15.589 -18.551 1.00 117.40 64 LYS G O 1
ATOM 5794 N N . ASP D 4 1 ? -88.517 -2.603 -22.553 1.00 61.53 1 ASP H N 1
ATOM 5795 C CA . ASP D 4 1 ? -89.337 -1.422 -22.772 1.00 53.57 1 ASP H CA 1
ATOM 5796 C C . ASP D 4 1 ? -89.133 -0.366 -21.672 1.00 41.96 1 ASP H C 1
ATOM 5797 O O . ASP D 4 1 ? -89.524 -0.563 -20.520 1.00 41.45 1 ASP H O 1
ATOM 5802 N N . VAL D 4 2 ? -88.518 0.755 -22.037 1.00 43.64 2 VAL H N 1
ATOM 5803 C CA . VAL D 4 2 ? -88.168 1.780 -21.055 1.00 37.34 2 VAL H CA 1
ATOM 5804 C C . VAL D 4 2 ? -89.421 2.561 -20.670 1.00 36.74 2 VAL H C 1
ATOM 5805 O O . VAL D 4 2 ? -90.123 3.096 -21.537 1.00 35.32 2 VAL H O 1
ATOM 5809 N N . GLN D 4 3 ? -89.687 2.662 -19.369 1.00 40.58 3 GLN H N 1
ATOM 5810 C CA . GLN D 4 3 ? -90.841 3.400 -18.868 1.00 46.61 3 GLN H CA 1
ATOM 5811 C C . GLN D 4 3 ? -90.424 4.324 -17.735 1.00 39.03 3 GLN H C 1
ATOM 5812 O O . GLN D 4 3 ? -89.666 3.923 -16.847 1.00 38.69 3 GLN H O 1
ATOM 5818 N N . LEU D 4 4 ? -90.941 5.553 -17.761 1.00 37.09 4 LEU H N 1
ATOM 5819 C CA . LEU D 4 4 ? -90.880 6.461 -16.621 1.00 37.21 4 LEU H CA 1
ATOM 5820 C C . LEU D 4 4 ? -92.271 7.033 -16.419 1.00 35.52 4 LEU H C 1
ATOM 5821 O O . LEU D 4 4 ? -92.812 7.677 -17.322 1.00 41.62 4 LEU H O 1
ATOM 5826 N N . VAL D 4 5 ? -92.843 6.797 -15.245 1.00 37.10 5 VAL H N 1
ATOM 5827 C CA . VAL D 4 5 ? -94.229 7.153 -14.945 1.00 38.96 5 VAL H CA 1
ATOM 5828 C C . VAL D 4 5 ? -94.219 8.047 -13.718 1.00 39.54 5 VAL H C 1
ATOM 5829 O O . VAL D 4 5 ? -94.020 7.559 -12.596 1.00 36.43 5 VAL H O 1
ATOM 5833 N N . GLU D 4 6 ? -94.439 9.349 -13.930 1.00 43.43 6 GLU H N 1
ATOM 5834 C CA . GLU D 4 6 ? -94.539 10.307 -12.836 1.00 45.86 6 GLU H CA 1
ATOM 5835 C C . GLU D 4 6 ? -95.929 10.263 -12.212 1.00 48.54 6 GLU H C 1
ATOM 5836 O O . GLU D 4 6 ? -96.920 9.949 -12.874 1.00 46.27 6 GLU H O 1
ATOM 5842 N N . SER D 4 7 ? -95.996 10.611 -10.932 1.00 42.68 7 SER H N 1
ATOM 5843 C CA . SER D 4 7 ? -97.271 10.703 -10.237 1.00 46.76 7 SER H CA 1
ATOM 5844 C C . SER D 4 7 ? -97.107 11.668 -9.079 1.00 49.75 7 SER H C 1
ATOM 5845 O O . SER D 4 7 ? -96.001 12.118 -8.774 1.00 55.25 7 SER H O 1
ATOM 5848 N N . GLY D 4 8 ? -98.228 11.976 -8.429 1.00 52.70 8 GLY H N 1
ATOM 5849 C CA . GLY D 4 8 ? -98.240 12.872 -7.295 1.00 47.18 8 GLY H CA 1
ATOM 5850 C C . GLY D 4 8 ? -98.766 14.257 -7.591 1.00 52.69 8 GLY H C 1
ATOM 5851 O O . GLY D 4 8 ? -98.959 15.041 -6.648 1.00 52.85 8 GLY H O 1
ATOM 5852 N N . GLY D 4 9 ? -99.000 14.583 -8.862 1.00 49.17 9 GLY H N 1
ATOM 5853 C CA . GLY D 4 9 ? -99.546 15.876 -9.224 1.00 54.54 9 GLY H CA 1
ATOM 5854 C C . GLY D 4 9 ? -100.928 16.140 -8.652 1.00 61.05 9 GLY H C 1
ATOM 5855 O O . GLY D 4 9 ? -101.485 15.303 -7.933 1.00 55.11 9 GLY H O 1
ATOM 5856 N N . GLY D 4 10 ? -101.486 17.300 -8.957 1.00 56.44 10 GLY H N 1
ATOM 5857 C CA . GLY D 4 10 ? -102.797 17.672 -8.471 1.00 56.87 10 GLY H CA 1
ATOM 5858 C C . GLY D 4 10 ? -102.862 19.163 -8.198 1.00 61.52 10 GLY H C 1
ATOM 5859 O O . GLY D 4 10 ? -101.948 19.916 -8.522 1.00 56.17 10 GLY H O 1
ATOM 5860 N N . LEU D 4 11 ? -103.979 19.574 -7.601 1.00 65.96 11 LEU H N 1
ATOM 5861 C CA . LEU D 4 11 ? -104.180 20.955 -7.186 1.00 63.15 11 LEU H CA 1
ATOM 5862 C C . LEU D 4 11 ? -103.808 21.082 -5.717 1.00 61.56 11 LEU H C 1
ATOM 5863 O O . LEU D 4 11 ? -104.214 20.253 -4.895 1.00 57.96 11 LEU H O 1
ATOM 5868 N N . VAL D 4 12 ? -103.017 22.104 -5.398 1.00 58.52 12 VAL H N 1
ATOM 5869 C CA . VAL D 4 12 ? -102.557 22.348 -4.039 1.00 64.67 12 VAL H CA 1
ATOM 5870 C C . VAL D 4 12 ? -102.665 23.841 -3.762 1.00 66.86 12 VAL H C 1
ATOM 5871 O O . VAL D 4 12 ? -102.483 24.673 -4.655 1.00 63.83 12 VAL H O 1
ATOM 5875 N N . GLN D 4 13 ? -102.983 24.176 -2.516 1.00 70.06 13 GLN H N 1
ATOM 5876 C CA . GLN D 4 13 ? -103.014 25.571 -2.117 1.00 68.82 13 GLN H CA 1
ATOM 5877 C C . GLN D 4 13 ? -101.589 26.110 -1.991 1.00 64.40 13 GLN H C 1
ATOM 5878 O O . GLN D 4 13 ? -100.655 25.359 -1.694 1.00 61.06 13 GLN H O 1
ATOM 5880 N N . PRO D 4 14 ? -101.390 27.404 -2.237 1.00 64.94 14 PRO H N 1
ATOM 5881 C CA . PRO D 4 14 ? -100.059 27.992 -2.036 1.00 59.70 14 PRO H CA 1
ATOM 5882 C C . PRO D 4 14 ? -99.590 27.815 -0.598 1.00 59.88 14 PRO H C 1
ATOM 5883 O O . PRO D 4 14 ? -100.387 27.829 0.343 1.00 59.48 14 PRO H O 1
ATOM 5887 N N . GLY D 4 15 ? -98.274 27.650 -0.437 1.00 57.72 15 GLY H N 1
ATOM 5888 C CA . GLY D 4 15 ? -97.678 27.381 0.854 1.00 52.78 15 GLY H CA 1
ATOM 5889 C C . GLY D 4 15 ? -97.735 25.934 1.299 1.00 55.95 15 GLY H C 1
ATOM 5890 O O . GLY D 4 15 ? -97.094 25.583 2.302 1.00 54.14 15 GLY H O 1
ATOM 5891 N N . GLY D 4 16 ? -98.474 25.078 0.593 1.00 52.66 16 GLY H N 1
ATOM 5892 C CA . GLY D 4 16 ? -98.568 23.681 0.957 1.00 54.44 16 GLY H CA 1
ATOM 5893 C C . GLY D 4 16 ? -97.384 22.862 0.460 1.00 56.91 16 GLY H C 1
ATOM 5894 O O . GLY D 4 16 ? -96.427 23.368 -0.127 1.00 51.00 16 GLY H O 1
ATOM 5895 N N . SER D 4 17 ? -97.466 21.557 0.708 1.00 58.41 17 SER H N 1
ATOM 5896 C CA . SER D 4 17 ? -96.406 20.631 0.347 1.00 59.58 17 SER H CA 1
ATOM 5897 C C . SER D 4 17 ? -96.967 19.489 -0.489 1.00 62.20 17 SER H C 1
ATOM 5898 O O . SER D 4 17 ? -98.147 19.140 -0.388 1.00 61.81 17 SER H O 1
ATOM 5901 N N . ARG D 4 18 ? -96.097 18.903 -1.313 1.00 57.16 18 ARG H N 1
ATOM 5902 C CA . ARG D 4 18 ? -96.510 17.855 -2.237 1.00 56.62 18 ARG H CA 1
ATOM 5903 C C . ARG D 4 18 ? -95.282 17.056 -2.648 1.00 52.84 18 ARG H C 1
ATOM 5904 O O . ARG D 4 18 ? -94.243 17.639 -2.971 1.00 45.33 18 ARG H O 1
ATOM 5912 N N . LYS D 4 19 ? -95.400 15.733 -2.638 1.00 52.33 19 LYS H N 1
ATOM 5913 C CA . LYS D 4 19 ? -94.322 14.861 -3.082 1.00 51.13 19 LYS H CA 1
ATOM 5914 C C . LYS D 4 19 ? -94.710 14.243 -4.415 1.00 51.74 19 LYS H C 1
ATOM 5915 O O . LYS D 4 19 ? -95.739 13.565 -4.512 1.00 45.93 19 LYS H O 1
ATOM 5921 N N . LEU D 4 20 ? -93.893 14.487 -5.438 1.00 43.30 20 LEU H N 1
ATOM 5922 C CA . LEU D 4 20 ? -94.028 13.780 -6.699 1.00 40.16 20 LEU H CA 1
ATOM 5923 C C . LEU D 4 20 ? -93.186 12.517 -6.661 1.00 37.54 20 LEU H C 1
ATOM 5924 O O . LEU D 4 20 ? -92.157 12.453 -5.985 1.00 46.34 20 LEU H O 1
ATOM 5929 N N . SER D 4 21 ? -93.625 11.517 -7.414 1.00 41.69 21 SER H N 1
ATOM 5930 C CA . SER D 4 21 ? -92.898 10.270 -7.578 1.00 39.19 21 SER H CA 1
ATOM 5931 C C . SER D 4 21 ? -92.691 10.011 -9.058 1.00 42.04 21 SER H C 1
ATOM 5932 O O . SER D 4 21 ? -93.501 10.421 -9.891 1.00 45.12 21 SER H O 1
ATOM 5935 N N . CYS D 4 22 ? -91.605 9.315 -9.376 1.00 36.91 22 CYS H N 1
ATOM 5936 C CA . CYS D 4 22 ? -91.352 8.841 -10.728 1.00 38.77 22 CYS H CA 1
ATOM 5937 C C . CYS D 4 22 ? -90.944 7.375 -10.654 1.00 40.95 22 CYS H C 1
ATOM 5938 O O . CYS D 4 22 ? -89.931 7.045 -10.026 1.00 41.14 22 CYS H O 1
ATOM 5941 N N . SER D 4 23 ? -91.730 6.507 -11.294 1.00 37.51 23 SER H N 1
ATOM 5942 C CA . SER D 4 23 ? -91.542 5.064 -11.222 1.00 40.99 23 SER H CA 1
ATOM 5943 C C . SER D 4 23 ? -90.893 4.582 -12.510 1.00 42.91 23 SER H C 1
ATOM 5944 O O . SER D 4 23 ? -91.417 4.820 -13.605 1.00 44.79 23 SER H O 1
ATOM 5947 N N . ALA D 4 24 ? -89.762 3.903 -12.371 1.00 39.48 24 ALA H N 1
ATOM 5948 C CA . ALA D 4 24 ? -88.934 3.505 -13.494 1.00 40.99 24 ALA H CA 1
ATOM 5949 C C . ALA D 4 24 ? -89.039 2.003 -13.713 1.00 39.19 24 ALA H C 1
ATOM 5950 O O . ALA D 4 24 ? -89.075 1.225 -12.754 1.00 45.27 24 ALA H O 1
ATOM 5952 N N . SER D 4 25 ? -89.071 1.597 -14.976 1.00 41.98 25 SER H N 1
ATOM 5953 C CA . SER D 4 25 ? -89.017 0.177 -15.290 1.00 42.47 25 SER H CA 1
ATOM 5954 C C . SER D 4 25 ? -88.420 -0.002 -16.676 1.00 37.05 25 SER H C 1
ATOM 5955 O O . SER D 4 25 ? -88.450 0.906 -17.513 1.00 37.36 25 SER H O 1
ATOM 5958 N N . GLY D 4 26 ? -87.871 -1.191 -16.902 1.00 36.68 26 GLY H N 1
ATOM 5959 C CA . GLY D 4 26 ? -87.311 -1.517 -18.192 1.00 36.50 26 GLY H CA 1
ATOM 5960 C C . GLY D 4 26 ? -85.902 -1.023 -18.422 1.00 40.32 26 GLY H C 1
ATOM 5961 O O . GLY D 4 26 ? -85.424 -1.093 -19.556 1.00 39.43 26 GLY H O 1
ATOM 5962 N N . PHE D 4 27 ? -85.217 -0.519 -17.397 1.00 38.76 27 PHE H N 1
ATOM 5963 C CA . PHE D 4 27 ? -83.806 -0.176 -17.562 1.00 35.78 27 PHE H CA 1
ATOM 5964 C C . PHE D 4 27 ? -83.116 -0.252 -16.211 1.00 39.29 27 PHE H C 1
ATOM 5965 O O . PHE D 4 27 ? -83.764 -0.404 -15.174 1.00 38.05 27 PHE H O 1
ATOM 5973 N N . ALA D 4 28 ? -81.779 -0.179 -16.238 1.00 36.45 28 ALA H N 1
ATOM 5974 C CA . ALA D 4 28 ? -80.951 -0.249 -15.025 1.00 40.63 28 ALA H CA 1
ATOM 5975 C C . ALA D 4 28 ? -81.013 1.103 -14.313 1.00 34.78 28 ALA H C 1
ATOM 5976 O O . ALA D 4 28 ? -80.110 1.940 -14.415 1.00 29.95 28 ALA H O 1
ATOM 5978 N N . PHE D 4 29 ? -82.112 1.301 -13.572 1.00 34.94 29 PHE H N 1
ATOM 5979 C CA . PHE D 4 29 ? -82.418 2.595 -12.972 1.00 35.98 29 PHE H CA 1
ATOM 5980 C C . PHE D 4 29 ? -81.236 3.162 -12.191 1.00 41.42 29 PHE H C 1
ATOM 5981 O O . PHE D 4 29 ? -80.879 4.336 -12.356 1.00 33.22 29 PHE H O 1
ATOM 5989 N N . SER D 4 30 ? -80.598 2.342 -11.349 1.00 32.97 30 SER H N 1
ATOM 5990 C CA . SER D 4 30 ? -79.576 2.891 -10.461 1.00 35.94 30 SER H CA 1
ATOM 5991 C C . SER D 4 30 ? -78.311 3.328 -11.197 1.00 38.05 30 SER H C 1
ATOM 5992 O O . SER D 4 30 ? -77.525 4.089 -10.625 1.00 34.63 30 SER H O 1
ATOM 5995 N N . SER D 4 31 ? -78.097 2.877 -12.446 1.00 33.11 31 SER H N 1
ATOM 5996 C CA . SER D 4 31 ? -76.958 3.321 -13.248 1.00 32.94 31 SER H CA 1
ATOM 5997 C C . SER D 4 31 ? -77.151 4.710 -13.853 1.00 32.22 31 SER H C 1
ATOM 5998 O O . SER D 4 31 ? -76.191 5.271 -14.383 1.00 33.15 31 SER H O 1
ATOM 6001 N N . PHE D 4 32 ? -78.356 5.259 -13.830 1.00 30.88 32 PHE H N 1
ATOM 6002 C CA . PHE D 4 32 ? -78.632 6.533 -14.478 1.00 31.89 32 PHE H CA 1
ATOM 6003 C C . PHE D 4 32 ? -78.711 7.649 -13.439 1.00 31.15 32 PHE H C 1
ATOM 6004 O O . PHE D 4 32 ? -79.324 7.484 -12.380 1.00 31.50 32 PHE H O 1
ATOM 6012 N N . GLY D 4 33 ? -78.091 8.785 -13.749 1.00 28.54 33 GLY H N 1
ATOM 6013 C CA . GLY D 4 33 ? -78.520 10.027 -13.135 1.00 27.09 33 GLY H CA 1
ATOM 6014 C C . GLY D 4 33 ? -79.959 10.334 -13.497 1.00 33.43 33 GLY H C 1
ATOM 6015 O O . GLY D 4 33 ? -80.495 9.849 -14.498 1.00 31.04 33 GLY H O 1
ATOM 6016 N N . MET D 4 34 ? -80.607 11.149 -12.667 1.00 31.80 34 MET H N 1
ATOM 6017 C CA . MET D 4 34 ? -82.015 11.458 -12.871 1.00 33.42 34 MET H CA 1
ATOM 6018 C C . MET D 4 34 ? -82.242 12.945 -12.642 1.00 35.26 34 MET H C 1
ATOM 6019 O O . MET D 4 34 ? -81.636 13.529 -11.741 1.00 34.96 34 MET H O 1
ATOM 6024 N N . HIS D 4 35 ? -83.094 13.554 -13.477 1.00 28.78 35 HIS H N 1
ATOM 6025 C CA . HIS D 4 35 ? -83.444 14.963 -13.373 1.00 32.43 35 HIS H CA 1
ATOM 6026 C C . HIS D 4 35 ? -84.959 15.134 -13.303 1.00 36.88 35 HIS H C 1
ATOM 6027 O O . HIS D 4 35 ? -85.732 14.299 -13.786 1.00 36.36 35 HIS H O 1
ATOM 6034 N N . TRP D 4 36 ? -85.369 16.262 -12.729 1.00 32.32 36 TRP H N 1
ATOM 6035 C CA . TRP D 4 36 ? -86.716 16.787 -12.869 1.00 36.10 36 TRP H CA 1
ATOM 6036 C C . TRP D 4 36 ? -86.647 18.041 -13.733 1.00 40.06 36 TRP H C 1
ATOM 6037 O O . TRP D 4 36 ? -85.863 18.949 -13.448 1.00 37.48 36 TRP H O 1
ATOM 6048 N N . VAL D 4 37 ? -87.442 18.072 -14.796 1.00 36.08 37 VAL H N 1
ATOM 6049 C CA . VAL D 4 37 ? -87.599 19.240 -15.657 1.00 34.78 37 VAL H CA 1
ATOM 6050 C C . VAL D 4 37 ? -89.077 19.605 -15.645 1.00 36.22 37 VAL H C 1
ATOM 6051 O O . VAL D 4 37 ? -89.933 18.718 -15.732 1.00 40.54 37 VAL H O 1
ATOM 6055 N N . ARG D 4 38 ? -89.390 20.895 -15.542 1.00 36.16 38 ARG H N 1
ATOM 6056 C CA . ARG D 4 38 ? -90.794 21.288 -15.492 1.00 36.18 38 ARG H CA 1
ATOM 6057 C C . ARG D 4 38 ? -91.134 22.262 -16.612 1.00 44.00 38 ARG H C 1
ATOM 6058 O O . ARG D 4 38 ? -90.264 22.925 -17.191 1.00 43.81 38 ARG H O 1
ATOM 6066 N N . GLN D 4 39 ? -92.427 22.337 -16.910 1.00 46.24 39 GLN H N 1
ATOM 6067 C CA . GLN D 4 39 ? -92.928 23.147 -18.016 1.00 50.64 39 GLN H CA 1
ATOM 6068 C C . GLN D 4 39 ? -94.195 23.858 -17.563 1.00 46.25 39 GLN H C 1
ATOM 6069 O O . GLN D 4 39 ? -95.220 23.212 -17.342 1.00 44.14 39 GLN H O 1
ATOM 6075 N N . ALA D 4 40 ? -94.119 25.179 -17.409 1.00 52.62 40 ALA H N 1
ATOM 6076 C CA . ALA D 4 40 ? -95.293 25.957 -17.056 1.00 55.20 40 ALA H CA 1
ATOM 6077 C C . ALA D 4 40 ? -96.292 25.924 -18.213 1.00 61.29 40 ALA H C 1
ATOM 6078 O O . ALA D 4 40 ? -95.905 25.712 -19.364 1.00 54.63 40 ALA H O 1
ATOM 6080 N N . PRO D 4 41 ? -97.599 26.136 -17.921 1.00 73.25 41 PRO H N 1
ATOM 6081 C CA . PRO D 4 41 ? -98.661 25.871 -18.908 1.00 77.57 41 PRO H CA 1
ATOM 6082 C C . PRO D 4 41 ? -98.400 26.271 -20.356 1.00 81.15 41 PRO H C 1
ATOM 6083 O O . PRO D 4 41 ? -98.453 25.411 -21.243 1.00 90.57 41 PRO H O 1
ATOM 6087 N N . GLU D 4 42 ? -98.116 27.542 -20.630 1.00 74.52 42 GLU H N 1
ATOM 6088 C CA . GLU D 4 42 ? -97.869 27.981 -22.000 1.00 77.45 42 GLU H CA 1
ATOM 6089 C C . GLU D 4 42 ? -96.406 28.352 -22.226 1.00 70.83 42 GLU H C 1
ATOM 6090 O O . GLU D 4 42 ? -96.109 29.280 -22.979 1.00 74.92 42 GLU H O 1
ATOM 6092 N N . LYS D 4 43 ? -95.481 27.637 -21.578 1.00 51.97 43 LYS H N 1
ATOM 6093 C CA . LYS D 4 43 ? -94.088 28.067 -21.530 1.00 48.91 43 LYS H CA 1
ATOM 6094 C C . LYS D 4 43 ? -93.113 26.946 -21.901 1.00 52.03 43 LYS H C 1
ATOM 6095 O O . LYS D 4 43 ? -93.528 25.844 -22.279 1.00 53.35 43 LYS H O 1
ATOM 6100 N N . GLY D 4 44 ? -91.815 27.217 -21.781 1.00 50.43 44 GLY H N 1
ATOM 6101 C CA . GLY D 4 44 ? -90.779 26.286 -22.177 1.00 58.23 44 GLY H CA 1
ATOM 6102 C C . GLY D 4 44 ? -90.370 25.348 -21.060 1.00 57.56 44 GLY H C 1
ATOM 6103 O O . GLY D 4 44 ? -91.047 25.216 -20.038 1.00 52.38 44 GLY H O 1
ATOM 6104 N N . LEU D 4 45 ? -89.238 24.682 -21.266 1.00 55.63 45 LEU H N 1
ATOM 6105 C CA . LEU D 4 45 ? -88.728 23.727 -20.296 1.00 46.28 45 LEU H CA 1
ATOM 6106 C C . LEU D 4 45 ? -87.785 24.430 -19.332 1.00 45.41 45 LEU H C 1
ATOM 6107 O O . LEU D 4 45 ? -87.019 25.317 -19.725 1.00 42.92 45 LEU H O 1
ATOM 6112 N N . GLU D 4 46 ? -87.837 24.026 -18.068 1.00 41.67 46 GLU H N 1
ATOM 6113 C CA . GLU D 4 46 ? -86.959 24.594 -17.057 1.00 46.76 46 GLU H CA 1
ATOM 6114 C C . GLU D 4 46 ? -86.438 23.469 -16.180 1.00 42.92 46 GLU H C 1
ATOM 6115 O O . GLU D 4 46 ? -87.225 22.685 -15.646 1.00 39.97 46 GLU H O 1
ATOM 6121 N N . TRP D 4 47 ? -85.117 23.379 -16.054 1.00 45.20 47 TRP H N 1
ATOM 6122 C CA . TRP D 4 47 ? -84.509 22.332 -15.244 1.00 42.28 47 TRP H CA 1
ATOM 6123 C C . TRP D 4 47 ? -84.717 22.635 -13.763 1.00 45.93 47 TRP H C 1
ATOM 6124 O O . TRP D 4 47 ? -84.627 23.786 -13.328 1.00 37.02 47 TRP H O 1
ATOM 6135 N N . VAL D 4 48 ? -85.037 21.602 -12.990 1.00 41.10 48 VAL H N 1
ATOM 6136 C CA . VAL D 4 48 ? -85.395 21.753 -11.586 1.00 40.40 48 VAL H CA 1
ATOM 6137 C C . VAL D 4 48 ? -84.343 21.141 -10.661 1.00 42.55 48 VAL H C 1
ATOM 6138 O O . VAL D 4 48 ? -83.877 21.795 -9.727 1.00 39.63 48 VAL H O 1
ATOM 6142 N N . ALA D 4 49 ? -83.980 19.876 -10.879 1.00 33.24 49 ALA H N 1
ATOM 6143 C CA . ALA D 4 49 ? -83.055 19.246 -9.945 1.00 38.06 49 ALA H CA 1
ATOM 6144 C C . ALA D 4 49 ? -82.431 18.011 -10.578 1.00 39.46 49 ALA H C 1
ATOM 6145 O O . ALA D 4 49 ? -82.959 17.442 -11.539 1.00 33.97 49 ALA H O 1
ATOM 6147 N N . TYR D 4 50 ? -81.297 17.597 -10.002 1.00 34.77 50 TYR H N 1
ATOM 6148 C CA . TYR D 4 50 ? -80.504 16.475 -10.481 1.00 31.40 50 TYR H CA 1
ATOM 6149 C C . TYR D 4 50 ? -80.014 15.655 -9.306 1.00 36.16 50 TYR H C 1
ATOM 6150 O O . TYR D 4 50 ? -79.534 16.210 -8.311 1.00 38.43 50 TYR H O 1
ATOM 6159 N N . ILE D 4 51 ? -80.113 14.339 -9.431 1.00 32.33 51 ILE H N 1
ATOM 6160 C CA . ILE D 4 51 ? -79.468 13.434 -8.489 1.00 36.93 51 ILE H CA 1
ATOM 6161 C C . ILE D 4 51 ? -78.678 12.421 -9.303 1.00 41.31 51 ILE H C 1
ATOM 6162 O O . ILE D 4 51 ? -79.234 11.755 -10.185 1.00 36.78 51 ILE H O 1
ATOM 6167 N N . SER D 4 52 ? -77.381 12.327 -9.031 1.00 35.49 52 SER H N 1
ATOM 6168 C CA . SER D 4 52 ? -76.531 11.443 -9.818 1.00 37.11 52 SER H CA 1
ATOM 6169 C C . SER D 4 52 ? -76.822 9.978 -9.506 1.00 40.16 52 SER H C 1
ATOM 6170 O O . SER D 4 52 ? -77.463 9.637 -8.503 1.00 39.47 52 SER H O 1
ATOM 6173 N N . SER D 4 53 ? -76.361 9.108 -10.409 1.00 33.48 53 SER H N 1
ATOM 6174 C CA . SER D 4 53 ? -76.272 7.686 -10.120 1.00 30.46 53 SER H CA 1
ATOM 6175 C C . SER D 4 53 ? -75.400 7.467 -8.888 1.00 41.06 53 SER H C 1
ATOM 6176 O O . SER D 4 53 ? -74.251 7.918 -8.844 1.00 35.88 53 SER H O 1
ATOM 6179 N N . GLY D 4 54 ? -75.944 6.759 -7.899 1.00 44.67 54 GLY H N 1
ATOM 6180 C CA . GLY D 4 54 ? -75.294 6.573 -6.618 1.00 48.04 54 GLY H CA 1
ATOM 6181 C C . GLY D 4 54 ? -75.632 7.623 -5.582 1.00 47.98 54 GLY H C 1
ATOM 6182 O O . GLY D 4 54 ? -75.211 7.487 -4.427 1.00 51.46 54 GLY H O 1
ATOM 6183 N N . SER D 4 55 ? -76.360 8.667 -5.964 1.00 43.00 55 SER H N 1
ATOM 6184 C CA . SER D 4 55 ? -76.838 9.742 -5.099 1.00 43.06 55 SER H CA 1
ATOM 6185 C C . SER D 4 55 ? -75.717 10.584 -4.511 1.00 48.44 55 SER H C 1
ATOM 6186 O O . SER D 4 55 ? -75.962 11.352 -3.582 1.00 46.74 55 SER H O 1
ATOM 6189 N N . GLY D 4 56 ? -74.494 10.470 -5.027 1.00 48.42 56 GLY H N 1
ATOM 6190 C CA . GLY D 4 56 ? -73.393 11.233 -4.476 1.00 44.03 56 GLY H CA 1
ATOM 6191 C C . GLY D 4 56 ? -73.442 12.711 -4.783 1.00 49.73 56 GLY H C 1
ATOM 6192 O O . GLY D 4 56 ? -72.831 13.506 -4.058 1.00 46.30 56 GLY H O 1
ATOM 6193 N N . THR D 4 57 ? -74.156 13.103 -5.830 1.00 46.69 57 THR H N 1
ATOM 6194 C CA . THR D 4 57 ? -74.164 14.480 -6.299 1.00 34.96 57 THR H CA 1
ATOM 6195 C C . THR D 4 57 ? -75.594 14.929 -6.522 1.00 45.00 57 THR H C 1
ATOM 6196 O O . THR D 4 57 ? -76.347 14.266 -7.241 1.00 39.52 57 THR H O 1
ATOM 6200 N N . ILE D 4 58 ? -75.952 16.067 -5.934 1.00 36.73 58 ILE H N 1
ATOM 6201 C CA . ILE D 4 58 ? -77.288 16.637 -6.033 1.00 39.94 58 ILE H CA 1
ATOM 6202 C C . ILE D 4 58 ? -77.144 18.123 -6.342 1.00 46.63 58 ILE H C 1
ATOM 6203 O O . ILE D 4 58 ? -76.351 18.821 -5.697 1.00 42.22 58 ILE H O 1
ATOM 6208 N N . TYR D 4 59 ? -77.874 18.592 -7.352 1.00 35.68 59 TYR H N 1
ATOM 6209 C CA . TYR D 4 59 ? -77.938 20.002 -7.714 1.00 42.35 59 TYR H CA 1
ATOM 6210 C C . TYR D 4 59 ? -79.394 20.447 -7.768 1.00 45.68 59 TYR H C 1
ATOM 6211 O O . TYR D 4 59 ? -80.263 19.686 -8.194 1.00 42.14 59 TYR H O 1
ATOM 6220 N N . TYR D 4 60 ? -79.652 21.690 -7.357 1.00 40.89 60 TYR H N 1
ATOM 6221 C CA . TYR D 4 60 ? -80.971 22.296 -7.442 1.00 38.35 60 TYR H CA 1
ATOM 6222 C C . TYR D 4 60 ? -80.886 23.575 -8.257 1.00 45.51 60 TYR H C 1
ATOM 6223 O O . TYR D 4 60 ? -79.851 24.245 -8.270 1.00 47.49 60 TYR H O 1
ATOM 6232 N N . ALA D 4 61 ? -81.979 23.910 -8.941 1.00 40.83 61 ALA H N 1
ATOM 6233 C CA . ALA D 4 61 ? -82.117 25.252 -9.489 1.00 45.34 61 ALA H CA 1
ATOM 6234 C C . ALA D 4 61 ? -82.317 26.262 -8.354 1.00 43.42 61 ALA H C 1
ATOM 6235 O O . ALA D 4 61 ? -82.880 25.945 -7.300 1.00 44.50 61 ALA H O 1
ATOM 6237 N N . ASP D 4 62 ? -81.828 27.482 -8.575 1.00 40.12 62 ASP H N 1
ATOM 6238 C CA . ASP D 4 62 ? -81.903 28.523 -7.544 1.00 50.19 62 ASP H CA 1
ATOM 6239 C C . ASP D 4 62 ? -83.332 28.764 -7.080 1.00 55.83 62 ASP H C 1
ATOM 6240 O O . ASP D 4 62 ? -83.592 28.872 -5.875 1.00 61.72 62 ASP H O 1
ATOM 6245 N N . THR D 4 63 ? -84.272 28.856 -8.021 1.00 49.34 63 THR H N 1
ATOM 6246 C CA . THR D 4 63 ? -85.660 29.178 -7.710 1.00 60.23 63 THR H CA 1
ATOM 6247 C C . THR D 4 63 ? -86.319 28.088 -6.866 1.00 61.76 63 THR H C 1
ATOM 6248 O O . THR D 4 63 ? -87.492 28.197 -6.492 1.00 59.21 63 THR H O 1
ATOM 6252 N N . VAL D 4 64 ? -85.562 27.042 -6.548 1.00 45.56 64 VAL H N 1
ATOM 6253 C CA . VAL D 4 64 ? -86.120 25.872 -5.881 1.00 42.03 64 VAL H CA 1
ATOM 6254 C C . VAL D 4 64 ? -85.336 25.446 -4.647 1.00 45.66 64 VAL H C 1
ATOM 6255 O O . VAL D 4 64 ? -85.886 24.725 -3.784 1.00 47.21 64 VAL H O 1
ATOM 6259 N N . LYS D 4 65 ? -84.081 25.876 -4.490 1.00 49.10 65 LYS H N 1
ATOM 6260 C CA . LYS D 4 65 ? -83.279 25.483 -3.338 1.00 55.01 65 LYS H CA 1
ATOM 6261 C C . LYS D 4 65 ? -83.955 25.909 -2.042 1.00 53.43 65 LYS H C 1
ATOM 6262 O O . LYS D 4 65 ? -84.578 26.971 -1.962 1.00 50.35 65 LYS H O 1
ATOM 6264 N N . GLY D 4 66 ? -83.852 25.054 -1.028 1.00 55.66 66 GLY H N 1
ATOM 6265 C CA . GLY D 4 66 ? -84.523 25.263 0.232 1.00 62.60 66 GLY H CA 1
ATOM 6266 C C . GLY D 4 66 ? -85.928 24.691 0.309 1.00 67.57 66 GLY H C 1
ATOM 6267 O O . GLY D 4 66 ? -86.345 24.244 1.383 1.00 70.28 66 GLY H O 1
ATOM 6268 N N . ARG D 4 67 ? -86.667 24.696 -0.802 1.00 51.76 67 ARG H N 1
ATOM 6269 C CA . ARG D 4 67 ? -88.056 24.259 -0.825 1.00 46.79 67 ARG H CA 1
ATOM 6270 C C . ARG D 4 67 ? -88.233 22.838 -1.345 1.00 54.29 67 ARG H C 1
ATOM 6271 O O . ARG D 4 67 ? -89.037 22.084 -0.786 1.00 52.71 67 ARG H O 1
ATOM 6279 N N . PHE D 4 68 ? -87.507 22.455 -2.402 1.00 51.76 68 PHE H N 1
ATOM 6280 C CA . PHE D 4 68 ? -87.640 21.138 -3.022 1.00 47.10 68 PHE H CA 1
ATOM 6281 C C . PHE D 4 68 ? -86.483 20.240 -2.607 1.00 47.31 68 PHE H C 1
ATOM 6282 O O . PHE D 4 68 ? -85.338 20.692 -2.513 1.00 46.43 68 PHE H O 1
ATOM 6290 N N . THR D 4 69 ? -86.781 18.957 -2.398 1.00 45.69 69 THR H N 1
ATOM 6291 C CA . THR D 4 69 ? -85.767 17.938 -2.143 1.00 45.79 69 THR H CA 1
ATOM 6292 C C . THR D 4 69 ? -85.915 16.816 -3.158 1.00 41.30 69 THR H C 1
ATOM 6293 O O . THR D 4 69 ? -86.987 16.212 -3.258 1.00 45.67 69 THR H O 1
ATOM 6297 N N . ILE D 4 70 ? -84.834 16.509 -3.881 1.00 44.05 70 ILE H N 1
ATOM 6298 C CA . ILE D 4 70 ? -84.810 15.358 -4.782 1.00 39.25 70 ILE H CA 1
ATOM 6299 C C . ILE D 4 70 ? -84.178 14.183 -4.053 1.00 41.08 70 ILE H C 1
ATOM 6300 O O . ILE D 4 70 ? -83.201 14.338 -3.311 1.00 41.86 70 ILE H O 1
ATOM 6305 N N . SER D 4 71 ? -84.761 13.003 -4.236 1.00 43.68 71 SER H N 1
ATOM 6306 C CA . SER D 4 71 ? -84.231 11.783 -3.650 1.00 44.69 71 SER H CA 1
ATOM 6307 C C . SER D 4 71 ? -84.633 10.639 -4.560 1.00 39.21 71 SER H C 1
ATOM 6308 O O . SER D 4 71 ? -85.487 10.796 -5.437 1.00 41.61 71 SER H O 1
ATOM 6311 N N . ARG D 4 72 ? -84.000 9.484 -4.359 1.00 35.16 72 ARG H N 1
ATOM 6312 C CA . ARG D 4 72 ? -84.329 8.291 -5.127 1.00 39.12 72 ARG H CA 1
ATOM 6313 C C . ARG D 4 72 ? -84.305 7.077 -4.206 1.00 39.81 72 ARG H C 1
ATOM 6314 O O . ARG D 4 72 ? -83.559 7.042 -3.226 1.00 44.76 72 ARG H O 1
ATOM 6322 N N . ASP D 4 73 ? -85.141 6.090 -4.526 1.00 40.87 73 ASP H N 1
ATOM 6323 C CA . ASP D 4 73 ? -85.179 4.794 -3.844 1.00 46.69 73 ASP H CA 1
ATOM 6324 C C . ASP D 4 73 ? -84.759 3.746 -4.878 1.00 41.70 73 ASP H C 1
ATOM 6325 O O . ASP D 4 73 ? -85.591 3.207 -5.612 1.00 45.45 73 ASP H O 1
ATOM 6330 N N . ASP D 4 74 ? -83.461 3.456 -4.938 1.00 34.71 74 ASP H N 1
ATOM 6331 C CA . ASP D 4 74 ? -82.974 2.562 -5.991 1.00 41.15 74 ASP H CA 1
ATOM 6332 C C . ASP D 4 74 ? -83.552 1.160 -5.882 1.00 49.72 74 ASP H C 1
ATOM 6333 O O . ASP D 4 74 ? -83.959 0.606 -6.917 1.00 46.43 74 ASP H O 1
ATOM 6338 N N . PRO D 4 75 ? -83.613 0.526 -4.703 1.00 50.30 75 PRO H N 1
ATOM 6339 C CA . PRO D 4 75 ? -84.268 -0.788 -4.631 1.00 48.80 75 PRO H CA 1
ATOM 6340 C C . PRO D 4 75 ? -85.691 -0.786 -5.156 1.00 42.90 75 PRO H C 1
ATOM 6341 O O . PRO D 4 75 ? -86.137 -1.792 -5.722 1.00 47.06 75 PRO H O 1
ATOM 6345 N N . LYS D 4 76 ? -86.422 0.310 -4.984 1.00 39.94 76 LYS H N 1
ATOM 6346 C CA . LYS D 4 76 ? -87.787 0.412 -5.479 1.00 44.75 76 LYS H CA 1
ATOM 6347 C C . LYS D 4 76 ? -87.883 1.172 -6.801 1.00 46.38 76 LYS H C 1
ATOM 6348 O O . LYS D 4 76 ? -88.991 1.507 -7.224 1.00 49.09 76 LYS H O 1
ATOM 6350 N N . ASN D 4 77 ? -86.753 1.453 -7.456 1.00 45.19 77 ASN H N 1
ATOM 6351 C CA . ASN D 4 77 ? -86.756 2.026 -8.810 1.00 41.52 77 ASN H CA 1
ATOM 6352 C C . ASN D 4 77 ? -87.610 3.290 -8.890 1.00 40.61 77 ASN H C 1
ATOM 6353 O O . ASN D 4 77 ? -88.398 3.470 -9.818 1.00 41.72 77 ASN H O 1
ATOM 6358 N N . THR D 4 78 ? -87.472 4.166 -7.897 1.00 34.92 78 THR H N 1
ATOM 6359 C CA . THR D 4 78 ? -88.328 5.335 -7.817 1.00 44.62 78 THR H CA 1
ATOM 6360 C C . THR D 4 78 ? -87.507 6.597 -7.591 1.00 43.59 78 THR H C 1
ATOM 6361 O O . THR D 4 78 ? -86.551 6.602 -6.812 1.00 42.29 78 THR H O 1
ATOM 6365 N N . LEU D 4 79 ? -87.905 7.665 -8.279 1.00 39.14 79 LEU H N 1
ATOM 6366 C CA . LEU D 4 79 ? -87.359 8.998 -8.096 1.00 32.41 79 LEU H CA 1
ATOM 6367 C C . LEU D 4 79 ? -88.407 9.873 -7.422 1.00 40.60 79 LEU H C 1
ATOM 6368 O O . LEU D 4 79 ? -89.596 9.777 -7.742 1.00 45.57 79 LEU H O 1
ATOM 6373 N N . PHE D 4 80 ? -87.978 10.734 -6.497 1.00 38.83 80 PHE H N 1
ATOM 6374 C CA . PHE D 4 80 ? -88.912 11.602 -5.791 1.00 38.05 80 PHE H CA 1
ATOM 6375 C C . PHE D 4 80 ? -88.535 13.068 -5.937 1.00 41.53 80 PHE H C 1
ATOM 6376 O O . PHE D 4 80 ? -87.364 13.421 -6.121 1.00 45.17 80 PHE H O 1
ATOM 6384 N N . LEU D 4 81 ? -89.554 13.920 -5.834 1.00 35.20 81 LEU H N 1
ATOM 6385 C CA . LEU D 4 81 ? -89.380 15.360 -5.686 1.00 36.85 81 LEU H CA 1
ATOM 6386 C C . LEU D 4 81 ? -90.325 15.812 -4.576 1.00 44.56 81 LEU H C 1
ATOM 6387 O O . LEU D 4 81 ? -91.545 15.870 -4.776 1.00 46.64 81 LEU H O 1
ATOM 6392 N N . GLN D 4 82 ? -89.772 16.096 -3.399 1.00 45.30 82 GLN H N 1
ATOM 6393 C CA . GLN D 4 82 ? -90.554 16.571 -2.258 1.00 44.06 82 GLN H CA 1
ATOM 6394 C C . GLN D 4 82 ? -90.584 18.094 -2.306 1.00 48.40 82 GLN H C 1
ATOM 6395 O O . GLN D 4 82 ? -89.546 18.750 -2.171 1.00 52.45 82 GLN H O 1
ATOM 6401 N N . MET D 4 83 ? -91.767 18.654 -2.521 1.00 37.90 83 MET H N 1
ATOM 6402 C CA . MET D 4 83 ? -91.933 20.092 -2.656 1.00 45.18 83 MET H CA 1
ATOM 6403 C C . MET D 4 83 ? -92.567 20.671 -1.394 1.00 52.76 83 MET H C 1
ATOM 6404 O O . MET D 4 83 ? -93.408 20.027 -0.758 1.00 54.31 83 MET H O 1
ATOM 6409 N N . THR D 4 84 ? -92.129 21.874 -1.016 1.00 49.05 84 THR H N 1
ATOM 6410 C CA . THR D 4 84 ? -92.684 22.597 0.122 1.00 51.06 84 THR H CA 1
ATOM 6411 C C . THR D 4 84 ? -92.788 24.072 -0.238 1.00 58.46 84 THR H C 1
ATOM 6412 O O . THR D 4 84 ? -92.160 24.542 -1.192 1.00 60.02 84 THR H O 1
ATOM 6416 N N . SER D 4 85 ? -93.583 24.802 0.550 1.00 56.77 85 SER H N 1
ATOM 6417 C CA . SER D 4 85 ? -93.794 26.239 0.357 1.00 54.07 85 SER H CA 1
ATOM 6418 C C . SER D 4 85 ? -94.161 26.549 -1.090 1.00 48.47 85 SER H C 1
ATOM 6419 O O . SER D 4 85 ? -93.593 27.436 -1.731 1.00 50.31 85 SER H O 1
ATOM 6422 N N . LEU D 4 86 ? -95.132 25.801 -1.604 1.00 50.21 86 LEU H N 1
ATOM 6423 C CA . LEU D 4 86 ? -95.469 25.893 -3.016 1.00 51.55 86 LEU H CA 1
ATOM 6424 C C . LEU D 4 86 ? -95.988 27.285 -3.365 1.00 61.62 86 LEU H C 1
ATOM 6425 O O . LEU D 4 86 ? -96.869 27.825 -2.688 1.00 65.62 86 LEU H O 1
ATOM 6430 N N . ARG D 4 87 ? -95.411 27.878 -4.404 1.00 55.06 87 ARG H N 1
ATOM 6431 C CA . ARG D 4 87 ? -95.820 29.178 -4.911 1.00 54.75 87 ARG H CA 1
ATOM 6432 C C . ARG D 4 87 ? -96.537 29.015 -6.242 1.00 60.46 87 ARG H C 1
ATOM 6433 O O . ARG D 4 87 ? -96.513 27.955 -6.877 1.00 56.77 87 ARG H O 1
ATOM 6441 N N . SER D 4 88 ? -97.140 30.120 -6.680 1.00 61.86 88 SER H N 1
ATOM 6442 C CA . SER D 4 88 ? -97.852 30.132 -7.950 1.00 67.00 88 SER H CA 1
ATOM 6443 C C . SER D 4 88 ? -96.920 29.834 -9.116 1.00 66.10 88 SER H C 1
ATOM 6444 O O . SER D 4 88 ? -97.340 29.215 -10.100 1.00 59.09 88 SER H O 1
ATOM 6447 N N . GLU D 4 89 ? -95.652 30.252 -9.020 1.00 69.03 89 GLU H N 1
ATOM 6448 C CA . GLU D 4 89 ? -94.695 30.019 -10.096 1.00 62.85 89 GLU H CA 1
ATOM 6449 C C . GLU D 4 89 ? -94.239 28.564 -10.189 1.00 55.19 89 GLU H C 1
ATOM 6450 O O . GLU D 4 89 ? -93.451 28.254 -11.086 1.00 55.55 89 GLU H O 1
ATOM 6452 N N . ASP D 4 90 ? -94.707 27.677 -9.307 1.00 48.08 90 ASP H N 1
ATOM 6453 C CA . ASP D 4 90 ? -94.403 26.251 -9.386 1.00 47.82 90 ASP H CA 1
ATOM 6454 C C . ASP D 4 90 ? -95.414 25.474 -10.217 1.00 52.85 90 ASP H C 1
ATOM 6455 O O . ASP D 4 90 ? -95.206 24.276 -10.450 1.00 50.65 90 ASP H O 1
ATOM 6460 N N . THR D 4 91 ? -96.506 26.112 -10.647 1.00 56.71 91 THR H N 1
ATOM 6461 C CA . THR D 4 91 ? -97.520 25.442 -11.453 1.00 56.00 91 THR H CA 1
ATOM 6462 C C . THR D 4 91 ? -96.916 24.986 -12.774 1.00 49.60 91 THR H C 1
ATOM 6463 O O . THR D 4 91 ? -96.512 25.820 -13.590 1.00 55.23 91 THR H O 1
ATOM 6467 N N . ALA D 4 92 ? -96.841 23.675 -13.002 1.00 53.20 92 ALA H N 1
ATOM 6468 C CA . ALA D 4 92 ? -96.189 23.181 -14.210 1.00 46.97 92 ALA H CA 1
ATOM 6469 C C . ALA D 4 92 ? -96.491 21.703 -14.384 1.00 46.99 92 ALA H C 1
ATOM 6470 O O . ALA D 4 92 ? -96.987 21.033 -13.475 1.00 48.04 92 ALA H O 1
ATOM 6472 N N . MET D 4 93 ? -96.185 21.209 -15.576 1.00 43.44 93 MET H N 1
ATOM 6473 C CA . MET D 4 93 ? -96.036 19.779 -15.794 1.00 44.30 93 MET H CA 1
ATOM 6474 C C . MET D 4 93 ? -94.631 19.380 -15.361 1.00 40.24 93 MET H C 1
ATOM 6475 O O . MET D 4 93 ? -93.664 20.052 -15.716 1.00 40.20 93 MET H O 1
ATOM 6480 N N . TYR D 4 94 ? -94.510 18.314 -14.574 1.00 44.54 94 TYR H N 1
ATOM 6481 C CA . TYR D 4 94 ? -93.212 17.885 -14.057 1.00 38.55 94 TYR H CA 1
ATOM 6482 C C . TYR D 4 94 ? -92.762 16.596 -14.735 1.00 38.28 94 TYR H C 1
ATOM 6483 O O . TYR D 4 94 ? -93.405 15.550 -14.586 1.00 38.02 94 TYR H O 1
ATOM 6492 N N . TYR D 4 95 ? -91.634 16.670 -15.440 1.00 32.97 95 TYR H N 1
ATOM 6493 C CA . TYR D 4 95 ? -91.055 15.522 -16.128 1.00 32.61 95 TYR H CA 1
ATOM 6494 C C . TYR D 4 95 ? -89.891 14.919 -15.357 1.00 34.56 95 TYR H C 1
ATOM 6495 O O . TYR D 4 95 ? -88.981 15.621 -14.900 1.00 35.86 95 TYR H O 1
ATOM 6504 N N . CYS D 4 96 ? -89.902 13.600 -15.299 1.00 35.88 96 CYS H N 1
ATOM 6505 C CA . CYS D 4 96 ? -88.791 12.783 -14.859 1.00 35.51 96 CYS H CA 1
ATOM 6506 C C . CYS D 4 96 ? -87.924 12.434 -16.071 1.00 35.21 96 CYS H C 1
ATOM 6507 O O . CYS D 4 96 ? -88.455 12.010 -17.098 1.00 37.54 96 CYS H O 1
ATOM 6510 N N . VAL D 4 97 ? -86.597 12.607 -15.970 1.00 31.56 97 VAL H N 1
ATOM 6511 C CA . VAL D 4 97 ? -85.710 12.389 -17.122 1.00 32.71 97 VAL H CA 1
ATOM 6512 C C . VAL D 4 97 ? -84.483 11.592 -16.693 1.00 35.19 97 VAL H C 1
ATOM 6513 O O . VAL D 4 97 ? -83.835 11.939 -15.699 1.00 34.4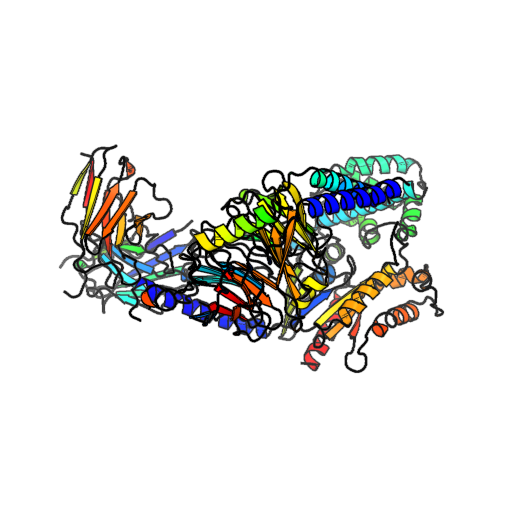2 97 VAL H O 1
ATOM 6517 N N . ARG D 4 98 ? -84.130 10.560 -17.468 1.00 32.23 98 ARG H N 1
ATOM 6518 C CA . ARG D 4 98 ? -82.946 9.766 -17.154 1.00 30.76 98 ARG H CA 1
ATOM 6519 C C . ARG D 4 98 ? -81.734 10.300 -17.910 1.00 29.08 98 ARG H C 1
ATOM 6520 O O . ARG D 4 98 ? -81.855 10.864 -19.003 1.00 30.02 98 ARG H O 1
ATOM 6528 N N . SER D 4 99 ? -80.551 10.105 -17.329 1.00 26.71 99 SER H N 1
ATOM 6529 C CA A SER D 4 99 ? -79.342 10.636 -17.947 0.51 28.15 99 SER H CA 1
ATOM 6530 C CA B SER D 4 99 ? -79.337 10.648 -17.940 0.49 28.25 99 SER H CA 1
ATOM 6531 C C . SER D 4 99 ? -78.129 9.881 -17.418 1.00 30.75 99 SER H C 1
ATOM 6532 O O . SER D 4 99 ? -77.771 10.012 -16.241 1.00 33.34 99 SER H O 1
ATOM 6537 N N . ILE D 4 100 ? -77.479 9.123 -18.289 1.00 28.47 100 ILE H N 1
ATOM 6538 C CA . ILE D 4 100 ? -76.301 8.357 -17.907 1.00 28.89 100 ILE H CA 1
ATOM 6539 C C . ILE D 4 100 ? -75.082 9.039 -18.520 1.00 30.52 100 ILE H C 1
ATOM 6540 O O . ILE D 4 100 ? -75.124 9.505 -19.666 1.00 27.97 100 ILE H O 1
ATOM 6545 N N . TYR D 4 101 ? -74.004 9.128 -17.744 1.00 31.95 101 TYR H N 1
ATOM 6546 C CA . TYR D 4 101 ? -72.820 9.887 -18.125 1.00 29.76 101 TYR H CA 1
ATOM 6547 C C . TYR D 4 101 ? -71.606 8.964 -18.178 1.00 28.24 101 TYR H C 1
ATOM 6548 O O . TYR D 4 101 ? -71.140 8.478 -17.144 1.00 31.33 101 TYR H O 1
ATOM 6557 N N . TYR D 4 102 ? -71.097 8.731 -19.380 1.00 31.95 102 TYR H N 1
ATOM 6558 C CA . TYR D 4 102 ? -69.803 8.093 -19.574 1.00 29.42 102 TYR H CA 1
ATOM 6559 C C . TYR D 4 102 ? -69.342 8.479 -20.969 1.00 33.83 102 TYR H C 1
ATOM 6560 O O . TYR D 4 102 ? -70.095 9.078 -21.739 1.00 31.73 102 TYR H O 1
ATOM 6569 N N . TYR D 4 103 ? -68.095 8.144 -21.287 1.00 36.09 103 TYR H N 1
ATOM 6570 C CA . TYR D 4 103 ? -67.542 8.564 -22.568 1.00 32.18 103 TYR H CA 1
ATOM 6571 C C . TYR D 4 103 ? -68.429 8.073 -23.695 1.00 34.21 103 TYR H C 1
ATOM 6572 O O . TYR D 4 103 ? -68.639 6.864 -23.846 1.00 31.04 103 TYR H O 1
ATOM 6581 N N . GLY D 4 104 ? -68.986 9.010 -24.456 1.00 32.26 104 GLY H N 1
ATOM 6582 C CA . GLY D 4 104 ? -69.839 8.672 -25.577 1.00 35.24 104 GLY H CA 1
ATOM 6583 C C . GLY D 4 104 ? -71.300 8.414 -25.255 1.00 36.84 104 GLY H C 1
ATOM 6584 O O . GLY D 4 104 ? -72.060 8.109 -26.177 1.00 33.59 104 GLY H O 1
ATOM 6585 N N . SER D 4 105 ? -71.723 8.536 -23.989 1.00 31.21 105 SER H N 1
ATOM 6586 C CA . SER D 4 105 ? -73.114 8.278 -23.632 1.00 30.64 105 SER H CA 1
ATOM 6587 C C . SER D 4 105 ? -74.038 9.335 -24.248 1.00 30.07 105 SER H C 1
ATOM 6588 O O . SER D 4 105 ? -73.596 10.372 -24.752 1.00 33.39 105 SER H O 1
ATOM 6591 N N . SER D 4 106 ? -75.350 9.093 -24.158 1.00 32.33 106 SER H N 1
ATOM 6592 C CA . SER D 4 106 ? -76.344 10.083 -24.580 1.00 33.71 106 SER H CA 1
ATOM 6593 C C . SER D 4 106 ? -77.229 10.483 -23.405 1.00 36.44 106 SER H C 1
ATOM 6594 O O . SER D 4 106 ? -78.263 9.845 -23.126 1.00 29.93 106 SER H O 1
ATOM 6597 N N . PRO D 4 107 ? -76.866 11.552 -22.699 1.00 31.95 107 PRO H N 1
ATOM 6598 C CA . PRO D 4 107 ? -77.712 12.072 -21.614 1.00 28.87 107 PRO H CA 1
ATOM 6599 C C . PRO D 4 107 ? -79.084 12.522 -22.101 1.00 33.11 107 PRO H C 1
ATOM 6600 O O . PRO D 4 107 ? -79.292 12.804 -23.278 1.00 31.49 107 PRO H O 1
ATOM 6604 N N . PHE D 4 108 ? -80.035 12.583 -21.158 1.00 28.95 108 PHE H N 1
ATOM 6605 C CA . PHE D 4 108 ? -81.363 13.161 -21.394 1.00 34.36 108 PHE H CA 1
ATOM 6606 C C . PHE D 4 108 ? -82.139 12.424 -22.490 1.00 34.76 108 PHE H C 1
ATOM 6607 O O . PHE D 4 108 ? -82.959 13.021 -23.199 1.00 37.47 108 PHE H O 1
ATOM 6615 N N . ASP D 4 109 ? -81.931 11.116 -22.608 1.00 29.92 109 ASP H N 1
ATOM 6616 C CA . ASP D 4 109 ? -82.467 10.370 -23.735 1.00 35.99 109 ASP H CA 1
ATOM 6617 C C . ASP D 4 109 ? -83.827 9.733 -23.464 1.00 36.83 109 ASP H C 1
ATOM 6618 O O . ASP D 4 109 ? -84.388 9.121 -24.363 1.00 33.56 109 ASP H O 1
ATOM 6623 N N . PHE D 4 110 ? -84.383 9.850 -22.265 1.00 38.05 110 PHE H N 1
ATOM 6624 C CA . PHE D 4 110 ? -85.737 9.348 -22.074 1.00 35.02 110 PHE H CA 1
ATOM 6625 C C . PHE D 4 110 ? -86.438 10.169 -21.007 1.00 32.79 110 PHE H C 1
ATOM 6626 O O . PHE D 4 110 ? -85.919 10.322 -19.895 1.00 32.78 110 PHE H O 1
ATOM 6634 N N . TRP D 4 111 ? -87.628 10.661 -21.344 1.00 29.91 111 TRP H N 1
ATOM 6635 C CA . TRP D 4 111 ? -88.444 11.512 -20.485 1.00 32.18 111 TRP H CA 1
ATOM 6636 C C . TRP D 4 111 ? -89.755 10.807 -20.175 1.00 37.53 111 TRP H C 1
ATOM 6637 O O . TRP D 4 111 ? -90.305 10.097 -21.023 1.00 41.76 111 TRP H O 1
ATOM 6648 N N . GLY D 4 112 ? -90.272 11.028 -18.970 1.00 34.28 112 GLY H N 1
ATOM 6649 C CA . GLY D 4 112 ? -91.556 10.468 -18.603 1.00 39.67 112 GLY H CA 1
ATOM 6650 C C . GLY D 4 112 ? -92.711 11.178 -19.294 1.00 39.00 112 GLY H C 1
ATOM 6651 O O . GLY D 4 112 ? -92.543 12.122 -20.065 1.00 38.48 112 GLY H O 1
ATOM 6652 N N . GLN D 4 113 ? -93.922 10.707 -18.994 1.00 43.76 113 GLN H N 1
ATOM 6653 C CA . GLN D 4 113 ? -95.128 11.305 -19.554 1.00 49.74 113 GLN H CA 1
ATOM 6654 C C . GLN D 4 113 ? -95.494 12.613 -18.865 1.00 49.19 113 GLN H C 1
ATOM 6655 O O . GLN D 4 113 ? -96.184 13.452 -19.462 1.00 49.06 113 GLN H O 1
ATOM 6661 N N . GLY D 4 114 ? -95.043 12.809 -17.641 1.00 36.60 114 GLY H N 1
ATOM 6662 C CA . GLY D 4 114 ? -95.273 14.054 -16.940 1.00 44.53 114 GLY H CA 1
ATOM 6663 C C . GLY D 4 114 ? -96.472 13.969 -16.016 1.00 50.12 114 GLY H C 1
ATOM 6664 O O . GLY D 4 114 ? -97.446 13.257 -16.279 1.00 42.17 114 GLY H O 1
ATOM 6665 N N . THR D 4 115 ? -96.393 14.689 -14.895 1.00 50.23 115 THR H N 1
ATOM 6666 C CA . THR D 4 115 ? -97.515 14.823 -13.976 1.00 41.12 115 THR H CA 1
ATOM 6667 C C . THR D 4 115 ? -97.731 16.305 -13.700 1.00 43.66 115 THR H C 1
ATOM 6668 O O . THR D 4 115 ? -96.769 17.082 -13.616 1.00 40.75 115 THR H O 1
ATOM 6672 N N . THR D 4 116 ? -98.997 16.706 -13.610 1.00 43.20 116 THR H N 1
ATOM 6673 C CA . THR D 4 116 ? -99.363 18.114 -13.588 1.00 50.64 116 THR H CA 1
ATOM 6674 C C . THR D 4 116 ? -99.586 18.574 -12.157 1.00 57.59 116 THR H C 1
ATOM 6675 O O . THR D 4 116 ? -100.317 17.929 -11.401 1.00 58.25 116 THR H O 1
ATOM 6679 N N . LEU D 4 117 ? -98.953 19.688 -11.794 1.00 51.32 117 LEU H N 1
ATOM 6680 C CA . LEU D 4 117 ? -99.128 20.320 -10.495 1.00 50.71 117 LEU H CA 1
ATOM 6681 C C . LEU D 4 117 ? -99.677 21.724 -10.698 1.00 53.61 117 LEU H C 1
ATOM 6682 O O . LEU D 4 117 ? -99.139 22.498 -11.501 1.00 55.42 117 LEU H O 1
ATOM 6687 N N . THR D 4 118 ? -100.742 22.051 -9.966 1.00 57.92 118 THR H N 1
ATOM 6688 C CA . THR D 4 118 ? -101.395 23.352 -10.046 1.00 57.71 118 THR H CA 1
ATOM 6689 C C . THR D 4 118 ? -101.477 23.951 -8.650 1.00 56.36 118 THR H C 1
ATOM 6690 O O . THR D 4 118 ? -102.070 23.354 -7.746 1.00 57.62 118 THR H O 1
ATOM 6694 N N . VAL D 4 119 ? -100.891 25.129 -8.480 1.00 57.08 119 VAL H N 1
ATOM 6695 C CA . VAL D 4 119 ? -100.945 25.867 -7.226 1.00 62.77 119 VAL H CA 1
ATOM 6696 C C . VAL D 4 119 ? -101.955 26.996 -7.392 1.00 65.22 119 VAL H C 1
ATOM 6697 O O . VAL D 4 119 ? -101.918 27.725 -8.392 1.00 66.10 119 VAL H O 1
ATOM 6701 N N . SER D 4 120 ? -102.857 27.134 -6.418 1.00 67.58 120 SER H N 1
ATOM 6702 C CA . SER D 4 120 ? -103.992 28.051 -6.509 1.00 72.25 120 SER H CA 1
ATOM 6703 C C . SER D 4 120 ? -103.534 29.511 -6.465 1.00 82.03 120 SER H C 1
ATOM 6704 O O . SER D 4 120 ? -102.351 29.825 -6.310 1.00 77.98 120 SER H O 1
ATOM 6707 N N . SER D 4 121 ? -104.505 30.415 -6.582 1.00 101.20 121 SER H N 1
ATOM 6708 C CA . SER D 4 121 ? -104.251 31.847 -6.638 1.00 106.28 121 SER H CA 1
ATOM 6709 C C . SER D 4 121 ? -104.219 32.456 -5.235 1.00 103.71 121 SER H C 1
ATOM 6710 O O . SER D 4 121 ? -104.378 31.770 -4.222 1.00 106.55 121 SER H O 1
ATOM 6713 N N . GLY D 4 122 ? -104.013 33.770 -5.180 1.00 97.68 122 GLY H N 1
ATOM 6714 C CA . GLY D 4 122 ? -103.960 34.493 -3.922 1.00 93.24 122 GLY H CA 1
ATOM 6715 C C . GLY D 4 122 ? -103.784 35.990 -4.108 1.00 92.38 122 GLY H C 1
ATOM 6716 O O . GLY D 4 122 ? -102.906 36.606 -3.501 1.00 89.69 122 GLY H O 1
ATOM 6717 N N . GLY D 4 135 ? -77.577 36.116 -14.629 1.00 104.95 135 GLY H N 1
ATOM 6718 C CA . GLY D 4 135 ? -76.316 36.518 -14.036 1.00 104.30 135 GLY H CA 1
ATOM 6719 C C . GLY D 4 135 ? -75.194 35.570 -14.399 1.00 104.27 135 GLY H C 1
ATOM 6720 O O . GLY D 4 135 ? -74.748 35.532 -15.547 1.00 108.60 135 GLY H O 1
ATOM 6721 N N . SER D 4 136 ? -74.732 34.798 -13.413 1.00 100.56 136 SER H N 1
ATOM 6722 C CA . SER D 4 136 ? -73.720 33.781 -13.672 1.00 93.69 136 SER H CA 1
ATOM 6723 C C . SER D 4 136 ? -74.262 32.618 -14.498 1.00 84.62 136 SER H C 1
ATOM 6724 O O . SER D 4 136 ? -73.480 31.936 -15.170 1.00 87.50 136 SER H O 1
ATOM 6727 N N . ASP D 4 137 ? -75.575 32.382 -14.462 1.00 79.85 137 ASP H N 1
ATOM 6728 C CA . ASP D 4 137 ? -76.182 31.299 -15.228 1.00 66.77 137 ASP H CA 1
ATOM 6729 C C . ASP D 4 137 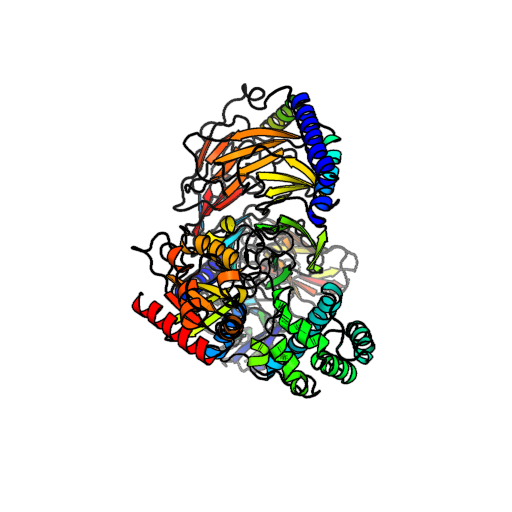? -75.986 31.523 -16.721 1.00 60.83 137 ASP H C 1
ATOM 6730 O O . ASP D 4 137 ? -76.041 32.655 -17.204 1.00 62.84 137 ASP H O 1
ATOM 6735 N N . ILE D 4 138 ? -75.768 30.434 -17.459 1.00 52.42 138 ILE H N 1
ATOM 6736 C CA . ILE D 4 138 ? -75.622 30.546 -18.905 1.00 53.77 138 ILE H CA 1
ATOM 6737 C C . ILE D 4 138 ? -76.982 30.827 -19.521 1.00 54.37 138 ILE H C 1
ATOM 6738 O O . ILE D 4 138 ? -77.970 30.151 -19.213 1.00 56.27 138 ILE H O 1
ATOM 6743 N N . VAL D 4 139 ? -77.049 31.846 -20.372 1.00 57.48 139 VAL H N 1
ATOM 6744 C CA . VAL D 4 139 ? -78.283 32.214 -21.056 1.00 54.31 139 VAL H CA 1
ATOM 6745 C C . VAL D 4 139 ? -78.287 31.552 -22.423 1.00 46.03 139 VAL H C 1
ATOM 6746 O O . VAL D 4 139 ? -77.332 31.697 -23.195 1.00 53.64 139 VAL H O 1
ATOM 6750 N N . MET D 4 140 ? -79.353 30.824 -22.721 1.00 55.74 140 MET H N 1
ATOM 6751 C CA . MET D 4 140 ? -79.540 30.188 -24.015 1.00 59.27 140 MET H CA 1
ATOM 6752 C C . MET D 4 140 ? -80.611 30.954 -24.765 1.00 57.47 140 MET H C 1
ATOM 6753 O O . MET D 4 140 ? -81.700 31.175 -24.231 1.00 58.27 140 MET H O 1
ATOM 6758 N N . THR D 4 141 ? -80.308 31.349 -25.998 1.00 64.02 141 THR H N 1
ATOM 6759 C CA . THR D 4 141 ? -81.158 32.262 -26.751 1.00 67.00 141 THR H CA 1
ATOM 6760 C C . THR D 4 141 ? -81.548 31.632 -28.079 1.00 55.19 141 THR H C 1
ATOM 6761 O O . THR D 4 141 ? -80.680 31.313 -28.896 1.00 58.83 141 THR H O 1
ATOM 6765 N N . GLN D 4 142 ? -82.849 31.451 -28.281 1.00 53.57 142 GLN H N 1
ATOM 6766 C CA . GLN D 4 142 ? -83.445 31.152 -29.582 1.00 55.95 142 GLN H CA 1
ATOM 6767 C C . GLN D 4 142 ? -84.269 32.390 -29.951 1.00 67.48 142 GLN H C 1
ATOM 6768 O O . GLN D 4 142 ? -85.435 32.518 -29.561 1.00 62.72 142 GLN H O 1
ATOM 6774 N N . ALA D 4 143 ? -83.646 33.308 -30.701 1.00 62.17 143 ALA H N 1
ATOM 6775 C CA . ALA D 4 143 ? -84.257 34.604 -30.996 1.00 75.13 143 ALA H CA 1
ATOM 6776 C C . ALA D 4 143 ? -85.535 34.497 -31.828 1.00 78.21 143 ALA H C 1
ATOM 6777 O O . ALA D 4 143 ? -86.348 35.429 -31.805 1.00 72.69 143 ALA H O 1
ATOM 6779 N N . THR D 4 144 ? -85.735 33.392 -32.549 1.00 76.31 144 THR H N 1
ATOM 6780 C CA . THR D 4 144 ? -86.914 33.188 -33.385 1.00 74.35 144 THR H CA 1
ATOM 6781 C C . THR D 4 144 ? -87.905 32.280 -32.662 1.00 70.11 144 THR H C 1
ATOM 6782 O O . THR D 4 144 ? -87.592 31.120 -32.376 1.00 63.70 144 THR H O 1
ATOM 6786 N N . SER D 4 145 ? -89.103 32.804 -32.387 1.00 72.20 145 SER H N 1
ATOM 6787 C CA . SER D 4 145 ? -90.074 32.114 -31.543 1.00 76.04 145 SER H CA 1
ATOM 6788 C C . SER D 4 145 ? -90.934 31.102 -32.293 1.00 78.26 145 SER H C 1
ATOM 6789 O O . SER D 4 145 ? -91.416 30.144 -31.677 1.00 76.11 145 SER H O 1
ATOM 6792 N N . SER D 4 146 ? -91.158 31.291 -33.595 1.00 79.78 146 SER H N 1
ATOM 6793 C CA . SER D 4 146 ? -91.942 30.343 -34.378 1.00 73.71 146 SER H CA 1
ATOM 6794 C C . SER D 4 146 ? -91.528 30.438 -35.836 1.00 76.53 146 SER H C 1
ATOM 6795 O O . SER D 4 146 ? -90.957 31.440 -36.273 1.00 77.00 146 SER H O 1
ATOM 6798 N N . VAL D 4 147 ? -91.810 29.371 -36.582 1.00 85.27 147 VAL H N 1
ATOM 6799 C CA . VAL D 4 147 ? -91.462 29.272 -38.001 1.00 91.99 147 VAL H CA 1
ATOM 6800 C C . VAL D 4 147 ? -92.534 28.480 -38.742 1.00 98.01 147 VAL H C 1
ATOM 6801 O O . VAL D 4 147 ? -92.832 27.336 -38.366 1.00 93.64 147 VAL H O 1
ATOM 6805 N N . PRO D 4 148 ? -93.131 29.040 -39.805 1.00 104.14 148 PRO H N 1
ATOM 6806 C CA . PRO D 4 148 ? -94.090 28.270 -40.609 1.00 102.57 148 PRO H CA 1
ATOM 6807 C C . PRO D 4 148 ? -93.389 27.444 -41.675 1.00 100.65 148 PRO H C 1
ATOM 6808 O O . PRO D 4 148 ? -92.479 27.939 -42.348 1.00 99.06 148 PRO H O 1
ATOM 6812 N N . VAL D 4 149 ? -93.786 26.179 -41.832 1.00 103.66 149 VAL H N 1
ATOM 6813 C CA . VAL D 4 149 ? -93.120 25.264 -42.752 1.00 105.68 149 VAL H CA 1
ATOM 6814 C C . VAL D 4 149 ? -94.159 24.485 -43.547 1.00 106.32 149 VAL H C 1
ATOM 6815 O O . VAL D 4 149 ? -95.326 24.378 -43.165 1.00 108.34 149 VAL H O 1
ATOM 6819 N N . THR D 4 150 ? -93.707 23.929 -44.667 1.00 104.03 150 THR H N 1
ATOM 6820 C CA . THR D 4 150 ? -94.498 23.059 -45.518 1.00 99.89 150 THR H CA 1
ATOM 6821 C C . THR D 4 150 ? -93.740 21.757 -45.734 1.00 87.22 150 THR H C 1
ATOM 6822 O O . THR D 4 150 ? -92.505 21.769 -45.821 1.00 82.96 150 THR H O 1
ATOM 6826 N N . PRO D 4 151 ? -94.442 20.626 -45.821 1.00 77.87 151 PRO H N 1
ATOM 6827 C CA . PRO D 4 151 ? -93.753 19.335 -45.946 1.00 73.06 151 PRO H CA 1
ATOM 6828 C C . PRO D 4 151 ? -92.777 19.329 -47.113 1.00 75.98 151 PRO H C 1
ATOM 6829 O O . PRO D 4 151 ? -92.934 20.072 -48.083 1.00 81.28 151 PRO H O 1
ATOM 6833 N N . GLY D 4 152 ? -91.745 18.489 -46.997 1.00 76.55 152 GLY H N 1
ATOM 6834 C CA . GLY D 4 152 ? -90.725 18.365 -48.015 1.00 73.93 152 GLY H CA 1
ATOM 6835 C C . GLY D 4 152 ? -89.674 19.453 -48.020 1.00 76.50 152 GLY H C 1
ATOM 6836 O O . GLY D 4 152 ? -88.587 19.237 -48.569 1.00 78.92 152 GLY H O 1
ATOM 6837 N N . GLU D 4 153 ? -89.957 20.615 -47.436 1.00 81.22 153 GLU H N 1
ATOM 6838 C CA . GLU D 4 153 ? -89.002 21.712 -47.381 1.00 85.83 153 GLU H CA 1
ATOM 6839 C C . GLU D 4 153 ? -87.927 21.429 -46.331 1.00 84.38 153 GLU H C 1
ATOM 6840 O O . GLU D 4 153 ? -87.976 20.437 -45.599 1.00 83.72 153 GLU H O 1
ATOM 6842 N N . SER D 4 154 ? -86.945 22.323 -46.246 1.00 83.05 154 SER H N 1
ATOM 6843 C CA . SER D 4 154 ? -85.821 22.178 -45.331 1.00 84.39 154 SER H CA 1
ATOM 6844 C C . SER D 4 154 ? -85.776 23.372 -44.389 1.00 85.28 154 SER H C 1
ATOM 6845 O O . SER D 4 154 ? -85.897 24.520 -44.830 1.00 85.15 154 SER H O 1
ATOM 6848 N N . VAL D 4 155 ? -85.594 23.102 -43.098 1.00 81.45 155 VAL H N 1
ATOM 6849 C CA . VAL D 4 155 ? -85.647 24.135 -42.074 1.00 80.65 155 VAL H CA 1
ATOM 6850 C C . VAL D 4 155 ? -84.307 24.201 -41.348 1.00 76.36 155 VAL H C 1
ATOM 6851 O O . VAL D 4 155 ? -83.543 23.235 -41.306 1.00 79.15 155 VAL H O 1
ATOM 6855 N N . SER D 4 156 ? -84.034 25.368 -40.768 1.00 71.18 156 SER H N 1
ATOM 6856 C CA . SER D 4 156 ? -82.846 25.583 -39.948 1.00 71.72 156 SER H CA 1
ATOM 6857 C C . SER D 4 156 ? -83.253 26.375 -38.715 1.00 73.49 156 SER H C 1
ATOM 6858 O O . SER D 4 156 ? -83.640 27.545 -38.826 1.00 71.24 156 SER H O 1
ATOM 6861 N N . ILE D 4 157 ? -83.162 25.740 -37.547 1.00 69.69 157 ILE H N 1
ATOM 6862 C CA . ILE D 4 157 ? -83.432 26.378 -36.266 1.00 68.74 157 ILE H CA 1
ATOM 6863 C C . ILE D 4 157 ? -82.108 26.806 -35.651 1.00 64.12 157 ILE H C 1
ATOM 6864 O O . ILE D 4 157 ? -81.096 26.110 -35.783 1.00 71.97 157 ILE H O 1
ATOM 6869 N N . SER D 4 158 ? -82.108 27.949 -34.974 1.00 58.65 158 SER H N 1
ATOM 6870 C CA . SER D 4 158 ? -80.891 28.536 -34.438 1.00 66.00 158 SER H CA 1
ATOM 6871 C C . SER D 4 158 ? -80.960 28.641 -32.920 1.00 58.68 158 SER H C 1
ATOM 6872 O O . SER D 4 158 ? -82.040 28.755 -32.332 1.00 63.04 158 SER H O 1
ATOM 6875 N N . CYS D 4 159 ? -79.781 28.634 -32.300 1.00 44.50 159 CYS H N 1
ATOM 6876 C CA . CYS D 4 159 ? -79.633 28.734 -30.859 1.00 46.70 159 CYS H CA 1
ATOM 6877 C C . CYS D 4 159 ? -78.287 29.390 -30.583 1.00 48.81 159 CYS H C 1
ATOM 6878 O O . CYS D 4 159 ? -77.331 29.199 -31.341 1.00 55.07 159 CYS H O 1
ATOM 6881 N N . ARG D 4 160 ? -78.209 30.166 -29.495 1.00 40.90 160 ARG H N 1
ATOM 6882 C CA . ARG D 4 160 ? -76.947 30.788 -29.114 1.00 44.82 160 ARG H CA 1
ATOM 6883 C C . ARG D 4 160 ? -76.782 30.743 -27.602 1.00 51.54 160 ARG H C 1
ATOM 6884 O O . ARG D 4 160 ? -77.762 30.765 -26.858 1.00 54.41 160 ARG H O 1
ATOM 6886 N N . SER D 4 161 ? -75.531 30.724 -27.150 1.00 54.48 161 SER H N 1
ATOM 6887 C CA . SER D 4 161 ? -75.234 30.699 -25.724 1.00 54.20 161 SER H CA 1
ATOM 6888 C C . SER D 4 161 ? -74.445 31.937 -25.308 1.00 57.98 161 SER H C 1
ATOM 6889 O O . SER D 4 161 ? -73.589 32.429 -26.049 1.00 58.02 161 SER H O 1
ATOM 6892 N N . SER D 4 162 ? -74.722 32.420 -24.093 1.00 59.09 162 SER H N 1
ATOM 6893 C CA . SER D 4 162 ? -73.996 33.571 -23.563 1.00 63.81 162 SER H CA 1
ATOM 6894 C C . SER D 4 162 ? -72.547 33.249 -23.216 1.00 65.23 162 SER H C 1
ATOM 6895 O O . SER D 4 162 ? -71.764 34.179 -22.996 1.00 66.36 162 SER H O 1
ATOM 6898 N N . LYS D 4 163 ? -72.181 31.968 -23.149 1.00 54.92 163 LYS H N 1
ATOM 6899 C CA . LYS D 4 163 ? -70.808 31.520 -22.958 1.00 58.89 163 LYS H CA 1
ATOM 6900 C C . LYS D 4 163 ? -70.520 30.444 -23.996 1.00 59.66 163 LYS H C 1
ATOM 6901 O O . LYS D 4 163 ? -71.441 29.803 -24.508 1.00 65.25 163 LYS H O 1
ATOM 6907 N N . SER D 4 164 ? -69.243 30.253 -24.334 1.00 46.98 164 SER H N 1
ATOM 6908 C CA . SER D 4 164 ? -68.904 29.181 -25.264 1.00 53.72 164 SER H CA 1
ATOM 6909 C C . SER D 4 164 ? -69.207 27.825 -24.640 1.00 56.93 164 SER H C 1
ATOM 6910 O O . SER D 4 164 ? -68.803 27.543 -23.506 1.00 57.51 164 SER H O 1
ATOM 6913 N N . LEU D 4 165 ? -69.916 26.986 -25.384 1.00 55.46 165 LEU H N 1
ATOM 6914 C CA . LEU D 4 165 ? -70.191 25.628 -24.945 1.00 51.22 165 LEU H CA 1
ATOM 6915 C C . LEU D 4 165 ? -69.125 24.644 -25.404 1.00 55.28 165 LEU H C 1
ATOM 6916 O O . LEU D 4 165 ? -69.187 23.465 -25.038 1.00 47.94 165 LEU H O 1
ATOM 6921 N N . LEU D 4 166 ? -68.148 25.101 -26.184 1.00 58.31 166 LEU H N 1
ATOM 6922 C CA . LEU D 4 166 ? -67.053 24.239 -26.608 1.00 53.46 166 LEU H CA 1
ATOM 6923 C C . LEU D 4 166 ? -66.050 24.130 -25.474 1.00 56.08 166 LEU H C 1
ATOM 6924 O O . LEU D 4 166 ? -65.531 25.141 -24.990 1.00 60.61 166 LEU H O 1
ATOM 6929 N N . HIS D 4 167 ? -65.783 22.908 -25.047 1.00 48.39 167 HIS H N 1
ATOM 6930 C CA . HIS D 4 167 ? -64.897 22.688 -23.920 1.00 52.58 167 HIS H CA 1
ATOM 6931 C C . HIS D 4 167 ? -63.491 22.389 -24.422 1.00 52.17 167 HIS H C 1
ATOM 6932 O O . HIS D 4 167 ? -63.293 21.985 -25.570 1.00 51.08 167 HIS H O 1
ATOM 6939 N N . SER D 4 168 ? -62.507 22.599 -23.540 1.00 50.85 168 SER H N 1
ATOM 6940 C CA . SER D 4 168 ? -61.124 22.266 -23.872 1.00 51.27 168 SER H CA 1
ATOM 6941 C C . SER D 4 168 ? -60.937 20.794 -24.234 1.00 58.88 168 SER H C 1
ATOM 6942 O O . SER D 4 168 ? -59.920 20.451 -24.849 1.00 58.46 168 SER H O 1
ATOM 6945 N N . ASN D 4 169 ? -61.876 19.910 -23.869 1.00 53.74 169 ASN H N 1
ATOM 6946 C CA . ASN D 4 169 ? -61.760 18.518 -24.299 1.00 52.88 169 ASN H CA 1
ATOM 6947 C C . ASN D 4 169 ? -62.202 18.310 -25.739 1.00 47.92 169 ASN H C 1
ATOM 6948 O O . ASN D 4 169 ? -62.014 17.214 -26.273 1.00 52.80 169 ASN H O 1
ATOM 6953 N N . GLY D 4 170 ? -62.775 19.329 -26.378 1.00 48.66 170 GLY H N 1
ATOM 6954 C CA . GLY D 4 170 ? -63.210 19.225 -27.751 1.00 46.18 170 GLY H CA 1
ATOM 6955 C C . GLY D 4 170 ? -64.697 19.033 -27.930 1.00 54.35 170 GLY H C 1
ATOM 6956 O O . GLY D 4 170 ? -65.197 19.221 -29.045 1.00 58.51 170 GLY H O 1
ATOM 6957 N N . ASN D 4 171 ? -65.420 18.663 -26.878 1.00 53.18 171 ASN H N 1
ATOM 6958 C CA . ASN D 4 171 ? -66.859 18.491 -27.000 1.00 50.41 171 ASN H CA 1
ATOM 6959 C C . ASN D 4 171 ? -67.577 19.816 -26.813 1.00 43.82 171 ASN H C 1
ATOM 6960 O O . ASN D 4 171 ? -67.132 20.691 -26.065 1.00 42.76 171 ASN H O 1
ATOM 6965 N N . THR D 4 172 ? -68.698 19.957 -27.505 1.00 43.80 172 THR H N 1
ATOM 6966 C CA . THR D 4 172 ? -69.562 21.115 -27.358 1.00 49.86 172 THR H CA 1
ATOM 6967 C C . THR D 4 172 ? -70.899 20.650 -26.802 1.00 47.93 172 THR H C 1
ATOM 6968 O O . THR D 4 172 ? -71.623 19.887 -27.452 1.00 45.09 172 THR H O 1
ATOM 6972 N N . TYR D 4 173 ? -71.223 21.119 -25.606 1.00 48.30 173 TYR H N 1
ATOM 6973 C CA . TYR D 4 173 ? -72.255 20.487 -24.794 1.00 42.39 173 TYR H CA 1
ATOM 6974 C C . TYR D 4 173 ? -73.616 21.115 -25.082 1.00 47.59 173 TYR H C 1
ATOM 6975 O O . TYR D 4 173 ? -74.205 21.835 -24.271 1.00 50.36 173 TYR H O 1
ATOM 6984 N N . LEU D 4 174 ? -74.129 20.794 -26.263 1.00 48.37 174 LEU H N 1
ATOM 6985 C CA . LEU D 4 174 ? -75.380 21.364 -26.731 1.00 44.34 174 LEU H CA 1
ATOM 6986 C C . LEU D 4 174 ? -76.332 20.250 -27.130 1.00 44.67 174 LEU H C 1
ATOM 6987 O O . LEU D 4 174 ? -75.957 19.344 -27.878 1.00 43.04 174 LEU H O 1
ATOM 6992 N N . TYR D 4 175 ? -77.568 20.343 -26.657 1.00 42.60 175 TYR H N 1
ATOM 6993 C CA . TYR D 4 175 ? -78.580 19.325 -26.878 1.00 41.57 175 TYR H CA 1
ATOM 6994 C C . TYR D 4 175 ? -79.779 19.942 -27.587 1.00 41.53 175 TYR H C 1
ATOM 6995 O O . TYR D 4 175 ? -80.145 21.091 -27.328 1.00 48.26 175 TYR H O 1
ATOM 7004 N N . TRP D 4 176 ? -80.391 19.165 -28.476 1.00 39.37 176 TRP H N 1
ATOM 7005 C CA . TRP D 4 176 ? -81.640 19.536 -29.134 1.00 44.40 176 TRP H CA 1
ATOM 7006 C C . TRP D 4 176 ? -82.713 18.519 -28.776 1.00 45.43 176 TRP H C 1
ATOM 7007 O O . TRP D 4 176 ? -82.478 17.310 -28.866 1.00 42.77 176 TRP H O 1
ATOM 7018 N N . PHE D 4 177 ? -83.889 19.008 -28.385 1.00 43.00 177 PHE H N 1
ATOM 7019 C CA . PHE D 4 177 ? -85.048 18.168 -28.123 1.00 46.99 177 PHE H CA 1
ATOM 7020 C C . PHE D 4 177 ? -86.215 18.580 -29.006 1.00 50.17 177 PHE H C 1
ATOM 7021 O O . PHE D 4 177 ? -86.319 19.732 -29.438 1.00 50.19 177 PHE H O 1
ATOM 7029 N N . LEU D 4 178 ? -87.113 17.630 -29.243 1.00 46.29 178 LEU H N 1
ATOM 7030 C CA . LEU D 4 178 ? -88.377 17.889 -29.917 1.00 48.24 178 LEU H CA 1
ATOM 7031 C C . LEU D 4 178 ? -89.528 17.532 -28.988 1.00 44.37 178 LEU H C 1
ATOM 7032 O O . LEU D 4 178 ? -89.582 16.414 -28.465 1.00 45.69 178 LEU H O 1
ATOM 7037 N N . GLN D 4 179 ? -90.455 18.468 -28.796 1.00 45.14 179 GLN H N 1
ATOM 7038 C CA . GLN D 4 179 ? -91.711 18.182 -28.108 1.00 47.19 179 GLN H CA 1
ATOM 7039 C C . GLN D 4 179 ? -92.850 18.278 -29.116 1.00 48.66 179 GLN H C 1
ATOM 7040 O O . GLN D 4 179 ? -93.230 19.381 -29.527 1.00 53.16 179 GLN H O 1
ATOM 7046 N N . ARG D 4 180 ? -93.381 17.126 -29.517 1.00 51.90 180 ARG H N 1
ATOM 7047 C CA . ARG D 4 180 ? -94.556 17.096 -30.364 1.00 62.70 180 ARG H CA 1
ATOM 7048 C C . ARG D 4 180 ? -95.787 17.495 -29.548 1.00 72.49 180 ARG H C 1
ATOM 7049 O O . ARG D 4 180 ? -95.788 17.383 -28.320 1.00 64.38 180 ARG H O 1
ATOM 7057 N N . PRO D 4 181 ? -96.839 17.990 -30.205 1.00 82.18 181 PRO H N 1
ATOM 7058 C CA . PRO D 4 181 ? -98.029 18.451 -29.466 1.00 77.10 181 PRO H CA 1
ATOM 7059 C C . PRO D 4 181 ? -98.668 17.348 -28.631 1.00 67.41 181 PRO H C 1
ATOM 7060 O O . PRO D 4 181 ? -99.055 16.292 -29.142 1.00 60.32 181 PRO H O 1
ATOM 7064 N N . GLY D 4 182 ? -98.796 17.614 -27.329 1.00 66.47 182 GLY H N 1
ATOM 7065 C CA . GLY D 4 182 ? -99.405 16.687 -26.398 1.00 62.14 182 GLY H CA 1
ATOM 7066 C C . GLY D 4 182 ? -98.489 15.606 -25.868 1.00 61.76 182 GLY H C 1
ATOM 7067 O O . GLY D 4 182 ? -98.952 14.734 -25.124 1.00 59.52 182 GLY H O 1
ATOM 7068 N N . GLN D 4 183 ? -97.208 15.627 -26.219 1.00 59.35 183 GLN H N 1
ATOM 7069 C CA . GLN D 4 183 ? -96.297 14.560 -25.845 1.00 55.20 183 GLN H CA 1
ATOM 7070 C C . GLN D 4 183 ? -95.133 15.118 -25.038 1.00 50.22 183 GLN H C 1
ATOM 7071 O O . GLN D 4 183 ? -94.942 16.328 -24.924 1.00 46.44 183 GLN H O 1
ATOM 7077 N N . SER D 4 184 ? -94.355 14.204 -24.473 1.00 51.25 184 SER H N 1
ATOM 7078 C CA . SER D 4 184 ? -93.142 14.517 -23.743 1.00 45.19 184 SER H CA 1
ATOM 7079 C C . SER D 4 184 ? -92.017 14.886 -24.705 1.00 47.56 184 SER H C 1
ATOM 7080 O O . SER D 4 184 ? -92.007 14.441 -25.854 1.00 48.53 184 SER H O 1
ATOM 7083 N N . PRO D 4 185 ? -91.052 15.686 -24.255 1.00 49.47 185 PRO H N 1
ATOM 7084 C CA . PRO D 4 185 ? -89.889 15.978 -25.105 1.00 40.75 185 PRO H CA 1
ATOM 7085 C C . PRO D 4 185 ? -89.116 14.713 -25.461 1.00 39.13 185 PRO H C 1
ATOM 7086 O O . PRO D 4 185 ? -89.126 13.717 -24.732 1.00 39.95 185 PRO H O 1
ATOM 7090 N N . GLN D 4 186 ? -88.447 14.765 -26.607 1.00 40.23 186 GLN H N 1
ATOM 7091 C CA . GLN D 4 186 ? -87.699 13.646 -27.159 1.00 40.21 186 GLN H CA 1
ATOM 7092 C C . GLN D 4 186 ? -86.304 14.128 -27.526 1.00 39.80 186 GLN H C 1
ATOM 7093 O O . GLN D 4 186 ? -86.163 15.180 -28.158 1.00 40.47 186 GLN H O 1
ATOM 7099 N N . LEU D 4 187 ? -85.271 13.380 -27.126 1.00 36.79 187 LEU H N 1
ATOM 7100 C CA . LEU D 4 187 ? -83.911 13.775 -27.490 1.00 37.23 187 LEU H CA 1
ATOM 7101 C C . LEU D 4 187 ? -83.721 13.642 -28.997 1.00 39.36 187 LEU H C 1
ATOM 7102 O O . LEU D 4 187 ? -84.098 12.628 -29.591 1.00 40.68 187 LEU H O 1
ATOM 7107 N N . LEU D 4 188 ? -83.147 14.669 -29.619 1.00 44.32 188 LEU H N 1
ATOM 7108 C CA . LEU D 4 188 ? -82.763 14.608 -31.027 1.00 46.78 188 LEU H CA 1
ATOM 7109 C C . LEU D 4 188 ? -81.255 14.563 -31.218 1.00 36.53 188 LEU H C 1
ATOM 7110 O O . LEU D 4 188 ? -80.742 13.649 -31.873 1.00 42.02 188 LEU H O 1
ATOM 7115 N N . ILE D 4 189 ? -80.534 15.511 -30.625 1.00 39.22 189 ILE H N 1
ATOM 7116 C CA . ILE D 4 189 ? -79.095 15.675 -30.808 1.00 46.22 189 ILE H CA 1
ATOM 7117 C C . ILE D 4 189 ? -78.452 15.796 -29.436 1.00 42.56 189 ILE H C 1
ATOM 7118 O O . ILE D 4 189 ? -78.921 16.577 -28.602 1.00 44.49 189 ILE H O 1
ATOM 7123 N N . TYR D 4 190 ? -77.367 15.059 -29.207 1.00 42.59 190 TYR H N 1
ATOM 7124 C CA . TYR D 4 190 ? -76.569 15.245 -28.004 1.00 41.42 190 TYR H CA 1
ATOM 7125 C C . TYR D 4 190 ? -75.178 15.739 -28.376 1.00 38.37 190 TYR H C 1
ATOM 7126 O O . TYR D 4 190 ? -74.620 15.338 -29.401 1.00 40.15 190 TYR H O 1
ATOM 7135 N N . ARG D 4 191 ? -74.645 16.633 -27.543 1.00 42.44 191 ARG H N 1
ATOM 7136 C CA . ARG D 4 191 ? -73.321 17.254 -27.722 1.00 42.93 191 ARG H CA 1
ATOM 7137 C C . ARG D 4 191 ? -73.132 17.778 -29.148 1.00 45.38 191 ARG H C 1
ATOM 7138 O O . ARG D 4 191 ? -72.182 17.438 -29.854 1.00 46.00 191 ARG H O 1
ATOM 7146 N N . MET D 4 192 ? -74.121 18.558 -29.574 1.00 51.60 192 MET H N 1
ATOM 7147 C CA . MET D 4 192 ? -74.176 19.435 -30.743 1.00 55.02 192 MET H CA 1
ATOM 7148 C C . MET D 4 192 ? -74.269 18.743 -32.096 1.00 53.44 192 MET H C 1
ATOM 7149 O O . MET D 4 192 ? -74.906 19.284 -33.002 1.00 54.35 192 MET H O 1
ATOM 7154 N N . SER D 4 193 ? -73.805 17.504 -32.226 1.00 49.80 193 SER H N 1
ATOM 7155 C CA . SER D 4 193 ? -73.809 16.904 -33.553 1.00 46.96 193 SER H CA 1
ATOM 7156 C C . SER D 4 193 ? -74.122 15.419 -33.585 1.00 47.10 193 SER H C 1
ATOM 7157 O O . SER D 4 193 ? -74.213 14.860 -34.681 1.00 46.88 193 SER H O 1
ATOM 7160 N N . ASN D 4 194 ? -74.307 14.764 -32.445 1.00 46.39 194 ASN H N 1
ATOM 7161 C CA . ASN D 4 194 ? -74.564 13.331 -32.429 1.00 38.17 194 ASN H CA 1
ATOM 7162 C C . ASN D 4 194 ? -76.060 13.070 -32.475 1.00 39.05 194 ASN H C 1
ATOM 7163 O O . ASN D 4 194 ? -76.826 13.632 -31.684 1.00 43.30 194 ASN H O 1
ATOM 7168 N N . LEU D 4 195 ? -76.464 12.232 -33.416 1.00 40.31 195 LEU H N 1
ATOM 7169 C CA . LEU D 4 195 ? -77.858 11.864 -33.586 1.00 42.77 195 LEU H CA 1
ATOM 7170 C C . LEU D 4 195 ? -78.251 10.848 -32.520 1.00 43.22 195 LEU H C 1
ATOM 7171 O O . LEU D 4 195 ? -77.589 9.816 -32.364 1.00 34.64 195 LEU H O 1
ATOM 7176 N N . ALA D 4 196 ? -79.318 11.141 -31.778 1.00 41.93 196 ALA H N 1
ATOM 7177 C CA . ALA D 4 196 ? -79.804 10.194 -30.783 1.00 43.17 196 ALA H CA 1
ATOM 7178 C C . ALA D 4 196 ? -80.320 8.924 -31.457 1.00 44.82 196 ALA H C 1
ATOM 7179 O O . ALA D 4 196 ? -80.756 8.935 -32.611 1.00 46.38 196 ALA H O 1
ATOM 7181 N N . SER D 4 197 ? -80.263 7.823 -30.713 1.00 43.84 197 SER H N 1
ATOM 7182 C CA . SER D 4 197 ? -80.730 6.534 -31.207 1.00 46.15 197 SER H CA 1
ATOM 7183 C C . SER D 4 197 ? -82.197 6.610 -31.617 1.00 49.11 197 SER H C 1
ATOM 7184 O O . SER D 4 197 ? -83.027 7.158 -30.887 1.00 48.72 197 SER H O 1
ATOM 7187 N N . GLY D 4 198 ? -82.515 6.068 -32.798 1.00 51.93 198 GLY H N 1
ATOM 7188 C CA . GLY D 4 198 ? -83.876 6.058 -33.304 1.00 48.06 198 GLY H CA 1
ATOM 7189 C C . GLY D 4 198 ? -84.305 7.307 -34.052 1.00 54.19 198 GLY H C 1
ATOM 7190 O O . GLY D 4 198 ? -85.442 7.360 -34.538 1.00 59.50 198 GLY H O 1
ATOM 7191 N N . VAL D 4 199 ? -83.446 8.314 -34.150 1.00 53.66 199 VAL H N 1
ATOM 7192 C CA . VAL D 4 199 ? -83.779 9.568 -34.823 1.00 49.86 199 VAL H CA 1
ATOM 7193 C C . VAL D 4 199 ? -83.380 9.445 -36.291 1.00 55.04 199 VAL H C 1
ATOM 7194 O O . VAL D 4 199 ? -82.255 9.014 -36.587 1.00 58.58 199 VAL H O 1
ATOM 7198 N N . PRO D 4 200 ? -84.261 9.788 -37.233 1.00 61.29 200 PRO H N 1
ATOM 7199 C CA . PRO D 4 200 ? -83.927 9.632 -38.655 1.00 59.66 200 PRO H CA 1
ATOM 7200 C C . PRO D 4 200 ? -82.791 10.547 -39.081 1.00 52.09 200 PRO H C 1
ATOM 7201 O O . PRO D 4 200 ? -82.612 11.647 -38.555 1.00 55.75 200 PRO H O 1
ATOM 7205 N N . ASP D 4 201 ? -82.025 10.084 -40.065 1.00 62.51 201 ASP H N 1
ATOM 7206 C CA . ASP D 4 201 ? -80.830 10.803 -40.495 1.00 73.53 201 ASP H CA 1
ATOM 7207 C C . ASP D 4 201 ? -81.136 12.127 -41.189 1.00 75.93 201 ASP H C 1
ATOM 7208 O O . ASP D 4 201 ? -80.194 12.808 -41.613 1.00 74.15 201 ASP H O 1
ATOM 7213 N N . ARG D 4 202 ? -82.404 12.521 -41.312 1.00 72.03 202 ARG H N 1
ATOM 7214 C CA . ARG D 4 202 ? -82.714 13.824 -41.883 1.00 69.34 202 ARG H CA 1
ATOM 7215 C C . ARG D 4 202 ? -82.469 14.963 -40.905 1.00 66.41 202 ARG H C 1
ATOM 7216 O O . ARG D 4 202 ? -82.449 16.126 -41.327 1.00 61.42 202 ARG H O 1
ATOM 7224 N N . PHE D 4 203 ? -82.271 14.662 -39.623 1.00 62.16 203 PHE H N 1
ATOM 7225 C CA . PHE D 4 203 ? -81.860 15.660 -38.648 1.00 61.98 203 PHE H CA 1
ATOM 7226 C C . PHE D 4 203 ? -80.340 15.697 -38.551 1.00 58.35 203 PHE H C 1
ATOM 7227 O O . PHE D 4 203 ? -79.667 14.669 -38.660 1.00 61.84 203 PHE H O 1
ATOM 7235 N N . SER D 4 204 ? -79.805 16.895 -38.338 1.00 51.27 204 SER H N 1
ATOM 7236 C CA . SER D 4 204 ? -78.374 17.056 -38.142 1.00 58.22 204 SER H CA 1
ATOM 7237 C C . SER D 4 204 ? -78.142 18.361 -37.406 1.00 61.06 204 SER H C 1
ATOM 7238 O O . SER D 4 204 ? -78.914 19.315 -37.545 1.00 70.06 204 SER H O 1
ATOM 7241 N N . GLY D 4 205 ? -77.073 18.394 -36.622 1.00 51.84 205 GLY H N 1
ATOM 7242 C CA . GLY D 4 205 ? -76.752 19.548 -35.809 1.00 56.16 205 GLY H CA 1
ATOM 7243 C C . GLY D 4 205 ? -75.337 20.017 -36.064 1.00 53.94 205 GLY H C 1
ATOM 7244 O O . GLY D 4 205 ? -74.436 19.214 -36.311 1.00 55.75 205 GLY H O 1
ATOM 7245 N N . SER D 4 206 ? -75.142 21.330 -35.981 1.00 55.59 206 SER H N 1
ATOM 7246 C CA . SER D 4 206 ? -73.841 21.932 -36.209 1.00 53.75 206 SER H CA 1
ATOM 7247 C C . SER D 4 206 ? -73.747 23.208 -35.395 1.00 62.31 206 SER H C 1
ATOM 7248 O O . SER D 4 206 ? -74.724 23.657 -34.785 1.00 59.74 206 SER H O 1
ATOM 7251 N N . GLY D 4 207 ? -72.569 23.807 -35.420 1.00 56.93 207 GLY H N 1
ATOM 7252 C CA . GLY D 4 207 ? -72.366 25.082 -34.773 1.00 57.94 207 GLY H CA 1
ATOM 7253 C C . GLY D 4 207 ? -70.914 25.254 -34.393 1.00 62.85 207 GLY H C 1
ATOM 7254 O O . GLY D 4 207 ? -70.045 24.506 -34.835 1.00 67.58 207 GLY H O 1
ATOM 7255 N N . SER D 4 208 ? -70.671 26.267 -33.564 1.00 63.05 208 SER H N 1
ATOM 7256 C CA . SER D 4 208 ? -69.325 26.521 -33.064 1.00 70.17 208 SER H CA 1
ATOM 7257 C C . SER D 4 208 ? -69.418 27.422 -31.849 1.00 67.81 208 SER H C 1
ATOM 7258 O O . SER D 4 208 ? -69.872 28.566 -31.966 1.00 74.58 208 SER H O 1
ATOM 7261 N N . GLY D 4 209 ? -69.027 26.902 -30.687 1.00 60.37 209 GLY H N 1
ATOM 7262 C CA . GLY D 4 209 ? -68.766 27.732 -29.528 1.00 65.43 209 GLY H CA 1
ATOM 7263 C C . GLY D 4 209 ? -70.007 28.332 -28.903 1.00 72.28 209 GLY H C 1
ATOM 7264 O O . GLY D 4 209 ? -70.409 27.946 -27.800 1.00 71.58 209 GLY H O 1
ATOM 7265 N N . THR D 4 210 ? -70.632 29.275 -29.621 1.00 68.59 210 THR H N 1
ATOM 7266 C CA . THR D 4 210 ? -71.743 30.054 -29.095 1.00 63.35 210 THR H CA 1
ATOM 7267 C C . THR D 4 210 ? -72.926 30.156 -30.044 1.00 59.19 210 THR H C 1
ATOM 7268 O O . THR D 4 210 ? -73.901 30.839 -29.713 1.00 63.74 210 THR H O 1
ATOM 7272 N N . ALA D 4 211 ? -72.873 29.514 -31.206 1.00 50.64 211 ALA H N 1
ATOM 7273 C CA . ALA D 4 211 ? -73.960 29.579 -32.168 1.00 51.26 211 ALA H CA 1
ATOM 7274 C C . ALA D 4 211 ? -74.127 28.196 -32.770 1.00 53.14 211 ALA H C 1
ATOM 7275 O O . ALA D 4 211 ? -73.139 27.570 -33.157 1.00 55.68 211 ALA H O 1
ATOM 7277 N N . PHE D 4 212 ? -75.371 27.725 -32.834 1.00 55.05 212 PHE H N 1
ATOM 7278 C CA . PHE D 4 212 ? -75.673 26.351 -33.206 1.00 55.33 212 PHE H CA 1
ATOM 7279 C C . PHE D 4 212 ? -76.922 26.334 -34.072 1.00 50.04 212 PHE H C 1
ATOM 7280 O O . PHE D 4 212 ? -77.766 27.232 -34.001 1.00 53.15 212 PHE H O 1
ATOM 7288 N N . THR D 4 213 ? -77.040 25.275 -34.870 1.00 52.70 213 THR H N 1
ATOM 7289 C CA . THR D 4 213 ? -78.080 25.138 -35.879 1.00 55.03 213 THR H CA 1
ATOM 7290 C C . THR D 4 213 ? -78.544 23.692 -35.922 1.00 56.60 213 THR H C 1
ATOM 7291 O O . THR D 4 213 ? -77.720 22.776 -35.996 1.00 58.65 213 THR H O 1
ATOM 7295 N N . LEU D 4 214 ? -79.855 23.493 -35.873 1.00 60.29 214 LEU H N 1
ATOM 7296 C CA . LEU D 4 214 ? -80.482 22.200 -36.123 1.00 57.09 214 LEU H CA 1
ATOM 7297 C C . LEU D 4 214 ? -81.164 22.285 -37.477 1.00 64.64 214 LEU H C 1
ATOM 7298 O O . LEU D 4 214 ? -81.960 23.199 -37.710 1.00 68.54 214 LEU H O 1
ATOM 7303 N N . THR D 4 215 ? -80.846 21.352 -38.370 1.00 64.77 215 THR H N 1
ATOM 7304 C CA . THR D 4 215 ? -81.371 21.363 -39.728 1.00 66.73 215 THR H CA 1
ATOM 7305 C C . THR D 4 215 ? -82.123 20.072 -39.997 1.00 63.62 215 THR H C 1
ATOM 7306 O O . THR D 4 215 ? -81.614 18.986 -39.704 1.00 67.11 215 THR H O 1
ATOM 7310 N N . ILE D 4 216 ? -83.332 20.190 -40.545 1.00 65.34 216 ILE H N 1
ATOM 7311 C CA . ILE D 4 216 ? -84.117 19.047 -41.000 1.00 70.57 216 ILE H CA 1
ATOM 7312 C C . ILE D 4 216 ? -84.187 19.090 -42.519 1.00 80.55 216 ILE H C 1
ATOM 7313 O O . ILE D 4 216 ? -84.472 20.145 -43.101 1.00 77.86 216 ILE H O 1
ATOM 7318 N N . SER D 4 217 ? -83.949 17.944 -43.156 1.00 84.47 217 SER H N 1
ATOM 7319 C CA . SER D 4 217 ? -84.013 17.800 -44.605 1.00 86.15 217 SER H CA 1
ATOM 7320 C C . SER D 4 217 ? -85.268 17.029 -44.974 1.00 90.97 217 SER H C 1
ATOM 7321 O O . SER D 4 217 ? -85.547 15.981 -44.383 1.00 97.88 217 SER H O 1
ATOM 7324 N N . ARG D 4 218 ? -86.004 17.533 -45.961 1.00 86.50 218 ARG H N 1
ATOM 7325 C CA . ARG D 4 218 ? -87.256 16.922 -46.393 1.00 85.00 218 ARG H CA 1
ATOM 7326 C C . ARG D 4 218 ? -88.166 16.685 -45.183 1.00 86.65 218 ARG H C 1
ATOM 7327 O O . ARG D 4 218 ? -88.451 15.557 -44.775 1.00 87.00 218 ARG H O 1
ATOM 7329 N N . LEU D 4 219 ? -88.573 17.812 -44.599 1.00 86.73 219 LEU H N 1
ATOM 7330 C CA . LEU D 4 219 ? -89.379 17.813 -43.384 1.00 86.93 219 LEU H CA 1
ATOM 7331 C C . LEU D 4 219 ? -90.661 17.011 -43.568 1.00 85.43 219 LEU H C 1
ATOM 7332 O O . LEU D 4 219 ? -91.385 17.191 -44.550 1.00 86.89 219 LEU H O 1
ATOM 7337 N N . GLU D 4 220 ? -90.952 16.143 -42.605 1.00 85.03 220 GLU H N 1
ATOM 7338 C CA . GLU D 4 220 ? -92.074 15.220 -42.682 1.00 83.24 220 GLU H CA 1
ATOM 7339 C C . GLU D 4 220 ? -93.212 15.672 -41.774 1.00 81.74 220 GLU H C 1
ATOM 7340 O O . GLU D 4 220 ? -93.173 16.745 -41.163 1.00 73.38 220 GLU H O 1
ATOM 7346 N N . ALA D 4 221 ? -94.241 14.823 -41.703 1.00 86.91 221 ALA H N 1
ATOM 7347 C CA . ALA D 4 221 ? -95.450 15.159 -40.959 1.00 88.03 221 ALA H CA 1
ATOM 7348 C C . ALA D 4 221 ? -95.170 15.245 -39.466 1.00 90.22 221 ALA H C 1
ATOM 7349 O O . ALA D 4 221 ? -95.487 16.250 -38.820 1.00 83.20 221 ALA H O 1
ATOM 7351 N N . GLU D 4 222 ? -94.558 14.200 -38.906 1.00 101.19 222 GLU H N 1
ATOM 7352 C CA . GLU D 4 222 ? -94.323 14.098 -37.471 1.00 104.80 222 GLU H CA 1
ATOM 7353 C C . GLU D 4 222 ? -93.372 15.162 -36.933 1.00 97.76 222 GLU H C 1
ATOM 7354 O O . GLU D 4 222 ? -93.295 15.333 -35.713 1.00 107.17 222 GLU H O 1
ATOM 7360 N N . ASP D 4 223 ? -92.659 15.884 -37.797 1.00 83.93 223 ASP H N 1
ATOM 7361 C CA . ASP D 4 223 ? -91.653 16.833 -37.334 1.00 75.12 223 ASP H CA 1
ATOM 7362 C C . ASP D 4 223 ? -92.244 18.077 -36.677 1.00 70.60 223 ASP H C 1
ATOM 7363 O O . ASP D 4 223 ? -91.485 18.860 -36.091 1.00 69.64 223 ASP H O 1
ATOM 7368 N N . VAL D 4 224 ? -93.559 18.288 -36.752 1.00 65.08 224 VAL H N 1
ATOM 7369 C CA . VAL D 4 224 ? -94.147 19.521 -36.232 1.00 62.87 224 VAL H CA 1
ATOM 7370 C C . VAL D 4 224 ? -94.119 19.501 -34.707 1.00 59.95 224 VAL H C 1
ATOM 7371 O O . VAL D 4 224 ? -94.436 18.486 -34.072 1.00 52.88 224 VAL H O 1
ATOM 7375 N N . GLY D 4 225 ? -93.725 20.618 -34.110 1.00 59.17 225 GLY H N 1
ATOM 7376 C CA . GLY D 4 225 ? -93.714 20.723 -32.664 1.00 60.64 225 GLY H CA 1
ATOM 7377 C C . GLY D 4 225 ? -92.815 21.868 -32.234 1.00 64.78 225 GLY H C 1
ATOM 7378 O O . GLY D 4 225 ? -92.489 22.748 -33.027 1.00 66.90 225 GLY H O 1
ATOM 7379 N N . VAL D 4 226 ? -92.418 21.830 -30.968 1.00 55.49 226 VAL H N 1
ATOM 7380 C CA . VAL D 4 226 ? -91.542 22.849 -30.403 1.00 56.83 226 VAL H CA 1
ATOM 7381 C C . VAL D 4 226 ? -90.162 22.245 -30.184 1.00 57.84 226 VAL H C 1
ATOM 7382 O O . VAL D 4 226 ? -90.038 21.153 -29.615 1.00 55.59 226 VAL H O 1
ATOM 7386 N N . TYR D 4 227 ? -89.129 22.972 -30.611 1.00 56.92 227 TYR H N 1
ATOM 7387 C CA . TYR D 4 227 ? -87.743 22.525 -30.559 1.00 55.84 227 TYR H CA 1
ATOM 7388 C C . TYR D 4 227 ? -86.989 23.358 -29.532 1.00 57.02 227 TYR H C 1
ATOM 7389 O O . TYR D 4 227 ? -86.917 24.586 -29.659 1.00 61.27 227 TYR H O 1
ATOM 7398 N N . TYR D 4 228 ? -86.431 22.696 -28.521 1.00 40.80 228 TYR H N 1
ATOM 7399 C CA . TYR D 4 228 ? -85.676 23.367 -27.475 1.00 45.85 228 TYR H CA 1
ATOM 7400 C C . TYR D 4 228 ? -84.206 22.993 -27.554 1.00 50.67 228 TYR H C 1
ATOM 7401 O O . TYR D 4 228 ? -83.862 21.823 -27.751 1.00 51.98 228 TYR H O 1
ATOM 7410 N N . CYS D 4 229 ? -83.340 23.979 -27.372 1.00 44.66 229 CYS H N 1
ATOM 7411 C CA . CYS D 4 229 ? -81.928 23.699 -27.166 1.00 47.30 229 CYS H CA 1
ATOM 7412 C C . CYS D 4 229 ? -81.612 23.770 -25.674 1.00 48.42 229 CYS H C 1
ATOM 7413 O O . CYS D 4 229 ? -82.352 24.365 -24.884 1.00 49.42 229 CYS H O 1
ATOM 7416 N N . MET D 4 230 ? -80.510 23.128 -25.289 1.00 45.53 230 MET H N 1
ATOM 7417 C CA . MET D 4 230 ? -80.138 23.051 -23.883 1.00 38.56 230 MET H CA 1
ATOM 7418 C C . MET D 4 230 ? -78.629 22.916 -23.792 1.00 35.52 230 MET H C 1
ATOM 7419 O O . MET D 4 230 ? -78.018 22.210 -24.595 1.00 44.32 230 MET H O 1
ATOM 7424 N N . GLN D 4 231 ? -78.037 23.578 -22.805 1.00 43.04 231 GLN H N 1
ATOM 7425 C CA . GLN D 4 231 ? -76.615 23.456 -22.542 1.00 39.15 231 GLN H CA 1
ATOM 7426 C C . GLN D 4 231 ? -76.413 22.511 -21.372 1.00 44.64 231 GLN H C 1
ATOM 7427 O O . GLN D 4 231 ? -77.143 22.565 -20.378 1.00 39.27 231 GLN H O 1
ATOM 7433 N N . HIS D 4 232 ? -75.420 21.641 -21.506 1.00 41.23 232 HIS H N 1
ATOM 7434 C CA . HIS D 4 232 ? -74.995 20.761 -20.433 1.00 40.70 232 HIS H CA 1
ATOM 7435 C C . HIS D 4 232 ? -73.538 21.029 -20.088 1.00 38.69 232 HIS H C 1
ATOM 7436 O O . HIS D 4 232 ? -72.826 20.140 -19.620 1.00 37.57 232 HIS H O 1
ATOM 7443 N N . LEU D 4 233 ? -73.078 22.256 -20.350 1.00 44.56 233 LEU H N 1
ATOM 7444 C CA . LEU D 4 233 ? -71.730 22.641 -19.948 1.00 42.48 233 LEU H CA 1
ATOM 7445 C C . LEU D 4 233 ? -71.632 22.776 -18.437 1.00 39.57 233 LEU H C 1
ATOM 7446 O O . LEU D 4 233 ? -70.677 22.287 -17.820 1.00 44.86 233 LEU H O 1
ATOM 7451 N N . GLU D 4 234 ? -72.603 23.441 -17.817 1.00 40.12 234 GLU H N 1
ATOM 7452 C CA . GLU D 4 234 ? -72.535 23.623 -16.374 1.00 48.47 234 GLU H CA 1
ATOM 7453 C C . GLU D 4 234 ? -73.932 23.798 -15.811 1.00 43.79 234 GLU H C 1
ATOM 7454 O O . GLU D 4 234 ? -74.879 24.142 -16.525 1.00 46.49 234 GLU H O 1
ATOM 7460 N N . TYR D 4 235 ? -74.038 23.552 -14.529 1.00 41.94 235 TYR H N 1
ATOM 7461 C CA . TYR D 4 235 ? -75.276 23.721 -13.794 1.00 43.61 235 TYR H CA 1
ATOM 7462 C C . TYR D 4 235 ? -75.380 25.150 -13.280 1.00 45.93 235 TYR H C 1
ATOM 7463 O O . TYR D 4 235 ? -74.370 25.755 -12.913 1.00 43.11 235 TYR H O 1
ATOM 7472 N N . PRO D 4 236 ? -76.593 25.718 -13.250 1.00 50.16 236 PRO H N 1
ATOM 7473 C CA . PRO D 4 236 ? -77.838 25.029 -13.618 1.00 48.82 236 PRO H CA 1
ATOM 7474 C C . PRO D 4 236 ? -77.964 24.797 -15.119 1.00 47.15 236 PRO H C 1
ATOM 7475 O O . PRO D 4 236 ? -77.522 25.645 -15.898 1.00 45.00 236 PRO H O 1
ATOM 7479 N N . LEU D 4 237 ? -78.517 23.647 -15.509 1.00 44.70 237 LEU H N 1
ATOM 7480 C CA . LEU D 4 237 ? -78.826 23.410 -16.913 1.00 40.30 237 LEU H CA 1
ATOM 7481 C C . LEU D 4 237 ? -79.916 24.370 -17.357 1.00 40.80 237 LEU H C 1
ATOM 7482 O O . LEU D 4 237 ? -80.883 24.614 -16.630 1.00 42.55 237 LEU H O 1
ATOM 7487 N N . THR D 4 238 ? -79.768 24.910 -18.558 1.00 38.35 238 THR H N 1
ATOM 7488 C CA . THR D 4 238 ? -80.656 25.971 -19.013 1.00 48.17 238 THR H CA 1
ATOM 7489 C C . THR D 4 238 ? -81.052 25.717 -20.456 1.00 45.76 238 THR H C 1
ATOM 7490 O O . THR D 4 238 ? -80.245 25.230 -21.249 1.00 47.69 238 THR H O 1
ATOM 7494 N N . PHE D 4 239 ? -82.308 26.021 -20.774 1.00 47.00 239 PHE H N 1
ATOM 7495 C CA . PHE D 4 239 ? -82.888 25.816 -22.091 1.00 42.13 239 PHE H CA 1
ATOM 7496 C C . PHE D 4 239 ? -83.085 27.148 -22.796 1.00 55.55 239 PHE H C 1
ATOM 7497 O O . PHE D 4 239 ? -83.164 28.207 -22.165 1.00 53.46 239 PHE H O 1
ATOM 7505 N N . GLY D 4 240 ? -83.193 27.076 -24.121 1.00 59.36 240 GLY H N 1
ATOM 7506 C CA . GLY D 4 240 ? -83.711 28.191 -24.876 1.00 57.33 240 GLY H CA 1
ATOM 7507 C C . GLY D 4 240 ? -85.222 28.265 -24.763 1.00 62.18 240 GLY H C 1
ATOM 7508 O O . GLY D 4 240 ? -85.888 27.324 -24.323 1.00 51.03 240 GLY H O 1
ATOM 7509 N N . ALA D 4 241 ? -85.765 29.415 -25.172 1.00 63.08 241 ALA H N 1
ATOM 7510 C CA . ALA D 4 241 ? -87.206 29.629 -25.076 1.00 58.62 241 ALA H CA 1
ATOM 7511 C C . ALA D 4 241 ? -87.993 28.690 -25.974 1.00 43.84 241 ALA H C 1
ATOM 7512 O O . ALA D 4 241 ? -89.188 28.496 -25.741 1.00 56.71 241 ALA H O 1
ATOM 7514 N N . GLY D 4 242 ? -87.358 28.098 -26.985 1.00 51.31 242 GLY H N 1
ATOM 7515 C CA . GLY D 4 242 ? -88.066 27.188 -27.872 1.00 52.39 242 GLY H CA 1
ATOM 7516 C C . GLY D 4 242 ? -88.503 27.807 -29.189 1.00 65.71 242 GLY H C 1
ATOM 7517 O O . GLY D 4 242 ? -88.901 28.976 -29.240 1.00 63.37 242 GLY H O 1
ATOM 7518 N N . THR D 4 243 ? -88.415 27.030 -30.267 1.00 68.28 243 THR H N 1
ATOM 7519 C CA . THR D 4 243 ? -88.866 27.436 -31.592 1.00 67.09 243 THR H CA 1
ATOM 7520 C C . THR D 4 243 ? -89.926 26.456 -32.072 1.00 64.00 243 THR H C 1
ATOM 7521 O O . THR D 4 243 ? -89.687 25.244 -32.102 1.00 64.68 243 THR H O 1
ATOM 7525 N N . LYS D 4 244 ? -91.088 26.978 -32.451 1.00 68.27 244 LYS H N 1
ATOM 7526 C CA . LYS D 4 244 ? -92.198 26.151 -32.902 1.00 73.37 244 LYS H CA 1
ATOM 7527 C C . LYS D 4 244 ? -92.167 25.990 -34.416 1.00 78.66 244 LYS H C 1
ATOM 7528 O O . LYS D 4 244 ? -91.864 26.937 -35.148 1.00 81.00 244 LYS H O 1
ATOM 7534 N N . LEU D 4 245 ? -92.483 24.783 -34.878 1.00 81.31 245 LEU H N 1
ATOM 7535 C CA . LEU D 4 245 ? -92.659 24.493 -36.297 1.00 86.58 245 LEU H CA 1
ATOM 7536 C C . LEU D 4 245 ? -94.152 24.374 -36.571 1.00 97.28 245 LEU H C 1
ATOM 7537 O O . LEU D 4 245 ? -94.792 23.411 -36.137 1.00 95.48 245 LEU H O 1
ATOM 7542 N N . GLU D 4 246 ? -94.702 25.355 -37.283 1.00 108.51 246 GLU H N 1
ATOM 7543 C CA . GLU D 4 246 ? -96.097 25.351 -37.693 1.00 112.81 246 GLU H CA 1
ATOM 7544 C C . GLU D 4 246 ? -96.203 24.927 -39.151 1.00 110.84 246 GLU H C 1
ATOM 7545 O O . GLU D 4 246 ? -95.305 25.188 -39.955 1.00 109.39 246 GLU H O 1
ATOM 7551 N N . LEU D 4 247 ? -97.315 24.278 -39.488 1.00 106.84 247 LEU H N 1
ATOM 7552 C CA . LEU D 4 247 ? -97.598 23.936 -40.880 1.00 105.04 247 LEU H CA 1
ATOM 7553 C C . LEU D 4 247 ? -98.077 25.187 -41.611 1.00 112.62 247 LEU H C 1
ATOM 7554 O O . LEU D 4 247 ? -99.164 25.701 -41.324 1.00 115.23 247 LEU H O 1
ATOM 7559 N N . LYS D 4 248 ? -97.267 25.660 -42.564 1.00 115.36 248 LYS H N 1
ATOM 7560 C CA . LYS D 4 248 ? -97.509 26.870 -43.365 1.00 116.76 248 LYS H CA 1
ATOM 7561 C C . LYS D 4 248 ? -98.260 27.968 -42.610 1.00 118.93 248 LYS H C 1
ATOM 7562 O O . LYS D 4 248 ? -99.260 28.501 -43.091 1.00 120.40 248 LYS H O 1
#

Sequence (980 aa):
CTLSAEDKAAVERSKMIDRNLREDGEKAAREVKLLLLGAGESGKSTIVKQMKIIHEAGYSEEECKQYKAVVYSNTIQSIIAIIRAMGRLKIDFGDSARADDARQLFVLAGAAEEGFMTAELAGVIKRLWKDSGVQACFNRSREYQLNDSAAYYLNDLDRIAQPNYIPTQQDVLRTRVKTTGIVETHFTFKDLHFKMFDVGGQRSERKKWIHCFEGVTAIIFCVALSDYDLVLAEDEEMNRMHESMKLFDSICNNKWFTDTSIILFLNKKDLFEEKIKKSPLTICYPEYAGSNTYEEAAAYIQCCQFEDLNKRKDTKEIYTHFTCATDTKNVQFVFDAVTDVIIKNNSELDQLRQEAEQLKNQIRDARKACADATLSQQITNNIDPVGRIQMRTRRTLRGHLAKIYAMHWGTDSRLLVSASQDGKLIIWDSYTTNKVHAIPLRSSWVMTCAYAPSGNYVACCGGLDNICSIYNLKTREGNVRVSRELAGHTGYLSCCRFLLDDNNQIVVTSSGDTTCALWDIETGQQTTTTFTGHTGDVMSSLSLAPDTRLFVSGACDASAKLWDVREGMCRQTFTGHESSDINAICCFFPNGNAFATGSDDATCRLFDLRADQELMTYSSHDNIICGITSVSFSKSGRLLLAGYDDFNCCNVWDALKADRAGVLAGHDNRVSCLGVTDDGMAVATGSWDSFLKIWNNTASIAQARKLVEQLKMEANIDRIKVSKAAADLMAYCEAHAKEDPLLTPVPASENPFREKDVQLVESGGGLVQPGGSRKLSCSASGFAFSSFGMHWVRQAPEKGLEWVAYISSGSGTIYYADTVKGRFTISRDDPKNTLFLQMTSLRSEDTAMYYCVRSSIYYYGSSPFDFWGQGTTLTVSSGGSDIVMTQATSSVPVTPGESVSISCRSSKSLLHSNGNTYLYWFLQRPGQSPQLLIYRMSNLASGVPDRFSGSGSGTAFTLTISRLEAEDVGVYYCMQHLEYPLTFGAGTKLELK

Foldseek 3Di:
DDDDPVRVVVVVVVVVVVVVVVVVVVVVVQEQEEEEAFDPPLQRVLLVLLCCVPFVVDDDLVNQQVCLLLLVVLQLVQLLQLLVVCVVVVFDWQDVVLVVLNVVSVVLVVDDRDPDLDVSNLVSLLVLVPIPSSVVSVVVCLADDHQPCNCVCNVVSVQSSDPPRGGDLLSVSSGDDADAAKDWDWGADPNGIYIYIYRGHDPDDCVVCVLVCQPRAAYEYGDALLQQQRDADPPRDAGPLVVRLVVLLCVLAPPSCLNHAYEYEDEPLVNQQVPLVPGPSCSRVVPDDDHSHSVVSVVVSVCSNQVSRPCVVRHDYHYDYYHSSDSVRSVVVVVVVVVVSVVVD/DVVVVVVVVVVVVVVVVVVLLVVPPPDFLQVVCVPPDDPAADDKDFPDKQDDFDFAWQEKEDAQVLFWIWTAGLVQWIWIARNVVSDTPATDGHPHSQWHEKEAANVNQWMWIWWAVQWIWIWGCDDPVNHIDTPATQDDGPATWQYKYAPHPQWIWTFGQSQKIFIDGRVVSDRPAIEHDGPGGWHEKEAQPVRQWMWIWGQVQKIFIAGVVVRYTDAIEHDGPGGFNEKYAQNNRQKIWTWFQQQKIWIGGNVSRYTRDIAHDPPRGGGWQYWEAAQNRQWIWTWTQVQKIWIARRSNNDTRDIGRDGDGGFHYKYAHNVRPWMWTGGSRRMITIMD/DVVVVVVVVVVVVVVVVVVPDDDDDVVVVVVVVVVVCVVCVVVPCVNPPDDLCPPPVRHD/DWAWAKDFADEDAAQAKTKIKIAIDDDQLLQWKKWKWWAADVFDIHTAKIAGRVRPDIDGDPVAPPFWDWDADNVRRMIMIIGGRHDQVPFTWIKMFTAHDDVPGFGRADIHFTGTHGYDDPPPDKDKAQPAAEDADAAQAKDKGKMFIPWFQQDPVGFRAKWKWFDFPSGDIHTADGRFFHGDPPHDPQWGKDDGGTMIMIMGGRHDDRRFGWMKMWGPSDPPIDIYRTYGYHHD

InterPro domains:
  IPR001019 Guanine nucleotide binding protein, alpha subunit [PF00503] (14-343)
  IPR001019 Guanine nucleotide binding protein, alpha subunit [PR00318] (35-50)
  IPR001019 Guanine nucleotide binding protein, alpha subunit [PR00318] (167-189)
  IPR001019 Guanine nucleotide binding protein, alpha subunit [PR00318] (196-213)
  IPR001019 Guanine nucleotide binding protein, alpha subunit [PR00318] (218-246)
  IPR001019 Guanine nucleotide binding protein, alpha subunit [PR00318] (264-273)
  IPR001019 Guanine nucleotide binding protein, alpha subunit [PS51882] (32-354)
  IPR001019 Guanine nucleotide binding protein, alpha subunit [PTHR10218] (7-351)
  IPR001019 Guanine nucleotide binding protein, alpha subunit [SM00275] (13-353)
  IPR001019 Guanine nucleotide binding protein, alpha subunit [cd00066] (34-348)
  IPR001408 G-protein alpha subunit, group I [PR00441] (79-88)
  IPR001408 G-protein alpha subunit, group I [PR00441] (185-195)
  IPR001408 G-protein alpha subunit, group I [PR00441] (278-290)
  IPR001408 G-protein alpha subunit, group I [PR00441] (296-307)
  IPR001408 G-protein alpha subunit, group I [PR00441] (343-354)
  IPR011025 G protein alpha subunit, helical insertion [G3DSA:1.10.400.10] (62-180)
  IPR011025 G protein alpha subunit, helical insertion [SSF47895] (61-181)
  IPR027417 P-loop containing nucleoside triphosphate hydrolase [G3DSA:3.40.50.300] (35-343)
  IPR027417 P-loop containing nucleoside triphosphate hydrolase [SSF52540] (32-349)

Nearest PDB structures (foldseek):
  6crk-assembly1_A  TM=1.003E+00  e=1.049E-64  Homo sapiens
  5kdo-assembly1_A  TM=9.751E-01  e=6.516E-57  Rattus norvegicus
  3onw-assembly1_A  TM=9.720E-01  e=2.771E-53  Homo sapiens
  2ihb-assembly1_A  TM=9.692E-01  e=2.751E-51  Homo sapiens
  1got-assembly1_A  TM=9.690E-01  e=3.244E-50  Bos taurus

Organism: Homo sapiens (NCBI:txid9606)

GO terms:
  GO:0034695 response to prostaglandin E (P, IDA)
  GO:0003924 GTPase activity (F, IDA)
  GO:0003925 G protein activity (F, IDA)
  GO:0043303 mast cell degranulation (P, IDA)
  GO:0045542 positive regulation of cholesterol biosynthetic process (P, IDA)
  GO:0010855 adenylate cyclase inhibitor activity (F, IDA)
  GO:0007186 G protein-coupled receptor signaling pathway (P, IDA)
  GO:0007193 adenylate cyclase-inhibiting G protein-coupled receptor signaling pathway (P, IDA)
  GO:0072678 T cell migration (P, IDA)
  GO:0007218 neuropeptide signaling pathway (P, IDA)
  GO:0070098 chemokine-mediated signaling pathway (P, IDA)
  GO:0031749 D2 dopamine receptor binding (F, IPI)
  GO:0005525 GTP binding (F, IDA)
  GO:0005737 cytoplasm (C, IDA)
  GO:0005813 centrosome (C, IDA)
  GO:0005886 plasma membrane (C, IDA)
  GO:0005938 cell cortex (C, IDA)
  GO:0009898 cytoplasmic side of plasma membrane (C, IDA)
  GO:0030496 midbody (C, IDA)
  GO:0005834 heterotrimeric G-protein complex (C, IDA)

CATH classification: 3.40.50.300 (+1 more: 1.10.400.10)